Protein AF-A0A654IA39-F1 (afdb_monomer)

Foldseek 3Di:
DLCVLPVPDDPDPPSPSNPQDDSVLCVDQLPDDDDDDDVDPPPDDPDDWDFDQDPVPSDTDIGDDDPDPVVVVVNVVSVVVSSVVDDDDDFFDDDDDPLADPVLVVVLVVLVVVLLVVQLVVLCQQFNPLSVLLSVLLVVLLVVLVCVCVVVVHDDDPLSVVLSVLLSLLSVVLSVQLQVQLLCCCPVVVDDSVVSLVVSLVQSVVLSVVLLVLLLLLLVLQCVQPDDPSVVSSSSNNVSSVSSNCCSNPVSSVVSVVCVVVVVCVVCVVNGGDPPVDPQLFDPVLVVLLVVLVVLLVVLVPDPDADPVSVVVNVVSVVSNVVSVVVRVVSNVVSLVVVLVVLVVVLVVLVVVLVVLVVVLVVVLVVLVVVVVVVLVVLVPDDDDPVVNVVVNVVVVVVSVVVSVVVVPSVVVNVLSVLSNVLSVLSNDPPRDPVVNVLSVLVNVLVVLQVVLVVVVVVLVVLLVLLVVLCVPPNFQADLQQWWKKKKKWKFVLLLVCQVCVVVLLVQLVVFDCVDPLSVLSVVLSVVLVVLLVVLQVVLCVVVVDHLVPDPDQQSNLASSQRSSLRSVVVCLVVVVLCSAPPRPPCVPFPVWDKHKDWDQQGDDDLDPDPPDDRMTMIMIITTRGPDPVVNVSRNVVSDPPCSNPSPDDDDDDDDDSDDDIDIDIDGPPVPVNVVSVVSLVVSVVVSLVVSLVVCPVPDDPLLSVLLNVLLVSLLSSLSSVSSVVSQHDDPLQSSLNSSLSSLLNSLQSVLVSLLVVLVVPDDPVVLCVLCVQLLVLLLVLVVLVVVLVVVLVVLVVVLVVVLVVVLVVVCVVVVHDPVCSVVVVVPDPVVVVVCCVVNVVSVVVSVVVNVVSVVVSVVSVVVSVVVSVVVLVPRSSLSVSLVVSLVVLVVVLVVSLVSQLSSLVSCLPSSVVSVSSSVSNNSSSVSSSCSSNSRSSVSSSVSVSVVSSVVSSVVVSVVPPPDPPPDDDDPPPPD

Solvent-accessible surface area (backbone atoms only — not comparable to full-atom values): 53639 Å² total; per-residue (Å²): 105,69,74,72,67,62,48,89,85,63,96,52,96,78,58,65,60,70,78,79,52,58,69,68,59,48,59,61,68,73,52,90,67,86,89,77,92,64,96,61,92,71,78,81,79,92,60,82,65,45,81,47,64,38,89,88,74,70,47,77,39,84,44,72,83,62,97,42,73,67,55,45,53,48,53,50,48,54,50,54,53,58,69,68,73,65,83,88,77,86,51,63,77,78,87,73,75,68,87,71,45,71,66,38,51,53,54,33,51,51,54,50,50,55,50,50,50,53,52,49,53,50,31,38,67,51,28,31,58,60,22,49,53,38,51,53,52,27,52,52,49,40,54,54,48,67,43,44,35,68,78,68,73,43,84,88,54,77,62,52,61,53,47,37,50,53,44,33,52,49,36,45,50,54,43,50,55,44,48,55,44,30,47,42,30,37,70,74,68,64,39,55,73,68,60,16,46,58,53,31,49,64,67,42,50,60,57,54,50,54,46,52,52,61,51,41,51,47,28,52,48,32,41,74,74,39,60,73,70,52,21,53,49,17,51,52,42,42,54,37,51,53,48,44,51,48,41,58,60,48,46,54,50,50,57,52,48,52,41,55,77,67,43,44,59,79,76,37,62,82,49,49,56,62,82,75,82,63,82,70,71,52,55,72,72,49,55,49,51,39,53,51,31,50,53,54,47,51,63,58,66,71,48,94,73,81,48,77,71,52,52,55,50,44,50,56,38,47,55,50,34,51,52,42,48,54,52,35,52,52,47,33,52,53,51,50,53,54,49,52,56,54,42,54,56,48,40,54,56,42,50,60,49,44,54,57,49,47,55,55,50,50,57,49,51,54,54,53,48,54,56,46,51,58,49,50,59,60,48,74,74,49,99,64,61,68,71,63,50,52,55,48,49,52,53,49,51,52,46,48,55,52,52,64,60,62,51,46,64,63,59,49,51,49,56,52,43,50,54,50,42,52,38,43,51,46,72,68,43,87,83,56,54,70,66,61,46,49,55,38,48,51,57,47,53,51,51,53,50,54,53,51,34,54,52,52,54,52,51,50,53,52,46,37,51,50,13,51,52,46,40,73,74,71,44,66,39,62,29,82,82,62,32,47,28,42,33,40,32,36,24,20,59,58,33,46,52,52,42,72,44,42,62,57,32,43,57,52,31,74,76,46,56,66,88,40,75,67,25,37,53,47,34,55,50,28,60,49,51,52,52,51,48,55,54,44,51,53,52,49,30,69,73,66,77,47,56,80,91,75,54,85,51,66,58,62,48,20,44,50,23,14,50,45,48,28,53,53,53,40,50,37,60,76,71,51,54,68,48,77,42,86,72,58,57,52,55,80,77,69,47,84,26,57,73,44,65,43,58,42,31,59,34,48,66,81,89,56,91,72,85,86,76,62,52,20,12,23,37,24,46,36,32,30,55,50,91,54,77,72,56,52,69,56,53,55,52,71,75,43,86,49,55,57,72,42,81,81,68,91,72,87,80,79,95,77,72,100,70,69,72,49,51,76,46,80,43,76,45,59,57,80,57,42,66,56,45,52,53,49,51,52,49,51,52,51,51,34,52,49,54,52,49,53,50,40,51,75,76,35,60,69,45,55,26,55,20,51,52,52,40,52,57,50,40,54,49,45,38,56,14,46,36,41,68,68,53,40,46,41,46,81,55,38,57,60,24,52,52,51,30,49,45,52,33,49,48,55,38,53,50,41,52,47,52,43,49,52,63,60,67,73,54,54,74,65,63,50,48,67,71,38,41,74,41,24,51,51,45,24,53,54,50,51,54,52,47,56,52,50,49,51,52,49,52,51,51,50,49,51,53,49,53,51,51,49,52,54,48,52,59,34,60,78,63,77,56,60,81,85,54,51,74,62,53,68,77,71,45,73,72,58,53,53,56,50,47,51,57,51,50,48,56,51,50,51,54,52,47,53,51,48,50,55,52,45,52,51,54,51,49,55,52,50,47,49,53,49,39,54,52,53,57,69,62,44,60,64,71,49,50,51,47,51,54,34,48,51,54,39,50,61,48,44,54,57,53,46,51,56,54,36,55,51,22,49,44,40,26,71,35,36,70,90,45,20,33,25,17,51,46,34,39,54,22,47,55,47,25,50,49,42,37,62,55,46,23,51,58,46,24,51,56,41,44,52,55,50,49,42,52,54,53,10,46,54,51,38,55,72,69,57,74,66,72,95,83,70,80,83,59,90,84,79,82,118

Sequence (976 aa):
MTEILFKKDTTDSNHVVNKNLDQNLFRNNVLLHNNQISPDNIRIVTTNPSIVTDRKTHATKLYIPVWSNTMAKQVESDILQTSLGYTFKVLSIKEFNADITNIMLVITLGFLVILAIAVLVFMLFAYRLLGLFAIILAAISACLTMLVPIIFNMAIGPEIFMIMFVGIGLILDASIIYFENLKTHIYKEKLSPESSFKISNKDTLTILLDTSFIILIPNVLLFIFGSGALKNLATISVINILIVILFVILGLRLLTWIVLKAKLFTKYAWLLPLNTIKNSESTWTNDLMLSYYSSRIENLNTKTKLTAKDLIKLKKFKDKYDFYLNKQEQIISAKKAKQLKKDQKNLELVNKRLIKLENKYESYLNKQEKIINNKKAKLSKKNKSKELLDKLLLKLETKKQQKANKKSFVKSSIKNSLIKQEFLLARIDSNTSSEILETLENKNKQRRIFKINKIFTIIFIICSLLGAIIGVTIGPNYNSSFGKSYSVIAYGQKVNDIYENLDEAIRNYKQYDKSTKRGRDIVNMGEYLEKVKSSQDAYMKSKLNKDYSNLTKPSDKNQWASYVVGQVFKEIVNKNYVSLWKNPVSYSKYFRASVDVDYGYDFVDTNNQNLDHKQLAYVGFRIINAQDNRIINIFDKFFVLTNLQNPDLAIRYDHDDNTSASGIINLVNTPYTAYGEIKNIAIIFGITLLALLVYILIRFKWTYFVALALTLILTIVLVSSLVIIFRVPVGIEILSAILAVLSFTIITCVLFLGKGKSIIKSKDNKTFMEMFEKEILAYSNKKATKHQVHEKIYNLKVEYKNKKKNIIKQELEQNNIKSWLSKIVFKLKQNLKLRFNKKHNQLYKDFKLEIKDNKKILKHHKKHTKIEIDLIANNNTFLKETFINVFKFGMTRSFLVTIIYIAYALILAFGLYSIAGMGLTIIIGILIASLVSLIIAIPIWIWLEKKRMIHVLGYRYYVQNFKMNQEEQIINGIND

Nearest PDB structures (foldseek):
  3aqp-assembly1_A  TM=6.985E-01  e=2.087E-07  Thermus thermophilus HB8
  5yhf-assembly1_A  TM=7.023E-01  e=6.963E-07  Thermus thermophilus HB8
  7oul-assembly1_A  TM=4.178E-01  e=5.609E-05  Escherichia coli K-12
  9e9f-assembly1_C  TM=4.043E-01  e=1.792E-04  Pseudomonas aeruginosa
  8qzl-assembly1_A  TM=4.484E-01  e=4.518E-03  Klebsiella pneumoniae subsp. pneumoniae DSM 30104 = JCM 1662 = NBRC 14940

Organism: NCBI:txid1179777

pLDDT: mean 70.88, std 15.09, range [26.36, 92.62]

InterPro domains:
  IPR022813 Protein-export membrane protein SecD/SecF, archaeal and bacterial [PTHR30081] (33-259)
  IPR048634 Protein export membrane protein SecD/SecF, C-terminal [PF02355] (112-244)
  IPR048634 Protein export membrane protein SecD/SecF, C-terminal [PF02355] (680-774)

Mean predicted aligned error: 18.38 Å

Structure (mmCIF, N/CA/C/O backbone):
data_AF-A0A654IA39-F1
#
_entry.id   AF-A0A654IA39-F1
#
loop_
_atom_site.group_PDB
_atom_site.id
_atom_site.type_symbol
_atom_site.label_atom_id
_atom_site.label_alt_id
_atom_site.label_comp_id
_atom_site.label_asym_id
_atom_site.label_entity_id
_atom_site.label_seq_id
_atom_site.pdbx_PDB_ins_code
_atom_site.Cartn_x
_atom_site.Cartn_y
_atom_site.Cartn_z
_atom_site.occupancy
_atom_site.B_iso_or_equiv
_atom_site.auth_seq_id
_atom_site.auth_comp_id
_atom_site.auth_asym_id
_atom_site.auth_atom_id
_atom_site.pdbx_PDB_model_num
ATOM 1 N N . MET A 1 1 ? 10.703 -36.150 -43.148 1.00 40.25 1 MET A N 1
ATOM 2 C CA . MET A 1 1 ? 9.539 -35.411 -42.592 1.00 40.25 1 MET A CA 1
ATOM 3 C C . MET A 1 1 ? 8.699 -34.784 -43.708 1.00 40.25 1 MET A C 1
ATOM 5 O O . MET A 1 1 ? 7.521 -35.095 -43.791 1.00 40.25 1 MET A O 1
ATOM 9 N N . THR A 1 2 ? 9.290 -33.999 -44.615 1.00 41.34 2 THR A N 1
ATOM 10 C CA . THR A 1 2 ? 8.640 -33.443 -45.826 1.00 41.34 2 THR A CA 1
ATOM 11 C C . THR A 1 2 ? 8.002 -34.505 -46.731 1.00 41.34 2 THR A C 1
ATOM 13 O O . THR A 1 2 ? 6.840 -34.367 -47.085 1.00 41.34 2 THR A O 1
ATOM 16 N N . GLU A 1 3 ? 8.695 -35.608 -47.031 1.00 46.56 3 GLU A N 1
ATOM 17 C CA . GLU A 1 3 ? 8.124 -36.723 -47.823 1.00 46.56 3 GLU A CA 1
ATOM 18 C C . GLU A 1 3 ? 6.935 -37.432 -47.153 1.00 46.56 3 GLU A C 1
ATOM 20 O O . GLU A 1 3 ? 6.125 -38.067 -47.821 1.00 46.56 3 GLU A O 1
ATOM 25 N N . ILE A 1 4 ? 6.827 -37.328 -45.826 1.00 48.97 4 ILE A N 1
ATOM 26 C CA . ILE A 1 4 ? 5.789 -37.982 -45.019 1.00 48.97 4 ILE A CA 1
ATOM 27 C C . ILE A 1 4 ? 4.557 -37.070 -44.885 1.00 48.97 4 ILE A C 1
ATOM 29 O O . ILE A 1 4 ? 3.433 -37.555 -44.937 1.00 48.97 4 ILE A O 1
ATOM 33 N N . LEU A 1 5 ? 4.763 -35.753 -44.742 1.00 47.22 5 LEU A N 1
ATOM 34 C CA . LEU A 1 5 ? 3.703 -34.743 -44.596 1.00 47.22 5 LEU A CA 1
ATOM 35 C C . LEU A 1 5 ? 3.032 -34.349 -45.920 1.00 47.22 5 LEU A C 1
ATOM 37 O O . LEU A 1 5 ? 1.856 -33.999 -45.910 1.00 47.22 5 LEU A O 1
ATOM 41 N N . PHE A 1 6 ? 3.763 -34.415 -47.038 1.00 53.72 6 PHE A N 1
ATOM 42 C CA . PHE A 1 6 ? 3.297 -34.009 -48.373 1.00 53.72 6 PHE A CA 1
ATOM 43 C C . PHE A 1 6 ? 3.191 -35.191 -49.345 1.00 53.72 6 PHE A C 1
ATOM 45 O O . PHE A 1 6 ? 3.331 -35.030 -50.558 1.00 53.72 6 PHE A O 1
ATOM 52 N N . LYS A 1 7 ? 2.989 -36.408 -48.827 1.00 49.09 7 LYS A N 1
ATOM 53 C CA . LYS A 1 7 ? 2.882 -37.606 -49.664 1.00 49.09 7 LYS A CA 1
ATOM 54 C C . LYS A 1 7 ? 1.677 -37.457 -50.605 1.00 49.09 7 LYS A C 1
ATOM 56 O O . LYS A 1 7 ? 0.552 -37.264 -50.149 1.00 49.09 7 LYS A O 1
ATOM 61 N N . LYS A 1 8 ? 1.940 -37.516 -51.915 1.00 44.19 8 LYS A N 1
ATOM 62 C CA . LYS A 1 8 ? 1.001 -37.158 -52.998 1.00 44.19 8 LYS A CA 1
ATOM 63 C C . LYS A 1 8 ? -0.272 -38.021 -53.039 1.00 44.19 8 LYS A C 1
ATOM 65 O O . LYS A 1 8 ? -1.291 -37.553 -53.528 1.00 44.19 8 LYS A O 1
ATOM 70 N N . ASP A 1 9 ? -0.230 -39.209 -52.435 1.00 44.06 9 ASP A N 1
ATOM 71 C CA . ASP A 1 9 ? -1.323 -40.184 -52.442 1.00 44.06 9 ASP A CA 1
ATOM 72 C C . ASP A 1 9 ? -1.907 -40.396 -51.041 1.00 44.06 9 ASP A C 1
ATOM 74 O O . ASP A 1 9 ? -1.697 -41.426 -50.399 1.00 44.06 9 ASP A O 1
ATOM 78 N N . THR A 1 10 ? -2.652 -39.413 -50.540 1.00 42.34 10 THR A N 1
ATOM 79 C CA . THR A 1 10 ? -3.619 -39.666 -49.466 1.00 42.34 10 THR A CA 1
ATOM 80 C C . THR A 1 10 ? -5.002 -39.293 -49.979 1.00 42.34 10 THR A C 1
ATOM 82 O O . THR A 1 10 ? -5.351 -38.126 -50.106 1.00 42.34 10 THR A O 1
ATOM 85 N N . THR A 1 11 ? -5.811 -40.304 -50.297 1.00 41.47 11 THR A N 1
ATOM 86 C CA . THR A 1 11 ? -7.227 -40.189 -50.700 1.00 41.47 11 THR A CA 1
ATOM 87 C C . THR A 1 11 ? -8.141 -39.747 -49.547 1.00 41.47 11 THR A C 1
ATOM 89 O O . THR A 1 11 ? -9.353 -39.932 -49.602 1.00 41.47 11 THR A O 1
ATOM 92 N N . ASP A 1 12 ? -7.569 -39.197 -48.478 1.00 42.38 12 ASP A N 1
ATOM 93 C CA . ASP A 1 12 ? -8.258 -38.891 -47.236 1.00 42.38 12 ASP A CA 1
ATOM 94 C C . ASP A 1 12 ? -8.649 -37.408 -47.231 1.00 42.38 12 ASP A C 1
ATOM 96 O O . ASP A 1 12 ? -7.810 -36.514 -47.085 1.00 42.38 12 ASP A O 1
ATOM 100 N N . SER A 1 13 ? -9.940 -37.122 -47.413 1.00 42.12 13 SER A N 1
ATOM 101 C CA . SER A 1 13 ? -10.486 -35.758 -47.512 1.00 42.12 13 SER A CA 1
ATOM 102 C C . SER A 1 13 ? -10.278 -34.905 -46.250 1.00 42.12 13 SER A C 1
ATOM 104 O O . SER A 1 13 ? -10.537 -33.702 -46.272 1.00 42.12 13 SER A O 1
ATOM 106 N N . ASN A 1 14 ? -9.789 -35.513 -45.164 1.00 40.66 14 ASN A N 1
ATOM 107 C CA . ASN A 1 14 ? -9.473 -34.871 -43.889 1.00 40.66 14 ASN A CA 1
ATOM 108 C C . ASN A 1 14 ? -7.986 -34.497 -43.722 1.00 40.66 14 ASN A C 1
ATOM 110 O O . ASN A 1 14 ? -7.608 -33.970 -42.673 1.00 40.66 14 ASN A O 1
ATOM 114 N N . HIS A 1 15 ? -7.126 -34.720 -44.724 1.00 45.22 15 HIS A N 1
ATOM 115 C CA . HIS A 1 15 ? -5.710 -34.347 -44.646 1.00 45.22 15 HIS A CA 1
ATOM 116 C C . HIS A 1 15 ? -5.516 -32.830 -44.867 1.00 45.22 15 HIS A C 1
ATOM 118 O O . HIS A 1 15 ? -5.190 -32.352 -45.951 1.00 45.22 15 HIS A O 1
ATOM 124 N N . VAL A 1 16 ? -5.720 -32.042 -43.805 1.00 43.19 16 VAL A N 1
ATOM 125 C CA . VAL A 1 16 ? -5.684 -30.559 -43.820 1.00 43.19 16 VAL A CA 1
ATOM 126 C C . VAL A 1 16 ? -4.312 -29.986 -44.212 1.00 43.19 16 VAL A C 1
ATOM 128 O O . VAL A 1 16 ? -4.231 -28.872 -44.727 1.00 43.19 16 VAL A O 1
ATOM 131 N N . VAL A 1 17 ? -3.235 -30.756 -44.023 1.00 44.38 17 VAL A N 1
ATOM 132 C CA . VAL A 1 17 ? -1.854 -30.309 -44.281 1.00 44.38 17 VAL A CA 1
ATOM 133 C C . VAL A 1 17 ? -1.642 -29.924 -45.750 1.00 44.38 17 VAL A C 1
ATOM 135 O O . VAL A 1 17 ? -0.987 -28.927 -46.019 1.00 44.38 17 VAL A O 1
ATOM 138 N N . ASN A 1 18 ? -2.259 -30.623 -46.707 1.00 46.38 18 ASN A N 1
ATOM 139 C CA . ASN A 1 18 ? -1.970 -30.410 -48.131 1.00 46.38 18 ASN A CA 1
ATOM 140 C C . ASN A 1 18 ? -2.730 -29.227 -48.764 1.00 46.38 18 ASN A C 1
ATOM 142 O O . ASN A 1 18 ? -2.421 -28.831 -49.883 1.00 46.38 18 ASN A O 1
ATOM 146 N N . LYS A 1 19 ? -3.744 -28.666 -48.084 1.00 44.62 19 LYS A N 1
ATOM 147 C CA . LYS A 1 19 ? -4.603 -27.614 -48.664 1.00 44.62 19 LYS A CA 1
ATOM 148 C C . LYS A 1 19 ? -4.129 -26.191 -48.361 1.00 44.62 19 LYS A C 1
ATOM 150 O O . LYS A 1 19 ? -4.426 -25.292 -49.139 1.00 44.62 19 LYS A O 1
ATOM 155 N N . ASN A 1 20 ? -3.403 -26.001 -47.255 1.00 40.38 20 ASN A N 1
ATOM 156 C CA . ASN A 1 20 ? -3.019 -24.676 -46.747 1.00 40.38 20 ASN A CA 1
ATOM 157 C C . ASN A 1 20 ? -1.503 -24.489 -46.541 1.00 40.38 20 ASN A C 1
ATOM 159 O O . ASN A 1 20 ? -1.079 -23.374 -46.249 1.00 40.38 20 ASN A O 1
ATOM 163 N N . LEU A 1 21 ? -0.688 -25.542 -46.657 1.00 42.06 21 LEU A N 1
ATOM 164 C CA . LEU A 1 21 ? 0.767 -25.464 -46.512 1.00 42.06 21 LEU A CA 1
ATOM 165 C C . LEU A 1 21 ? 1.445 -25.782 -47.846 1.00 42.06 21 LEU A C 1
ATOM 167 O O . LEU A 1 21 ? 1.304 -26.879 -48.375 1.00 42.06 21 LEU A O 1
ATOM 171 N N . ASP A 1 22 ? 2.204 -24.824 -48.375 1.00 50.88 22 ASP A N 1
ATOM 172 C CA . ASP A 1 22 ? 3.074 -25.034 -49.532 1.00 50.88 22 ASP A CA 1
ATOM 173 C C . ASP A 1 22 ? 4.329 -25.818 -49.100 1.00 50.88 22 ASP A C 1
ATOM 175 O O . ASP A 1 22 ? 5.034 -25.448 -48.153 1.00 50.88 22 ASP A O 1
ATOM 179 N N . GLN A 1 23 ? 4.601 -26.923 -49.800 1.00 46.56 23 GLN A N 1
ATOM 180 C CA . GLN A 1 23 ? 5.723 -27.827 -49.554 1.00 46.56 23 GLN A CA 1
ATOM 181 C C . GLN A 1 23 ? 7.084 -27.115 -49.637 1.00 46.56 23 GLN A C 1
ATOM 183 O O . GLN A 1 23 ? 7.989 -27.438 -48.861 1.00 46.56 23 GLN A O 1
ATOM 188 N N . ASN A 1 24 ? 7.234 -26.135 -50.532 1.00 45.16 24 ASN A N 1
ATOM 189 C CA . ASN A 1 24 ? 8.471 -25.366 -50.679 1.00 45.16 24 ASN A CA 1
ATOM 190 C C . ASN A 1 24 ? 8.672 -24.397 -49.504 1.00 45.16 24 ASN A C 1
ATOM 192 O O . ASN A 1 24 ? 9.778 -24.295 -48.971 1.00 45.16 24 ASN A O 1
ATOM 196 N N . LEU A 1 25 ? 7.595 -23.757 -49.037 1.00 44.72 25 LEU A N 1
ATOM 197 C CA . LEU A 1 25 ? 7.595 -22.903 -47.842 1.00 44.72 25 LEU A CA 1
ATOM 198 C C . LEU A 1 25 ? 7.898 -23.703 -46.568 1.00 44.72 25 LEU A C 1
ATOM 200 O O . LEU A 1 25 ? 8.695 -23.265 -45.741 1.00 44.72 25 LEU A O 1
ATOM 204 N N . PHE A 1 26 ? 7.317 -24.897 -46.421 1.00 44.31 26 PHE A N 1
ATOM 205 C CA . PHE A 1 26 ? 7.582 -25.774 -45.279 1.00 44.31 26 PHE A CA 1
ATOM 206 C C . PHE A 1 26 ? 9.035 -26.263 -45.261 1.00 44.31 26 PHE A C 1
ATOM 208 O O . PHE A 1 26 ? 9.683 -26.262 -44.216 1.00 44.31 26 PHE A O 1
ATOM 215 N N . ARG A 1 27 ? 9.576 -26.645 -46.425 1.00 44.16 27 ARG A N 1
ATOM 216 C CA . ARG A 1 27 ? 10.956 -27.129 -46.554 1.00 44.16 27 ARG A CA 1
ATOM 217 C C . ARG A 1 27 ? 11.994 -26.049 -46.231 1.00 44.16 27 ARG A C 1
ATOM 219 O O . ARG A 1 27 ? 13.003 -26.382 -45.619 1.00 44.16 27 ARG A O 1
ATOM 226 N N . ASN A 1 28 ? 11.731 -24.794 -46.594 1.00 41.12 28 ASN A N 1
ATOM 227 C CA . ASN A 1 28 ? 12.667 -23.685 -46.387 1.00 41.12 28 ASN A CA 1
ATOM 228 C C . ASN A 1 28 ? 12.554 -23.021 -45.002 1.00 41.12 28 ASN A C 1
ATOM 230 O O . ASN A 1 28 ? 13.537 -22.456 -44.534 1.00 41.12 28 ASN A O 1
ATOM 234 N N . ASN A 1 29 ? 11.394 -23.096 -44.334 1.00 40.50 29 ASN A N 1
ATOM 235 C CA . ASN A 1 29 ? 11.151 -22.354 -43.086 1.00 40.50 29 ASN A CA 1
ATOM 236 C C . ASN A 1 29 ? 11.133 -23.216 -41.810 1.00 40.50 29 ASN A C 1
ATOM 238 O O . ASN A 1 29 ? 11.298 -22.670 -40.723 1.00 40.50 29 ASN A O 1
ATOM 242 N N . VAL A 1 30 ? 10.915 -24.535 -41.905 1.00 40.59 30 VAL A N 1
ATOM 243 C CA . VAL A 1 30 ? 10.782 -25.427 -40.725 1.00 40.59 30 VAL A CA 1
ATOM 244 C C . VAL A 1 30 ? 12.099 -26.112 -40.353 1.00 40.59 30 VAL A C 1
ATOM 246 O O . VAL A 1 30 ? 12.305 -26.494 -39.204 1.00 40.59 30 VAL A O 1
ATOM 249 N N . LEU A 1 31 ? 13.021 -26.248 -41.305 1.00 42.72 31 LEU A N 1
ATOM 250 C CA . LEU A 1 31 ? 14.360 -26.779 -41.072 1.00 42.72 31 LEU A CA 1
ATOM 251 C C . LEU A 1 31 ? 15.341 -25.636 -41.293 1.00 42.72 31 LEU A C 1
ATOM 253 O O . LEU A 1 31 ? 15.690 -25.341 -42.429 1.00 42.72 31 LEU A O 1
ATOM 257 N N . LEU A 1 32 ? 15.728 -24.960 -40.216 1.00 38.19 32 LEU A N 1
ATOM 258 C CA . LEU A 1 32 ? 16.664 -23.840 -40.247 1.00 38.19 32 LEU A CA 1
ATOM 259 C C . LEU A 1 32 ? 17.868 -24.117 -41.160 1.00 38.19 32 LEU A C 1
ATOM 261 O O . LEU A 1 32 ? 18.748 -24.916 -40.839 1.00 38.19 32 LEU A O 1
ATOM 265 N N . HIS A 1 33 ? 17.911 -23.408 -42.284 1.00 32.41 33 HIS A N 1
ATOM 266 C CA . HIS A 1 33 ? 19.106 -23.212 -43.085 1.00 32.41 33 HIS A CA 1
ATOM 267 C C . HIS A 1 33 ? 19.350 -21.705 -43.180 1.00 32.41 33 HIS A C 1
ATOM 269 O O . HIS A 1 33 ? 18.444 -20.950 -43.521 1.00 32.41 33 HIS A O 1
ATOM 275 N N . ASN A 1 34 ? 20.580 -21.302 -42.861 1.00 31.28 34 ASN A N 1
ATOM 276 C CA . ASN A 1 34 ? 21.120 -19.938 -42.885 1.00 31.28 34 ASN A CA 1
ATOM 277 C C . ASN A 1 34 ? 20.623 -18.961 -41.792 1.00 31.28 34 ASN A C 1
ATOM 279 O O . ASN A 1 34 ? 19.623 -18.266 -41.940 1.00 31.28 34 ASN A O 1
ATOM 283 N N . ASN A 1 35 ? 21.462 -18.812 -40.758 1.00 34.75 35 ASN A N 1
ATOM 284 C CA . ASN A 1 35 ? 21.580 -17.646 -39.864 1.00 34.75 35 ASN A CA 1
ATOM 285 C C . ASN A 1 35 ? 20.464 -17.380 -38.834 1.00 34.75 35 ASN A C 1
ATOM 287 O O . ASN A 1 35 ? 19.871 -16.303 -38.803 1.00 34.75 35 ASN A O 1
ATOM 291 N N . GLN A 1 36 ? 20.299 -18.292 -37.871 1.00 33.16 36 GLN A N 1
ATOM 292 C CA . GLN A 1 36 ? 19.800 -17.932 -36.537 1.00 33.16 36 GLN A CA 1
ATOM 293 C C . GLN A 1 36 ? 20.914 -18.029 -35.489 1.00 33.16 36 GLN A C 1
ATOM 295 O O . GLN A 1 36 ? 21.639 -19.020 -35.426 1.00 33.16 36 GLN A O 1
ATOM 300 N N . ILE A 1 37 ? 21.014 -17.006 -34.638 1.00 28.25 37 ILE A N 1
ATOM 301 C CA . ILE A 1 37 ? 21.822 -17.024 -33.417 1.00 28.25 37 ILE A CA 1
ATOM 302 C C . ILE A 1 37 ? 21.013 -17.793 -32.360 1.00 28.25 37 ILE A C 1
ATOM 304 O O . ILE A 1 37 ? 20.145 -17.222 -31.703 1.00 28.25 37 ILE A O 1
ATOM 308 N N . SER A 1 38 ? 21.260 -19.099 -32.227 1.00 30.02 38 SER A N 1
ATOM 309 C CA . SER A 1 38 ? 20.848 -19.867 -31.043 1.00 30.02 38 SER A CA 1
ATOM 310 C C . SER A 1 38 ? 21.944 -19.730 -29.981 1.00 30.02 38 SER A C 1
ATOM 312 O O . SER A 1 38 ? 23.099 -20.008 -30.305 1.00 30.02 38 SER A O 1
ATOM 314 N N . PRO A 1 39 ? 21.638 -19.324 -28.732 1.00 26.36 39 PRO A N 1
ATOM 315 C CA . PRO A 1 39 ? 22.652 -19.175 -27.685 1.00 26.36 39 PRO A CA 1
ATOM 316 C C . PRO A 1 39 ? 23.288 -20.501 -27.258 1.00 26.36 39 PRO A C 1
ATOM 318 O O . PRO A 1 39 ? 24.376 -20.488 -26.700 1.00 26.36 39 PRO A O 1
ATOM 321 N N . ASP A 1 40 ? 22.640 -21.631 -27.545 1.00 29.36 40 ASP A N 1
ATOM 322 C CA . ASP A 1 40 ? 23.148 -22.950 -27.198 1.00 29.36 40 ASP A CA 1
ATOM 323 C C . ASP A 1 40 ? 23.155 -23.869 -28.421 1.00 29.36 40 ASP A C 1
ATOM 325 O O . ASP A 1 40 ? 22.172 -23.971 -29.167 1.00 29.36 40 ASP A O 1
ATOM 329 N N . ASN A 1 41 ? 24.278 -24.572 -28.589 1.00 30.88 41 ASN A N 1
ATOM 330 C CA . ASN A 1 41 ? 24.446 -25.734 -29.457 1.00 30.88 41 ASN A CA 1
ATOM 331 C C . ASN A 1 41 ? 23.511 -26.865 -28.992 1.00 30.88 41 ASN A C 1
ATOM 333 O O . ASN A 1 41 ? 23.941 -27.840 -28.370 1.00 30.88 41 ASN A O 1
ATOM 337 N N . ILE A 1 42 ? 22.214 -26.754 -29.271 1.00 35.41 42 ILE A N 1
ATOM 338 C CA . ILE A 1 42 ? 21.279 -27.857 -29.073 1.00 35.41 42 ILE A CA 1
ATOM 339 C C . ILE A 1 42 ? 21.608 -28.896 -30.145 1.00 35.41 42 ILE A C 1
ATOM 341 O O . ILE A 1 42 ? 21.363 -28.684 -31.332 1.00 35.41 42 ILE A O 1
ATOM 345 N N . ARG A 1 43 ? 22.205 -30.017 -29.720 1.00 34.94 43 ARG A N 1
ATOM 346 C CA . ARG A 1 43 ? 22.404 -31.205 -30.559 1.00 34.94 43 ARG A CA 1
ATOM 347 C C . ARG A 1 43 ? 21.100 -31.516 -31.293 1.00 34.94 43 ARG A C 1
ATOM 349 O O . ARG A 1 43 ? 20.095 -31.846 -30.666 1.00 34.94 43 ARG A O 1
ATOM 356 N N . ILE A 1 44 ? 21.152 -31.417 -32.616 1.00 37.00 44 ILE A N 1
ATOM 357 C CA . ILE A 1 44 ? 20.072 -31.792 -33.522 1.00 37.00 44 ILE A CA 1
ATOM 358 C C . ILE A 1 44 ? 19.772 -33.272 -33.278 1.00 37.00 44 ILE A C 1
ATOM 360 O O . ILE A 1 44 ? 20.614 -34.137 -33.522 1.00 37.00 44 ILE A O 1
ATOM 364 N N . VAL A 1 45 ? 18.586 -33.561 -32.745 1.00 38.66 45 VAL A N 1
ATOM 365 C CA . VAL A 1 45 ? 18.127 -34.934 -32.550 1.00 38.66 45 VAL A CA 1
ATOM 366 C C . VAL A 1 45 ? 17.698 -35.480 -33.902 1.00 38.66 45 VAL A C 1
ATOM 368 O O . VAL A 1 45 ? 16.642 -35.143 -34.430 1.00 38.66 45 VAL A O 1
ATOM 371 N N . THR A 1 46 ? 18.534 -36.342 -34.463 1.00 42.91 46 THR A N 1
ATOM 372 C CA . THR A 1 46 ? 18.199 -37.245 -35.561 1.00 42.91 46 THR A CA 1
ATOM 373 C C . THR A 1 46 ? 17.222 -38.315 -35.059 1.00 42.91 46 THR A C 1
ATOM 375 O O . THR A 1 46 ? 17.628 -39.435 -34.756 1.00 42.91 46 THR A O 1
ATOM 378 N N . THR A 1 47 ? 15.934 -38.002 -34.919 1.00 45.75 47 THR A N 1
ATOM 379 C CA . THR A 1 47 ? 14.899 -39.033 -34.738 1.00 45.75 47 THR A CA 1
ATOM 380 C C . THR A 1 47 ? 13.786 -38.853 -35.761 1.00 45.75 47 THR A C 1
ATOM 382 O O . THR A 1 47 ? 13.210 -37.778 -35.924 1.00 45.75 47 THR A O 1
ATOM 385 N N . ASN A 1 48 ? 13.501 -39.928 -36.500 1.00 51.69 48 ASN A N 1
ATOM 386 C CA . ASN A 1 48 ? 12.527 -39.897 -37.582 1.00 51.69 48 ASN A CA 1
ATOM 387 C C . ASN A 1 48 ? 11.099 -39.768 -37.014 1.00 51.69 48 ASN A C 1
ATOM 389 O O . ASN A 1 48 ? 10.706 -40.583 -36.176 1.00 51.69 48 ASN A O 1
ATOM 393 N N . PRO A 1 49 ? 10.305 -38.777 -37.457 1.00 56.16 49 PRO A N 1
ATOM 394 C CA . PRO A 1 49 ? 8.900 -38.666 -37.082 1.00 56.16 49 PRO A CA 1
ATOM 395 C C . PRO A 1 49 ? 8.099 -39.846 -37.648 1.00 56.16 49 PRO A C 1
ATOM 397 O O . PRO A 1 49 ? 8.383 -40.328 -38.745 1.00 56.16 49 PRO A O 1
ATOM 400 N N . SER A 1 50 ? 7.075 -40.285 -36.919 1.00 53.59 50 SER A N 1
ATOM 401 C CA . SER A 1 50 ? 6.202 -41.401 -37.304 1.00 53.59 50 SER A CA 1
ATOM 402 C C . SER A 1 50 ? 4.745 -40.951 -37.381 1.00 53.59 50 SER A C 1
ATOM 404 O O . SER A 1 50 ? 4.298 -40.117 -36.596 1.00 53.59 50 SER A O 1
ATOM 406 N N . ILE A 1 51 ? 3.993 -41.481 -38.344 1.00 56.28 51 ILE A N 1
ATOM 407 C CA . ILE A 1 51 ? 2.538 -41.317 -38.399 1.00 56.28 51 ILE A CA 1
ATOM 408 C C . ILE A 1 51 ? 1.934 -42.526 -37.690 1.00 56.28 51 ILE A C 1
ATOM 410 O O . ILE A 1 51 ? 2.180 -43.661 -38.096 1.00 56.28 51 ILE A O 1
ATOM 414 N N . VAL A 1 52 ? 1.152 -42.287 -36.639 1.00 56.41 52 VAL A N 1
ATOM 415 C CA . VAL A 1 52 ? 0.450 -43.347 -35.910 1.00 56.41 52 VAL A CA 1
ATOM 416 C C . VAL A 1 52 ? -1.042 -43.072 -35.980 1.00 56.41 52 VAL A C 1
ATOM 418 O O . VAL A 1 52 ? -1.522 -42.011 -35.576 1.00 56.41 52 VAL A O 1
ATOM 421 N N . THR A 1 53 ? -1.782 -44.044 -36.497 1.00 56.53 53 THR A N 1
ATOM 422 C CA . THR A 1 53 ? -3.241 -44.008 -36.529 1.00 56.53 53 THR A CA 1
ATOM 423 C C . THR A 1 53 ? -3.762 -44.515 -35.193 1.00 56.53 53 THR A C 1
ATOM 425 O O . THR A 1 53 ? -3.548 -45.673 -34.822 1.00 56.53 53 THR A O 1
ATOM 428 N N . ASP A 1 54 ? -4.419 -43.640 -34.437 1.00 54.91 54 ASP A N 1
ATOM 429 C CA . ASP A 1 54 ? -4.999 -44.008 -33.152 1.00 54.91 54 ASP A CA 1
ATOM 430 C C . ASP A 1 54 ? -6.145 -45.004 -33.380 1.00 54.91 54 ASP A C 1
ATOM 432 O O . ASP A 1 54 ? -7.165 -44.683 -33.990 1.00 54.91 54 ASP A O 1
ATOM 436 N N . ARG A 1 55 ? -5.975 -46.236 -32.884 1.00 57.41 55 ARG A N 1
ATOM 437 C CA . ARG A 1 55 ? -6.926 -47.340 -33.093 1.00 57.41 55 ARG A CA 1
ATOM 438 C C . ARG A 1 55 ? -8.327 -47.050 -32.545 1.00 57.41 55 ARG A C 1
ATOM 440 O O . ARG A 1 55 ? -9.267 -47.695 -32.989 1.00 57.41 55 ARG A O 1
ATOM 447 N N . LYS A 1 56 ? -8.477 -46.120 -31.591 1.00 61.59 56 LYS A N 1
ATOM 448 C CA . LYS A 1 56 ? -9.780 -45.778 -30.989 1.00 61.59 56 LYS A CA 1
ATOM 449 C C . LYS A 1 56 ? -10.495 -44.625 -31.681 1.00 61.59 56 LYS A C 1
ATOM 451 O O . LYS A 1 56 ? -11.718 -44.589 -31.672 1.00 61.59 56 LYS A O 1
ATOM 456 N N . THR A 1 57 ? -9.747 -43.665 -32.215 1.00 65.12 57 THR A N 1
ATOM 457 C CA . THR A 1 57 ? -10.322 -42.449 -32.810 1.00 65.12 57 THR A CA 1
ATOM 458 C C . THR A 1 57 ? -10.236 -42.435 -34.333 1.00 65.12 57 THR A C 1
ATOM 460 O O . THR A 1 57 ? -10.779 -41.525 -34.950 1.00 65.12 57 THR A O 1
ATOM 463 N N . HIS A 1 58 ? -9.539 -43.410 -34.932 1.00 62.03 58 HIS A N 1
ATOM 464 C CA . HIS A 1 58 ? -9.153 -43.455 -36.348 1.00 62.03 58 HIS A CA 1
ATOM 465 C C . HIS A 1 58 ? -8.438 -42.188 -36.847 1.00 62.03 58 HIS A C 1
ATOM 467 O O . HIS A 1 58 ? -8.210 -42.036 -38.041 1.00 62.03 58 HIS A O 1
ATOM 473 N N . ALA A 1 59 ? -8.024 -41.299 -35.940 1.00 48.28 59 ALA A N 1
ATOM 474 C CA . ALA A 1 59 ? -7.303 -40.091 -36.284 1.00 48.28 59 ALA A CA 1
ATOM 475 C C . ALA A 1 59 ? -5.827 -40.425 -36.523 1.00 48.28 59 ALA A C 1
ATOM 477 O O . ALA A 1 59 ? -5.131 -40.942 -35.641 1.00 48.28 59 ALA A O 1
ATOM 478 N N . THR A 1 60 ? -5.344 -40.098 -37.714 1.00 50.81 60 THR A N 1
ATOM 479 C CA . THR A 1 60 ? -3.929 -40.124 -38.080 1.00 50.81 60 THR A CA 1
ATOM 480 C C . THR A 1 60 ? -3.225 -38.964 -37.382 1.00 50.81 60 THR A C 1
ATOM 482 O O . THR A 1 60 ? -3.507 -37.797 -37.656 1.00 50.81 60 THR A O 1
ATOM 485 N N . LYS A 1 61 ? -2.328 -39.265 -36.438 1.00 51.75 61 LYS A N 1
ATOM 486 C CA . LYS A 1 61 ? -1.573 -38.252 -35.686 1.00 51.75 61 LYS A CA 1
ATOM 487 C C . LYS A 1 61 ? -0.083 -38.360 -35.995 1.00 51.75 61 LYS A C 1
ATOM 489 O O . LYS A 1 61 ? 0.465 -39.457 -36.107 1.00 51.75 61 LYS A O 1
ATOM 494 N N . LEU A 1 62 ? 0.570 -37.207 -36.125 1.00 60.44 62 LEU A N 1
ATOM 495 C CA . LEU A 1 62 ? 2.019 -37.107 -36.273 1.00 60.44 62 LEU A CA 1
ATOM 496 C C . LEU A 1 62 ? 2.673 -37.209 -34.891 1.00 60.44 62 LEU A C 1
ATOM 498 O O . LEU A 1 62 ? 2.410 -36.387 -34.016 1.00 60.44 62 LEU A O 1
ATOM 502 N N . TYR A 1 63 ? 3.543 -38.196 -34.712 1.00 60.44 63 TYR A N 1
ATOM 503 C CA . TYR A 1 63 ? 4.339 -38.386 -33.507 1.00 60.44 63 TYR A CA 1
ATOM 504 C C . TYR A 1 63 ? 5.796 -38.028 -33.779 1.00 60.44 63 TYR A C 1
ATOM 506 O O . TYR A 1 63 ? 6.463 -38.637 -34.620 1.00 60.44 63 TYR A O 1
ATOM 514 N N . ILE A 1 64 ? 6.298 -37.050 -33.027 1.00 65.25 64 ILE A N 1
ATOM 515 C CA . ILE A 1 64 ? 7.702 -36.643 -33.042 1.00 65.25 64 ILE A CA 1
ATOM 516 C C . ILE A 1 64 ? 8.313 -37.083 -31.707 1.00 65.25 64 ILE A C 1
ATOM 518 O O . ILE A 1 64 ? 7.962 -36.523 -30.666 1.00 65.25 64 ILE A O 1
ATOM 522 N N . PRO A 1 65 ? 9.173 -38.115 -31.696 1.00 56.75 65 PRO A N 1
ATOM 523 C CA . PRO A 1 65 ? 9.800 -38.578 -30.467 1.00 56.75 65 PRO A CA 1
ATOM 524 C C . PRO A 1 65 ? 10.829 -37.550 -29.990 1.00 56.75 65 PRO A C 1
ATOM 526 O O . PRO A 1 65 ? 11.822 -37.280 -30.665 1.00 56.75 65 PRO A O 1
ATOM 529 N N . VAL A 1 66 ? 10.591 -37.005 -28.801 1.00 63.94 66 VAL A N 1
ATOM 530 C CA . VAL A 1 66 ? 11.439 -36.008 -28.139 1.00 63.94 66 VAL A CA 1
ATOM 531 C C . VAL A 1 66 ? 11.823 -36.484 -26.742 1.00 63.94 66 VAL A C 1
ATOM 533 O O . VAL A 1 66 ? 11.079 -37.215 -26.091 1.00 63.94 66 VAL A O 1
ATOM 536 N N . TRP A 1 67 ? 12.988 -36.055 -26.262 1.00 48.66 67 TRP A N 1
ATOM 537 C CA . TRP A 1 67 ? 13.546 -36.525 -24.990 1.00 48.66 67 TRP A CA 1
ATOM 538 C C . TRP A 1 67 ? 12.913 -35.891 -23.744 1.00 48.66 67 TRP A C 1
ATOM 540 O O . TRP A 1 67 ? 13.118 -36.383 -22.638 1.00 48.66 67 TRP A O 1
ATOM 550 N N . SER A 1 68 ? 12.146 -34.804 -23.891 1.00 58.53 68 SER A N 1
ATOM 551 C CA . SER A 1 68 ? 11.460 -34.148 -22.773 1.00 58.53 68 SER A CA 1
ATOM 552 C C . SER A 1 68 ? 10.127 -33.525 -23.189 1.00 58.53 68 SER A C 1
ATOM 554 O O . SER A 1 68 ? 9.937 -33.118 -24.334 1.00 58.53 68 SER A O 1
ATOM 556 N N . ASN A 1 69 ? 9.207 -33.394 -22.229 1.00 57.94 69 ASN A N 1
ATOM 557 C CA . ASN A 1 69 ? 7.918 -32.725 -22.435 1.00 57.94 69 ASN A CA 1
ATOM 558 C C . ASN A 1 69 ? 8.078 -31.231 -22.782 1.00 57.94 69 ASN A C 1
ATOM 560 O O . ASN A 1 69 ? 7.274 -30.665 -23.515 1.00 57.94 69 ASN A O 1
ATOM 564 N N . THR A 1 70 ? 9.128 -30.580 -22.275 1.00 50.34 70 THR A N 1
ATOM 565 C CA . THR A 1 70 ? 9.435 -29.181 -22.606 1.00 50.34 70 THR A CA 1
ATOM 566 C C . THR A 1 70 ? 9.814 -29.047 -24.076 1.00 50.34 70 THR A C 1
ATOM 568 O O . THR A 1 70 ? 9.273 -28.191 -24.768 1.00 50.34 70 THR A O 1
ATOM 571 N N . MET A 1 71 ? 10.664 -29.954 -24.571 1.00 49.53 71 MET A N 1
ATOM 572 C CA . MET A 1 71 ? 11.027 -30.012 -25.985 1.00 49.53 71 MET A CA 1
ATOM 573 C C . MET A 1 71 ? 9.814 -30.358 -26.859 1.00 49.53 71 MET A C 1
ATOM 575 O O . MET A 1 71 ? 9.655 -29.780 -27.925 1.00 49.53 71 MET A O 1
ATOM 579 N N . ALA A 1 72 ? 8.915 -31.233 -26.385 1.00 57.31 72 ALA A N 1
ATOM 580 C CA . ALA A 1 72 ? 7.658 -31.547 -27.075 1.00 57.31 72 ALA A CA 1
ATOM 581 C C . ALA A 1 72 ? 6.806 -30.299 -27.307 1.00 57.31 72 ALA A C 1
ATOM 583 O O . ALA A 1 72 ? 6.365 -30.055 -28.424 1.00 57.31 72 ALA A O 1
ATOM 584 N N . LYS A 1 73 ? 6.626 -29.486 -26.259 1.00 57.78 73 LYS A N 1
ATOM 585 C CA . LYS A 1 73 ? 5.865 -28.235 -26.335 1.00 57.78 73 LYS A CA 1
ATOM 586 C C . LYS A 1 73 ? 6.543 -27.171 -27.190 1.00 57.78 73 LYS A C 1
ATOM 588 O O . LYS A 1 73 ? 5.850 -26.381 -27.818 1.00 57.78 73 LYS A O 1
ATOM 593 N N . GLN A 1 74 ? 7.873 -27.136 -27.201 1.00 54.97 74 GLN A N 1
ATOM 594 C CA . GLN A 1 74 ? 8.625 -26.223 -28.058 1.00 54.97 74 GLN A CA 1
ATOM 595 C C . GLN A 1 74 ? 8.446 -26.598 -29.531 1.00 54.97 74 GLN A C 1
ATOM 597 O O . GLN A 1 74 ? 8.004 -25.768 -30.312 1.00 54.97 74 GLN A O 1
ATOM 602 N N . VAL A 1 75 ? 8.640 -27.874 -29.875 1.00 56.88 75 VAL A N 1
ATOM 603 C CA . VAL A 1 75 ? 8.400 -28.395 -31.229 1.00 56.88 75 VAL A CA 1
ATOM 604 C C . VAL A 1 75 ? 6.938 -28.206 -31.652 1.00 56.88 75 VAL A C 1
ATOM 606 O O . VAL A 1 75 ? 6.674 -27.808 -32.781 1.00 56.88 75 VAL A O 1
ATOM 609 N N . GLU A 1 76 ? 5.975 -28.439 -30.755 1.00 57.28 76 GLU A N 1
ATOM 610 C CA . GLU A 1 76 ? 4.554 -28.151 -30.995 1.00 57.28 76 GLU A CA 1
ATOM 611 C C . GLU A 1 76 ? 4.324 -26.663 -31.296 1.00 57.28 76 GLU A C 1
ATOM 613 O O . GLU A 1 76 ? 3.647 -26.333 -32.268 1.00 57.28 76 GLU A O 1
ATOM 618 N N . SER A 1 77 ? 4.911 -25.765 -30.499 1.00 52.62 77 SER A N 1
ATOM 619 C CA . SER A 1 77 ? 4.829 -24.316 -30.705 1.00 52.62 77 SER A CA 1
ATOM 620 C C . SER A 1 77 ? 5.446 -23.893 -32.037 1.00 52.62 77 SER A C 1
ATOM 622 O O . SER A 1 77 ? 4.844 -23.091 -32.745 1.00 52.62 77 SER A O 1
ATOM 624 N N . ASP A 1 78 ? 6.599 -24.449 -32.403 1.00 55.03 78 ASP A N 1
ATOM 625 C CA . ASP A 1 78 ? 7.303 -24.134 -33.649 1.00 55.03 78 ASP A CA 1
ATOM 626 C C . ASP A 1 78 ? 6.496 -24.605 -34.872 1.00 55.03 78 ASP A C 1
ATOM 628 O O . ASP A 1 78 ? 6.359 -23.877 -35.861 1.00 55.03 78 ASP A O 1
ATOM 632 N N . ILE A 1 79 ? 5.875 -25.788 -34.790 1.00 59.22 79 ILE A N 1
ATOM 633 C CA . ILE A 1 79 ? 4.963 -26.313 -35.820 1.00 59.22 79 ILE A CA 1
ATOM 634 C C . ILE A 1 79 ? 3.698 -25.455 -35.915 1.00 59.22 79 ILE A C 1
ATOM 636 O O . ILE A 1 79 ? 3.269 -25.101 -37.013 1.00 59.22 79 ILE A O 1
ATOM 640 N N . LEU A 1 80 ? 3.097 -25.082 -34.782 1.00 54.88 80 LEU A N 1
ATOM 641 C CA . LEU A 1 80 ? 1.928 -24.203 -34.765 1.00 54.88 80 LEU A CA 1
ATOM 642 C C . LEU A 1 80 ? 2.266 -22.837 -35.366 1.00 54.88 80 LEU A C 1
ATOM 644 O O . LEU A 1 80 ? 1.517 -22.341 -36.203 1.00 54.88 80 LEU A O 1
ATOM 648 N N . GLN A 1 81 ? 3.413 -22.259 -35.014 1.00 54.75 81 GLN A N 1
ATOM 649 C CA . GLN A 1 81 ? 3.860 -20.967 -35.525 1.00 54.75 81 GLN A CA 1
ATOM 650 C C . GLN A 1 81 ? 4.104 -20.998 -37.037 1.00 54.75 81 GLN A C 1
ATOM 652 O O . GLN A 1 81 ? 3.680 -20.085 -37.744 1.00 54.75 81 GLN A O 1
ATOM 657 N N . THR A 1 82 ? 4.729 -22.060 -37.544 1.00 51.84 82 THR A N 1
ATOM 658 C CA . THR A 1 82 ? 4.973 -22.240 -38.984 1.00 51.84 82 THR A CA 1
ATOM 659 C C . THR A 1 82 ? 3.691 -22.558 -39.761 1.00 51.84 82 THR A C 1
ATOM 661 O O . THR A 1 82 ? 3.545 -22.121 -40.901 1.00 51.84 82 THR A O 1
ATOM 664 N N . SER A 1 83 ? 2.708 -23.216 -39.135 1.00 52.25 83 SER A N 1
ATOM 665 C CA . SER A 1 83 ? 1.393 -23.489 -39.738 1.00 52.25 83 SER A CA 1
ATOM 666 C C . SER A 1 83 ? 0.505 -22.252 -39.922 1.00 52.25 83 SER A C 1
ATOM 668 O O . SER A 1 83 ? -0.424 -22.284 -40.725 1.00 52.25 83 SER A O 1
ATOM 670 N N . LEU A 1 84 ? 0.791 -21.149 -39.219 1.00 51.91 84 LEU A N 1
ATOM 671 C CA . LEU A 1 84 ? 0.035 -19.899 -39.353 1.00 51.91 84 LEU A CA 1
ATOM 672 C C . LEU A 1 84 ? 0.300 -19.169 -40.685 1.00 51.91 84 LEU A C 1
ATOM 674 O O . LEU A 1 84 ? -0.360 -18.171 -40.963 1.00 51.91 84 LEU A O 1
ATOM 678 N N . GLY A 1 85 ? 1.252 -19.640 -41.503 1.00 47.69 85 GLY A N 1
ATOM 679 C CA . GLY A 1 85 ? 1.549 -19.070 -42.823 1.00 47.69 85 GLY A CA 1
ATOM 680 C C . GLY A 1 85 ? 2.287 -17.727 -42.786 1.00 47.69 85 GLY A C 1
ATOM 681 O O . GLY A 1 85 ? 2.426 -17.074 -43.817 1.00 47.69 85 GLY A O 1
ATOM 682 N N . TYR A 1 86 ? 2.768 -17.298 -41.615 1.00 45.91 86 TYR A N 1
ATOM 683 C CA . TYR A 1 86 ? 3.541 -16.066 -41.472 1.00 45.91 86 TYR A CA 1
ATOM 684 C C . TYR A 1 86 ? 5.025 -16.311 -41.763 1.00 45.91 86 TYR A C 1
ATOM 686 O O . TYR A 1 86 ? 5.679 -17.105 -41.089 1.00 45.91 86 TYR A O 1
ATOM 694 N N . THR A 1 87 ? 5.579 -15.585 -42.733 1.00 43.94 87 THR A N 1
ATOM 695 C CA . THR A 1 87 ? 7.022 -15.544 -43.002 1.00 43.94 87 THR A CA 1
ATOM 696 C C . THR A 1 87 ? 7.636 -14.325 -42.320 1.00 43.94 87 THR A C 1
ATOM 698 O O . THR A 1 87 ? 7.292 -13.189 -42.650 1.00 43.94 87 THR A O 1
ATOM 701 N N . PHE A 1 88 ? 8.553 -14.543 -41.378 1.00 46.75 88 PHE A N 1
ATOM 702 C CA . PHE A 1 88 ? 9.277 -13.462 -40.710 1.00 46.75 88 PHE A CA 1
ATOM 703 C C . PHE A 1 88 ? 10.590 -13.190 -41.446 1.00 46.75 88 PHE A C 1
ATOM 705 O O . PHE A 1 88 ? 11.427 -14.081 -41.567 1.00 46.75 88 PHE A O 1
ATOM 712 N N . LYS A 1 89 ? 10.779 -11.956 -41.925 1.00 44.44 89 LYS A N 1
ATOM 713 C CA . LYS A 1 89 ? 12.033 -11.498 -42.535 1.00 44.44 89 LYS A CA 1
ATOM 714 C C . LYS A 1 89 ? 12.690 -10.466 -41.623 1.00 44.44 89 LYS A C 1
ATOM 716 O O . LYS A 1 89 ? 12.056 -9.482 -41.249 1.00 44.44 89 LYS A O 1
ATOM 721 N N . VAL A 1 90 ? 13.943 -10.703 -41.239 1.00 47.16 90 VAL A N 1
ATOM 722 C CA . VAL A 1 90 ? 14.711 -9.776 -40.396 1.00 47.16 90 VAL A CA 1
ATOM 723 C C . VAL A 1 90 ? 15.176 -8.604 -41.266 1.00 47.16 90 VAL A C 1
ATOM 725 O O . VAL A 1 90 ? 15.993 -8.793 -42.159 1.00 47.16 90 VAL A O 1
ATOM 728 N N . LEU A 1 91 ? 14.614 -7.411 -41.035 1.00 47.09 91 LEU A N 1
ATOM 729 C CA . LEU A 1 91 ? 14.908 -6.190 -41.811 1.00 47.09 91 LEU A CA 1
ATOM 730 C C . LEU A 1 91 ? 16.158 -5.446 -41.313 1.00 47.09 91 LEU A C 1
ATOM 732 O O . LEU A 1 91 ? 16.887 -4.833 -42.087 1.00 47.09 91 LEU A O 1
ATOM 736 N N . SER A 1 92 ? 16.388 -5.464 -40.003 1.00 43.88 92 SER A N 1
ATOM 737 C CA . SER A 1 92 ? 17.516 -4.804 -39.345 1.00 43.88 92 SER A CA 1
ATOM 738 C C . SER A 1 92 ? 17.726 -5.457 -37.983 1.00 43.88 92 SER A C 1
ATOM 740 O O . SER A 1 92 ? 16.758 -5.789 -37.289 1.00 43.88 92 SER A O 1
ATOM 742 N N . ILE A 1 93 ? 18.989 -5.665 -37.620 1.00 49.25 93 ILE A N 1
ATOM 743 C CA . ILE A 1 93 ? 19.395 -6.118 -36.292 1.00 49.25 93 ILE A CA 1
ATOM 744 C C . ILE A 1 93 ? 20.055 -4.924 -35.630 1.00 49.25 93 ILE A C 1
ATOM 746 O O . ILE A 1 93 ? 21.170 -4.574 -35.981 1.00 49.25 93 ILE A O 1
ATOM 750 N N . LYS A 1 94 ? 19.360 -4.306 -34.678 1.00 43.28 94 LYS A N 1
ATOM 751 C CA . LYS A 1 94 ? 19.918 -3.204 -33.903 1.00 43.28 94 LYS A CA 1
ATOM 752 C C . LYS A 1 94 ? 20.413 -3.721 -32.562 1.00 43.28 94 LYS A C 1
ATOM 754 O O . LYS A 1 94 ? 19.618 -4.175 -31.737 1.00 43.28 94 LYS A O 1
ATOM 759 N N . GLU A 1 95 ? 21.711 -3.596 -32.324 1.00 48.00 95 GLU A N 1
ATOM 760 C CA . GLU A 1 95 ? 22.268 -3.750 -30.985 1.00 48.00 95 GLU A CA 1
ATOM 761 C C . GLU A 1 95 ? 21.932 -2.499 -30.168 1.00 48.00 95 GLU A C 1
ATOM 763 O O . GLU A 1 95 ? 22.396 -1.390 -30.438 1.00 48.00 95 GLU A O 1
ATOM 768 N N . PHE A 1 96 ? 21.053 -2.660 -29.181 1.00 49.62 96 PHE A N 1
ATOM 769 C CA . PHE A 1 96 ? 20.769 -1.601 -28.224 1.00 49.62 96 PHE A CA 1
ATOM 770 C C . PHE A 1 96 ? 21.819 -1.642 -27.119 1.00 49.62 96 PHE A C 1
ATOM 772 O O . PHE A 1 96 ? 22.057 -2.686 -26.513 1.00 49.62 96 PHE A O 1
ATOM 779 N N . ASN A 1 97 ? 22.412 -0.486 -26.818 1.00 55.44 97 ASN A N 1
ATOM 780 C CA . ASN A 1 97 ? 23.154 -0.333 -25.572 1.00 55.44 97 ASN A CA 1
ATOM 781 C C . ASN A 1 97 ? 22.215 -0.619 -24.398 1.00 55.44 97 ASN A C 1
ATOM 783 O O . ASN A 1 97 ? 21.034 -0.275 -24.448 1.00 55.44 97 ASN A O 1
ATOM 787 N N . ALA A 1 98 ? 22.745 -1.223 -23.335 1.00 61.72 98 ALA A N 1
ATOM 788 C CA . ALA A 1 98 ? 21.964 -1.466 -22.133 1.00 61.72 98 ALA A CA 1
ATOM 789 C C . ALA A 1 98 ? 21.368 -0.146 -21.610 1.00 61.72 98 ALA A C 1
ATOM 791 O O . ALA A 1 98 ? 22.106 0.784 -21.281 1.00 61.72 98 ALA A O 1
ATOM 792 N N . ASP A 1 99 ? 20.035 -0.093 -21.487 1.00 63.72 99 ASP A N 1
ATOM 793 C CA . ASP A 1 99 ? 19.308 1.047 -20.899 1.00 63.72 99 ASP A CA 1
ATOM 794 C C . ASP A 1 99 ? 19.807 1.377 -19.482 1.00 63.72 99 ASP A C 1
ATOM 796 O O . ASP A 1 99 ? 19.710 2.508 -19.002 1.00 63.72 99 ASP A O 1
ATOM 800 N N . ILE A 1 100 ? 20.339 0.363 -18.797 1.00 69.94 100 ILE A N 1
ATOM 801 C CA . ILE A 1 100 ? 20.952 0.470 -17.484 1.00 69.94 100 ILE A CA 1
ATOM 802 C C . ILE A 1 100 ? 22.472 0.431 -17.665 1.00 69.94 100 ILE A C 1
ATOM 804 O O . ILE A 1 100 ? 23.054 -0.618 -17.929 1.00 69.94 100 ILE A O 1
ATOM 808 N N . THR A 1 101 ? 23.125 1.577 -17.477 1.00 79.25 101 THR A N 1
ATOM 809 C CA . THR A 1 101 ? 24.592 1.651 -17.505 1.00 79.25 101 THR A CA 1
ATOM 810 C C . THR A 1 101 ? 25.211 1.084 -16.223 1.00 79.25 101 THR A C 1
ATOM 812 O O . THR A 1 101 ? 24.618 1.145 -15.142 1.00 79.25 101 THR A O 1
ATOM 815 N N . ASN A 1 102 ? 26.457 0.604 -16.304 1.00 80.69 102 ASN A N 1
ATOM 816 C CA . ASN A 1 102 ? 27.204 0.129 -15.129 1.00 80.69 102 ASN A CA 1
ATOM 817 C C . ASN A 1 102 ? 27.306 1.200 -14.028 1.00 80.69 102 ASN A C 1
ATOM 819 O O . ASN A 1 102 ? 27.203 0.888 -12.843 1.00 80.69 102 ASN A O 1
ATOM 823 N N . ILE A 1 103 ? 27.445 2.475 -14.410 1.00 81.38 103 ILE A N 1
ATOM 824 C CA . ILE A 1 103 ? 27.504 3.605 -13.471 1.00 81.38 103 ILE A CA 1
ATOM 825 C C . ILE A 1 103 ? 26.178 3.747 -12.713 1.00 81.38 103 ILE A C 1
ATOM 827 O O . ILE A 1 103 ? 26.182 3.891 -11.490 1.00 81.38 103 ILE A O 1
ATOM 831 N N . MET A 1 104 ? 25.042 3.652 -13.413 1.00 78.94 104 MET A N 1
ATOM 832 C CA . MET A 1 104 ? 23.716 3.696 -12.789 1.00 78.94 104 MET A CA 1
ATOM 833 C C . MET A 1 104 ? 23.529 2.557 -11.783 1.00 78.94 104 MET A C 1
ATOM 835 O O . MET A 1 104 ? 23.033 2.798 -10.681 1.00 78.94 104 MET A O 1
ATOM 839 N N . LEU A 1 105 ? 23.987 1.340 -12.103 1.00 77.31 105 LEU A N 1
ATOM 840 C CA . LEU A 1 105 ? 23.946 0.211 -11.165 1.00 77.31 105 LEU A CA 1
ATOM 841 C C . LEU A 1 105 ? 24.781 0.466 -9.913 1.00 77.31 105 LEU A C 1
ATOM 843 O O . LEU A 1 105 ? 24.276 0.281 -8.807 1.00 77.31 105 LEU A O 1
ATOM 847 N N . VAL A 1 106 ? 26.026 0.922 -10.066 1.00 82.44 106 VAL A N 1
ATOM 848 C CA . VAL A 1 106 ? 26.925 1.179 -8.929 1.00 82.44 106 VAL A CA 1
ATOM 849 C C . VAL A 1 106 ? 26.362 2.268 -8.015 1.00 82.44 106 VAL A C 1
ATOM 851 O O . VAL A 1 106 ? 26.333 2.086 -6.798 1.00 82.44 106 VAL A O 1
ATOM 854 N N . ILE A 1 107 ? 25.850 3.366 -8.580 1.00 82.94 107 ILE A N 1
ATOM 855 C CA . ILE A 1 107 ? 25.220 4.446 -7.806 1.00 82.94 107 ILE A CA 1
ATOM 856 C C . ILE A 1 107 ? 23.992 3.919 -7.050 1.00 82.94 107 ILE A C 1
ATOM 858 O O . ILE A 1 107 ? 23.846 4.161 -5.850 1.00 82.94 107 ILE A O 1
ATOM 862 N N . THR A 1 108 ? 23.129 3.159 -7.729 1.00 81.50 108 THR A N 1
ATOM 863 C CA . THR A 1 108 ? 21.912 2.585 -7.133 1.00 81.50 108 THR A CA 1
ATOM 864 C C . THR A 1 108 ? 22.252 1.625 -5.992 1.00 81.50 108 THR A C 1
ATOM 866 O O . THR A 1 108 ? 21.675 1.726 -4.908 1.00 81.50 108 THR A O 1
ATOM 869 N N . LEU A 1 109 ? 23.229 0.736 -6.193 1.00 80.88 109 LEU A N 1
ATOM 870 C CA . LEU A 1 109 ? 23.724 -0.176 -5.160 1.00 80.88 109 LEU A CA 1
ATOM 871 C C . LEU A 1 109 ? 24.320 0.587 -3.973 1.00 80.88 109 LEU A C 1
ATOM 873 O O . LEU A 1 109 ? 24.013 0.255 -2.829 1.00 80.88 109 LEU A O 1
ATOM 877 N N . GLY A 1 110 ? 25.096 1.646 -4.223 1.00 82.81 110 GLY A N 1
ATOM 878 C CA . GLY A 1 110 ? 25.641 2.512 -3.177 1.00 82.81 110 GLY A CA 1
ATOM 879 C C . GLY A 1 110 ? 24.547 3.101 -2.282 1.00 82.81 110 GLY A C 1
ATOM 880 O O . GLY A 1 110 ? 24.613 2.984 -1.056 1.00 82.81 110 GLY A O 1
ATOM 881 N N . PHE A 1 111 ? 23.484 3.655 -2.873 1.00 83.50 111 PHE A N 1
ATOM 882 C CA . PHE A 1 111 ? 22.348 4.168 -2.104 1.00 83.50 111 PHE A CA 1
ATOM 883 C C . PHE A 1 111 ? 21.579 3.071 -1.352 1.00 83.50 111 PHE A C 1
ATOM 885 O O . PHE A 1 111 ? 21.159 3.300 -0.214 1.00 83.50 111 PHE A O 1
ATOM 892 N N . LEU A 1 112 ? 21.417 1.878 -1.936 1.00 82.06 112 LEU A N 1
ATOM 893 C CA . LEU A 1 112 ? 20.785 0.743 -1.253 1.00 82.06 112 LEU A CA 1
ATOM 894 C C . LEU A 1 112 ? 21.589 0.285 -0.032 1.00 82.06 112 LEU A C 1
ATOM 896 O O . LEU A 1 112 ? 20.997 -0.005 1.008 1.00 82.06 112 LEU A O 1
ATOM 900 N N . VAL A 1 113 ? 22.921 0.268 -0.119 1.00 84.94 113 VAL A N 1
ATOM 901 C CA . VAL A 1 113 ? 23.798 -0.068 1.012 1.00 84.94 113 VAL A CA 1
ATOM 902 C C . VAL A 1 113 ? 23.683 0.980 2.118 1.00 84.94 113 VAL A C 1
ATOM 904 O O . VAL A 1 113 ? 23.522 0.616 3.281 1.00 84.94 113 VAL A O 1
ATOM 907 N N . ILE A 1 114 ? 23.676 2.273 1.779 1.00 87.38 114 ILE A N 1
ATOM 908 C CA . ILE A 1 114 ? 23.474 3.354 2.760 1.00 87.38 114 ILE A CA 1
ATOM 909 C C . ILE A 1 114 ? 22.124 3.191 3.472 1.00 87.38 114 ILE A C 1
ATOM 911 O O . ILE A 1 114 ? 22.051 3.286 4.701 1.00 87.38 114 ILE A O 1
ATOM 915 N N . LEU A 1 115 ? 21.059 2.898 2.721 1.00 85.69 115 LEU A N 1
ATOM 916 C CA . LEU A 1 115 ? 19.735 2.642 3.283 1.00 85.69 115 LEU A CA 1
ATOM 917 C C . LEU A 1 115 ? 19.741 1.409 4.203 1.00 85.69 115 LEU A C 1
ATOM 919 O O . LEU A 1 115 ? 19.195 1.466 5.305 1.00 85.69 115 LEU A O 1
ATOM 923 N N . ALA A 1 116 ? 20.385 0.315 3.790 1.00 84.19 116 ALA A N 1
ATOM 924 C CA . ALA A 1 116 ? 20.515 -0.896 4.596 1.00 84.19 116 ALA A CA 1
ATOM 925 C C . ALA A 1 116 ? 21.276 -0.635 5.906 1.00 84.19 116 ALA A C 1
ATOM 927 O O . ALA A 1 116 ? 20.837 -1.086 6.964 1.00 84.19 116 ALA A O 1
ATOM 928 N N . ILE A 1 117 ? 22.357 0.152 5.865 1.00 88.19 117 ILE A N 1
ATOM 929 C CA . ILE A 1 117 ? 23.114 0.569 7.055 1.00 88.19 117 ILE A CA 1
ATOM 930 C C . ILE A 1 117 ? 22.236 1.420 7.979 1.00 88.19 117 ILE A C 1
ATOM 932 O O . ILE A 1 117 ? 22.213 1.184 9.185 1.00 88.19 117 ILE A O 1
ATOM 936 N N . ALA A 1 118 ? 21.466 2.369 7.441 1.00 87.12 118 ALA A N 1
ATOM 937 C CA . ALA A 1 118 ? 20.558 3.188 8.244 1.00 87.12 118 ALA A CA 1
ATOM 938 C C . ALA A 1 118 ? 19.495 2.336 8.965 1.00 87.12 118 ALA A C 1
ATOM 940 O O . ALA A 1 118 ? 19.240 2.531 10.158 1.00 87.12 118 ALA A O 1
ATOM 941 N N . VAL A 1 119 ? 18.913 1.351 8.271 1.00 86.06 119 VAL A N 1
ATOM 942 C CA . VAL A 1 119 ? 17.958 0.396 8.856 1.00 86.06 119 VAL A CA 1
ATOM 943 C C . VAL A 1 119 ? 18.632 -0.491 9.905 1.00 86.06 119 VAL A C 1
ATOM 945 O O . VAL A 1 119 ? 18.066 -0.701 10.979 1.00 86.06 119 VAL A O 1
ATOM 948 N N . LEU A 1 120 ? 19.850 -0.969 9.639 1.00 88.94 120 LEU A N 1
ATOM 949 C CA . LEU A 1 120 ? 20.646 -1.761 10.576 1.00 88.94 120 LEU A CA 1
ATOM 950 C C . LEU A 1 120 ? 20.908 -0.986 11.870 1.00 88.94 120 LEU A C 1
ATOM 952 O O . LEU A 1 120 ? 20.637 -1.495 12.959 1.00 88.94 120 LEU A O 1
ATOM 956 N N . VAL A 1 121 ? 21.365 0.265 11.762 1.00 89.62 121 VAL A N 1
ATOM 957 C CA . VAL A 1 121 ? 21.628 1.137 12.915 1.00 89.62 121 VAL A CA 1
ATOM 958 C C . VAL A 1 121 ? 20.347 1.364 13.711 1.00 89.62 121 VAL A C 1
ATOM 960 O O . VAL A 1 121 ? 20.356 1.214 14.933 1.00 89.62 121 VAL A O 1
ATOM 963 N N . PHE A 1 122 ? 19.227 1.652 13.040 1.00 86.31 122 PHE A N 1
ATOM 964 C CA . PHE A 1 122 ? 17.934 1.821 13.701 1.00 86.31 122 PHE A CA 1
ATOM 965 C C . PHE A 1 122 ? 17.501 0.562 14.466 1.00 86.31 122 PHE A C 1
ATOM 967 O O . PHE A 1 122 ? 17.121 0.654 15.636 1.00 86.31 122 PHE A O 1
ATOM 974 N N . MET A 1 123 ? 17.582 -0.615 13.841 1.00 86.44 123 MET A N 1
ATOM 975 C CA . MET A 1 123 ? 17.141 -1.875 14.445 1.00 86.44 123 MET A CA 1
ATOM 976 C C . MET A 1 123 ? 18.030 -2.298 15.619 1.00 86.44 123 MET A C 1
ATOM 978 O O . MET A 1 123 ? 17.506 -2.695 16.664 1.00 86.44 123 MET A O 1
ATOM 982 N N . LEU A 1 124 ? 19.354 -2.162 15.497 1.00 87.88 124 LEU A N 1
ATOM 983 C CA . LEU A 1 124 ? 20.290 -2.430 16.595 1.00 87.88 124 LEU A CA 1
ATOM 984 C C . LEU A 1 124 ? 20.098 -1.453 17.752 1.00 87.88 124 LEU A C 1
ATOM 986 O O . LEU A 1 124 ? 20.147 -1.842 18.916 1.00 87.88 124 LEU A O 1
ATOM 990 N N . PHE A 1 125 ? 19.833 -0.187 17.455 1.00 84.00 125 PHE A N 1
ATOM 991 C CA . PHE A 1 125 ? 19.615 0.806 18.490 1.00 84.00 125 PHE A CA 1
ATOM 992 C C . PHE A 1 125 ? 18.277 0.597 19.222 1.00 84.00 125 PHE A C 1
ATOM 994 O O . PHE A 1 125 ? 18.250 0.556 20.452 1.00 84.00 125 PHE A O 1
ATOM 1001 N N . ALA A 1 126 ? 17.170 0.418 18.493 1.00 79.38 126 ALA A N 1
ATOM 1002 C CA . ALA A 1 126 ? 15.831 0.299 19.075 1.00 79.38 126 ALA A CA 1
ATOM 1003 C C . ALA A 1 126 ? 15.586 -1.060 19.757 1.00 79.38 126 ALA A C 1
ATOM 1005 O O . ALA A 1 126 ? 15.029 -1.116 20.861 1.00 79.38 126 ALA A O 1
ATOM 1006 N N . TYR A 1 127 ? 16.014 -2.151 19.112 1.00 84.00 127 TYR A N 1
ATOM 1007 C CA . TYR A 1 127 ? 15.692 -3.527 19.505 1.00 84.00 127 TYR A CA 1
ATOM 1008 C C . TYR A 1 127 ? 16.916 -4.368 19.906 1.00 84.00 127 TYR A C 1
ATOM 1010 O O . TYR A 1 127 ? 16.741 -5.496 20.367 1.00 84.00 127 TYR A O 1
ATOM 1018 N N . ARG A 1 128 ? 18.143 -3.838 19.801 1.00 88.31 128 ARG A N 1
ATOM 1019 C CA . ARG A 1 128 ? 19.388 -4.480 20.273 1.00 88.31 128 ARG A CA 1
ATOM 1020 C C . ARG A 1 128 ? 19.571 -5.891 19.711 1.00 88.31 128 ARG A C 1
ATOM 1022 O O . ARG A 1 128 ? 19.580 -6.053 18.493 1.00 88.31 128 ARG A O 1
ATOM 1029 N N . LEU A 1 129 ? 19.698 -6.908 20.570 1.00 88.69 129 LEU A N 1
ATOM 1030 C CA . LEU A 1 129 ? 19.907 -8.302 20.161 1.00 88.69 129 LEU A CA 1
ATOM 1031 C C . LEU A 1 129 ? 18.762 -8.823 19.281 1.00 88.69 129 LEU A C 1
ATOM 1033 O O . LEU A 1 129 ? 18.997 -9.503 18.287 1.00 88.69 129 LEU A O 1
ATOM 1037 N N . LEU A 1 130 ? 17.522 -8.457 19.615 1.00 89.19 130 LEU A N 1
ATOM 1038 C CA . LEU A 1 130 ? 16.352 -8.806 18.811 1.00 89.19 130 LEU A CA 1
ATOM 1039 C C . LEU A 1 130 ? 16.419 -8.146 17.425 1.00 89.19 130 LEU A C 1
ATOM 1041 O O . LEU A 1 130 ? 16.109 -8.776 16.417 1.00 89.19 130 LEU A O 1
ATOM 1045 N N . GLY A 1 131 ? 16.896 -6.900 17.369 1.00 88.94 131 GLY A N 1
ATOM 1046 C CA . GLY A 1 131 ? 17.138 -6.189 16.115 1.00 88.94 131 GLY A CA 1
ATOM 1047 C C . GLY A 1 131 ? 18.177 -6.883 15.234 1.00 88.94 131 GLY A C 1
ATOM 1048 O O . GLY A 1 131 ? 17.955 -7.026 14.035 1.00 88.94 131 GLY A O 1
ATOM 1049 N N . LEU A 1 132 ? 19.262 -7.381 15.835 1.00 91.00 132 LEU A N 1
ATOM 1050 C CA . LEU A 1 132 ? 20.303 -8.142 15.139 1.00 91.00 132 LEU A CA 1
ATOM 1051 C C . LEU A 1 132 ? 19.739 -9.413 14.488 1.00 91.00 132 LEU A C 1
ATOM 1053 O O . LEU A 1 132 ? 20.019 -9.671 13.320 1.00 91.00 132 LEU A O 1
ATOM 1057 N N . PHE A 1 133 ? 18.885 -10.165 15.191 1.00 91.94 133 PHE A N 1
ATOM 1058 C CA . PHE A 1 133 ? 18.212 -11.335 14.613 1.00 91.94 133 PHE A CA 1
ATOM 1059 C C . PHE A 1 133 ? 17.348 -10.974 13.407 1.00 91.94 133 PHE A C 1
ATOM 1061 O O . PHE A 1 133 ? 17.413 -11.655 12.388 1.00 91.94 133 PHE A O 1
ATOM 1068 N N . ALA A 1 134 ? 16.578 -9.887 13.491 1.00 91.00 134 ALA A N 1
ATOM 1069 C CA . ALA A 1 134 ? 15.746 -9.440 12.377 1.00 91.00 134 ALA A CA 1
ATOM 1070 C C . ALA A 1 134 ? 16.579 -9.084 11.133 1.00 91.00 134 ALA A C 1
ATOM 1072 O O . ALA A 1 134 ? 16.190 -9.431 10.020 1.00 91.00 134 ALA A O 1
ATOM 1073 N N . ILE A 1 135 ? 17.738 -8.441 11.316 1.00 91.44 135 ILE A N 1
ATOM 1074 C CA . ILE A 1 135 ? 18.644 -8.085 10.213 1.00 91.44 135 ILE A CA 1
ATOM 1075 C C . ILE A 1 135 ? 19.262 -9.335 9.579 1.00 91.44 135 ILE A C 1
ATOM 1077 O O . ILE A 1 135 ? 19.278 -9.438 8.355 1.00 91.44 135 ILE A O 1
ATOM 1081 N N . ILE A 1 136 ? 19.729 -10.298 10.383 1.00 92.38 136 ILE A N 1
ATOM 1082 C CA . ILE A 1 136 ? 20.291 -11.559 9.870 1.00 92.38 136 ILE A CA 1
ATOM 1083 C C . ILE A 1 136 ? 19.248 -12.308 9.036 1.00 92.38 136 ILE A C 1
ATOM 1085 O O . ILE A 1 136 ? 19.536 -12.726 7.918 1.00 92.38 136 ILE A O 1
ATOM 1089 N N . LEU A 1 137 ? 18.019 -12.432 9.544 1.00 92.56 137 LEU A N 1
ATOM 1090 C CA . LEU A 1 137 ? 16.927 -13.094 8.825 1.00 92.56 137 LEU A CA 1
ATOM 1091 C C . LEU A 1 137 ? 16.586 -12.370 7.515 1.00 92.56 137 LEU A C 1
ATOM 1093 O O . LEU A 1 137 ? 16.371 -13.021 6.494 1.00 92.56 137 LEU A O 1
ATOM 1097 N N . ALA A 1 138 ? 16.575 -11.035 7.522 1.00 90.62 138 ALA A N 1
ATOM 1098 C CA . ALA A 1 138 ? 16.347 -10.241 6.320 1.00 90.62 138 ALA A CA 1
ATOM 1099 C C . ALA A 1 138 ? 17.464 -10.426 5.277 1.00 90.62 138 ALA A C 1
ATOM 1101 O O . ALA A 1 138 ? 17.168 -10.578 4.093 1.00 90.62 138 ALA A O 1
ATOM 1102 N N . ALA A 1 139 ? 18.729 -10.472 5.706 1.00 90.88 139 ALA A N 1
ATOM 1103 C CA . ALA A 1 139 ? 19.873 -10.700 4.823 1.00 90.88 139 ALA A CA 1
ATOM 1104 C C . ALA A 1 139 ? 19.851 -12.106 4.199 1.00 90.88 139 ALA A C 1
ATOM 1106 O O . ALA A 1 139 ? 20.047 -12.248 2.992 1.00 90.88 139 ALA A O 1
ATOM 1107 N N . ILE A 1 140 ? 19.543 -13.137 4.995 1.00 92.12 140 ILE A N 1
ATOM 1108 C CA . ILE A 1 140 ? 19.398 -14.516 4.504 1.00 92.12 140 ILE A CA 1
ATOM 1109 C C . ILE A 1 140 ? 18.259 -14.602 3.484 1.00 92.12 140 ILE A C 1
ATOM 1111 O O . ILE A 1 140 ? 18.434 -15.183 2.415 1.00 92.12 140 ILE A O 1
ATOM 1115 N N . SER A 1 141 ? 17.111 -13.984 3.775 1.00 90.88 141 SER A N 1
ATOM 1116 C CA . SER A 1 141 ? 15.984 -13.952 2.840 1.00 90.88 141 SER A CA 1
ATOM 1117 C C . SER A 1 141 ? 16.344 -13.259 1.529 1.00 90.88 141 SER A C 1
ATOM 1119 O O . SER A 1 141 ? 15.965 -13.752 0.475 1.00 90.88 141 SER A O 1
ATOM 1121 N N . ALA A 1 142 ? 17.073 -12.142 1.577 1.00 89.38 142 ALA A N 1
ATOM 1122 C CA . ALA A 1 142 ? 17.498 -11.425 0.380 1.00 89.38 142 ALA A CA 1
ATOM 1123 C C . ALA A 1 142 ? 18.430 -12.274 -0.501 1.00 89.38 142 ALA A C 1
ATOM 1125 O O . ALA A 1 142 ? 18.235 -12.348 -1.714 1.00 89.38 142 ALA A O 1
ATOM 1126 N N . CYS A 1 143 ? 19.390 -12.966 0.121 1.00 91.12 143 CYS A N 1
ATOM 1127 C CA . CYS A 1 143 ? 20.299 -13.884 -0.563 1.00 91.12 143 CYS A CA 1
ATOM 1128 C C . CYS A 1 143 ? 19.539 -15.038 -1.235 1.00 91.12 143 CYS A C 1
ATOM 1130 O O . CYS A 1 143 ? 19.734 -15.307 -2.418 1.00 91.12 143 CYS A O 1
ATOM 1132 N N . LEU A 1 144 ? 18.607 -15.670 -0.514 1.00 91.88 144 LEU A N 1
ATOM 1133 C CA . LEU A 1 144 ? 17.794 -16.757 -1.062 1.00 91.88 144 LEU A CA 1
ATOM 1134 C C . LEU A 1 144 ? 16.912 -16.296 -2.224 1.00 91.88 144 LEU A C 1
ATOM 1136 O O . LEU A 1 144 ? 16.794 -17.014 -3.212 1.00 91.88 144 LEU A O 1
ATOM 1140 N N . THR A 1 145 ? 16.335 -15.095 -2.149 1.00 90.19 145 THR A N 1
ATOM 1141 C CA . THR A 1 145 ? 15.526 -14.534 -3.240 1.00 90.19 145 THR A CA 1
ATOM 1142 C C . THR A 1 145 ? 16.358 -14.270 -4.497 1.00 90.19 145 THR A C 1
ATOM 1144 O O . THR A 1 145 ? 15.875 -14.528 -5.596 1.00 90.19 145 THR A O 1
ATOM 1147 N N . MET A 1 146 ? 17.618 -13.842 -4.358 1.00 88.56 146 MET A N 1
ATOM 1148 C CA . MET A 1 146 ? 18.560 -13.710 -5.484 1.00 88.56 146 MET A CA 1
ATOM 1149 C C . MET A 1 146 ? 18.993 -15.053 -6.088 1.00 88.56 146 MET A C 1
ATOM 1151 O O . MET A 1 146 ? 19.404 -15.100 -7.243 1.00 88.56 146 MET A O 1
ATOM 1155 N N . LEU A 1 147 ? 18.879 -16.149 -5.339 1.00 90.75 147 LEU A N 1
ATOM 1156 C CA . LEU A 1 147 ? 19.209 -17.496 -5.809 1.00 90.75 147 LEU A CA 1
ATOM 1157 C C . LEU A 1 147 ? 18.083 -18.093 -6.677 1.00 90.75 147 LEU A C 1
ATOM 1159 O O . LEU A 1 147 ? 18.333 -18.947 -7.524 1.00 90.75 147 LEU A O 1
ATOM 1163 N N . VAL A 1 148 ? 16.840 -17.622 -6.519 1.00 89.62 148 VAL A N 1
ATOM 1164 C CA . VAL A 1 148 ? 15.674 -18.153 -7.247 1.00 89.62 148 VAL A CA 1
ATOM 1165 C C . VAL A 1 148 ? 15.848 -18.107 -8.774 1.00 89.62 148 VAL A C 1
ATOM 1167 O O . VAL A 1 148 ? 15.695 -19.154 -9.398 1.00 89.62 148 VAL A O 1
ATOM 1170 N N . PRO A 1 149 ? 16.213 -16.979 -9.413 1.00 87.06 149 PRO A N 1
ATOM 1171 C CA . PRO A 1 149 ? 16.388 -16.944 -10.866 1.00 87.06 149 PRO A CA 1
ATOM 1172 C C . PRO A 1 149 ? 17.455 -17.925 -11.358 1.00 87.06 149 PRO A C 1
ATOM 1174 O O . PRO A 1 149 ? 17.292 -18.514 -12.420 1.00 87.06 149 PRO A O 1
ATOM 1177 N N . ILE A 1 150 ? 18.502 -18.152 -10.557 1.00 87.44 150 ILE A N 1
ATOM 1178 C CA . ILE A 1 150 ? 19.582 -19.093 -10.873 1.00 87.44 150 ILE A CA 1
ATOM 1179 C C . ILE A 1 150 ? 19.060 -20.536 -10.832 1.00 87.44 150 ILE A C 1
ATOM 1181 O O . ILE A 1 150 ? 19.300 -21.293 -11.766 1.00 87.44 150 ILE A O 1
ATOM 1185 N N . ILE A 1 151 ? 18.294 -20.913 -9.797 1.00 87.12 151 ILE A N 1
ATOM 1186 C CA . ILE A 1 151 ? 17.711 -22.267 -9.673 1.00 87.12 151 ILE A CA 1
ATOM 1187 C C . ILE A 1 151 ? 16.776 -22.584 -10.844 1.00 87.12 151 ILE A C 1
ATOM 1189 O O . ILE A 1 151 ? 16.775 -23.701 -11.354 1.00 87.12 151 ILE A O 1
ATOM 1193 N N . PHE A 1 152 ? 15.951 -21.618 -11.244 1.00 83.38 152 PHE A N 1
ATOM 1194 C CA . PHE A 1 152 ? 14.909 -21.820 -12.252 1.00 83.38 152 PHE A CA 1
ATOM 1195 C C . PHE A 1 152 ? 15.342 -21.416 -13.670 1.00 83.38 152 PHE A C 1
ATOM 1197 O O . PHE A 1 152 ? 14.509 -21.435 -14.575 1.00 83.38 152 PHE A O 1
ATOM 1204 N N . ASN A 1 153 ? 16.615 -21.048 -13.863 1.00 82.00 153 ASN A N 1
ATOM 1205 C CA . ASN A 1 153 ? 17.172 -20.524 -15.114 1.00 82.00 153 ASN A CA 1
ATOM 1206 C C . ASN A 1 153 ? 16.307 -19.403 -15.734 1.00 82.00 153 ASN A C 1
ATOM 1208 O O . ASN A 1 153 ? 15.971 -19.415 -16.918 1.00 82.00 153 ASN A O 1
ATOM 1212 N N . MET A 1 154 ? 15.876 -18.461 -14.893 1.00 80.50 154 MET A N 1
ATOM 1213 C CA . MET A 1 154 ? 15.014 -17.339 -15.265 1.00 80.50 154 MET A CA 1
ATOM 1214 C C . MET A 1 154 ? 15.856 -16.086 -15.487 1.00 80.50 154 MET A C 1
ATOM 1216 O O . MET A 1 154 ? 16.807 -15.827 -14.750 1.00 80.50 154 MET A O 1
ATOM 1220 N N . ALA A 1 155 ? 15.459 -15.258 -16.454 1.00 76.50 155 ALA A N 1
ATOM 1221 C CA . ALA A 1 155 ? 16.086 -13.957 -16.659 1.00 76.50 155 ALA A CA 1
ATOM 1222 C C . ALA A 1 155 ? 15.961 -13.077 -15.400 1.00 76.50 155 ALA A C 1
ATOM 1224 O O . ALA A 1 155 ? 14.882 -12.964 -14.809 1.00 76.50 155 ALA A O 1
ATOM 1225 N N . ILE A 1 156 ? 17.065 -12.437 -15.004 1.00 77.75 156 ILE A N 1
ATOM 1226 C CA . ILE A 1 156 ? 17.097 -11.502 -13.875 1.00 77.75 156 ILE A CA 1
ATOM 1227 C C . ILE A 1 156 ? 16.543 -10.157 -14.348 1.00 77.75 156 ILE A C 1
ATOM 1229 O O . ILE A 1 156 ? 17.255 -9.347 -14.939 1.00 77.75 156 ILE A O 1
ATOM 1233 N N . GLY A 1 157 ? 15.255 -9.933 -14.096 1.00 73.81 157 GLY A N 1
ATOM 1234 C CA . GLY A 1 157 ? 14.602 -8.650 -14.331 1.00 73.81 157 GLY A CA 1
ATOM 1235 C C . GLY A 1 157 ? 14.706 -7.687 -13.137 1.00 73.81 157 GLY A C 1
ATOM 1236 O O . GLY A 1 157 ? 14.964 -8.103 -11.999 1.00 73.81 157 GLY A O 1
ATOM 1237 N N . PRO A 1 158 ? 14.472 -6.382 -13.353 1.00 72.06 158 PRO A N 1
ATOM 1238 C CA . PRO A 1 158 ? 14.475 -5.378 -12.287 1.00 72.06 158 PRO A CA 1
ATOM 1239 C C . PRO A 1 158 ? 13.428 -5.608 -11.186 1.00 72.06 158 PRO A C 1
ATOM 1241 O O . PRO A 1 158 ? 13.582 -5.124 -10.061 1.00 72.06 158 PRO A O 1
ATOM 1244 N N . GLU A 1 159 ? 12.379 -6.377 -11.471 1.00 75.19 159 GLU A N 1
ATOM 1245 C CA . GLU A 1 159 ? 11.365 -6.812 -10.514 1.00 75.19 159 GLU A CA 1
ATOM 1246 C C . GLU A 1 159 ? 11.931 -7.598 -9.320 1.00 75.19 159 GLU A C 1
ATOM 1248 O O . GLU A 1 159 ? 11.333 -7.586 -8.243 1.00 75.19 159 GLU A O 1
ATOM 1253 N N . ILE A 1 160 ? 13.101 -8.232 -9.450 1.00 81.00 160 ILE A N 1
ATOM 1254 C CA . ILE A 1 160 ? 13.743 -8.953 -8.341 1.00 81.00 160 ILE A CA 1
ATOM 1255 C C . ILE A 1 160 ? 14.118 -8.001 -7.213 1.00 81.00 160 ILE A C 1
ATOM 1257 O O . ILE A 1 160 ? 13.868 -8.309 -6.045 1.00 81.00 160 ILE A O 1
ATOM 1261 N N . PHE A 1 161 ? 14.663 -6.826 -7.542 1.00 76.88 161 PHE A N 1
ATOM 1262 C CA . PHE A 1 161 ? 15.031 -5.841 -6.529 1.00 76.88 161 PHE A CA 1
ATOM 1263 C C . PHE A 1 161 ? 13.803 -5.431 -5.714 1.00 76.88 161 PHE A C 1
ATOM 1265 O O . PHE A 1 161 ? 13.890 -5.338 -4.487 1.00 76.88 161 PHE A O 1
ATOM 1272 N N . MET A 1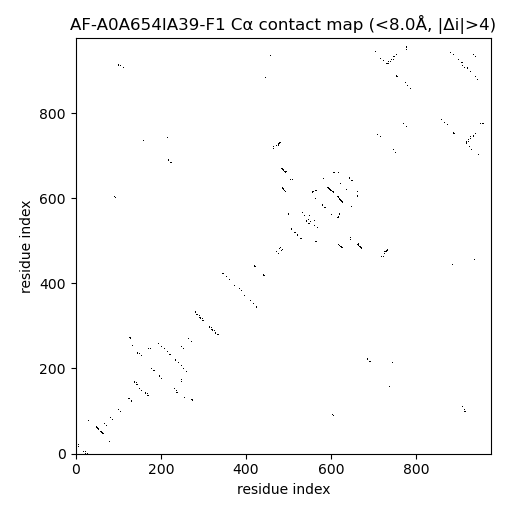 162 ? 12.657 -5.257 -6.382 1.00 77.25 162 MET A N 1
ATOM 1273 C CA . MET A 1 162 ? 11.372 -4.955 -5.750 1.00 77.25 162 MET A CA 1
ATOM 1274 C C . MET A 1 162 ? 10.911 -6.050 -4.802 1.00 77.25 162 MET A C 1
ATOM 1276 O O . MET A 1 162 ? 10.573 -5.770 -3.651 1.00 77.25 162 MET A O 1
ATOM 1280 N N . ILE A 1 163 ? 10.886 -7.296 -5.279 1.00 83.00 163 ILE A N 1
ATOM 1281 C CA . ILE A 1 163 ? 10.439 -8.447 -4.490 1.00 83.00 163 ILE A CA 1
ATOM 1282 C C . ILE A 1 163 ? 11.333 -8.622 -3.260 1.00 83.00 163 ILE A C 1
ATOM 1284 O O . ILE A 1 163 ? 10.825 -8.823 -2.155 1.00 83.00 163 ILE A O 1
ATOM 1288 N N . MET A 1 164 ? 12.648 -8.488 -3.436 1.00 83.56 164 MET A N 1
ATOM 1289 C CA . MET A 1 164 ? 13.626 -8.560 -2.357 1.00 83.56 164 MET A CA 1
ATOM 1290 C C . MET A 1 164 ? 13.358 -7.489 -1.296 1.00 83.56 164 MET A C 1
ATOM 1292 O O . MET A 1 164 ? 13.302 -7.798 -0.107 1.00 83.56 164 MET A O 1
ATOM 1296 N N . PHE A 1 165 ? 13.123 -6.242 -1.706 1.00 78.81 165 PHE A N 1
ATOM 1297 C CA . PHE A 1 165 ? 12.845 -5.161 -0.767 1.00 78.81 165 PHE A CA 1
ATOM 1298 C C . PHE A 1 165 ? 11.516 -5.337 -0.028 1.00 78.81 165 PHE A C 1
ATOM 1300 O O . PHE A 1 165 ? 11.460 -5.158 1.190 1.00 78.81 165 PHE A O 1
ATOM 1307 N N . VAL A 1 166 ? 10.454 -5.744 -0.731 1.00 78.88 166 VAL A N 1
ATOM 1308 C CA . VAL A 1 166 ? 9.167 -6.085 -0.104 1.00 78.88 166 VAL A CA 1
ATOM 1309 C C . VAL A 1 166 ? 9.348 -7.238 0.892 1.00 78.88 166 VAL A C 1
ATOM 1311 O O . VAL A 1 166 ? 8.810 -7.176 1.995 1.00 78.88 166 VAL A O 1
ATOM 1314 N N . GLY A 1 167 ? 10.151 -8.253 0.553 1.00 83.88 167 GLY A N 1
ATOM 1315 C CA . GLY A 1 167 ? 10.499 -9.365 1.444 1.00 83.88 167 GLY A CA 1
ATOM 1316 C C . GLY A 1 167 ? 11.229 -8.913 2.713 1.00 83.88 167 GLY A C 1
ATOM 1317 O O . GLY A 1 167 ? 10.803 -9.241 3.822 1.00 83.88 167 GLY A O 1
ATOM 1318 N N . ILE A 1 168 ? 12.271 -8.087 2.572 1.00 85.56 168 ILE A N 1
ATOM 1319 C CA . ILE A 1 168 ? 13.006 -7.488 3.700 1.00 85.56 168 ILE A CA 1
ATOM 1320 C C . ILE A 1 168 ? 12.054 -6.675 4.582 1.00 85.56 168 ILE A C 1
ATOM 1322 O O . ILE A 1 168 ? 12.028 -6.849 5.802 1.00 85.56 168 ILE A O 1
ATOM 1326 N N . GLY A 1 169 ? 11.236 -5.815 3.972 1.00 81.50 169 GLY A N 1
ATOM 1327 C CA . GLY A 1 169 ? 10.266 -4.991 4.681 1.00 81.50 169 GLY A CA 1
ATOM 1328 C C . GLY A 1 169 ? 9.248 -5.826 5.460 1.00 81.50 169 GLY A C 1
ATOM 1329 O O . GLY A 1 169 ? 8.937 -5.490 6.600 1.00 81.50 169 GLY A O 1
ATOM 1330 N N . LEU A 1 170 ? 8.778 -6.942 4.895 1.00 82.00 170 LEU A N 1
ATOM 1331 C CA . LEU A 1 170 ? 7.880 -7.885 5.568 1.00 82.00 170 LEU A CA 1
ATOM 1332 C C . LEU A 1 170 ? 8.520 -8.546 6.791 1.00 82.00 170 LEU A C 1
ATOM 1334 O O . LEU A 1 170 ? 7.878 -8.633 7.839 1.00 82.00 170 LEU A O 1
ATOM 1338 N N . ILE A 1 171 ? 9.775 -8.989 6.678 1.00 87.81 171 ILE A N 1
ATOM 1339 C CA . ILE A 1 171 ? 10.511 -9.612 7.789 1.00 87.81 171 ILE A CA 1
ATOM 1340 C C . ILE A 1 171 ? 10.720 -8.609 8.921 1.00 87.81 171 ILE A C 1
ATOM 1342 O O . ILE A 1 171 ? 10.464 -8.927 10.087 1.00 87.81 171 ILE A O 1
ATOM 1346 N N . LEU A 1 172 ? 11.154 -7.392 8.589 1.00 86.25 172 LEU A N 1
ATOM 1347 C CA . LEU A 1 172 ? 11.373 -6.332 9.569 1.00 86.25 172 LEU A CA 1
ATOM 1348 C C . LEU A 1 172 ? 10.064 -5.935 10.256 1.00 86.25 172 LEU A C 1
ATOM 1350 O O . LEU A 1 172 ? 10.020 -5.885 11.484 1.00 86.25 172 LEU A O 1
ATOM 1354 N N . ASP A 1 173 ? 8.982 -5.743 9.500 1.00 80.88 173 ASP A N 1
ATOM 1355 C CA . ASP A 1 173 ? 7.668 -5.412 10.055 1.00 80.88 173 ASP A CA 1
ATOM 1356 C C . ASP A 1 173 ? 7.155 -6.505 10.992 1.00 80.88 173 ASP A C 1
ATOM 1358 O O . ASP A 1 173 ? 6.710 -6.215 12.107 1.00 80.88 173 ASP A O 1
ATOM 1362 N N . ALA A 1 174 ? 7.241 -7.767 10.563 1.00 82.75 174 ALA A N 1
ATOM 1363 C CA . ALA A 1 174 ? 6.842 -8.911 11.368 1.00 82.75 174 ALA A CA 1
ATOM 1364 C C . ALA A 1 174 ? 7.624 -8.987 12.684 1.00 82.75 174 ALA A C 1
ATOM 1366 O O . ALA A 1 174 ? 7.042 -9.209 13.752 1.00 82.75 174 ALA A O 1
ATOM 1367 N N . SER A 1 175 ? 8.929 -8.736 12.603 1.00 86.50 175 SER A N 1
ATOM 1368 C CA . SER A 1 175 ? 9.829 -8.708 13.750 1.00 86.50 175 SER A CA 1
ATOM 1369 C C . SER A 1 175 ? 9.492 -7.559 14.700 1.00 86.50 175 SER A C 1
ATOM 1371 O O . SER A 1 175 ? 9.365 -7.781 15.899 1.00 86.50 175 SER A O 1
ATOM 1373 N N . ILE A 1 176 ? 9.242 -6.349 14.189 1.00 84.56 176 ILE A N 1
ATOM 1374 C CA . ILE A 1 176 ? 8.857 -5.180 14.997 1.00 84.56 176 ILE A CA 1
ATOM 1375 C C . ILE A 1 176 ? 7.546 -5.432 15.749 1.00 84.56 176 ILE A C 1
ATOM 1377 O O . ILE A 1 176 ? 7.451 -5.127 16.937 1.00 84.56 176 ILE A O 1
ATOM 1381 N N . ILE A 1 177 ? 6.536 -6.021 15.099 1.00 81.12 177 ILE A N 1
ATOM 1382 C CA . ILE A 1 177 ? 5.265 -6.370 15.758 1.00 81.12 177 ILE A CA 1
ATOM 1383 C C . ILE A 1 177 ? 5.508 -7.348 16.902 1.00 81.12 177 ILE A C 1
ATOM 1385 O O . ILE A 1 177 ? 4.951 -7.186 17.990 1.00 81.12 177 ILE A O 1
ATOM 1389 N N . TYR A 1 178 ? 6.339 -8.355 16.651 1.00 85.50 178 TYR A N 1
ATOM 1390 C CA . TYR A 1 178 ? 6.716 -9.332 17.653 1.00 85.50 178 TYR A CA 1
ATOM 1391 C C . TYR A 1 178 ? 7.447 -8.686 18.836 1.00 85.50 178 TYR A C 1
ATOM 1393 O O . TYR A 1 178 ? 7.066 -8.904 19.988 1.00 85.50 178 TYR A O 1
ATOM 1401 N N . PHE A 1 179 ? 8.425 -7.821 18.563 1.00 86.31 179 PHE A N 1
ATOM 1402 C CA . PHE A 1 179 ? 9.213 -7.134 19.583 1.00 86.31 179 PHE A CA 1
ATOM 1403 C C . PHE A 1 179 ? 8.385 -6.153 20.405 1.00 86.31 179 PHE A C 1
ATOM 1405 O O . PHE A 1 179 ? 8.529 -6.128 21.622 1.00 86.31 179 PHE A O 1
ATOM 1412 N N . GLU A 1 180 ? 7.494 -5.376 19.788 1.00 82.12 180 GLU A N 1
ATOM 1413 C CA . GLU A 1 180 ? 6.621 -4.447 20.512 1.00 82.12 180 GLU A CA 1
ATOM 1414 C C . GLU A 1 180 ? 5.606 -5.183 21.395 1.00 82.12 180 GLU A C 1
ATOM 1416 O O . GLU A 1 180 ? 5.301 -4.719 22.498 1.00 82.12 180 GLU A O 1
ATOM 1421 N N . ASN A 1 181 ? 5.111 -6.349 20.965 1.00 82.31 181 ASN A N 1
ATOM 1422 C CA . ASN A 1 181 ? 4.237 -7.159 21.811 1.00 82.31 181 ASN A CA 1
ATOM 1423 C C . ASN A 1 181 ? 5.012 -7.729 23.009 1.00 82.31 181 ASN A C 1
ATOM 1425 O O . ASN A 1 181 ? 4.605 -7.532 24.153 1.00 82.31 181 ASN A O 1
ATOM 1429 N N . LEU A 1 182 ? 6.188 -8.312 22.761 1.00 85.62 182 LEU A N 1
ATOM 1430 C CA . LEU A 1 182 ? 7.082 -8.836 23.798 1.00 85.62 182 LEU A CA 1
ATOM 1431 C C . LEU A 1 182 ? 7.477 -7.754 24.809 1.00 85.62 182 LEU A C 1
ATOM 1433 O O . LEU A 1 182 ? 7.367 -7.945 26.017 1.00 85.62 182 LEU A O 1
ATOM 1437 N N . LYS A 1 183 ? 7.848 -6.575 24.319 1.00 84.12 183 LYS A N 1
ATOM 1438 C CA . LYS A 1 183 ? 8.163 -5.389 25.118 1.00 84.12 183 LYS A CA 1
ATOM 1439 C C . LYS A 1 183 ? 6.980 -4.911 25.960 1.00 84.12 183 LYS A C 1
ATOM 1441 O O . LYS A 1 183 ? 7.181 -4.479 27.093 1.00 84.12 183 LYS A O 1
ATOM 1446 N N . THR A 1 184 ? 5.756 -4.989 25.436 1.00 77.56 184 THR A N 1
ATOM 1447 C CA . THR A 1 184 ? 4.546 -4.628 26.189 1.00 77.56 184 THR A CA 1
ATOM 1448 C C . THR A 1 184 ? 4.354 -5.566 27.382 1.00 77.56 184 THR A C 1
ATOM 1450 O O . THR A 1 184 ? 4.170 -5.084 28.498 1.00 77.56 184 THR A O 1
ATOM 1453 N N . HIS A 1 185 ? 4.484 -6.879 27.185 1.00 83.12 185 HIS A N 1
ATOM 1454 C CA . HIS A 1 185 ? 4.358 -7.857 28.270 1.00 83.12 185 HIS A CA 1
ATOM 1455 C C . HIS A 1 185 ? 5.473 -7.719 29.325 1.00 83.12 185 HIS A C 1
ATOM 1457 O O . HIS A 1 185 ? 5.195 -7.758 30.523 1.00 83.12 185 HIS A O 1
ATOM 1463 N N . ILE A 1 186 ? 6.711 -7.441 28.900 1.00 82.81 186 ILE A N 1
ATOM 1464 C CA . ILE A 1 186 ? 7.841 -7.249 29.822 1.00 82.81 186 ILE A CA 1
ATOM 1465 C C . ILE A 1 186 ? 7.707 -5.952 30.630 1.00 82.81 186 ILE A C 1
ATOM 1467 O O . ILE A 1 186 ? 7.802 -5.975 31.852 1.00 82.81 186 ILE A O 1
ATOM 1471 N N . TYR A 1 187 ? 7.504 -4.801 29.979 1.00 80.50 187 TYR A N 1
ATOM 1472 C CA . TYR A 1 187 ? 7.591 -3.507 30.672 1.00 80.50 187 TYR A CA 1
ATOM 1473 C C . TYR A 1 187 ? 6.262 -3.000 31.226 1.00 80.50 187 TYR A C 1
ATOM 1475 O O . TYR A 1 187 ? 6.261 -2.315 32.249 1.00 80.50 187 TYR A O 1
ATOM 1483 N N . LYS A 1 188 ? 5.140 -3.275 30.549 1.00 74.50 188 LYS A N 1
ATOM 1484 C CA . LYS A 1 188 ? 3.821 -2.776 30.964 1.00 74.50 188 LYS A CA 1
ATOM 1485 C C . LYS A 1 188 ? 3.132 -3.754 31.907 1.00 74.50 188 LYS A C 1
ATOM 1487 O O . LYS A 1 188 ? 2.627 -3.333 32.941 1.00 74.50 188 LYS A O 1
ATOM 1492 N N . GLU A 1 189 ? 3.131 -5.035 31.555 1.00 76.25 189 GLU A N 1
ATOM 1493 C CA . GLU A 1 189 ? 2.485 -6.084 32.356 1.00 76.25 189 GLU A CA 1
ATOM 1494 C C . GLU A 1 189 ? 3.427 -6.696 33.402 1.00 76.25 189 GLU A C 1
ATOM 1496 O O . GLU A 1 189 ? 2.970 -7.432 34.270 1.00 76.25 189 GLU A O 1
ATOM 1501 N N . LYS A 1 190 ? 4.724 -6.343 33.365 1.00 80.12 190 LYS A N 1
ATOM 1502 C CA . LYS A 1 190 ? 5.760 -6.792 34.313 1.00 80.12 190 LYS A CA 1
ATOM 1503 C C . LYS A 1 190 ? 5.868 -8.319 34.414 1.00 80.12 190 LYS A C 1
ATOM 1505 O O . LYS A 1 190 ? 6.173 -8.862 35.473 1.00 80.12 190 LYS A O 1
ATOM 1510 N N . LEU A 1 191 ? 5.621 -9.010 33.303 1.00 81.06 191 LEU A N 1
ATOM 1511 C CA . LEU A 1 191 ? 5.730 -10.460 33.207 1.00 81.06 191 LEU A CA 1
ATOM 1512 C C . LEU A 1 191 ? 7.194 -10.889 33.026 1.00 81.06 191 LEU A C 1
ATOM 1514 O O . LEU A 1 191 ? 8.022 -10.146 32.494 1.00 81.06 191 LEU A O 1
ATOM 1518 N N . SER A 1 192 ? 7.523 -12.120 33.428 1.00 83.88 192 SER A N 1
ATOM 1519 C CA . SER A 1 192 ? 8.861 -12.683 33.198 1.00 83.88 192 SER A CA 1
ATOM 1520 C C . SER A 1 192 ? 9.170 -12.788 31.691 1.00 83.88 192 SER A C 1
ATOM 1522 O O . SER A 1 192 ? 8.244 -12.955 30.889 1.00 83.88 192 SER A O 1
ATOM 1524 N N . PRO A 1 193 ? 10.447 -12.740 31.257 1.00 83.25 193 PRO A N 1
ATOM 1525 C CA . PRO A 1 193 ? 10.796 -12.856 29.836 1.00 83.25 193 PRO A CA 1
ATOM 1526 C C . PRO A 1 193 ? 10.258 -14.133 29.167 1.00 83.25 193 PRO A C 1
ATOM 1528 O O . PRO A 1 193 ? 9.849 -14.101 28.009 1.00 83.25 193 PRO A O 1
ATOM 1531 N N . GLU A 1 194 ? 10.193 -15.245 29.905 1.00 85.88 194 GLU A N 1
ATOM 1532 C CA . GLU A 1 194 ? 9.704 -16.534 29.398 1.00 85.88 194 GLU A CA 1
ATOM 1533 C C . GLU A 1 194 ? 8.177 -16.563 29.213 1.00 85.88 194 GLU A C 1
ATOM 1535 O O . GLU A 1 194 ? 7.677 -16.970 28.160 1.00 85.88 194 GLU A O 1
ATOM 1540 N N . SER A 1 195 ? 7.419 -16.067 30.196 1.00 86.44 195 SER A N 1
ATOM 1541 C CA . SER A 1 195 ? 5.959 -15.946 30.071 1.00 86.44 195 SER A CA 1
ATOM 1542 C C . SER A 1 195 ? 5.574 -14.942 28.978 1.00 86.44 195 SER A C 1
ATOM 1544 O O . SER A 1 195 ? 4.720 -15.238 28.137 1.00 86.44 195 SER A O 1
ATOM 1546 N N . SER A 1 196 ? 6.289 -13.815 28.911 1.00 87.38 196 SER A N 1
ATOM 1547 C CA . SER A 1 196 ? 6.143 -12.796 27.867 1.00 87.38 196 SER A CA 1
ATOM 1548 C C . SER A 1 196 ? 6.368 -13.371 26.468 1.00 87.38 196 SER A C 1
ATOM 1550 O O . SER A 1 196 ? 5.597 -13.077 25.555 1.00 87.38 196 SER A O 1
ATOM 1552 N N . PHE A 1 197 ? 7.377 -14.230 26.289 1.00 88.50 197 PHE A N 1
ATOM 1553 C CA . PHE A 1 197 ? 7.647 -14.924 25.027 1.00 88.50 197 PHE A CA 1
ATOM 1554 C C . PHE A 1 197 ? 6.494 -15.843 24.606 1.00 88.50 197 PHE A C 1
ATOM 1556 O O . PHE A 1 197 ? 6.036 -15.779 23.461 1.00 88.50 197 PHE A O 1
ATOM 1563 N N . LYS A 1 198 ? 5.979 -16.666 25.530 1.00 87.44 198 LYS A N 1
ATOM 1564 C CA . LYS A 1 198 ? 4.889 -17.614 25.247 1.00 87.44 198 LYS A CA 1
ATOM 1565 C C . LYS A 1 198 ? 3.609 -16.897 24.813 1.00 87.44 198 LYS A C 1
ATOM 1567 O O . LYS A 1 198 ? 2.984 -17.298 23.829 1.00 87.44 198 LYS A O 1
ATOM 1572 N N . ILE A 1 199 ? 3.246 -15.820 25.509 1.00 84.62 199 ILE A N 1
ATOM 1573 C CA . ILE A 1 199 ? 2.060 -15.012 25.193 1.00 84.62 199 ILE A CA 1
ATOM 1574 C C . ILE A 1 199 ? 2.267 -14.266 23.868 1.00 84.62 199 ILE A C 1
ATOM 1576 O O . ILE A 1 199 ? 1.430 -14.358 22.969 1.00 84.62 199 ILE A O 1
ATOM 1580 N N . SER A 1 200 ? 3.431 -13.635 23.684 1.00 85.81 200 SER A N 1
ATOM 1581 C CA . SER A 1 200 ? 3.747 -12.891 22.458 1.00 85.81 200 SER A CA 1
ATOM 1582 C C . SER A 1 200 ? 3.721 -13.766 21.215 1.00 85.81 200 SER A C 1
ATOM 1584 O O . SER A 1 200 ? 3.217 -13.343 20.174 1.00 85.81 200 SER A O 1
ATOM 1586 N N . ASN A 1 201 ? 4.228 -14.997 21.312 1.00 85.31 201 ASN A N 1
ATOM 1587 C CA . ASN A 1 201 ? 4.173 -15.958 20.218 1.00 85.31 201 ASN A CA 1
ATOM 1588 C C . ASN A 1 201 ? 2.734 -16.278 19.829 1.00 85.31 201 ASN A C 1
ATOM 1590 O O . ASN A 1 201 ? 2.401 -16.202 18.649 1.00 85.31 201 ASN A O 1
ATOM 1594 N N . LYS A 1 202 ? 1.879 -16.588 20.807 1.00 84.62 202 LYS A N 1
ATOM 1595 C CA . LYS A 1 202 ? 0.475 -16.934 20.565 1.00 84.62 202 LYS A CA 1
ATOM 1596 C C . LYS A 1 202 ? -0.286 -15.793 19.885 1.00 84.62 202 LYS A C 1
ATOM 1598 O O . LYS A 1 202 ? -1.016 -16.034 18.923 1.00 84.62 202 LYS A O 1
ATOM 1603 N N . ASP A 1 203 ? -0.083 -14.565 20.351 1.00 78.88 203 ASP A N 1
ATOM 1604 C CA . ASP A 1 203 ? -0.829 -13.400 19.869 1.00 78.88 203 ASP A CA 1
ATOM 1605 C C . ASP A 1 203 ? -0.394 -12.940 18.474 1.00 78.88 203 ASP A C 1
ATOM 1607 O O . ASP A 1 203 ? -1.222 -12.514 17.666 1.00 78.88 203 ASP A O 1
ATOM 1611 N N . THR A 1 204 ? 0.897 -13.052 18.159 1.00 82.94 204 THR A N 1
ATOM 1612 C CA . THR A 1 204 ? 1.453 -12.546 16.894 1.00 82.94 204 THR A CA 1
ATOM 1613 C C . THR A 1 204 ? 1.438 -13.581 15.775 1.00 82.94 204 THR A C 1
ATOM 1615 O O . THR A 1 204 ? 1.278 -13.209 14.615 1.00 82.94 204 THR A O 1
ATOM 1618 N N . LEU A 1 205 ? 1.537 -14.878 16.087 1.00 83.69 205 LEU A N 1
ATOM 1619 C CA . LEU A 1 205 ? 1.629 -15.947 15.085 1.00 83.69 205 LEU A CA 1
ATOM 1620 C C . LEU A 1 205 ? 0.439 -15.961 14.126 1.00 83.69 205 LEU A C 1
ATOM 1622 O O . LEU A 1 205 ? 0.634 -16.032 12.916 1.00 83.69 205 LEU A O 1
ATOM 1626 N N . THR A 1 206 ? -0.780 -15.816 14.652 1.00 80.62 206 THR A N 1
ATOM 1627 C CA . THR A 1 206 ? -1.991 -15.811 13.814 1.00 80.62 206 THR A CA 1
ATOM 1628 C C . THR A 1 206 ? -2.000 -14.611 12.864 1.00 80.62 206 THR A C 1
ATOM 1630 O O . THR A 1 206 ? -2.316 -14.756 11.690 1.00 80.62 206 THR A O 1
ATOM 1633 N N . ILE A 1 207 ? -1.599 -13.433 13.354 1.00 79.50 207 ILE A N 1
ATOM 1634 C CA . ILE A 1 207 ? -1.589 -12.188 12.574 1.00 79.50 207 ILE A CA 1
ATOM 1635 C C . ILE A 1 207 ? -0.562 -12.266 11.433 1.00 79.50 207 ILE A C 1
ATOM 1637 O O . ILE A 1 207 ? -0.844 -11.836 10.314 1.00 79.50 207 ILE A O 1
ATOM 1641 N N . LEU A 1 208 ? 0.619 -12.827 11.704 1.00 80.56 208 LEU A N 1
ATOM 1642 C CA . LEU A 1 208 ? 1.708 -12.945 10.729 1.00 80.56 208 LEU A CA 1
ATOM 1643 C C . LEU A 1 208 ? 1.411 -13.988 9.644 1.00 80.56 208 LEU A C 1
ATOM 1645 O O . LEU A 1 208 ? 1.643 -13.722 8.463 1.00 80.56 208 LEU A O 1
ATOM 1649 N N . LEU A 1 209 ? 0.838 -15.135 10.026 1.00 82.25 209 LEU A N 1
ATOM 1650 C CA . LEU A 1 209 ? 0.366 -16.144 9.074 1.00 82.25 209 LEU A CA 1
ATOM 1651 C C . LEU A 1 209 ? -0.729 -15.586 8.168 1.00 82.25 209 LEU A C 1
ATOM 1653 O O . LEU A 1 209 ? -0.614 -15.681 6.949 1.00 82.25 209 LEU A O 1
ATOM 1657 N N . ASP A 1 210 ? -1.752 -14.954 8.755 1.00 79.69 210 ASP A N 1
ATOM 1658 C CA . ASP A 1 210 ? -2.851 -14.356 7.993 1.00 79.69 210 ASP A CA 1
ATOM 1659 C C . ASP A 1 210 ? -2.319 -13.352 6.966 1.00 79.69 210 ASP A C 1
ATOM 1661 O O . ASP A 1 210 ? -2.721 -13.384 5.807 1.00 79.69 210 ASP A O 1
ATOM 1665 N N . THR A 1 211 ? -1.376 -12.498 7.372 1.00 79.75 211 THR A N 1
ATOM 1666 C CA . THR A 1 211 ? -0.773 -11.490 6.489 1.00 79.75 211 THR A CA 1
ATOM 1667 C C . THR A 1 211 ? -0.033 -12.137 5.319 1.00 79.75 211 THR A C 1
ATOM 1669 O O . THR A 1 211 ? -0.217 -11.724 4.178 1.00 79.75 211 THR A O 1
ATOM 1672 N N . SER A 1 212 ? 0.757 -13.178 5.581 1.00 83.62 212 SER A N 1
ATOM 1673 C CA . SER A 1 212 ? 1.573 -13.825 4.550 1.00 83.62 212 SER A CA 1
ATOM 1674 C C . SER A 1 212 ? 0.726 -14.598 3.534 1.00 83.62 212 SER A C 1
ATOM 1676 O O . SER A 1 212 ? 0.961 -14.491 2.332 1.00 83.62 212 SER A O 1
ATOM 1678 N N . PHE A 1 213 ? -0.320 -15.302 3.987 1.00 84.75 213 PHE A N 1
ATOM 1679 C CA . PHE A 1 213 ? -1.257 -15.982 3.086 1.00 84.75 213 PHE A CA 1
ATOM 1680 C C . PHE A 1 213 ? -2.014 -15.009 2.183 1.00 84.75 213 PHE A C 1
ATOM 1682 O O . PHE A 1 213 ? -2.224 -15.306 1.009 1.00 84.75 213 PHE A O 1
ATOM 1689 N N . ILE A 1 214 ? -2.388 -13.829 2.688 1.00 83.81 214 ILE A N 1
ATOM 1690 C CA . ILE A 1 214 ? -3.088 -12.835 1.865 1.00 83.81 214 ILE A CA 1
ATOM 1691 C C . ILE A 1 214 ? -2.202 -12.322 0.724 1.00 83.81 214 ILE A C 1
ATOM 1693 O O . ILE A 1 214 ? -2.708 -12.075 -0.367 1.00 83.81 214 ILE A O 1
ATOM 1697 N N . ILE A 1 215 ? -0.894 -12.185 0.952 1.00 82.94 215 ILE A N 1
ATOM 1698 C CA . ILE A 1 215 ? 0.059 -11.774 -0.090 1.00 82.94 215 ILE A CA 1
ATOM 1699 C C . ILE A 1 215 ? 0.318 -12.930 -1.065 1.00 82.94 215 ILE A C 1
ATOM 1701 O O . ILE A 1 215 ? 0.513 -12.701 -2.254 1.00 82.94 215 ILE A O 1
ATOM 1705 N N . LEU A 1 216 ? 0.280 -14.179 -0.598 1.00 87.56 216 LEU A N 1
ATOM 1706 C CA . LEU A 1 216 ? 0.508 -15.355 -1.438 1.00 87.56 216 LEU A CA 1
ATOM 1707 C C . LEU A 1 216 ? -0.581 -15.535 -2.512 1.00 87.56 216 LEU A C 1
ATOM 1709 O O . LEU A 1 216 ? -0.256 -15.828 -3.658 1.00 87.56 216 LEU A O 1
ATOM 1713 N N . ILE A 1 217 ? -1.854 -15.294 -2.179 1.00 87.19 217 ILE A N 1
ATOM 1714 C CA . ILE A 1 217 ? -3.003 -15.482 -3.090 1.00 87.19 217 ILE A CA 1
ATOM 1715 C C . ILE A 1 217 ? -2.849 -14.764 -4.445 1.00 87.19 217 ILE A C 1
ATOM 1717 O O . ILE A 1 217 ? -2.926 -15.439 -5.474 1.00 87.19 217 ILE A O 1
ATOM 1721 N N . PRO A 1 218 ? -2.638 -13.434 -4.510 1.00 83.31 218 PRO A N 1
ATOM 1722 C CA . PRO A 1 218 ? -2.547 -12.745 -5.791 1.00 83.31 218 PRO A CA 1
ATOM 1723 C C . PRO A 1 218 ? -1.306 -13.170 -6.586 1.00 83.31 218 PRO A C 1
ATOM 1725 O O . PRO A 1 218 ? -1.379 -13.238 -7.807 1.00 83.31 218 PRO A O 1
ATOM 1728 N N . ASN A 1 219 ? -0.203 -13.530 -5.920 1.00 86.88 219 ASN A N 1
ATOM 1729 C CA . ASN A 1 219 ? 1.005 -14.013 -6.593 1.00 86.88 219 ASN A CA 1
ATOM 1730 C C . ASN A 1 219 ? 0.811 -15.410 -7.200 1.00 86.88 219 ASN A C 1
ATOM 1732 O O . ASN A 1 219 ? 1.229 -15.642 -8.328 1.00 86.88 219 ASN A O 1
ATOM 1736 N N . VAL A 1 220 ? 0.111 -16.321 -6.518 1.00 89.69 220 VAL A N 1
ATOM 1737 C CA . VAL A 1 220 ? -0.233 -17.639 -7.081 1.00 89.69 220 VAL A CA 1
ATOM 1738 C C . VAL A 1 220 ? -1.161 -17.497 -8.287 1.00 89.69 220 VAL A C 1
ATOM 1740 O O . VAL A 1 220 ? -0.968 -18.160 -9.301 1.00 89.69 220 VAL A O 1
ATOM 1743 N N . LEU A 1 221 ? -2.147 -16.602 -8.218 1.00 86.69 221 LEU A N 1
ATOM 1744 C CA . LEU A 1 221 ? -3.045 -16.359 -9.347 1.00 86.69 221 LEU A CA 1
ATOM 1745 C C . LEU A 1 221 ? -2.311 -15.721 -10.534 1.00 86.69 221 LEU A C 1
ATOM 1747 O O . LEU A 1 221 ? -2.536 -16.126 -11.670 1.00 86.69 221 LEU A O 1
ATOM 1751 N N . LEU A 1 222 ? -1.393 -14.783 -10.285 1.00 83.12 222 LEU A N 1
ATOM 1752 C CA . LEU A 1 222 ? -0.526 -14.232 -11.329 1.00 83.12 222 LEU A CA 1
ATOM 1753 C C . LEU A 1 222 ? 0.424 -15.283 -11.912 1.00 83.12 222 LEU A C 1
ATOM 1755 O O . LEU A 1 222 ? 0.717 -15.229 -13.097 1.00 83.12 222 LEU A O 1
ATOM 1759 N N . PHE A 1 223 ? 0.869 -16.259 -11.125 1.00 85.00 223 PHE A N 1
ATOM 1760 C CA . PHE A 1 223 ? 1.677 -17.368 -11.630 1.00 85.00 223 PHE A CA 1
ATOM 1761 C C . PHE A 1 223 ? 0.879 -18.296 -12.560 1.00 85.00 223 PHE A C 1
ATOM 1763 O O . PHE A 1 223 ? 1.399 -18.738 -13.585 1.00 85.00 223 PHE A O 1
ATOM 1770 N N . ILE A 1 224 ? -0.383 -18.582 -12.215 1.00 84.81 224 ILE A N 1
ATOM 1771 C CA . ILE A 1 224 ? -1.261 -19.462 -13.001 1.00 84.81 224 ILE A CA 1
ATOM 1772 C C . ILE A 1 224 ? -1.714 -18.779 -14.296 1.00 84.81 224 ILE A C 1
ATOM 1774 O O . ILE A 1 224 ? -1.684 -19.403 -15.353 1.00 84.81 224 ILE A O 1
ATOM 1778 N N . PHE A 1 225 ? -2.145 -17.517 -14.215 1.00 80.00 225 PHE A N 1
ATOM 1779 C CA . PHE A 1 225 ? -2.765 -16.818 -15.344 1.00 80.00 225 PHE A CA 1
ATOM 1780 C C . PHE A 1 225 ? -1.834 -15.843 -16.079 1.00 80.00 225 PHE A C 1
ATOM 1782 O O . PHE A 1 225 ? -2.166 -15.421 -17.182 1.00 80.00 225 PHE A O 1
ATOM 1789 N N . GLY A 1 226 ? -0.705 -15.448 -15.488 1.00 71.88 226 GLY A N 1
ATOM 1790 C CA . GLY A 1 226 ? 0.225 -14.486 -16.079 1.00 71.88 226 GLY A CA 1
ATOM 1791 C C . GLY A 1 226 ? 1.077 -15.071 -17.207 1.00 71.88 226 GLY A C 1
ATOM 1792 O O . GLY A 1 226 ? 1.413 -16.256 -17.215 1.00 71.88 226 GLY A O 1
ATOM 1793 N N . SER A 1 227 ? 1.466 -14.206 -18.144 1.00 72.12 227 SER A N 1
ATOM 1794 C CA . SER A 1 227 ? 2.342 -14.488 -19.287 1.00 72.12 227 SER A CA 1
ATOM 1795 C C . SER A 1 227 ? 3.672 -13.722 -19.165 1.00 72.12 227 SER A C 1
ATOM 1797 O O . SER A 1 227 ? 3.763 -12.696 -18.482 1.00 72.12 227 SER A O 1
ATOM 1799 N N . GLY A 1 228 ? 4.731 -14.241 -19.799 1.00 73.88 228 GLY A N 1
ATOM 1800 C CA . GLY A 1 228 ? 6.034 -13.571 -19.919 1.00 73.88 228 GLY A CA 1
ATOM 1801 C C . GLY A 1 228 ? 6.636 -13.091 -18.589 1.00 73.88 228 GLY A C 1
ATOM 1802 O O . GLY A 1 228 ? 6.747 -13.853 -17.626 1.00 73.88 228 GLY A O 1
ATOM 1803 N N . ALA A 1 229 ? 7.001 -11.806 -18.530 1.00 71.00 229 ALA A N 1
ATOM 1804 C CA . ALA A 1 229 ? 7.631 -11.177 -17.364 1.00 71.00 229 ALA A CA 1
ATOM 1805 C C . ALA A 1 229 ? 6.759 -11.220 -16.092 1.00 71.00 229 ALA A C 1
ATOM 1807 O O . ALA A 1 229 ? 7.278 -11.362 -14.985 1.00 71.00 229 ALA A O 1
ATOM 1808 N N . LEU A 1 230 ? 5.427 -11.174 -16.224 1.00 75.00 230 LEU A N 1
ATOM 1809 C CA . LEU A 1 230 ? 4.517 -11.226 -15.073 1.00 75.00 230 LEU A CA 1
ATOM 1810 C C . LEU A 1 230 ? 4.544 -12.585 -14.380 1.00 75.00 230 LEU A C 1
ATOM 1812 O O . LEU A 1 230 ? 4.476 -12.659 -13.151 1.00 75.00 230 LEU A O 1
ATOM 1816 N N . LYS A 1 231 ? 4.681 -13.660 -15.161 1.00 79.62 231 LYS A N 1
ATOM 1817 C CA . LYS A 1 231 ? 4.834 -15.011 -14.624 1.00 79.62 231 LYS A CA 1
ATOM 1818 C C . LYS A 1 231 ? 6.177 -15.172 -13.915 1.00 79.62 231 LYS A C 1
ATOM 1820 O O . LYS A 1 231 ? 6.222 -15.766 -12.835 1.00 79.62 231 LYS A O 1
ATOM 1825 N N . ASN A 1 232 ? 7.247 -14.601 -14.473 1.00 81.38 232 ASN A N 1
ATOM 1826 C CA . ASN A 1 232 ? 8.569 -14.625 -13.846 1.00 81.38 232 ASN A CA 1
ATOM 1827 C C . ASN A 1 232 ? 8.555 -13.912 -12.493 1.00 81.38 232 ASN A C 1
ATOM 1829 O O . ASN A 1 232 ? 8.929 -14.497 -11.475 1.00 81.38 232 ASN A O 1
ATOM 1833 N N . LEU A 1 233 ? 7.997 -12.702 -12.464 1.00 80.31 233 LEU A N 1
ATOM 1834 C CA . LEU A 1 233 ? 7.779 -11.934 -11.245 1.00 80.31 233 LEU A CA 1
ATOM 1835 C C . LEU A 1 233 ? 6.979 -12.725 -10.206 1.00 80.31 233 LEU A C 1
ATOM 1837 O O . LEU A 1 233 ? 7.384 -12.827 -9.047 1.00 80.31 233 LEU A O 1
ATOM 1841 N N . ALA A 1 234 ? 5.850 -13.307 -10.615 1.00 85.56 234 ALA A N 1
ATOM 1842 C CA . ALA A 1 234 ? 4.984 -14.067 -9.725 1.00 85.56 234 ALA A CA 1
ATOM 1843 C C . ALA A 1 234 ? 5.700 -15.284 -9.120 1.00 85.56 234 ALA A C 1
ATOM 1845 O O . ALA A 1 234 ? 5.572 -15.531 -7.922 1.00 85.56 234 ALA A O 1
ATOM 1846 N N . THR A 1 235 ? 6.501 -15.998 -9.914 1.00 88.12 235 THR A N 1
ATOM 1847 C CA . THR A 1 235 ? 7.272 -17.170 -9.463 1.00 88.12 235 THR A CA 1
ATOM 1848 C C . THR A 1 235 ? 8.260 -16.788 -8.360 1.00 88.12 235 THR A C 1
ATOM 1850 O O . THR A 1 235 ? 8.250 -17.377 -7.276 1.00 88.12 235 THR A O 1
ATOM 1853 N N . ILE A 1 236 ? 9.059 -15.743 -8.602 1.00 90.00 236 ILE A N 1
ATOM 1854 C CA . ILE A 1 236 ? 10.058 -15.246 -7.647 1.00 90.00 236 ILE A CA 1
ATOM 1855 C C . ILE A 1 236 ? 9.366 -14.745 -6.373 1.00 90.00 236 ILE A C 1
ATOM 1857 O O . ILE A 1 236 ? 9.808 -15.026 -5.259 1.00 90.00 236 ILE A O 1
ATOM 1861 N N . SER A 1 237 ? 8.229 -14.064 -6.524 1.00 88.56 237 SER A N 1
ATOM 1862 C CA . SER A 1 237 ? 7.434 -13.547 -5.412 1.00 88.56 237 SER A CA 1
ATOM 1863 C C . SER A 1 237 ? 6.834 -14.657 -4.541 1.00 88.56 237 SER A C 1
ATOM 1865 O O . SER A 1 237 ? 6.934 -14.581 -3.316 1.00 88.56 237 SER A O 1
ATOM 1867 N N . VAL A 1 238 ? 6.272 -15.724 -5.129 1.00 91.44 238 VAL A N 1
ATOM 1868 C CA . VAL A 1 238 ? 5.727 -16.870 -4.372 1.00 91.44 238 VAL A CA 1
ATOM 1869 C C . VAL A 1 238 ? 6.811 -17.514 -3.511 1.00 91.44 238 VAL A C 1
ATOM 1871 O O . VAL A 1 238 ? 6.596 -17.721 -2.315 1.00 91.44 238 VAL A O 1
ATOM 1874 N N . ILE A 1 239 ? 7.988 -17.777 -4.082 1.00 91.94 239 ILE A N 1
ATOM 1875 C CA . ILE A 1 239 ? 9.098 -18.396 -3.349 1.00 91.94 239 ILE A CA 1
ATOM 1876 C C . ILE A 1 239 ? 9.608 -17.460 -2.248 1.00 91.94 239 ILE A C 1
ATOM 1878 O O . ILE A 1 239 ? 9.774 -17.892 -1.108 1.00 91.94 239 ILE A O 1
ATOM 1882 N N . ASN A 1 240 ? 9.764 -16.166 -2.540 1.00 90.94 240 ASN A N 1
ATOM 1883 C CA . ASN A 1 240 ? 10.137 -15.162 -1.543 1.00 90.94 240 ASN A CA 1
ATOM 1884 C C . ASN A 1 240 ? 9.138 -15.113 -0.374 1.00 90.94 240 ASN A C 1
ATOM 1886 O O . ASN A 1 240 ? 9.545 -15.064 0.781 1.00 90.94 240 ASN A O 1
ATOM 1890 N N . ILE A 1 241 ? 7.830 -15.188 -0.631 1.00 90.12 241 ILE A N 1
ATOM 1891 C CA . ILE A 1 241 ? 6.820 -15.204 0.439 1.00 90.12 241 ILE A CA 1
ATOM 1892 C C . ILE A 1 241 ? 6.935 -16.474 1.288 1.00 90.12 241 ILE A C 1
ATOM 1894 O O . ILE A 1 241 ? 6.823 -16.390 2.510 1.00 90.12 241 ILE A O 1
ATOM 1898 N N . LEU A 1 242 ? 7.197 -17.637 0.685 1.00 91.31 242 LEU A N 1
ATOM 1899 C CA . LEU A 1 242 ? 7.431 -18.881 1.429 1.00 91.31 242 LEU A CA 1
ATOM 1900 C C . LEU A 1 242 ? 8.681 -18.787 2.318 1.00 91.31 242 LEU A C 1
ATOM 1902 O O . LEU A 1 242 ? 8.632 -19.173 3.487 1.00 91.31 242 LEU A O 1
ATOM 1906 N N . ILE A 1 243 ? 9.764 -18.205 1.796 1.00 91.12 243 ILE A N 1
ATOM 1907 C CA . ILE A 1 243 ? 10.988 -17.897 2.547 1.00 91.12 243 ILE A CA 1
ATOM 1908 C C . ILE A 1 243 ? 10.661 -16.978 3.735 1.00 91.12 243 ILE A C 1
ATOM 1910 O O . ILE A 1 243 ? 11.008 -17.287 4.876 1.00 91.12 243 ILE A O 1
ATOM 1914 N N . VAL A 1 244 ? 9.931 -15.884 3.500 1.00 87.94 244 VAL A N 1
ATOM 1915 C CA . VAL A 1 244 ? 9.515 -14.939 4.548 1.00 87.94 244 VAL A CA 1
ATOM 1916 C C . VAL A 1 244 ? 8.681 -15.640 5.623 1.00 87.94 244 VAL A C 1
ATOM 1918 O O . VAL A 1 244 ? 8.952 -15.457 6.810 1.00 87.94 244 VAL A O 1
ATOM 1921 N N . ILE A 1 245 ? 7.705 -16.473 5.241 1.00 88.75 245 ILE A N 1
ATOM 1922 C CA . ILE A 1 245 ? 6.887 -17.266 6.174 1.00 88.75 245 ILE A CA 1
ATOM 1923 C C . ILE A 1 245 ? 7.790 -18.127 7.060 1.00 88.75 245 ILE A C 1
ATOM 1925 O O . ILE A 1 245 ? 7.650 -18.100 8.285 1.00 88.75 245 ILE A O 1
ATOM 1929 N N . LEU A 1 246 ? 8.737 -18.850 6.463 1.00 89.56 246 LEU A N 1
ATOM 1930 C CA . LEU A 1 246 ? 9.654 -19.732 7.176 1.00 89.56 246 LEU A CA 1
ATOM 1931 C C . LEU A 1 246 ? 10.511 -18.963 8.195 1.00 89.56 246 LEU A C 1
ATOM 1933 O O . LEU A 1 246 ? 10.541 -19.325 9.374 1.00 89.56 246 LEU A O 1
ATOM 1937 N N . PHE A 1 247 ? 11.152 -17.865 7.792 1.00 86.88 247 PHE A N 1
ATOM 1938 C CA . PHE A 1 247 ? 12.058 -17.117 8.672 1.00 86.88 247 PHE A CA 1
ATOM 1939 C C . PHE A 1 247 ? 11.342 -16.291 9.741 1.00 86.88 247 PHE A C 1
ATOM 1941 O O . PHE A 1 247 ? 11.798 -16.237 10.886 1.00 86.88 247 PHE A O 1
ATOM 1948 N N . VAL A 1 248 ? 10.196 -15.692 9.415 1.00 79.00 248 VAL A N 1
ATOM 1949 C CA . VAL A 1 248 ? 9.382 -14.964 10.394 1.00 79.00 248 VAL A CA 1
ATOM 1950 C C . VAL A 1 248 ? 8.793 -15.923 11.422 1.00 79.00 248 VAL A C 1
ATOM 1952 O O . VAL A 1 248 ? 8.723 -15.593 12.609 1.00 79.00 248 VAL A O 1
ATOM 1955 N N . ILE A 1 249 ? 8.341 -17.105 10.990 1.00 81.94 249 ILE A N 1
ATOM 1956 C CA . ILE A 1 249 ? 7.625 -18.005 11.888 1.00 81.94 249 ILE A CA 1
ATOM 1957 C C . ILE A 1 249 ? 8.567 -18.846 12.729 1.00 81.94 249 ILE A C 1
ATOM 1959 O O . ILE A 1 249 ? 8.398 -18.893 13.951 1.00 81.94 249 ILE A O 1
ATOM 1963 N N . LEU A 1 250 ? 9.511 -19.512 12.072 1.00 85.25 250 LEU A N 1
ATOM 1964 C CA . LEU A 1 250 ? 10.431 -20.447 12.700 1.00 85.25 250 LEU A CA 1
ATOM 1965 C C . LEU A 1 250 ? 11.703 -19.723 13.126 1.00 85.25 250 LEU A C 1
ATOM 1967 O O . LEU A 1 250 ? 12.039 -19.752 14.306 1.00 85.25 250 LEU A O 1
ATOM 1971 N N . GLY A 1 251 ? 12.354 -19.009 12.203 1.00 86.50 251 GLY A N 1
ATOM 1972 C CA . GLY A 1 251 ? 13.656 -18.375 12.437 1.00 86.50 251 GLY A CA 1
ATOM 1973 C C . GLY A 1 251 ? 13.666 -17.439 13.647 1.00 86.50 251 GLY A C 1
ATOM 1974 O O . GLY A 1 251 ? 14.431 -17.643 14.591 1.00 86.50 251 GLY A O 1
ATOM 1975 N N . LEU A 1 252 ? 12.765 -16.453 13.677 1.00 87.69 252 LEU A N 1
ATOM 1976 C CA . LEU A 1 252 ? 12.725 -15.470 14.764 1.00 87.69 252 LEU A CA 1
ATOM 1977 C C . LEU A 1 252 ? 12.394 -16.099 16.128 1.00 87.69 252 LEU A C 1
ATOM 1979 O O . LEU A 1 252 ? 12.975 -15.723 17.150 1.00 87.69 252 LEU A O 1
ATOM 1983 N N . ARG A 1 253 ? 11.474 -17.071 16.157 1.00 87.69 253 ARG A N 1
ATOM 1984 C CA . ARG A 1 253 ? 11.044 -17.746 17.395 1.00 87.69 253 ARG A CA 1
ATOM 1985 C C . ARG A 1 253 ? 12.097 -18.705 17.924 1.00 87.69 253 ARG A C 1
ATOM 1987 O O . ARG A 1 253 ? 12.275 -18.792 19.134 1.00 87.69 253 ARG A O 1
ATOM 1994 N N . LEU A 1 254 ? 12.802 -19.387 17.030 1.00 90.06 254 LEU A N 1
ATOM 1995 C CA . LEU A 1 254 ? 13.893 -20.286 17.373 1.00 90.06 254 LEU A CA 1
ATOM 1996 C C . LEU A 1 254 ? 15.062 -19.505 17.981 1.00 90.06 254 LEU A C 1
ATOM 1998 O O . LEU A 1 254 ? 15.507 -19.839 19.076 1.00 90.06 254 LEU A O 1
ATOM 2002 N N . LEU A 1 255 ? 15.493 -18.411 17.343 1.00 90.06 255 LEU A N 1
ATOM 2003 C CA . LEU A 1 255 ? 16.580 -17.568 17.856 1.00 90.06 255 LEU A CA 1
ATOM 2004 C C . LEU A 1 255 ? 16.255 -16.996 19.243 1.00 90.06 255 LEU A C 1
ATOM 2006 O O . LEU A 1 255 ? 17.079 -17.030 20.154 1.00 90.06 255 LEU A O 1
ATOM 2010 N N . THR A 1 256 ? 15.027 -16.515 19.440 1.00 87.19 256 THR A N 1
ATOM 2011 C CA . THR A 1 256 ? 14.597 -15.973 20.738 1.00 87.19 256 THR A CA 1
ATOM 2012 C C . THR A 1 256 ? 14.410 -17.045 21.809 1.00 87.19 256 THR A C 1
ATOM 2014 O O . THR A 1 256 ? 14.746 -16.804 22.969 1.00 87.19 256 THR A O 1
ATOM 2017 N N . TRP A 1 257 ? 13.963 -18.245 21.439 1.00 88.62 257 TRP A N 1
ATOM 2018 C CA . TRP A 1 257 ? 13.901 -19.395 22.341 1.00 88.62 257 TRP A CA 1
ATOM 2019 C C . TRP A 1 257 ? 15.290 -19.828 22.834 1.00 88.62 257 TRP A C 1
ATOM 2021 O O . TRP A 1 257 ? 15.461 -20.038 24.037 1.00 88.62 257 TRP A O 1
ATOM 2031 N N . ILE A 1 258 ? 16.297 -19.874 21.950 1.00 89.00 258 ILE A N 1
ATOM 2032 C CA . ILE A 1 258 ? 17.692 -20.183 22.320 1.00 89.00 258 ILE A CA 1
ATOM 2033 C C . ILE A 1 258 ? 18.211 -19.174 23.353 1.00 89.00 258 ILE A C 1
ATOM 2035 O O . ILE A 1 258 ? 18.761 -19.562 24.385 1.00 89.00 258 ILE A O 1
ATOM 2039 N N . VAL A 1 259 ? 17.981 -17.876 23.128 1.00 88.00 259 VAL A N 1
ATOM 2040 C CA . VAL A 1 259 ? 18.414 -16.807 24.049 1.00 88.00 259 VAL A CA 1
ATOM 2041 C C . VAL A 1 259 ? 17.763 -16.930 25.430 1.00 88.00 259 VAL A C 1
ATOM 2043 O O . VAL A 1 259 ? 18.416 -16.683 26.449 1.00 88.00 259 VAL A O 1
ATOM 2046 N N . LEU A 1 260 ? 16.490 -17.332 25.483 1.00 86.12 260 LEU A N 1
ATOM 2047 C CA . LEU A 1 260 ? 15.769 -17.557 26.738 1.00 86.12 260 LEU A CA 1
ATOM 2048 C C . LEU A 1 260 ? 16.314 -18.765 27.501 1.00 86.12 260 LEU A C 1
ATOM 2050 O O . LEU A 1 260 ? 16.554 -18.661 28.703 1.00 86.12 260 LEU A O 1
ATOM 2054 N N . LYS A 1 261 ? 16.573 -19.884 26.811 1.00 85.69 261 LYS A N 1
ATOM 2055 C CA . LYS A 1 261 ? 17.186 -21.077 27.417 1.00 85.69 261 LYS A CA 1
ATOM 2056 C C . LYS A 1 261 ? 18.590 -20.795 27.952 1.00 85.69 261 LYS A C 1
ATOM 2058 O O . LYS A 1 261 ? 18.928 -21.271 29.031 1.00 85.69 261 LYS A O 1
ATOM 2063 N N . ALA A 1 262 ? 19.350 -19.941 27.271 1.00 84.00 262 ALA A N 1
ATOM 2064 C CA . ALA A 1 262 ? 20.655 -19.467 27.723 1.00 84.00 262 ALA A CA 1
ATOM 2065 C C . ALA A 1 262 ? 20.595 -18.460 28.898 1.00 84.00 262 ALA A C 1
ATOM 2067 O O . ALA A 1 262 ? 21.638 -17.984 29.344 1.00 84.00 262 ALA A O 1
ATOM 2068 N N . LYS A 1 263 ? 19.398 -18.096 29.398 1.00 80.94 263 LYS A N 1
ATOM 2069 C CA . LYS A 1 263 ? 19.177 -17.111 30.482 1.00 80.94 263 LYS A CA 1
ATOM 2070 C C . LYS A 1 263 ? 19.875 -15.759 30.238 1.00 80.94 263 LYS A C 1
ATOM 2072 O O . LYS A 1 263 ? 20.187 -15.015 31.172 1.00 80.94 263 LYS A O 1
ATOM 2077 N N . LEU A 1 264 ? 20.094 -15.401 28.971 1.00 76.94 264 LEU A N 1
ATOM 2078 C CA . LEU A 1 264 ? 20.826 -14.189 28.591 1.00 76.94 264 LEU A CA 1
ATOM 2079 C C . LEU A 1 264 ? 20.056 -12.915 28.955 1.00 76.94 264 LEU A C 1
ATOM 2081 O O . LEU A 1 264 ? 20.664 -11.959 29.424 1.00 76.94 264 LEU A O 1
ATOM 2085 N N . PHE A 1 265 ? 18.726 -12.909 28.813 1.00 78.62 265 PHE A N 1
ATOM 2086 C CA . PHE A 1 265 ? 17.905 -11.746 29.177 1.00 78.62 265 PHE A CA 1
ATOM 2087 C C . PHE A 1 265 ? 17.838 -11.490 30.684 1.00 78.62 265 PHE A C 1
ATOM 2089 O O . PHE A 1 265 ? 17.723 -10.338 31.092 1.00 78.62 265 PHE A O 1
ATOM 2096 N N . THR A 1 266 ? 17.934 -12.535 31.509 1.00 71.75 266 THR A N 1
ATOM 2097 C CA . THR A 1 266 ? 17.989 -12.385 32.970 1.00 71.75 266 THR A CA 1
ATOM 2098 C C . THR A 1 266 ? 19.382 -11.975 33.444 1.00 71.75 266 THR A C 1
ATOM 2100 O O . THR A 1 266 ? 19.494 -11.198 34.382 1.00 71.75 266 THR A O 1
ATOM 2103 N N . LYS A 1 267 ? 20.447 -12.455 32.783 1.00 73.12 267 LYS A N 1
ATOM 2104 C CA . LYS A 1 267 ? 21.841 -12.120 33.123 1.00 73.12 267 LYS A CA 1
ATOM 2105 C C . LYS A 1 267 ? 22.251 -10.723 32.643 1.00 73.12 267 LYS A C 1
ATOM 2107 O O . LYS A 1 267 ? 22.977 -10.019 33.334 1.00 73.12 267 LYS A O 1
ATOM 2112 N N . TYR A 1 268 ? 21.789 -10.321 31.460 1.00 75.69 268 TYR A N 1
ATOM 2113 C CA . TYR A 1 268 ? 22.117 -9.049 30.826 1.00 75.69 268 TYR A CA 1
ATOM 2114 C C . TYR A 1 268 ? 20.835 -8.315 30.425 1.00 75.69 268 TYR A C 1
ATOM 2116 O O . TYR A 1 268 ? 20.420 -8.332 29.265 1.00 75.69 268 TYR A O 1
ATOM 2124 N N . ALA A 1 269 ? 20.233 -7.604 31.380 1.00 69.56 269 ALA A N 1
ATOM 2125 C CA . ALA A 1 269 ? 19.020 -6.814 31.148 1.00 69.56 269 ALA A CA 1
ATOM 2126 C C . ALA A 1 269 ? 19.187 -5.761 30.031 1.00 69.56 269 ALA A C 1
ATOM 2128 O O . ALA A 1 269 ? 18.217 -5.382 29.377 1.00 69.56 269 ALA A O 1
ATOM 2129 N N . TRP A 1 270 ? 20.422 -5.326 29.747 1.00 71.25 270 TRP A N 1
ATOM 2130 C CA . TRP A 1 270 ? 20.708 -4.409 28.645 1.00 71.25 270 TRP A CA 1
ATOM 2131 C C . TRP A 1 270 ? 20.475 -5.023 27.254 1.00 71.25 270 TRP A C 1
ATOM 2133 O O . TRP A 1 270 ? 20.378 -4.263 26.300 1.00 71.25 270 TRP A O 1
ATOM 2143 N N . LEU A 1 271 ? 20.347 -6.343 27.094 1.00 79.75 271 LEU A N 1
ATOM 2144 C CA . LEU A 1 271 ? 20.024 -6.959 25.797 1.00 79.75 271 LEU A CA 1
ATOM 2145 C C . LEU A 1 271 ? 18.540 -6.817 25.427 1.00 79.75 271 LEU A C 1
ATOM 2147 O O . LEU A 1 271 ? 18.176 -7.023 24.268 1.00 79.75 271 LEU A O 1
ATOM 2151 N N . LEU A 1 272 ? 17.689 -6.451 26.392 1.00 79.25 272 LEU A N 1
ATOM 2152 C CA . LEU A 1 272 ? 16.265 -6.226 26.170 1.00 79.25 272 LEU A CA 1
ATOM 2153 C C . LEU A 1 272 ? 16.012 -4.946 25.349 1.00 79.25 272 LEU A C 1
ATOM 2155 O O . LEU A 1 272 ? 16.789 -3.981 25.433 1.00 79.25 272 LEU A O 1
ATOM 2159 N N . PRO A 1 273 ? 14.922 -4.927 24.557 1.00 79.12 273 PRO A N 1
ATOM 2160 C CA . PRO A 1 273 ? 14.571 -3.788 23.714 1.00 79.12 273 PRO A CA 1
ATOM 2161 C C . PRO A 1 273 ? 14.341 -2.529 24.555 1.00 79.12 273 PRO A C 1
ATOM 2163 O O . PRO A 1 273 ? 13.847 -2.604 25.675 1.00 79.12 273 PRO A O 1
ATOM 2166 N N . LEU A 1 274 ? 14.669 -1.350 24.020 1.00 75.12 274 LEU A N 1
ATOM 2167 C CA . LEU A 1 274 ? 14.540 -0.097 24.769 1.00 75.12 274 LEU A CA 1
ATOM 2168 C C . LEU A 1 274 ? 13.091 0.148 25.218 1.00 75.12 274 LEU A C 1
ATOM 2170 O O . LEU A 1 274 ? 12.156 0.070 24.414 1.00 75.12 274 LEU A O 1
ATOM 2174 N N . ASN A 1 275 ? 12.900 0.520 26.488 1.00 67.56 275 ASN A N 1
ATOM 2175 C CA . ASN A 1 275 ? 11.587 0.898 27.006 1.00 67.56 275 ASN A CA 1
ATOM 2176 C C . ASN A 1 275 ? 11.177 2.293 26.499 1.00 67.56 275 ASN A C 1
ATOM 2178 O O . ASN A 1 275 ? 11.400 3.303 27.159 1.00 67.56 275 ASN A O 1
ATOM 2182 N N . THR A 1 276 ? 10.542 2.345 25.328 1.00 61.91 276 THR A N 1
ATOM 2183 C CA . THR A 1 276 ? 9.947 3.578 24.780 1.00 61.91 276 THR A CA 1
ATOM 2184 C C . THR A 1 276 ? 8.486 3.790 25.204 1.00 61.91 276 THR A C 1
ATOM 2186 O O . THR A 1 276 ? 7.830 4.697 24.696 1.00 61.91 276 THR A O 1
ATOM 2189 N N . ILE A 1 277 ? 7.942 2.955 26.103 1.00 53.75 277 ILE A N 1
ATOM 2190 C CA . ILE A 1 277 ? 6.526 3.011 26.517 1.00 53.75 277 ILE A CA 1
ATOM 2191 C C . ILE A 1 277 ? 6.289 4.145 27.529 1.00 53.75 277 ILE A C 1
ATOM 2193 O O . ILE A 1 277 ? 5.180 4.676 27.610 1.00 53.75 277 ILE A O 1
ATOM 2197 N N . LYS A 1 278 ? 7.321 4.575 28.268 1.00 50.03 278 LYS A N 1
ATOM 2198 C CA . LYS A 1 278 ? 7.239 5.758 29.134 1.00 50.03 278 LYS A CA 1
ATOM 2199 C C . LYS A 1 278 ? 7.164 7.019 28.265 1.00 50.03 278 LYS A C 1
ATOM 2201 O O . LYS A 1 278 ? 8.071 7.282 27.477 1.00 50.03 278 LYS A O 1
ATOM 2206 N N . ASN A 1 279 ? 6.108 7.820 28.432 1.00 48.44 279 ASN A N 1
ATOM 2207 C CA . ASN A 1 279 ? 6.102 9.205 27.958 1.00 48.44 279 ASN A CA 1
ATOM 2208 C C . ASN A 1 279 ? 7.212 9.942 28.722 1.00 48.44 279 ASN A C 1
ATOM 2210 O O . ASN A 1 279 ? 7.015 10.354 29.861 1.00 48.44 279 ASN A O 1
ATOM 2214 N N . SER A 1 280 ? 8.397 10.033 28.127 1.00 45.22 280 SER A N 1
ATOM 2215 C CA . SER A 1 280 ? 9.524 10.766 28.692 1.00 45.22 280 SER A CA 1
ATOM 2216 C C . SER A 1 280 ? 9.153 12.251 28.770 1.00 45.22 280 SER A C 1
ATOM 2218 O O . SER A 1 280 ? 9.086 12.952 27.758 1.00 45.22 280 SER A O 1
ATOM 2220 N N . GLU A 1 281 ? 8.841 12.738 29.974 1.00 53.97 281 GLU A N 1
ATOM 2221 C CA . GLU A 1 281 ? 8.679 14.175 30.232 1.00 53.97 281 GLU A CA 1
ATOM 2222 C C . GLU A 1 281 ? 10.044 14.905 30.152 1.00 53.97 281 GLU A C 1
ATOM 2224 O O . GLU A 1 281 ? 10.102 16.123 29.975 1.00 53.97 281 GLU A O 1
ATOM 2229 N N . SER A 1 282 ? 11.155 14.165 30.164 1.00 57.59 282 SER A N 1
ATOM 2230 C CA . SER A 1 282 ? 12.566 14.588 30.126 1.00 57.59 282 SER A CA 1
ATOM 2231 C C . SER A 1 282 ? 13.172 14.624 28.713 1.00 57.59 282 SER A C 1
ATOM 2233 O O . SER A 1 282 ? 12.480 14.522 27.700 1.00 57.59 282 SER A O 1
ATOM 2235 N N . THR A 1 283 ? 14.468 14.927 28.603 1.00 68.06 283 THR A N 1
ATOM 2236 C CA . THR A 1 283 ? 15.252 14.738 27.374 1.00 68.06 283 THR A CA 1
ATOM 2237 C C . THR A 1 283 ? 15.827 13.324 27.336 1.00 68.06 283 THR A C 1
ATOM 2239 O O . THR A 1 283 ? 16.285 12.804 28.351 1.00 68.06 283 THR A O 1
ATOM 2242 N N . TRP A 1 284 ? 15.842 12.713 26.149 1.00 56.16 284 TRP A N 1
ATOM 2243 C CA . TRP A 1 284 ? 16.291 11.328 25.953 1.00 56.16 284 TRP A CA 1
ATOM 2244 C C . TRP A 1 284 ? 17.716 11.064 26.473 1.00 56.16 284 TRP A C 1
ATOM 2246 O O . TRP A 1 284 ? 17.972 10.031 27.084 1.00 56.16 284 TRP A O 1
ATOM 2256 N N . THR A 1 285 ? 18.627 12.025 26.310 1.00 65.06 285 THR A N 1
ATOM 2257 C CA . THR A 1 285 ? 19.999 11.942 26.834 1.00 65.06 285 THR A CA 1
ATOM 2258 C C . THR A 1 285 ? 20.047 11.881 28.361 1.00 65.06 285 THR A C 1
ATOM 2260 O O . THR A 1 285 ? 20.892 11.193 28.923 1.00 65.06 285 THR A O 1
ATOM 2263 N N . ASN A 1 286 ? 19.121 12.556 29.042 1.00 73.00 286 ASN A N 1
ATOM 2264 C CA . ASN A 1 286 ? 19.035 12.572 30.499 1.00 73.00 286 ASN A CA 1
ATOM 2265 C C . ASN A 1 286 ? 18.486 11.242 31.035 1.00 73.00 286 ASN A C 1
ATOM 2267 O O . ASN A 1 286 ? 19.038 10.689 31.981 1.00 73.00 286 ASN A O 1
ATOM 2271 N N . ASP A 1 287 ? 17.458 10.692 30.379 1.00 67.25 287 ASP A N 1
ATOM 2272 C CA . ASP A 1 287 ? 16.893 9.375 30.711 1.00 67.25 287 ASP A CA 1
ATOM 2273 C C . ASP A 1 287 ? 17.900 8.244 30.493 1.00 67.25 287 ASP A C 1
ATOM 2275 O O . ASP A 1 287 ? 18.000 7.329 31.311 1.00 67.25 287 ASP A O 1
ATOM 2279 N N . LEU A 1 288 ? 18.681 8.323 29.411 1.00 66.81 288 LEU A N 1
ATOM 2280 C CA . LEU A 1 288 ? 19.785 7.400 29.170 1.00 66.81 288 LEU A CA 1
ATOM 2281 C C . LEU A 1 288 ? 20.820 7.447 30.292 1.00 66.81 288 LEU A C 1
ATOM 2283 O O . LEU A 1 288 ? 21.222 6.395 30.782 1.00 66.81 288 LEU A O 1
ATOM 2287 N N . MET A 1 289 ? 21.248 8.644 30.703 1.00 74.25 289 MET A N 1
ATOM 2288 C CA . MET A 1 289 ? 22.247 8.791 31.763 1.00 74.25 289 MET A CA 1
ATOM 2289 C C . MET A 1 289 ? 21.711 8.294 33.109 1.00 74.25 289 MET A C 1
ATOM 2291 O O . MET A 1 289 ? 22.416 7.568 33.806 1.00 74.25 289 MET A O 1
ATOM 2295 N N . LEU A 1 290 ? 20.447 8.572 33.441 1.00 77.06 290 LEU A N 1
ATOM 2296 C CA . LEU A 1 290 ? 19.785 8.020 34.629 1.00 77.06 290 LEU A CA 1
ATOM 2297 C C . LEU A 1 290 ? 19.724 6.488 34.599 1.00 77.06 290 LEU A C 1
ATOM 2299 O O . LEU A 1 290 ? 20.065 5.838 35.588 1.00 77.06 290 LEU A O 1
ATOM 2303 N N . SER A 1 291 ? 19.358 5.892 33.460 1.00 68.88 291 SER A N 1
ATOM 2304 C CA . SER A 1 291 ? 19.361 4.434 33.284 1.00 68.88 291 SER A CA 1
ATOM 2305 C C . SER A 1 291 ? 20.771 3.837 33.371 1.00 68.88 291 SER A C 1
ATOM 2307 O O . SER A 1 291 ? 20.944 2.737 33.894 1.00 68.88 291 SER A O 1
ATOM 2309 N N . TYR A 1 292 ? 21.779 4.549 32.868 1.00 75.62 292 TYR A N 1
ATOM 2310 C CA . TYR A 1 292 ? 23.173 4.123 32.911 1.00 75.62 292 TYR A CA 1
ATOM 2311 C C . TYR A 1 292 ? 23.716 4.102 34.347 1.00 75.62 292 TYR A C 1
ATOM 2313 O O . TYR A 1 292 ? 24.271 3.090 34.782 1.00 75.62 292 TYR A O 1
ATOM 2321 N N . TYR A 1 293 ? 23.529 5.189 35.105 1.00 78.12 293 TYR A N 1
ATOM 2322 C CA . TYR A 1 293 ? 24.003 5.266 36.489 1.00 78.12 293 TYR A CA 1
ATOM 2323 C C . TYR A 1 293 ? 23.201 4.359 37.428 1.00 78.12 293 TYR A C 1
ATOM 2325 O O . TYR A 1 293 ? 23.815 3.683 38.248 1.00 78.12 293 TYR A O 1
ATOM 2333 N N . SER A 1 294 ? 21.878 4.246 37.264 1.00 77.06 294 SER A N 1
ATOM 2334 C CA . SER A 1 294 ? 21.059 3.311 38.060 1.00 77.06 294 SER A CA 1
ATOM 2335 C C . SER A 1 294 ? 21.489 1.855 37.878 1.00 77.06 294 SER A C 1
ATOM 2337 O O . SER A 1 294 ? 21.719 1.169 38.868 1.00 77.06 294 SER A O 1
ATOM 2339 N N . SER A 1 295 ? 21.721 1.401 36.641 1.00 70.19 295 SER A N 1
ATOM 2340 C CA . SER A 1 295 ? 22.203 0.035 36.387 1.00 70.19 295 SER A CA 1
ATOM 2341 C C . SER A 1 295 ? 23.596 -0.223 36.981 1.00 70.19 295 SER A C 1
ATOM 2343 O O . SER A 1 295 ? 23.889 -1.321 37.454 1.00 70.19 295 SER A O 1
ATOM 2345 N N . ARG A 1 296 ? 24.483 0.783 37.000 1.00 75.81 296 ARG A N 1
ATOM 2346 C CA . ARG A 1 296 ? 25.803 0.672 37.648 1.00 75.81 296 ARG A CA 1
ATOM 2347 C C . ARG A 1 296 ? 25.710 0.631 39.172 1.00 75.81 296 ARG A C 1
ATOM 2349 O O . ARG A 1 296 ? 26.483 -0.105 39.778 1.00 75.81 296 ARG A O 1
ATOM 2356 N N . ILE A 1 297 ? 24.786 1.383 39.767 1.00 78.19 297 ILE A N 1
ATOM 2357 C CA . ILE A 1 297 ? 24.494 1.336 41.206 1.00 78.19 297 ILE A CA 1
ATOM 2358 C C . ILE A 1 297 ? 23.933 -0.044 41.578 1.00 78.19 297 ILE A C 1
ATOM 2360 O O . ILE A 1 297 ? 24.424 -0.667 42.514 1.00 78.19 297 ILE A O 1
ATOM 2364 N N . GLU A 1 298 ? 22.979 -0.563 40.804 1.00 74.81 298 GLU A N 1
ATOM 2365 C CA . GLU A 1 298 ? 22.355 -1.872 41.029 1.00 74.81 298 GLU A CA 1
ATOM 2366 C C . GLU A 1 298 ? 23.378 -3.018 40.952 1.00 74.81 298 GLU A C 1
ATOM 2368 O O . GLU A 1 298 ? 23.488 -3.805 41.887 1.00 74.81 298 GLU A O 1
ATOM 2373 N N . ASN A 1 299 ? 24.229 -3.034 39.920 1.00 74.12 299 ASN A N 1
ATOM 2374 C CA . ASN A 1 299 ? 25.307 -4.024 39.777 1.00 74.12 299 ASN A CA 1
ATOM 2375 C C . ASN A 1 299 ? 26.346 -3.988 40.916 1.00 74.12 299 ASN A C 1
ATOM 2377 O O . ASN A 1 299 ? 26.995 -4.997 41.201 1.00 74.12 299 ASN A O 1
ATOM 2381 N N . LEU A 1 300 ? 26.570 -2.823 41.534 1.00 72.06 300 LEU A N 1
ATOM 2382 C CA . LEU A 1 300 ? 27.468 -2.704 42.686 1.00 72.06 300 LEU A CA 1
ATOM 2383 C C . LEU A 1 300 ? 26.791 -3.164 43.980 1.00 72.06 300 LEU A C 1
ATOM 2385 O O . LEU A 1 300 ? 27.454 -3.791 44.801 1.00 72.06 300 LEU A O 1
ATOM 2389 N N . ASN A 1 301 ? 25.486 -2.924 44.125 1.00 69.94 301 ASN A N 1
ATOM 2390 C CA . ASN A 1 301 ? 24.691 -3.376 45.268 1.00 69.94 301 ASN A CA 1
ATOM 2391 C C . ASN A 1 301 ? 24.471 -4.897 45.286 1.00 69.94 301 ASN A C 1
ATOM 2393 O O . ASN A 1 301 ? 24.281 -5.466 46.354 1.00 69.94 301 ASN A O 1
ATOM 2397 N N . THR A 1 302 ? 24.534 -5.576 44.136 1.00 69.38 302 THR A N 1
ATOM 2398 C CA . THR A 1 302 ? 24.416 -7.045 44.055 1.00 69.38 302 THR A CA 1
ATOM 2399 C C . THR A 1 302 ? 25.675 -7.811 44.486 1.00 69.38 302 THR A C 1
ATOM 2401 O O . THR A 1 302 ? 25.658 -9.040 44.514 1.00 69.38 302 THR A O 1
ATOM 2404 N N . LYS A 1 303 ? 26.790 -7.133 44.797 1.00 73.12 303 LYS A N 1
ATOM 2405 C CA . LYS A 1 303 ? 28.011 -7.791 45.292 1.00 73.12 303 LYS A CA 1
ATOM 2406 C C . LYS A 1 303 ? 27.868 -8.151 46.777 1.00 73.12 303 LYS A C 1
ATOM 2408 O O . LYS A 1 303 ? 27.505 -7.306 47.584 1.00 73.12 303 LYS A O 1
ATOM 2413 N N . THR A 1 304 ? 28.243 -9.374 47.152 1.00 53.91 304 THR A N 1
ATOM 2414 C CA . THR A 1 304 ? 28.123 -9.898 48.530 1.00 53.91 304 THR A CA 1
ATOM 2415 C C . THR A 1 304 ? 29.084 -9.259 49.545 1.00 53.91 304 THR A C 1
ATOM 2417 O O . THR A 1 304 ? 28.794 -9.270 50.737 1.00 53.91 304 THR A O 1
ATOM 2420 N N . LYS A 1 305 ? 30.208 -8.673 49.102 1.00 61.09 305 LYS A N 1
ATOM 2421 C CA . LYS A 1 305 ? 31.119 -7.848 49.921 1.00 61.09 305 LYS A CA 1
ATOM 2422 C C . LYS A 1 305 ? 31.581 -6.623 49.125 1.00 61.09 305 LYS A C 1
ATOM 2424 O O . LYS A 1 305 ? 32.089 -6.762 48.012 1.00 61.09 305 LYS A O 1
ATOM 2429 N N . LEU A 1 306 ? 31.415 -5.428 49.693 1.00 69.88 306 LEU A N 1
ATOM 2430 C CA . LEU A 1 306 ? 31.822 -4.151 49.093 1.00 69.88 306 LEU A CA 1
ATOM 2431 C C . LEU A 1 306 ? 33.211 -3.740 49.605 1.00 69.88 306 LEU A C 1
ATOM 2433 O O . LEU A 1 306 ? 33.437 -3.669 50.808 1.00 69.88 306 LEU A O 1
ATOM 2437 N N . THR A 1 307 ? 34.145 -3.443 48.697 1.00 75.12 307 THR A N 1
ATOM 2438 C CA . THR A 1 307 ? 35.464 -2.880 49.050 1.00 75.12 307 THR A CA 1
ATOM 2439 C C . THR A 1 307 ? 35.398 -1.355 49.230 1.00 75.12 307 THR A C 1
ATOM 2441 O O . THR A 1 307 ? 34.524 -0.699 48.664 1.00 75.12 307 THR A O 1
ATOM 2444 N N . ALA A 1 308 ? 36.356 -0.743 49.942 1.00 71.19 308 ALA A N 1
ATOM 2445 C CA . ALA A 1 308 ? 36.424 0.721 50.108 1.00 71.19 308 ALA A CA 1
ATOM 2446 C C . ALA A 1 308 ? 36.452 1.482 48.761 1.00 71.19 308 ALA A C 1
ATOM 2448 O O . ALA A 1 308 ? 35.819 2.526 48.602 1.00 71.19 308 ALA A O 1
ATOM 2449 N N . LYS A 1 309 ? 37.112 0.914 47.741 1.00 74.31 309 LYS A N 1
ATOM 2450 C CA . LYS A 1 309 ? 37.108 1.446 46.366 1.00 74.31 309 LYS A CA 1
ATOM 2451 C C . LYS A 1 309 ? 35.734 1.332 45.693 1.00 74.31 309 LYS A C 1
ATOM 2453 O O . LYS A 1 309 ? 35.366 2.221 44.922 1.00 74.31 309 LYS A O 1
ATOM 2458 N N . ASP A 1 310 ? 34.977 0.269 45.967 1.00 73.25 310 ASP A N 1
ATOM 2459 C CA . ASP A 1 310 ? 33.615 0.098 45.452 1.00 73.25 310 ASP A CA 1
ATOM 2460 C C . ASP A 1 310 ? 32.634 1.083 46.112 1.00 73.25 310 ASP A C 1
ATOM 2462 O O . ASP A 1 310 ? 31.808 1.658 45.407 1.00 73.25 310 ASP A O 1
ATOM 2466 N N . LEU A 1 311 ? 32.783 1.380 47.409 1.00 75.19 311 LEU A N 1
ATOM 2467 C CA . LEU A 1 311 ? 31.993 2.403 48.115 1.00 75.19 311 LEU A CA 1
ATOM 2468 C C . LEU A 1 311 ? 32.224 3.817 47.553 1.00 75.19 311 LEU A C 1
ATOM 2470 O O . LEU A 1 311 ? 31.269 4.561 47.327 1.00 75.19 311 LEU A O 1
ATOM 2474 N N . ILE A 1 312 ? 33.476 4.173 47.241 1.00 78.88 312 ILE A N 1
ATOM 2475 C CA . ILE A 1 312 ? 33.812 5.458 46.600 1.00 78.88 312 ILE A CA 1
ATOM 2476 C C . ILE A 1 312 ? 33.187 5.555 45.200 1.00 78.88 312 ILE A C 1
ATOM 2478 O O . ILE A 1 312 ? 32.658 6.603 44.821 1.00 78.88 312 ILE A O 1
ATOM 2482 N N . LYS A 1 313 ? 33.224 4.469 44.415 1.00 80.44 313 LYS A N 1
ATOM 2483 C CA . LYS A 1 313 ? 32.571 4.415 43.095 1.00 80.44 313 LYS A CA 1
ATOM 2484 C C . LYS A 1 313 ? 31.053 4.527 43.211 1.00 80.44 313 LYS A C 1
ATOM 2486 O O . LYS A 1 313 ? 30.449 5.247 42.422 1.00 80.44 313 LYS A O 1
ATOM 2491 N N . LEU A 1 314 ? 30.456 3.862 44.197 1.00 81.81 314 LEU A N 1
ATOM 2492 C CA . LEU A 1 314 ? 29.021 3.898 44.462 1.00 81.81 314 LEU A CA 1
ATOM 2493 C C . LEU A 1 314 ? 28.569 5.322 44.802 1.00 81.81 314 LEU A C 1
ATOM 2495 O O . LEU A 1 314 ? 27.640 5.816 44.169 1.00 81.81 314 LEU A O 1
ATOM 2499 N N . LYS A 1 315 ? 29.289 6.023 45.690 1.00 85.44 315 LYS A N 1
ATOM 2500 C CA . LYS A 1 315 ? 29.028 7.438 45.998 1.00 85.44 315 LYS A CA 1
ATOM 2501 C C . LYS A 1 315 ? 29.122 8.319 44.748 1.00 85.44 315 LYS A C 1
ATOM 2503 O O . LYS A 1 315 ? 28.162 9.001 44.422 1.00 85.44 315 LYS A O 1
ATOM 2508 N N . LYS A 1 316 ? 30.201 8.202 43.961 1.00 84.88 316 LYS A N 1
ATOM 2509 C CA . LYS A 1 316 ? 30.356 8.951 42.695 1.00 84.88 316 LYS A CA 1
ATOM 2510 C C . LYS A 1 316 ? 29.231 8.686 41.688 1.00 84.88 316 LYS A C 1
ATOM 2512 O O . LYS A 1 316 ? 28.833 9.596 40.964 1.00 84.88 316 LYS A O 1
ATOM 2517 N N . PHE A 1 317 ? 28.749 7.446 41.582 1.00 85.56 317 PHE A N 1
ATOM 2518 C CA . PHE A 1 317 ? 27.628 7.121 40.697 1.00 85.56 317 PHE A CA 1
ATOM 2519 C C . PHE A 1 317 ? 26.298 7.647 41.232 1.00 85.56 317 PHE A C 1
ATOM 2521 O O . PHE A 1 317 ? 25.487 8.100 40.427 1.00 85.56 317 PHE A O 1
ATOM 2528 N N . LYS A 1 318 ? 26.101 7.646 42.554 1.00 85.06 318 LYS A N 1
ATOM 2529 C CA . LYS A 1 318 ? 24.923 8.217 43.212 1.00 85.06 318 LYS A CA 1
ATOM 2530 C C . LYS A 1 318 ? 24.866 9.739 43.052 1.00 85.06 318 LYS A C 1
ATOM 2532 O O . LYS A 1 318 ? 23.865 10.238 42.562 1.00 85.06 318 LYS A O 1
ATOM 2537 N N . ASP A 1 319 ? 25.974 10.443 43.278 1.00 85.62 319 ASP A N 1
ATOM 2538 C CA . ASP A 1 319 ? 26.059 11.900 43.090 1.00 85.62 319 ASP A CA 1
ATOM 2539 C C . ASP A 1 319 ? 25.742 12.304 41.637 1.00 85.62 319 ASP A C 1
ATOM 2541 O O . ASP A 1 319 ? 25.014 13.262 41.373 1.00 85.62 319 ASP A O 1
ATOM 2545 N N . LYS A 1 320 ? 26.249 11.538 40.658 1.00 85.75 320 LYS A N 1
ATOM 2546 C CA . LYS A 1 320 ? 25.909 11.755 39.245 1.00 85.75 320 LYS A CA 1
ATOM 2547 C C . LYS A 1 320 ? 24.449 11.426 38.947 1.00 85.75 320 LYS A C 1
ATOM 2549 O O . LYS A 1 320 ? 23.830 12.149 38.173 1.00 85.75 320 LYS A O 1
ATOM 2554 N N . TYR A 1 321 ? 23.903 10.359 39.526 1.00 86.19 321 TYR A N 1
ATOM 2555 C CA . TYR A 1 321 ? 22.489 10.015 39.385 1.00 86.19 321 TYR A CA 1
ATOM 2556 C C . TYR A 1 321 ? 21.591 11.149 39.904 1.00 86.19 321 TYR A C 1
ATOM 2558 O O . TYR A 1 321 ? 20.725 11.608 39.161 1.00 86.19 321 TYR A O 1
ATOM 2566 N N . ASP A 1 322 ? 21.868 11.673 41.099 1.00 84.50 322 ASP A N 1
ATOM 2567 C CA . ASP A 1 322 ? 21.114 12.768 41.719 1.00 84.50 322 ASP A CA 1
ATOM 2568 C C . ASP A 1 322 ? 21.242 14.077 40.918 1.00 84.50 322 ASP A C 1
ATOM 2570 O O . ASP A 1 322 ? 20.255 14.781 40.702 1.00 84.50 322 ASP A O 1
ATOM 2574 N N . PHE A 1 323 ? 22.422 14.368 40.356 1.00 87.88 323 PHE A N 1
ATOM 2575 C CA . PHE A 1 323 ? 22.601 15.483 39.418 1.00 87.88 323 PHE A CA 1
ATOM 2576 C C . PHE A 1 323 ? 21.681 15.365 38.192 1.00 87.88 323 PHE A C 1
ATOM 2578 O O . PHE A 1 323 ? 21.005 16.326 37.811 1.00 87.88 323 PHE A O 1
ATOM 2585 N N . TYR A 1 324 ? 21.639 14.187 37.559 1.00 81.56 324 TYR A N 1
ATOM 2586 C CA . TYR A 1 324 ? 20.773 13.958 36.403 1.00 81.56 324 TYR A CA 1
ATOM 2587 C C . TYR A 1 324 ? 19.284 13.949 36.787 1.00 81.56 324 TYR A C 1
ATOM 2589 O O . TYR A 1 324 ? 18.465 14.371 35.966 1.00 81.56 324 TYR A O 1
ATOM 2597 N N . LEU A 1 325 ? 18.934 13.552 38.015 1.00 83.56 325 LEU A N 1
ATOM 2598 C CA . LEU A 1 325 ? 17.569 13.581 38.549 1.00 83.56 325 LEU A CA 1
ATOM 2599 C C . LEU A 1 325 ? 17.085 15.025 38.751 1.00 83.56 325 LEU A C 1
ATOM 2601 O O . LEU A 1 325 ? 16.058 15.411 38.195 1.00 83.56 325 LEU A O 1
ATOM 2605 N N . ASN A 1 326 ? 17.885 15.869 39.404 1.00 84.69 326 ASN A N 1
ATOM 2606 C CA . ASN A 1 326 ? 17.581 17.295 39.575 1.00 84.69 326 ASN A CA 1
ATOM 2607 C C . ASN A 1 326 ? 17.463 18.015 38.223 1.00 84.69 326 ASN A C 1
ATOM 2609 O O . ASN A 1 326 ? 16.544 18.803 37.985 1.00 84.69 326 ASN A O 1
ATOM 2613 N N . LYS A 1 327 ? 18.358 17.700 37.278 1.00 83.88 327 LYS A N 1
ATOM 2614 C CA . LYS A 1 327 ? 18.283 18.220 35.907 1.00 83.88 327 LYS A CA 1
ATOM 2615 C C . LYS A 1 327 ? 17.005 17.772 35.188 1.00 83.88 327 LYS A C 1
ATOM 2617 O O . LYS A 1 327 ? 16.433 18.543 34.416 1.00 83.88 327 LYS A O 1
ATOM 2622 N N . GLN A 1 328 ? 16.536 16.546 35.430 1.00 81.06 328 GLN A N 1
ATOM 2623 C CA . GLN A 1 328 ? 15.265 16.053 34.898 1.00 81.06 328 GLN A CA 1
ATOM 2624 C C . GLN A 1 328 ? 14.090 16.858 35.457 1.00 81.06 328 GLN A C 1
ATOM 2626 O O . GLN A 1 328 ? 13.257 17.310 34.672 1.00 81.06 328 GLN A O 1
ATOM 2631 N N . GLU A 1 329 ? 14.044 17.097 36.766 1.00 79.88 329 GLU A N 1
ATOM 2632 C CA . GLU A 1 329 ? 12.982 17.885 37.400 1.00 79.88 329 GLU A CA 1
ATOM 2633 C C . GLU A 1 329 ? 12.914 19.318 36.859 1.00 79.88 329 GLU A C 1
ATOM 2635 O O . GLU A 1 329 ? 11.830 19.793 36.513 1.00 79.88 329 GLU A O 1
ATOM 2640 N N . GLN A 1 330 ? 14.063 19.975 36.670 1.00 82.69 330 GLN A N 1
ATOM 2641 C CA . GLN A 1 330 ? 14.142 21.306 36.055 1.00 82.69 330 GLN A CA 1
ATOM 2642 C C . GLN A 1 330 ? 13.634 21.320 34.604 1.00 82.69 330 GLN A C 1
ATOM 2644 O O . GLN A 1 330 ? 12.901 22.221 34.194 1.00 82.69 330 GLN A O 1
ATOM 2649 N N . ILE A 1 331 ? 13.989 20.311 33.802 1.00 79.12 331 ILE A N 1
ATOM 2650 C CA . ILE A 1 331 ? 13.510 20.196 32.416 1.00 79.12 331 ILE A CA 1
ATOM 2651 C C . ILE A 1 331 ? 11.994 19.973 32.388 1.00 79.12 331 ILE A C 1
ATOM 2653 O O . ILE A 1 331 ? 11.297 20.554 31.550 1.00 79.12 331 ILE A O 1
ATOM 2657 N N . ILE A 1 332 ? 11.476 19.140 33.292 1.00 77.38 332 ILE A N 1
ATOM 2658 C CA . ILE A 1 332 ? 10.048 18.835 33.397 1.00 77.38 332 ILE A CA 1
ATOM 2659 C C . ILE A 1 332 ? 9.266 20.083 33.819 1.00 77.38 332 ILE A C 1
ATOM 2661 O O . ILE A 1 332 ? 8.268 20.413 33.175 1.00 77.38 332 ILE A O 1
ATOM 2665 N N . SER A 1 333 ? 9.724 20.814 34.838 1.00 77.06 333 SER A N 1
ATOM 2666 C CA . SER A 1 333 ? 9.064 22.036 35.313 1.00 77.06 333 SER A CA 1
ATOM 2667 C C . SER A 1 333 ? 9.069 23.138 34.247 1.00 77.06 333 SER A C 1
ATOM 2669 O O . SER A 1 333 ? 8.018 23.716 33.956 1.00 77.06 333 SER A O 1
ATOM 2671 N N . ALA A 1 334 ? 10.192 23.348 33.551 1.00 80.62 334 ALA A N 1
ATOM 2672 C CA . ALA A 1 334 ? 10.291 24.298 32.443 1.00 80.62 334 ALA A CA 1
ATOM 2673 C C . ALA A 1 334 ? 9.364 23.930 31.268 1.00 80.62 334 ALA A C 1
ATOM 2675 O O . ALA A 1 334 ? 8.689 24.797 30.699 1.00 80.62 334 ALA A O 1
ATOM 2676 N N . LYS A 1 335 ? 9.278 22.640 30.908 1.00 77.06 335 LYS A N 1
ATOM 2677 C CA . LYS A 1 335 ? 8.343 22.155 29.880 1.00 77.06 335 LYS A CA 1
ATOM 2678 C C . LYS A 1 335 ? 6.886 22.343 30.304 1.00 77.06 335 LYS A C 1
ATOM 2680 O O . LYS A 1 335 ? 6.096 22.813 29.484 1.00 77.06 335 LYS A O 1
ATOM 2685 N N . LYS A 1 336 ? 6.532 22.032 31.558 1.00 76.62 336 LYS A N 1
ATOM 2686 C CA . LYS A 1 336 ? 5.182 22.237 32.114 1.00 76.62 336 LYS A CA 1
ATOM 2687 C C . LYS A 1 336 ? 4.793 23.717 32.090 1.00 76.62 336 LYS A C 1
ATOM 2689 O O . LYS A 1 336 ? 3.740 24.047 31.550 1.00 76.62 336 LYS A O 1
ATOM 2694 N N . ALA A 1 337 ? 5.677 24.619 32.521 1.00 76.62 337 ALA A N 1
ATOM 2695 C CA . ALA A 1 337 ? 5.451 26.066 32.473 1.00 76.62 337 ALA A CA 1
ATOM 2696 C C . ALA A 1 337 ? 5.274 26.597 31.035 1.00 76.62 337 ALA A C 1
ATOM 2698 O O . ALA A 1 337 ? 4.359 27.375 30.752 1.00 76.62 337 ALA A O 1
ATOM 2699 N N . LYS A 1 338 ? 6.109 26.143 30.088 1.00 80.19 338 LYS A N 1
ATOM 2700 C CA . LYS A 1 338 ? 5.986 26.509 28.664 1.00 80.19 338 LYS A CA 1
ATOM 2701 C C . LYS A 1 338 ? 4.676 26.001 28.057 1.00 80.19 338 LYS A C 1
ATOM 2703 O O . LYS A 1 338 ? 4.058 26.700 27.249 1.00 80.19 338 LYS A O 1
ATOM 2708 N N . GLN A 1 339 ? 4.245 24.804 28.445 1.00 74.25 339 GLN A N 1
ATOM 2709 C CA . GLN A 1 339 ? 2.985 24.224 27.996 1.00 74.25 339 GLN A CA 1
ATOM 2710 C C . GLN A 1 339 ? 1.779 24.981 28.566 1.00 74.25 339 GLN A C 1
ATOM 2712 O O . GLN A 1 339 ? 0.865 25.297 27.806 1.00 74.25 339 GLN A O 1
ATOM 2717 N N . LEU A 1 340 ? 1.823 25.358 29.846 1.00 77.88 340 LEU A N 1
ATOM 2718 C CA . LEU A 1 340 ? 0.782 26.134 30.522 1.00 77.88 340 LEU A CA 1
ATOM 2719 C C . LEU A 1 340 ? 0.586 27.511 29.862 1.00 77.88 340 LEU A C 1
ATOM 2721 O O . LEU A 1 340 ? -0.535 27.851 29.482 1.00 77.88 340 LEU A O 1
ATOM 2725 N N . LYS A 1 341 ? 1.675 28.239 29.563 1.00 78.56 341 LYS A N 1
ATOM 2726 C CA . LYS A 1 341 ? 1.620 29.496 28.781 1.00 78.56 341 LYS A CA 1
ATOM 2727 C C . LYS A 1 341 ? 0.981 29.300 27.399 1.00 78.56 341 LYS A C 1
ATOM 2729 O O . LYS A 1 341 ? 0.187 30.121 26.934 1.00 78.56 341 LYS A O 1
ATOM 2734 N N . LYS A 1 342 ? 1.312 28.200 26.713 1.00 78.25 342 LYS A N 1
ATOM 2735 C CA . LYS A 1 342 ? 0.740 27.864 25.398 1.00 78.25 342 LYS A CA 1
ATOM 2736 C C . LYS A 1 342 ? -0.755 27.543 25.487 1.00 78.25 342 LYS A C 1
ATOM 2738 O O . LYS A 1 342 ? -1.495 27.843 24.548 1.00 78.25 342 LYS A O 1
ATOM 2743 N N . ASP A 1 343 ? -1.202 26.935 26.577 1.00 74.88 343 ASP A N 1
ATOM 2744 C CA . ASP A 1 343 ? -2.608 26.602 26.800 1.00 74.88 343 ASP A CA 1
ATOM 2745 C C . ASP A 1 343 ? -3.458 27.807 27.141 1.00 74.88 343 ASP A C 1
ATOM 2747 O O . ASP A 1 343 ? -4.514 27.957 26.532 1.00 74.88 343 ASP A O 1
ATOM 2751 N N . GLN A 1 344 ? -2.961 28.705 27.993 1.00 77.25 344 GLN A N 1
ATOM 2752 C CA . GLN A 1 344 ? -3.604 29.988 28.280 1.00 77.25 344 GLN A CA 1
ATOM 2753 C C . GLN A 1 344 ? -3.818 30.795 26.990 1.00 77.25 344 GLN A C 1
ATOM 2755 O O . GLN A 1 344 ? -4.945 31.168 26.663 1.00 77.25 344 GLN A O 1
ATOM 2760 N N . LYS A 1 345 ? -2.781 30.931 26.149 1.00 79.94 345 LYS A N 1
ATOM 2761 C CA . LYS A 1 345 ? -2.905 31.598 24.838 1.00 79.94 345 LYS A CA 1
ATOM 2762 C C . LYS A 1 345 ? -3.907 30.899 23.908 1.00 79.94 345 LYS A C 1
ATOM 2764 O O . LYS A 1 345 ? -4.652 31.540 23.165 1.00 79.94 345 LYS A O 1
ATOM 2769 N N . ASN A 1 346 ? -3.938 29.565 23.916 1.00 75.00 346 ASN A N 1
ATOM 2770 C CA . ASN A 1 346 ? -4.911 28.802 23.133 1.00 75.00 346 ASN A CA 1
ATOM 2771 C C . ASN A 1 346 ? -6.344 28.954 23.660 1.00 75.00 346 ASN A C 1
ATOM 2773 O O . ASN A 1 346 ? -7.269 28.915 22.844 1.00 75.00 346 ASN A O 1
ATOM 2777 N N . LEU A 1 347 ? -6.527 29.101 24.973 1.00 77.25 347 LEU A N 1
ATOM 2778 C CA . LEU A 1 347 ? -7.814 29.327 25.624 1.00 77.25 347 LEU A CA 1
ATOM 2779 C C . LEU A 1 347 ? -8.388 30.674 25.181 1.00 77.25 347 LEU A C 1
ATOM 2781 O O . LEU A 1 347 ? -9.502 30.714 24.663 1.00 77.25 347 LEU A O 1
ATOM 2785 N N . GLU A 1 348 ? -7.594 31.745 25.240 1.00 79.38 348 GLU A N 1
ATOM 2786 C CA . GLU A 1 348 ? -7.995 33.074 24.758 1.00 79.38 348 GLU A CA 1
ATOM 2787 C C . GLU A 1 348 ? -8.438 33.054 23.289 1.00 79.38 348 GLU A C 1
ATOM 2789 O O . GLU A 1 348 ? -9.486 33.595 22.927 1.00 79.38 348 GLU A O 1
ATOM 2794 N N . LEU A 1 349 ? -7.669 32.385 22.420 1.00 79.25 349 LEU A N 1
ATOM 2795 C CA . LEU A 1 349 ? -8.013 32.243 21.002 1.00 79.25 349 LEU A CA 1
ATOM 2796 C C . LEU A 1 349 ? -9.316 31.462 20.789 1.00 79.25 349 LEU A C 1
ATOM 2798 O O . LEU A 1 349 ? -10.052 31.735 19.837 1.00 79.25 349 LEU A O 1
ATOM 2802 N N . VAL A 1 350 ? -9.593 30.461 21.628 1.00 75.19 350 VAL A N 1
ATOM 2803 C CA . VAL A 1 350 ? -10.836 29.682 21.568 1.00 75.19 350 VAL A CA 1
ATOM 2804 C C . VAL A 1 350 ? -12.018 30.515 22.058 1.00 75.19 350 VAL A C 1
ATOM 2806 O O . VAL A 1 350 ? -13.033 30.528 21.364 1.00 75.19 350 VAL A O 1
ATOM 2809 N N . ASN A 1 351 ? -11.865 31.275 23.142 1.00 75.69 351 ASN A N 1
ATOM 2810 C CA . ASN A 1 351 ? -12.900 32.162 23.678 1.00 75.69 351 ASN A CA 1
ATOM 2811 C C . ASN A 1 351 ? -13.259 33.267 22.672 1.00 75.69 351 ASN A C 1
ATOM 2813 O O . ASN A 1 351 ? -14.427 33.434 22.326 1.00 75.69 351 ASN A O 1
ATOM 2817 N N . LYS A 1 352 ? -12.259 33.921 22.059 1.00 78.88 352 LYS A N 1
ATOM 2818 C CA . LYS A 1 352 ? -12.483 34.890 20.965 1.00 78.88 352 LYS A CA 1
ATOM 2819 C C . LYS A 1 352 ? -13.249 34.277 19.786 1.00 78.88 352 LYS A C 1
ATOM 2821 O O . LYS A 1 352 ? -14.054 34.951 19.143 1.00 78.88 352 LYS A O 1
ATOM 2826 N N . ARG A 1 353 ? -12.999 33.003 19.459 1.00 75.50 353 ARG A N 1
ATOM 2827 C CA . ARG A 1 353 ? -13.733 32.286 18.400 1.00 75.50 353 ARG A CA 1
ATOM 2828 C C . ARG A 1 353 ? -15.154 31.911 18.821 1.00 75.50 353 ARG A C 1
ATOM 2830 O O . ARG A 1 353 ? -16.027 31.946 17.958 1.00 75.50 353 ARG A O 1
ATOM 2837 N N . LEU A 1 354 ? -15.379 31.549 20.085 1.00 73.50 354 LEU A N 1
ATOM 2838 C CA . LEU A 1 354 ? -16.705 31.238 20.628 1.00 73.50 354 LEU A CA 1
ATOM 2839 C C . LEU A 1 354 ? -17.626 32.445 20.538 1.00 73.50 354 LEU A C 1
ATOM 2841 O O . LEU A 1 354 ? -18.651 32.338 19.875 1.00 73.50 354 LEU A O 1
ATOM 2845 N N . ILE A 1 355 ? -17.173 33.600 21.026 1.00 75.62 355 ILE A N 1
ATOM 2846 C CA . ILE A 1 355 ? -17.921 34.863 20.964 1.00 75.62 355 ILE A CA 1
ATOM 2847 C C . ILE A 1 355 ? -18.322 35.186 19.515 1.00 75.62 355 ILE A C 1
ATOM 2849 O O . ILE A 1 355 ? -19.482 35.449 19.211 1.00 75.62 355 ILE A O 1
ATOM 2853 N N . LYS A 1 356 ? -17.386 35.070 18.559 1.00 78.25 356 LYS A N 1
ATOM 2854 C CA . LYS A 1 356 ? -17.692 35.281 17.129 1.00 78.25 356 LYS A CA 1
ATOM 2855 C C . LYS A 1 356 ? -18.744 34.304 16.587 1.00 78.25 356 LYS A C 1
ATOM 2857 O O . LYS A 1 356 ? -19.539 34.673 15.722 1.00 78.25 356 LYS A O 1
ATOM 2862 N N . LEU A 1 357 ? -18.715 33.043 17.021 1.00 73.00 357 LEU A N 1
ATOM 2863 C CA . LEU A 1 357 ? -19.660 32.017 16.576 1.00 73.00 357 LEU A CA 1
ATOM 2864 C C . LEU A 1 357 ? -21.040 32.182 17.220 1.00 73.00 357 LEU A C 1
ATOM 2866 O O . LEU A 1 357 ? -22.035 31.972 16.525 1.00 73.00 357 LEU A O 1
ATOM 2870 N N . GLU A 1 358 ? -21.093 32.567 18.492 1.00 72.81 358 GLU A N 1
ATOM 2871 C CA . GLU A 1 358 ? -22.314 32.878 19.240 1.00 72.81 358 GLU A CA 1
ATOM 2872 C C . GLU A 1 358 ? -23.019 34.088 18.629 1.00 72.81 358 GLU A C 1
ATOM 2874 O O . GLU A 1 358 ? -24.153 33.941 18.179 1.00 72.81 358 GLU A O 1
ATOM 2879 N N . ASN A 1 359 ? -22.307 35.195 18.394 1.00 74.69 359 ASN A N 1
ATOM 2880 C CA . ASN A 1 359 ? -22.857 36.377 17.714 1.00 74.69 359 ASN A CA 1
ATOM 2881 C C . ASN A 1 359 ? -23.418 36.032 16.320 1.00 74.69 359 ASN A C 1
ATOM 2883 O O . ASN A 1 359 ? -24.484 36.497 15.909 1.00 74.69 359 ASN A O 1
ATOM 2887 N N . LYS A 1 360 ? -22.727 35.159 15.569 1.00 70.94 360 LYS A N 1
ATOM 2888 C CA . LYS A 1 360 ? -23.192 34.683 14.253 1.00 70.94 360 LYS A CA 1
ATOM 2889 C C . LYS A 1 360 ? -24.432 33.785 14.356 1.00 70.94 360 LYS A C 1
ATOM 2891 O O . LYS A 1 360 ? -25.232 33.733 13.415 1.00 70.94 360 LYS A O 1
ATOM 2896 N N . TYR A 1 361 ? -24.576 33.042 15.450 1.00 68.50 361 TYR A N 1
ATOM 2897 C CA . TYR A 1 361 ? -25.734 32.196 15.718 1.00 68.50 361 TYR A CA 1
ATOM 2898 C C . TYR A 1 361 ? -26.944 33.024 16.168 1.00 68.50 361 TYR A C 1
ATOM 2900 O O . TYR A 1 361 ? -28.027 32.839 15.610 1.00 68.50 361 TYR A O 1
ATOM 2908 N N . GLU A 1 362 ? -26.753 33.991 17.063 1.00 69.06 362 GLU A N 1
ATOM 2909 C CA . GLU A 1 362 ? -27.786 34.938 17.498 1.00 69.06 362 GLU A CA 1
ATOM 2910 C C . GLU A 1 362 ? -28.307 35.793 16.343 1.00 69.06 362 GLU A C 1
ATOM 2912 O O . GLU A 1 362 ? -29.512 35.839 16.103 1.00 69.06 362 GLU A O 1
ATOM 2917 N N . SER A 1 363 ? -27.416 36.359 15.521 1.00 70.19 363 SER A N 1
ATOM 2918 C CA . SER A 1 363 ? -27.800 37.092 14.304 1.00 70.19 363 SER A CA 1
ATOM 2919 C C . SER A 1 363 ? -28.696 36.252 13.377 1.00 70.19 363 SER A C 1
ATOM 2921 O O . SER A 1 363 ? -29.661 36.744 12.782 1.00 70.19 363 SER A O 1
ATOM 2923 N N . TYR A 1 364 ? -28.430 34.945 13.279 1.00 67.62 364 TYR A N 1
ATOM 2924 C CA . TYR A 1 364 ? -29.265 34.032 12.504 1.00 67.62 364 TYR A CA 1
ATOM 2925 C C . TYR A 1 364 ? -30.628 33.759 13.157 1.00 67.62 364 TYR A C 1
ATOM 2927 O O . TYR A 1 364 ? -31.629 33.718 12.434 1.00 67.62 364 TYR A O 1
ATOM 2935 N N . LEU A 1 365 ? -30.678 33.563 14.479 1.00 65.94 365 LEU A N 1
ATOM 2936 C CA . LEU A 1 365 ? -31.932 33.389 15.219 1.00 65.94 365 LEU A CA 1
ATOM 2937 C C . LEU A 1 365 ? -32.821 34.624 15.064 1.00 65.94 365 LEU A C 1
ATOM 2939 O O . LEU A 1 365 ? -33.963 34.476 14.631 1.00 65.94 365 LEU A O 1
ATOM 2943 N N . ASN A 1 366 ? -32.258 35.820 15.235 1.00 71.50 366 ASN A N 1
ATOM 2944 C CA . ASN A 1 366 ? -32.957 37.094 15.058 1.00 71.50 366 ASN A CA 1
ATOM 2945 C C . ASN A 1 366 ? -33.504 37.251 13.628 1.00 71.50 366 ASN A C 1
ATOM 2947 O O . ASN A 1 366 ? -34.638 37.686 13.421 1.00 71.50 366 ASN A O 1
ATOM 2951 N N . LYS A 1 367 ? -32.748 36.819 12.606 1.00 72.69 367 LYS A N 1
ATOM 2952 C CA . LYS A 1 367 ? -33.228 36.814 11.212 1.00 72.69 367 LYS A CA 1
ATOM 2953 C C . LYS A 1 367 ? -34.382 35.825 10.990 1.00 72.69 367 LYS A C 1
ATOM 2955 O O . LYS A 1 367 ? -35.308 36.134 10.243 1.00 72.69 367 LYS A O 1
ATOM 2960 N N . GLN A 1 368 ? -34.352 34.641 11.610 1.00 64.25 368 GLN A N 1
ATOM 2961 C CA . GLN A 1 368 ? -35.468 33.683 11.540 1.00 64.25 368 GLN A CA 1
ATOM 2962 C C . GLN A 1 368 ? -36.701 34.185 12.296 1.00 64.25 368 GLN A C 1
ATOM 2964 O O . GLN A 1 368 ? -37.817 34.004 11.814 1.00 64.25 368 GLN A O 1
ATOM 2969 N N . GLU A 1 369 ? -36.501 34.828 13.441 1.00 69.38 369 GLU A N 1
ATOM 2970 C CA . GLU A 1 369 ? -37.550 35.441 14.249 1.00 69.38 369 GLU A CA 1
ATOM 2971 C C . GLU A 1 369 ? -38.290 36.524 13.467 1.00 69.38 369 GLU A C 1
ATOM 2973 O O . GLU A 1 369 ? -39.507 36.434 13.323 1.00 69.38 369 GLU A O 1
ATOM 2978 N N . LYS A 1 370 ? -37.563 37.441 12.810 1.00 72.81 370 LYS A N 1
ATOM 2979 C CA . LYS A 1 370 ? -38.154 38.445 11.906 1.00 72.81 370 LYS A CA 1
ATOM 2980 C C . LYS A 1 370 ? -38.979 37.810 10.779 1.00 72.81 370 LYS A C 1
ATOM 2982 O O . LYS A 1 370 ? -40.101 38.232 10.515 1.00 72.81 370 LYS A O 1
ATOM 2987 N N . ILE A 1 371 ? -38.469 36.757 10.130 1.00 69.44 371 ILE A N 1
ATOM 2988 C CA . ILE A 1 371 ? -39.196 36.055 9.051 1.00 69.44 371 ILE A CA 1
ATOM 2989 C C . ILE A 1 371 ? -40.482 35.394 9.571 1.00 69.44 371 ILE A C 1
ATOM 2991 O O . ILE A 1 371 ? -41.491 35.362 8.863 1.00 69.44 371 ILE A O 1
ATOM 2995 N N . ILE A 1 372 ? -40.452 34.832 10.779 1.00 65.06 372 ILE A N 1
ATOM 2996 C CA . ILE A 1 372 ? -41.604 34.157 11.383 1.00 65.06 372 ILE A CA 1
ATOM 2997 C C . ILE A 1 372 ? -42.627 35.169 11.874 1.00 65.06 372 ILE A C 1
ATOM 2999 O O . ILE A 1 372 ? -43.803 34.974 11.592 1.00 65.06 372 ILE A O 1
ATOM 3003 N N . ASN A 1 373 ? -42.202 36.259 12.507 1.00 70.62 373 ASN A N 1
ATOM 3004 C CA . ASN A 1 373 ? -43.092 37.327 12.957 1.00 70.62 373 ASN A CA 1
ATOM 3005 C C . ASN A 1 373 ? -43.800 37.983 11.766 1.00 70.62 373 ASN A C 1
ATOM 3007 O O . ASN A 1 373 ? -45.021 38.106 11.785 1.00 70.62 373 ASN A O 1
ATOM 3011 N N . ASN A 1 374 ? -43.093 38.229 10.657 1.00 69.56 374 ASN A N 1
ATOM 3012 C CA . ASN A 1 374 ? -43.714 38.694 9.411 1.00 69.56 374 ASN A CA 1
ATOM 3013 C C . ASN A 1 374 ? -44.737 37.692 8.845 1.00 69.56 374 ASN A C 1
ATOM 3015 O O . ASN A 1 374 ? -45.749 38.087 8.268 1.00 69.56 374 ASN A O 1
ATOM 3019 N N . LYS A 1 375 ? -44.503 36.382 8.998 1.00 64.31 375 LYS A N 1
ATOM 3020 C CA . LYS A 1 375 ? -45.470 35.351 8.588 1.00 64.31 375 LYS A CA 1
ATOM 3021 C C . LYS A 1 375 ? -46.649 35.224 9.553 1.00 64.31 375 LYS A C 1
ATOM 3023 O O . LYS A 1 375 ? -47.758 35.030 9.069 1.00 64.31 375 LYS A O 1
ATOM 3028 N N . LYS A 1 376 ? -46.430 35.354 10.867 1.00 61.47 376 LYS A N 1
ATOM 3029 C CA . LYS A 1 376 ? -47.483 35.396 11.894 1.00 61.47 376 LYS A CA 1
ATOM 3030 C C . LYS A 1 376 ? -48.393 36.609 11.660 1.00 61.47 376 LYS A C 1
ATOM 3032 O O . LYS A 1 376 ? -49.597 36.422 11.570 1.00 61.47 376 LYS A O 1
ATOM 3037 N N . ALA A 1 377 ? -47.828 37.790 11.396 1.00 61.75 377 ALA A N 1
ATOM 3038 C CA . ALA A 1 377 ? -48.576 39.005 11.056 1.00 61.75 377 ALA A CA 1
ATOM 3039 C C . ALA A 1 377 ? -49.376 38.889 9.741 1.00 61.75 377 ALA A C 1
ATOM 3041 O O . ALA A 1 377 ? -50.475 39.421 9.622 1.00 61.75 377 ALA A O 1
ATOM 3042 N N . LYS A 1 378 ? -48.863 38.159 8.739 1.00 60.88 378 LYS A N 1
ATOM 3043 C CA . LYS A 1 378 ? -49.625 37.849 7.511 1.00 60.88 378 LYS A CA 1
ATOM 3044 C C . LYS A 1 378 ? -50.744 36.823 7.732 1.00 60.88 378 LYS A C 1
ATOM 3046 O O . LYS A 1 378 ? -51.706 36.812 6.972 1.00 60.88 378 LYS A O 1
ATOM 3051 N N . LEU A 1 379 ? -50.604 35.938 8.719 1.00 56.66 379 LEU A N 1
ATOM 3052 C CA . LEU A 1 379 ? -51.596 34.913 9.054 1.00 56.66 379 LEU A CA 1
ATOM 3053 C C . LEU A 1 379 ? -52.697 35.443 9.975 1.00 56.66 379 LEU A C 1
ATOM 3055 O O . LEU A 1 379 ? -53.841 35.053 9.781 1.00 56.66 379 LEU A O 1
ATOM 3059 N N . SER A 1 380 ? -52.385 36.353 10.904 1.00 56.03 380 SER A N 1
ATOM 3060 C CA . SER A 1 380 ? -53.385 37.009 11.760 1.00 56.03 380 SER A CA 1
ATOM 3061 C C . SER A 1 380 ? -54.338 37.915 10.976 1.00 56.03 380 SER A C 1
ATOM 3063 O O . SER A 1 380 ? -55.472 38.101 11.390 1.00 56.03 380 SER A O 1
ATOM 3065 N N . LYS A 1 381 ? -53.921 38.413 9.803 1.00 56.56 381 LYS A N 1
ATOM 3066 C CA . LYS A 1 381 ? -54.782 39.155 8.866 1.00 56.56 381 LYS A CA 1
ATOM 3067 C C . LYS A 1 381 ? -55.757 38.274 8.058 1.00 56.56 381 LYS A C 1
ATOM 3069 O O . LYS A 1 381 ? -56.540 38.808 7.283 1.00 56.56 381 LYS A O 1
ATOM 3074 N N . LYS A 1 382 ? -55.709 36.938 8.175 1.00 54.22 382 LYS A N 1
ATOM 3075 C CA . LYS A 1 382 ? -56.616 36.010 7.470 1.00 54.22 382 LYS A CA 1
ATOM 3076 C C . LYS A 1 382 ? -57.678 35.461 8.431 1.00 54.22 382 LYS A C 1
ATOM 3078 O O . LYS A 1 382 ? -57.340 34.674 9.308 1.00 54.22 382 LYS A O 1
ATOM 3083 N N . ASN A 1 383 ? -58.953 35.786 8.201 1.00 46.97 383 ASN A N 1
ATOM 3084 C CA . ASN A 1 383 ? -60.096 35.241 8.950 1.00 46.97 383 ASN A CA 1
ATOM 3085 C C . ASN A 1 383 ? -60.219 33.712 8.760 1.00 46.97 383 ASN A C 1
ATOM 3087 O O . ASN A 1 383 ? -60.740 33.239 7.751 1.00 46.97 383 ASN A O 1
ATOM 3091 N N . LYS A 1 384 ? -59.714 32.921 9.716 1.00 51.69 384 LYS A N 1
ATOM 3092 C CA . LYS A 1 384 ? -59.926 31.465 9.839 1.00 51.69 384 LYS A CA 1
ATOM 3093 C C . LYS A 1 384 ? -60.152 31.091 11.309 1.00 51.69 384 LYS A C 1
ATOM 3095 O O . LYS A 1 384 ? -59.683 31.798 12.194 1.00 51.69 384 LYS A O 1
ATOM 3100 N N . SER A 1 385 ? -60.854 29.979 11.555 1.00 53.19 385 SER A N 1
ATOM 3101 C CA . SER A 1 385 ? -61.221 29.508 12.900 1.00 53.19 385 SER A CA 1
ATOM 3102 C C . SER A 1 385 ? -60.004 29.311 13.820 1.00 53.19 385 SER A C 1
ATOM 3104 O O . SER A 1 385 ? -58.957 28.823 13.379 1.00 53.19 385 SER A O 1
ATOM 3106 N N . LYS A 1 386 ? -60.150 29.685 15.105 1.00 54.66 386 LYS A N 1
ATOM 3107 C CA . LYS A 1 386 ? -59.074 29.726 16.124 1.00 54.66 386 LYS A CA 1
ATOM 3108 C C . LYS A 1 386 ? -58.251 28.431 16.190 1.00 54.66 386 LYS A C 1
ATOM 3110 O O . LYS A 1 386 ? -57.027 28.476 16.160 1.00 54.66 386 LYS A O 1
ATOM 3115 N N . GLU A 1 387 ? -58.909 27.275 16.146 1.00 51.75 387 GLU A N 1
ATOM 3116 C CA . GLU A 1 387 ? -58.259 25.964 16.276 1.00 51.75 387 GLU A CA 1
ATOM 3117 C C . GLU A 1 387 ? -57.346 25.608 15.079 1.00 51.75 387 GLU A C 1
ATOM 3119 O O . GLU A 1 387 ? -56.265 25.031 15.228 1.00 51.75 387 GLU A O 1
ATOM 3124 N N . LEU A 1 388 ? -57.736 26.005 13.861 1.00 53.97 388 LEU A N 1
ATOM 3125 C CA . LEU A 1 388 ? -56.911 25.864 12.655 1.00 53.97 388 LEU A CA 1
ATOM 3126 C C . LEU A 1 388 ? -55.727 26.836 12.665 1.00 53.97 388 LEU A C 1
ATOM 3128 O O . LEU A 1 388 ? -54.649 26.489 12.167 1.00 53.97 388 LEU A O 1
ATOM 3132 N N . LEU A 1 389 ? -55.922 28.032 13.227 1.00 55.81 389 LEU A N 1
ATOM 3133 C CA . LEU A 1 389 ? -54.875 29.033 13.403 1.00 55.81 389 LEU A CA 1
ATOM 3134 C C . LEU A 1 389 ? -53.793 28.518 14.365 1.00 55.81 389 LEU A C 1
ATOM 3136 O O . LEU A 1 389 ? -52.615 28.514 14.003 1.00 55.81 389 LEU A O 1
ATOM 3140 N N . ASP A 1 390 ? -54.193 27.965 15.511 1.00 56.88 390 ASP A N 1
ATOM 3141 C CA . ASP A 1 390 ? -53.287 27.403 16.519 1.00 56.88 390 ASP A CA 1
ATOM 3142 C C . ASP A 1 390 ? -52.524 26.187 15.991 1.00 56.88 390 ASP A C 1
ATOM 3144 O O . ASP A 1 390 ? -51.303 26.086 16.132 1.00 56.88 390 ASP A O 1
ATOM 3148 N N . LYS A 1 391 ? -53.196 25.299 15.250 1.00 56.94 391 LYS A N 1
ATOM 3149 C CA . LYS A 1 391 ? -52.545 24.143 14.617 1.00 56.94 391 LYS A CA 1
ATOM 3150 C C . LYS A 1 391 ? -51.521 24.563 13.558 1.00 56.94 391 LYS A C 1
ATOM 3152 O O . LYS A 1 391 ? -50.500 23.892 13.390 1.00 56.94 391 LYS A O 1
ATOM 3157 N N . LEU A 1 392 ? -51.761 25.661 12.833 1.00 54.47 392 LEU A N 1
ATOM 3158 C CA . LEU A 1 392 ? -50.821 26.233 11.860 1.00 54.47 392 LEU A CA 1
ATOM 3159 C C . LEU A 1 392 ? -49.657 26.970 12.534 1.00 54.47 392 LEU A C 1
ATOM 3161 O O . LEU A 1 392 ? -48.524 26.846 12.060 1.00 54.47 392 LEU A O 1
ATOM 3165 N N . LEU A 1 393 ? -49.910 27.672 13.640 1.00 59.00 393 LEU A N 1
ATOM 3166 C CA . LEU A 1 393 ? -48.892 28.311 14.476 1.00 59.00 393 LEU A CA 1
ATOM 3167 C C . LEU A 1 393 ? -47.954 27.266 15.092 1.00 59.00 393 LEU A C 1
ATOM 3169 O O . LEU A 1 393 ? -46.739 27.369 14.911 1.00 59.00 393 LEU A O 1
ATOM 3173 N N . LEU A 1 394 ? -48.498 26.178 15.644 1.00 56.66 394 LEU A N 1
ATOM 3174 C CA . LEU A 1 394 ? -47.730 25.031 16.137 1.00 56.66 394 LEU A CA 1
ATOM 3175 C C . LEU A 1 394 ? -46.903 24.378 15.010 1.00 56.66 394 LEU A C 1
ATOM 3177 O O . LEU A 1 394 ? -45.742 24.001 15.187 1.00 56.66 394 LEU A O 1
ATOM 3181 N N . LYS A 1 395 ? -47.450 24.287 13.788 1.00 54.12 395 LYS A N 1
ATOM 3182 C CA . LYS A 1 395 ? -46.728 23.775 12.603 1.00 54.12 395 LYS A CA 1
ATOM 3183 C C . LYS A 1 395 ? -45.596 24.704 12.143 1.00 54.12 395 LYS A C 1
ATOM 3185 O O . LYS A 1 395 ? -44.612 24.245 11.556 1.00 54.12 395 LYS A O 1
ATOM 3190 N N . LEU A 1 396 ? -45.731 26.011 12.358 1.00 51.66 396 LEU A N 1
ATOM 3191 C CA . LEU A 1 396 ? -44.699 27.006 12.063 1.00 51.66 396 LEU A CA 1
ATOM 3192 C C . LEU A 1 396 ? -43.603 27.013 13.129 1.00 51.66 396 LEU A C 1
ATOM 3194 O O . LEU A 1 396 ? -42.430 27.095 12.768 1.00 51.66 396 LEU A O 1
ATOM 3198 N N . GLU A 1 397 ? -43.955 26.845 14.400 1.00 54.22 397 GLU A N 1
ATOM 3199 C CA . GLU A 1 397 ? -43.006 26.720 15.513 1.00 54.22 397 GLU A CA 1
ATOM 3200 C C . GLU A 1 397 ? -42.223 25.409 15.453 1.00 54.22 397 GLU A C 1
ATOM 3202 O O . GLU A 1 397 ? -40.996 25.411 15.553 1.00 54.22 397 GLU A O 1
ATOM 3207 N N . THR A 1 398 ? -42.879 24.300 15.115 1.00 49.72 398 THR A N 1
ATOM 3208 C CA . THR A 1 398 ? -42.182 23.038 14.821 1.00 49.72 398 THR A CA 1
ATOM 3209 C C . THR A 1 398 ? -41.280 23.159 13.586 1.00 49.72 398 THR A C 1
ATOM 3211 O O . THR A 1 398 ? -40.168 22.628 13.584 1.00 49.72 398 THR A O 1
ATOM 3214 N N . LYS A 1 399 ? -41.663 23.926 12.551 1.00 53.59 399 LYS A N 1
ATOM 3215 C CA . LYS A 1 399 ? -40.765 24.270 11.427 1.00 53.59 399 LYS A CA 1
ATOM 3216 C C . LYS A 1 399 ? -39.613 25.204 11.839 1.00 53.59 399 LYS A C 1
ATOM 3218 O O . LYS A 1 399 ? -38.525 25.045 11.279 1.00 53.59 399 LYS A O 1
ATOM 3223 N N . LYS A 1 400 ? -39.803 26.131 12.793 1.00 53.41 400 LYS A N 1
ATOM 3224 C CA . LYS A 1 400 ? -38.747 26.972 13.411 1.00 53.41 400 LYS A CA 1
ATOM 3225 C C . LYS A 1 400 ? -37.727 26.077 14.105 1.00 53.41 400 LYS A C 1
ATOM 3227 O O . LYS A 1 400 ? -36.551 26.121 13.753 1.00 53.41 400 LYS A O 1
ATOM 3232 N N . GLN A 1 401 ? -38.186 25.185 14.982 1.00 50.03 401 GLN A N 1
ATOM 3233 C CA . GLN A 1 401 ? -37.340 24.208 15.674 1.00 50.03 401 GLN A CA 1
ATOM 3234 C C . GLN A 1 401 ? -36.626 23.260 14.695 1.00 50.03 401 GLN A C 1
ATOM 3236 O O . GLN A 1 401 ? -35.428 23.014 14.831 1.00 50.03 401 GLN A O 1
ATOM 3241 N N . GLN A 1 402 ? -37.303 22.780 13.647 1.00 50.56 402 GLN A N 1
ATOM 3242 C CA . GLN A 1 402 ? -36.679 21.938 12.617 1.00 50.56 402 GLN A CA 1
ATOM 3243 C C . GLN A 1 402 ? -35.631 22.687 11.778 1.00 50.56 402 GLN A C 1
ATOM 3245 O O . GLN A 1 402 ? -34.605 22.101 11.429 1.00 50.56 402 GLN A O 1
ATOM 3250 N N . LYS A 1 403 ? -35.848 23.968 11.448 1.00 51.72 403 LYS A N 1
ATOM 3251 C CA . LYS A 1 403 ? -34.871 24.794 10.715 1.00 51.72 403 LYS A CA 1
ATOM 3252 C C . LYS A 1 403 ? -33.686 25.211 11.587 1.00 51.72 403 LYS A C 1
ATOM 3254 O O . LYS A 1 403 ? -32.555 25.150 11.109 1.00 51.72 403 LYS A O 1
ATOM 3259 N N . ALA A 1 404 ? -33.926 25.537 12.857 1.00 49.12 404 ALA A N 1
ATOM 3260 C CA . ALA A 1 404 ? -32.881 25.780 13.849 1.00 49.12 404 ALA A CA 1
ATOM 3261 C C . ALA A 1 404 ? -31.993 24.535 14.039 1.00 49.12 404 ALA A C 1
ATOM 3263 O O . ALA A 1 404 ? -30.769 24.637 14.028 1.00 49.12 404 ALA A O 1
ATOM 3264 N N . ASN A 1 405 ? -32.591 23.338 14.071 1.00 47.03 405 ASN A N 1
ATOM 3265 C CA . ASN A 1 405 ? -31.850 22.074 14.104 1.00 47.03 405 ASN A CA 1
ATOM 3266 C C . ASN A 1 405 ? -31.145 21.726 12.774 1.00 47.03 405 ASN A C 1
ATOM 3268 O O . ASN A 1 405 ? -30.139 21.018 12.790 1.00 47.03 405 ASN A O 1
ATOM 3272 N N . LYS A 1 406 ? -31.616 22.236 11.624 1.00 41.84 406 LYS A N 1
ATOM 3273 C CA . LYS A 1 406 ? -30.998 22.000 10.302 1.00 41.84 406 LYS A CA 1
ATOM 3274 C C . LYS A 1 406 ? -29.681 22.744 10.087 1.00 41.84 406 LYS A C 1
ATOM 3276 O O . LYS A 1 406 ? -28.858 22.257 9.315 1.00 41.84 406 LYS A O 1
ATOM 3281 N N . LYS A 1 407 ? -29.419 23.869 10.767 1.00 49.47 407 LYS A N 1
ATOM 3282 C CA . LYS A 1 407 ? -28.112 24.557 10.699 1.00 49.47 407 LYS A CA 1
ATOM 3283 C C . LYS A 1 407 ? -27.086 23.889 11.629 1.00 49.47 407 LYS A C 1
ATOM 3285 O O . LYS A 1 407 ? -26.423 24.535 12.440 1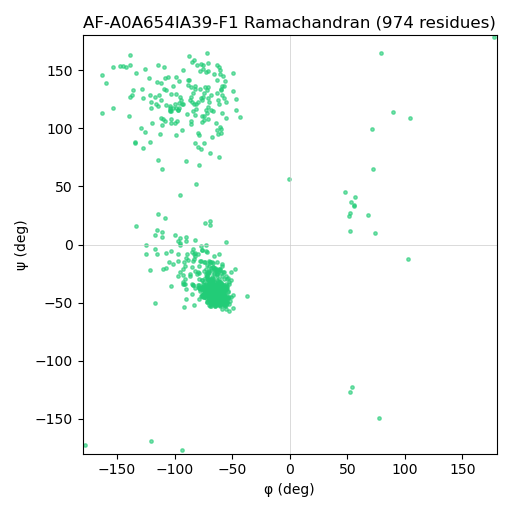.00 49.47 407 LYS A O 1
ATOM 3290 N N . SER A 1 408 ? -26.957 22.568 11.476 1.00 53.56 408 SER A N 1
ATOM 3291 C CA . SER A 1 408 ? -26.111 21.680 12.281 1.00 53.56 408 SER A CA 1
ATOM 3292 C C . SER A 1 408 ? -24.658 22.146 12.345 1.00 53.56 408 SER A C 1
ATOM 3294 O O . SER A 1 408 ? -23.999 21.937 13.357 1.00 53.56 408 SER A O 1
ATOM 3296 N N . PHE A 1 409 ? -24.172 22.835 11.309 1.00 45.50 409 PHE A N 1
ATOM 3297 C CA . PHE A 1 409 ? -22.788 23.281 11.212 1.00 45.50 409 PHE A CA 1
ATOM 3298 C C . PHE A 1 409 ? -22.400 24.301 12.294 1.00 45.50 409 PHE A C 1
ATOM 3300 O O . PHE A 1 409 ? -21.415 24.068 12.986 1.00 45.50 409 PHE A O 1
ATOM 3307 N N . VAL A 1 410 ? -23.194 25.361 12.518 1.00 53.50 410 VAL A N 1
ATOM 3308 C CA . VAL A 1 410 ? -22.872 26.411 13.515 1.00 53.50 410 VAL A CA 1
ATOM 3309 C C . VAL A 1 410 ? -22.996 25.873 14.947 1.00 53.50 410 VAL A C 1
ATOM 3311 O O . VAL A 1 410 ? -22.099 26.056 15.768 1.00 53.50 410 VAL A O 1
ATOM 3314 N N . LYS A 1 411 ? -24.049 25.092 15.220 1.00 56.94 411 LYS A N 1
ATOM 3315 C CA . LYS A 1 411 ? -24.242 24.396 16.504 1.00 56.94 411 LYS A CA 1
ATOM 3316 C C . LYS A 1 411 ? -23.127 23.375 16.771 1.00 56.94 411 LYS A C 1
ATOM 3318 O O . LYS A 1 411 ? -22.639 23.261 17.892 1.00 56.94 411 LYS A O 1
ATOM 3323 N N . SER A 1 412 ? -22.667 22.672 15.732 1.00 53.91 412 SER A N 1
ATOM 3324 C CA . SER A 1 412 ? -21.524 21.760 15.834 1.00 53.91 412 SER A CA 1
ATOM 3325 C C . SER A 1 412 ? -20.203 22.499 16.044 1.00 53.91 412 SER A C 1
ATOM 3327 O O . SER A 1 412 ? -19.366 22.010 16.794 1.00 53.91 412 SER A O 1
ATOM 3329 N N . SER A 1 413 ? -19.998 23.673 15.433 1.00 53.22 413 SER A N 1
ATOM 3330 C CA . SER A 1 413 ? -18.778 24.461 15.626 1.00 53.22 413 SER A CA 1
ATOM 3331 C C . SER A 1 413 ? -18.689 25.051 17.030 1.00 53.22 413 SER A C 1
ATOM 3333 O O . SER A 1 413 ? -17.612 24.963 17.607 1.00 53.22 413 SER A O 1
ATOM 3335 N N . ILE A 1 414 ? -19.803 25.535 17.597 1.00 60.06 414 ILE A N 1
ATOM 3336 C CA . ILE A 1 414 ? -19.882 26.034 18.984 1.00 60.06 414 ILE A CA 1
ATOM 3337 C C . ILE A 1 414 ? -19.625 24.891 19.975 1.00 60.06 414 ILE A C 1
ATOM 3339 O O . ILE A 1 414 ? -18.723 24.970 20.804 1.00 60.06 414 ILE A O 1
ATOM 3343 N N . LYS A 1 415 ? -20.308 23.748 19.807 1.00 60.22 415 LYS A N 1
ATOM 3344 C CA . LYS A 1 415 ? -20.033 22.528 20.589 1.00 60.22 415 LYS A CA 1
ATOM 3345 C C . LYS A 1 415 ? -18.571 22.076 20.456 1.00 60.22 415 LYS A C 1
ATOM 3347 O O . LYS A 1 415 ? -17.984 21.532 21.389 1.00 60.22 415 LYS A O 1
ATOM 3352 N N . ASN A 1 416 ? -17.962 22.268 19.287 1.00 59.56 416 ASN A N 1
ATOM 3353 C CA . ASN A 1 416 ? -16.568 21.907 19.052 1.00 59.56 416 ASN A CA 1
ATOM 3354 C C . ASN A 1 416 ? -15.580 22.805 19.794 1.00 59.56 416 ASN A C 1
ATOM 3356 O O . ASN A 1 416 ? -14.558 22.291 20.250 1.00 59.56 416 ASN A O 1
ATOM 3360 N N . SER A 1 417 ? -15.854 24.103 19.893 1.00 58.75 417 SER A N 1
ATOM 3361 C CA . SER A 1 417 ? -15.025 25.037 20.649 1.00 58.75 417 SER A CA 1
ATOM 3362 C C . SER A 1 417 ? -15.237 24.927 22.159 1.00 58.75 417 SER A C 1
ATOM 3364 O O . SER A 1 417 ? -14.234 24.934 22.860 1.00 58.75 417 SER A O 1
ATOM 3366 N N . LEU A 1 418 ? -16.464 24.684 22.639 1.00 65.25 418 LEU A N 1
ATOM 3367 C CA . LEU A 1 418 ? -16.761 24.477 24.068 1.00 65.25 418 LEU A CA 1
ATOM 3368 C C . LEU A 1 418 ? -15.969 23.314 24.674 1.00 65.25 418 LEU A C 1
ATOM 3370 O O . LEU A 1 418 ? -15.270 23.479 25.656 1.00 65.25 418 LEU A O 1
ATOM 3374 N N . ILE A 1 419 ? -15.953 22.146 24.035 1.00 60.06 419 ILE A N 1
ATOM 3375 C CA . ILE A 1 419 ? -15.175 21.011 24.572 1.00 60.06 419 ILE A CA 1
ATOM 3376 C C . ILE A 1 419 ? -13.657 21.208 24.419 1.00 60.06 419 ILE A C 1
ATOM 3378 O O . ILE A 1 419 ? -12.874 20.627 25.167 1.00 60.06 419 ILE A O 1
ATOM 3382 N N . LYS A 1 420 ? -13.203 22.026 23.457 1.00 62.25 420 LYS A N 1
ATOM 3383 C CA . LYS A 1 420 ? -11.786 22.420 23.404 1.00 62.25 420 LYS A CA 1
ATOM 3384 C C . LYS A 1 420 ? -11.447 23.353 24.573 1.00 62.25 420 LYS A C 1
ATOM 3386 O O . LYS A 1 420 ? -10.336 23.264 25.079 1.00 62.25 420 LYS A O 1
ATOM 3391 N N . GLN A 1 421 ? -12.378 24.217 24.969 1.00 73.38 421 GLN A N 1
ATOM 3392 C CA . GLN A 1 421 ? -12.265 25.087 26.135 1.00 73.38 421 GLN A CA 1
ATOM 3393 C C . GLN A 1 421 ? -12.293 24.272 27.434 1.00 73.38 421 GLN A C 1
ATOM 3395 O O . GLN A 1 421 ? -11.357 24.406 28.204 1.00 73.38 421 GLN A O 1
ATOM 3400 N N . GLU A 1 422 ? -13.254 23.359 27.625 1.00 69.62 422 GLU A N 1
ATOM 3401 C CA . GLU A 1 422 ? -13.313 22.444 28.785 1.00 69.62 422 GLU A CA 1
ATOM 3402 C C . GLU A 1 422 ? -12.005 21.668 28.969 1.00 69.62 422 GLU A C 1
ATOM 3404 O O . GLU A 1 422 ? -11.475 21.592 30.069 1.00 69.62 422 GLU A O 1
ATOM 3409 N N . PHE A 1 423 ? -11.441 21.130 27.882 1.00 68.81 423 PHE A N 1
ATOM 3410 C CA . PHE A 1 423 ? -10.149 20.448 27.941 1.00 68.81 423 PHE A CA 1
ATOM 3411 C C . PHE A 1 423 ? -8.996 21.379 28.346 1.00 68.81 423 PHE A C 1
ATOM 3413 O O . PHE A 1 423 ? -8.114 20.969 29.091 1.00 68.81 423 PHE A O 1
ATOM 3420 N N . LEU A 1 424 ? -8.963 22.608 27.819 1.00 63.84 424 LEU A N 1
ATOM 3421 C CA . LEU A 1 424 ? -7.911 23.569 28.154 1.00 63.84 424 LEU A CA 1
ATOM 3422 C C . LEU A 1 424 ? -8.037 24.053 29.602 1.00 63.84 424 LEU A C 1
ATOM 3424 O O . LEU A 1 424 ? -7.013 24.156 30.260 1.00 63.84 424 LEU A O 1
ATOM 3428 N N . LEU A 1 425 ? -9.258 24.284 30.096 1.00 71.88 425 LEU A N 1
ATOM 3429 C CA . LEU A 1 425 ? -9.532 24.632 31.493 1.00 71.88 425 LEU A CA 1
ATOM 3430 C C . LEU A 1 425 ? -9.109 23.502 32.431 1.00 71.88 425 LEU A C 1
ATOM 3432 O O . LEU A 1 425 ? -8.292 23.729 33.313 1.00 71.88 425 LEU A O 1
ATOM 3436 N N . ALA A 1 426 ? -9.548 22.271 32.154 1.00 63.62 426 ALA A N 1
ATOM 3437 C CA . ALA A 1 426 ? -9.157 21.110 32.946 1.00 63.62 426 ALA A CA 1
ATOM 3438 C C . ALA A 1 426 ? -7.635 20.906 32.971 1.00 63.62 426 ALA A C 1
ATOM 3440 O O . ALA A 1 426 ? -7.094 20.484 33.977 1.00 63.62 426 ALA A O 1
ATOM 3441 N N . ARG A 1 427 ? -6.916 21.231 31.888 1.00 66.56 427 ARG A N 1
ATOM 3442 C CA . ARG A 1 427 ? -5.448 21.124 31.855 1.00 66.56 427 ARG A CA 1
ATOM 3443 C C . ARG A 1 427 ? -4.706 22.264 32.548 1.00 66.56 427 ARG A C 1
ATOM 3445 O O . ARG A 1 427 ? -3.523 22.112 32.835 1.00 66.56 427 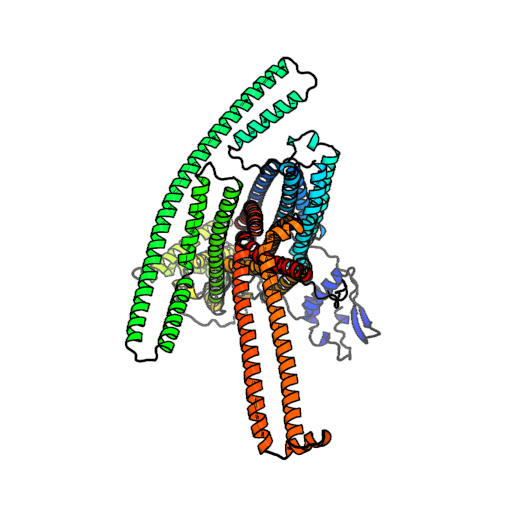ARG A O 1
ATOM 3452 N N . ILE A 1 428 ? -5.370 23.394 32.763 1.00 70.38 428 ILE A N 1
ATOM 3453 C CA . ILE A 1 428 ? -4.830 24.526 33.519 1.00 70.38 428 ILE A CA 1
ATOM 3454 C C . ILE A 1 428 ? -5.066 24.312 35.022 1.00 70.38 428 ILE A C 1
ATOM 3456 O O . ILE A 1 428 ? -4.195 24.668 35.812 1.00 70.38 428 ILE A O 1
ATOM 3460 N N . ASP A 1 429 ? -6.180 23.681 35.405 1.00 71.75 429 ASP A N 1
ATOM 3461 C CA . ASP A 1 429 ? -6.491 23.351 36.799 1.00 71.75 429 ASP A CA 1
ATOM 3462 C C . ASP A 1 429 ? -5.623 22.206 37.337 1.00 71.75 429 ASP A C 1
ATOM 3464 O O . ASP A 1 429 ? -5.755 21.052 36.923 1.00 71.75 429 ASP A O 1
ATOM 3468 N N . SER A 1 430 ? -4.793 22.507 38.339 1.00 58.78 430 SER A N 1
ATOM 3469 C CA . SER A 1 430 ? -3.926 21.535 39.023 1.00 58.78 430 SER A CA 1
ATOM 3470 C C . SER A 1 430 ? -4.682 20.483 39.842 1.00 58.78 430 SER A C 1
ATOM 3472 O O . SER A 1 430 ? -4.112 19.441 40.151 1.00 58.78 430 SER A O 1
ATOM 3474 N N . ASN A 1 431 ? -5.949 20.745 40.185 1.00 57.06 431 ASN A N 1
ATOM 3475 C CA . ASN A 1 431 ? -6.770 19.900 41.062 1.00 57.06 431 ASN A CA 1
ATOM 3476 C C . ASN A 1 431 ? -7.674 18.912 40.301 1.00 57.06 431 ASN A C 1
ATOM 3478 O O . ASN A 1 431 ? -8.445 18.180 40.921 1.00 57.06 431 ASN A O 1
ATOM 3482 N N . THR A 1 432 ? -7.627 18.885 38.966 1.00 56.09 432 THR A N 1
ATOM 3483 C CA . THR A 1 432 ? -8.418 17.920 38.193 1.00 56.09 432 THR A CA 1
ATOM 3484 C C . THR A 1 432 ? -7.827 16.516 38.288 1.00 56.09 432 THR A C 1
ATOM 3486 O O . THR A 1 432 ? -6.620 16.314 38.150 1.00 56.09 432 THR A O 1
ATOM 3489 N N . SER A 1 433 ? -8.685 15.513 38.504 1.00 52.66 433 SER A N 1
ATOM 3490 C CA . SER A 1 433 ? -8.235 14.122 38.549 1.00 52.66 433 SER A CA 1
ATOM 3491 C C . SER A 1 433 ? -7.658 13.686 37.196 1.00 52.66 433 SER A C 1
ATOM 3493 O O . SER A 1 433 ? -8.167 14.046 36.127 1.00 52.66 433 SER A O 1
ATOM 3495 N N . SER A 1 434 ? -6.589 12.886 37.237 1.00 59.22 434 SER A N 1
ATOM 3496 C CA . SER A 1 434 ? -5.875 12.394 36.049 1.00 59.22 434 SER A CA 1
ATOM 3497 C C . SER A 1 434 ? -6.800 11.674 35.059 1.00 59.22 434 SER A C 1
ATOM 3499 O O . SER A 1 434 ? -6.664 11.851 33.848 1.00 59.22 434 SER A O 1
ATOM 3501 N N . GLU A 1 435 ? -7.801 10.947 35.559 1.00 54.97 435 GLU A N 1
ATOM 3502 C CA . GLU A 1 435 ? -8.819 10.276 34.743 1.00 54.97 435 GLU A CA 1
ATOM 3503 C C . GLU A 1 435 ? -9.726 11.260 33.985 1.00 54.97 435 GLU A C 1
ATOM 3505 O O . GLU A 1 435 ? -9.998 11.083 32.792 1.00 54.97 435 GLU A O 1
ATOM 3510 N N . ILE A 1 436 ? -10.182 12.341 34.631 1.00 58.44 436 ILE A N 1
ATOM 3511 C CA . ILE A 1 436 ? -11.012 13.365 33.974 1.00 58.44 436 ILE A CA 1
ATOM 3512 C C . ILE A 1 436 ? -10.202 14.060 32.876 1.00 58.44 436 ILE A C 1
ATOM 3514 O O . ILE A 1 436 ? -10.699 14.265 31.763 1.00 58.44 436 ILE A O 1
ATOM 3518 N N . LEU A 1 437 ? -8.933 14.354 33.149 1.00 61.09 437 LEU A N 1
ATOM 3519 C CA . LEU A 1 437 ? -8.027 14.954 32.181 1.00 61.09 437 LEU A CA 1
ATOM 3520 C C . LEU A 1 437 ? -7.815 14.050 30.956 1.00 61.09 437 LEU A C 1
ATOM 3522 O O . LEU A 1 437 ? -7.938 14.511 29.817 1.00 61.09 437 LEU A O 1
ATOM 3526 N N . GLU A 1 438 ? -7.566 12.758 31.172 1.00 60.19 438 GLU A N 1
ATOM 3527 C CA . GLU A 1 438 ? -7.354 11.777 30.105 1.00 60.19 438 GLU A CA 1
ATOM 3528 C C . GLU A 1 438 ? -8.614 11.594 29.243 1.00 60.19 438 GLU A C 1
ATOM 3530 O O . GLU A 1 438 ? -8.546 11.575 28.007 1.00 60.19 438 GLU A O 1
ATOM 3535 N N . THR A 1 439 ? -9.802 11.557 29.857 1.00 59.75 439 THR A N 1
ATOM 3536 C CA . THR A 1 439 ? -11.067 11.458 29.109 1.00 59.75 439 THR A CA 1
ATOM 3537 C C . THR A 1 439 ? -11.343 12.698 28.251 1.00 59.75 439 THR A C 1
ATOM 3539 O O . THR A 1 439 ? -11.806 12.572 27.106 1.00 59.75 439 THR A O 1
ATOM 3542 N N . LEU A 1 440 ? -11.042 13.901 28.751 1.00 61.06 440 LEU A N 1
ATOM 3543 C CA . LEU A 1 440 ? -11.165 15.152 27.997 1.00 61.06 440 LEU A CA 1
ATOM 3544 C C . LEU A 1 440 ? -10.109 15.258 26.890 1.00 61.06 440 LEU A C 1
ATOM 3546 O O . LEU A 1 440 ? -10.428 15.677 25.769 1.00 61.06 440 LEU A O 1
ATOM 3550 N N . GLU A 1 441 ? -8.880 14.813 27.151 1.00 66.81 441 GLU A N 1
ATOM 3551 C CA . GLU A 1 441 ? -7.813 14.756 26.155 1.00 66.81 441 GLU A CA 1
ATOM 3552 C C . GLU A 1 441 ? -8.187 13.829 25.000 1.00 66.81 441 GLU A C 1
ATOM 3554 O O . GLU A 1 441 ? -8.087 14.209 23.828 1.00 66.81 441 GLU A O 1
ATOM 3559 N N . ASN A 1 442 ? -8.703 12.645 25.324 1.00 64.62 442 ASN A N 1
ATOM 3560 C CA . ASN A 1 442 ? -9.167 11.668 24.353 1.00 64.62 442 ASN A CA 1
ATOM 3561 C C . ASN A 1 442 ? -10.334 12.218 23.520 1.00 64.62 442 ASN A C 1
ATOM 3563 O O . ASN A 1 442 ? -10.309 12.138 22.286 1.00 64.62 442 ASN A O 1
ATOM 3567 N N . LYS A 1 443 ? -11.306 12.898 24.150 1.00 65.69 443 LYS A N 1
ATOM 3568 C CA . LYS A 1 443 ? -12.390 13.602 23.437 1.00 65.69 443 LYS A CA 1
ATOM 3569 C C . LYS A 1 443 ? -11.857 14.673 22.477 1.00 65.69 443 LYS A C 1
ATOM 3571 O O . LYS A 1 443 ? -12.405 14.828 21.382 1.00 65.69 443 LYS A O 1
ATOM 3576 N N . ASN A 1 444 ? -10.818 15.420 22.847 1.00 68.06 444 ASN A N 1
ATOM 3577 C CA . ASN A 1 444 ? -10.235 16.463 21.999 1.00 68.06 444 ASN A CA 1
ATOM 3578 C C . ASN A 1 444 ? -9.390 15.879 20.848 1.00 68.06 444 ASN A C 1
ATOM 3580 O O . ASN A 1 444 ? -9.552 16.286 19.692 1.00 68.06 444 ASN A O 1
ATOM 3584 N N . LYS A 1 445 ? -8.538 14.882 21.132 1.00 65.88 445 LYS A N 1
ATOM 3585 C CA . LYS A 1 445 ? -7.735 14.140 20.140 1.00 65.88 445 LYS A CA 1
ATOM 3586 C C . LYS A 1 445 ? -8.622 13.518 19.068 1.00 65.88 445 LYS A C 1
ATOM 3588 O O . LYS A 1 445 ? -8.416 13.770 17.881 1.00 65.88 445 LYS A O 1
ATOM 3593 N N . GLN A 1 446 ? -9.676 12.816 19.481 1.00 69.44 446 GLN A N 1
ATOM 3594 C CA . GLN A 1 446 ? -10.653 12.214 18.576 1.00 69.44 446 GLN A CA 1
ATOM 3595 C C . GLN A 1 446 ? -11.227 13.245 17.591 1.00 69.44 446 GLN A C 1
ATOM 3597 O O . GLN A 1 446 ? -11.280 13.002 16.387 1.00 69.44 446 GLN A O 1
ATOM 3602 N N . ARG A 1 447 ? -11.613 14.435 18.064 1.00 70.44 447 ARG A N 1
ATOM 3603 C CA . ARG A 1 447 ? -12.180 15.480 17.193 1.00 70.44 447 ARG A CA 1
ATOM 3604 C C . ARG A 1 447 ? -11.208 15.992 16.153 1.00 70.44 447 ARG A C 1
ATOM 3606 O O . ARG A 1 447 ? -11.629 16.274 15.031 1.00 70.44 447 ARG A O 1
ATOM 3613 N N . ARG A 1 448 ? -9.936 16.162 16.522 1.00 68.00 448 ARG A N 1
ATOM 3614 C CA . ARG A 1 448 ? -8.900 16.560 15.563 1.00 68.00 448 ARG A CA 1
ATOM 3615 C C . ARG A 1 448 ? -8.781 15.512 14.465 1.00 68.00 448 ARG A C 1
ATOM 3617 O O . ARG A 1 448 ? -8.844 15.885 13.299 1.00 68.00 448 ARG A O 1
ATOM 3624 N N . ILE A 1 449 ? -8.740 14.234 14.842 1.00 72.62 449 ILE A N 1
ATOM 3625 C CA . ILE A 1 449 ? -8.682 13.115 13.896 1.00 72.62 449 ILE A CA 1
ATOM 3626 C C . ILE A 1 449 ? -9.898 13.132 12.956 1.00 72.62 449 ILE A C 1
ATOM 3628 O O . ILE A 1 449 ? -9.723 13.156 11.746 1.00 72.62 449 ILE A O 1
ATOM 3632 N N . PHE A 1 450 ? -11.132 13.255 13.458 1.00 71.88 450 PHE A N 1
ATOM 3633 C CA . PHE A 1 450 ? -12.318 13.296 12.581 1.00 71.88 450 PHE A CA 1
ATOM 3634 C C . PHE A 1 450 ? -12.353 14.495 11.622 1.00 71.88 450 PHE A C 1
ATOM 3636 O O . PHE A 1 450 ? -12.821 14.359 10.491 1.00 71.88 450 PHE A O 1
ATOM 3643 N N . LYS A 1 451 ? -11.878 15.674 12.046 1.00 71.62 451 LYS A N 1
ATOM 3644 C CA . LYS A 1 451 ? -11.781 16.840 11.151 1.00 71.62 451 LYS A CA 1
ATOM 3645 C C . LYS A 1 451 ? -10.767 16.604 10.038 1.00 71.62 451 LYS A C 1
ATOM 3647 O O . LYS A 1 451 ? -11.083 16.876 8.885 1.00 71.62 451 LYS A O 1
ATOM 3652 N N . ILE A 1 452 ? -9.593 16.083 10.393 1.00 75.81 452 ILE A N 1
ATOM 3653 C CA . ILE A 1 452 ? -8.542 15.717 9.441 1.00 75.81 452 ILE A CA 1
ATOM 3654 C C . ILE A 1 452 ? -9.085 14.677 8.453 1.00 75.81 452 ILE A C 1
ATOM 3656 O O . ILE A 1 452 ? -9.022 14.894 7.247 1.00 75.81 452 ILE A O 1
ATOM 3660 N N . ASN A 1 453 ? -9.746 13.629 8.948 1.00 79.69 453 ASN A N 1
ATOM 3661 C CA . ASN A 1 453 ? -10.332 12.586 8.110 1.00 79.69 453 ASN A CA 1
ATOM 3662 C C . ASN A 1 453 ? -11.361 13.141 7.114 1.00 79.69 453 ASN A C 1
ATOM 3664 O O . ASN A 1 453 ? -11.385 12.743 5.951 1.00 79.69 453 ASN A O 1
ATOM 3668 N N . LYS A 1 454 ? -12.196 14.100 7.533 1.00 77.88 454 LYS A N 1
ATOM 3669 C CA . LYS A 1 454 ? -13.165 14.742 6.633 1.00 77.88 454 LYS A CA 1
ATOM 3670 C C . LYS A 1 454 ? -12.488 15.556 5.522 1.00 77.88 454 LYS A C 1
ATOM 3672 O O . LYS A 1 454 ? -12.997 15.593 4.411 1.00 77.88 454 LYS A O 1
ATOM 3677 N N . ILE A 1 455 ? -11.365 16.210 5.811 1.00 82.25 455 ILE A N 1
ATOM 3678 C CA . ILE A 1 455 ? -10.610 16.969 4.804 1.00 82.25 455 ILE A CA 1
ATOM 3679 C C . ILE A 1 455 ? -9.991 16.008 3.785 1.00 82.25 455 ILE A C 1
ATOM 3681 O O . ILE A 1 455 ? -10.207 16.172 2.589 1.00 82.25 455 ILE A O 1
ATOM 3685 N N . PHE A 1 456 ? -9.302 14.964 4.248 1.00 83.75 456 PHE A N 1
ATOM 3686 C CA . PHE A 1 456 ? -8.669 13.984 3.362 1.00 83.75 456 PHE A CA 1
ATOM 3687 C C . PHE A 1 456 ? -9.672 13.206 2.510 1.00 83.75 456 PHE A C 1
ATOM 3689 O O . PHE A 1 456 ? -9.422 12.994 1.333 1.00 83.75 456 PHE A O 1
ATOM 3696 N N . THR A 1 457 ? -10.836 12.843 3.054 1.00 82.12 457 THR A N 1
ATOM 3697 C CA . THR A 1 457 ? -11.892 12.192 2.255 1.00 82.12 457 THR A CA 1
ATOM 3698 C C . THR A 1 457 ? -12.405 13.085 1.124 1.00 82.12 457 THR A C 1
ATOM 3700 O O . THR A 1 457 ? -12.641 12.587 0.029 1.00 82.12 457 THR A O 1
ATOM 3703 N N . ILE A 1 458 ? -12.523 14.401 1.343 1.00 85.38 458 ILE A N 1
ATOM 3704 C CA . ILE A 1 458 ? -12.869 15.355 0.277 1.00 85.38 458 ILE A CA 1
ATOM 3705 C C . ILE A 1 458 ? -11.745 15.429 -0.764 1.00 85.38 458 ILE A C 1
ATOM 3707 O O . ILE A 1 458 ? -12.030 15.369 -1.956 1.00 85.38 458 ILE A O 1
ATOM 3711 N N . ILE A 1 459 ? -10.485 15.511 -0.324 1.00 88.38 459 ILE A N 1
ATOM 3712 C CA . ILE A 1 459 ? -9.317 15.526 -1.220 1.00 88.38 459 ILE A CA 1
ATOM 3713 C C . ILE A 1 459 ? -9.289 14.264 -2.088 1.00 88.38 459 ILE A C 1
ATOM 3715 O O . ILE A 1 459 ? -9.145 14.370 -3.297 1.00 88.38 459 ILE A O 1
ATOM 3719 N N . PHE A 1 460 ? -9.502 13.085 -1.504 1.00 89.44 460 PHE A N 1
ATOM 3720 C CA . PHE A 1 460 ? -9.530 11.819 -2.236 1.00 89.44 460 PHE A CA 1
ATOM 3721 C C . PHE A 1 460 ? -10.630 11.785 -3.299 1.00 89.44 460 PHE A C 1
ATOM 3723 O O . PHE A 1 460 ? -10.359 11.406 -4.432 1.00 89.44 460 PHE A O 1
ATOM 3730 N N . ILE A 1 461 ? -11.839 12.256 -2.979 1.00 88.12 461 ILE A N 1
ATOM 3731 C CA . ILE A 1 461 ? -12.929 12.349 -3.964 1.00 88.12 461 ILE A CA 1
ATOM 3732 C C . ILE A 1 461 ? -12.546 13.286 -5.118 1.00 88.12 461 ILE A C 1
ATOM 3734 O O . ILE A 1 461 ? -12.768 12.949 -6.279 1.00 88.12 461 ILE A O 1
ATOM 3738 N N . ILE A 1 462 ? -11.947 14.441 -4.813 1.00 90.94 462 ILE A N 1
ATOM 3739 C CA . ILE A 1 462 ? -11.497 15.406 -5.825 1.00 90.94 462 ILE A CA 1
ATOM 3740 C C . ILE A 1 462 ? -10.396 14.799 -6.704 1.00 90.94 462 ILE A C 1
ATOM 3742 O O . ILE A 1 462 ? -10.483 14.895 -7.924 1.00 90.94 462 ILE A O 1
ATOM 3746 N N . CYS A 1 463 ? -9.400 14.134 -6.113 1.00 90.25 463 CYS A N 1
ATOM 3747 C CA . CYS A 1 463 ? -8.331 13.462 -6.852 1.00 90.25 463 CYS A CA 1
ATOM 3748 C C . CYS A 1 463 ? -8.877 12.362 -7.769 1.00 90.25 463 CYS A C 1
ATOM 3750 O O . CYS A 1 463 ? -8.467 12.289 -8.922 1.00 90.25 463 CYS A O 1
ATOM 3752 N N . SER A 1 464 ? -9.824 11.542 -7.303 1.00 90.12 464 SER A N 1
ATOM 3753 C CA . SER A 1 464 ? -10.443 10.511 -8.144 1.00 90.12 464 SER A CA 1
ATOM 3754 C C . SER A 1 464 ? -11.234 11.101 -9.313 1.00 90.12 464 SER A C 1
ATOM 3756 O O . SER A 1 464 ? -11.144 10.595 -10.428 1.00 90.12 464 SER A O 1
ATOM 3758 N N . LEU A 1 465 ? -11.974 12.193 -9.091 1.00 92.06 465 LEU A N 1
ATOM 3759 C CA . LEU A 1 465 ? -12.703 12.882 -10.160 1.00 92.06 465 LEU A CA 1
ATOM 3760 C C . LEU A 1 465 ? -11.752 13.524 -11.178 1.00 92.06 465 LEU A C 1
ATOM 3762 O O . LEU A 1 465 ? -11.955 13.367 -12.378 1.00 92.06 465 LEU A O 1
ATOM 3766 N N . LEU A 1 466 ? -10.696 14.202 -10.718 1.00 91.19 466 LEU A N 1
ATOM 3767 C CA . LEU A 1 466 ? -9.677 14.792 -11.592 1.00 91.19 466 LEU A CA 1
ATOM 3768 C C . LEU A 1 466 ? -8.950 13.726 -12.416 1.00 91.19 466 LEU A C 1
ATOM 3770 O O . LEU A 1 466 ? -8.793 13.899 -13.621 1.00 91.19 466 LEU A O 1
ATOM 3774 N N . GLY A 1 467 ? -8.560 12.613 -11.790 1.00 89.38 467 GLY A N 1
ATOM 3775 C CA . GLY A 1 467 ? -7.925 11.489 -12.476 1.00 89.38 467 GLY A CA 1
ATOM 3776 C C . GLY A 1 467 ? -8.827 10.880 -13.546 1.00 89.38 467 GLY A C 1
ATOM 3777 O O . GLY A 1 467 ? -8.364 10.630 -14.655 1.00 89.38 467 GLY A O 1
ATOM 3778 N N . ALA A 1 468 ? -10.125 10.725 -13.264 1.00 88.06 468 ALA A N 1
ATOM 3779 C CA . ALA A 1 468 ? -11.097 10.250 -14.247 1.00 88.06 468 ALA A CA 1
ATOM 3780 C C . ALA A 1 468 ? -11.268 11.230 -15.423 1.00 88.06 468 ALA A C 1
ATOM 3782 O O . ALA A 1 468 ? -11.259 10.807 -16.576 1.00 88.06 468 ALA A O 1
ATOM 3783 N N . ILE A 1 469 ? -11.368 12.537 -15.152 1.00 90.25 469 ILE A N 1
ATOM 3784 C CA . ILE A 1 469 ? -11.493 13.569 -16.195 1.00 90.25 469 ILE A CA 1
ATOM 3785 C C . ILE A 1 469 ? -10.250 13.581 -17.090 1.00 90.25 469 ILE A C 1
ATOM 3787 O O . ILE A 1 469 ? -10.378 13.545 -18.312 1.00 90.25 469 ILE A O 1
ATOM 3791 N N . ILE A 1 470 ? -9.047 13.592 -16.509 1.00 85.62 470 ILE A N 1
ATOM 3792 C CA . ILE A 1 470 ? -7.784 13.589 -17.265 1.00 85.62 470 ILE A CA 1
ATOM 3793 C C . ILE A 1 470 ? -7.612 12.269 -18.027 1.00 85.62 470 ILE A C 1
ATOM 3795 O O . ILE A 1 470 ? -7.197 12.281 -19.185 1.00 85.62 470 ILE A O 1
ATOM 3799 N N . GLY A 1 471 ? -7.984 11.144 -17.413 1.00 80.62 471 GLY A N 1
ATOM 3800 C CA . GLY A 1 471 ? -7.935 9.824 -18.035 1.00 80.62 471 GLY A CA 1
ATOM 3801 C C . GLY A 1 471 ? -8.824 9.721 -19.273 1.00 80.62 471 GLY A C 1
ATOM 3802 O O . GLY A 1 471 ? -8.380 9.198 -20.286 1.00 80.62 471 GLY A O 1
ATOM 3803 N N . VAL A 1 472 ? -10.038 10.278 -19.233 1.00 81.06 472 VAL A N 1
ATOM 3804 C CA . VAL A 1 472 ? -10.957 10.283 -20.386 1.00 81.06 472 VAL A CA 1
ATOM 3805 C C . VAL A 1 472 ? -10.541 11.306 -21.447 1.00 81.06 472 VAL A C 1
ATOM 3807 O O . VAL A 1 472 ? -10.651 11.033 -22.637 1.00 81.06 472 VAL A O 1
ATOM 3810 N N . THR A 1 473 ? -10.069 12.488 -21.042 1.00 79.19 473 THR A N 1
ATOM 3811 C CA . THR A 1 473 ? -9.778 13.588 -21.983 1.00 79.19 473 THR A CA 1
ATOM 3812 C C . THR A 1 473 ? -8.416 13.480 -22.661 1.00 79.19 473 THR A C 1
ATOM 3814 O O . THR A 1 473 ? -8.280 13.861 -23.823 1.00 79.19 473 THR A O 1
ATOM 3817 N N . ILE A 1 474 ? -7.390 13.014 -21.946 1.00 78.38 474 ILE A N 1
ATOM 3818 C CA . ILE A 1 474 ? -6.012 12.988 -22.451 1.00 78.38 474 ILE A CA 1
ATOM 3819 C C . ILE A 1 474 ? -5.426 11.571 -22.470 1.00 78.38 474 ILE A C 1
ATOM 3821 O O . ILE A 1 474 ? -4.500 11.326 -23.237 1.00 78.38 474 ILE A O 1
ATOM 3825 N N . GLY A 1 475 ? -5.960 10.642 -21.677 1.00 71.75 475 GLY A N 1
ATOM 3826 C CA . GLY A 1 475 ? -5.440 9.279 -21.582 1.00 71.75 475 GLY A CA 1
ATOM 3827 C C . GLY A 1 475 ? -4.196 9.148 -20.687 1.00 71.75 475 GLY A C 1
ATOM 3828 O O . GLY A 1 475 ? -3.568 10.160 -20.336 1.00 71.75 475 GLY A O 1
ATOM 3829 N N . PRO A 1 476 ? -3.837 7.911 -20.288 1.00 75.06 476 PRO A N 1
ATOM 3830 C CA . PRO A 1 476 ? -2.598 7.619 -19.568 1.00 75.06 476 PRO A CA 1
ATOM 3831 C C . PRO A 1 476 ? -1.360 7.935 -20.414 1.00 75.06 476 PRO A C 1
ATOM 3833 O O . PRO A 1 476 ? -1.405 7.898 -21.642 1.00 75.06 476 PRO A O 1
ATOM 3836 N N . ASN A 1 477 ? -0.238 8.224 -19.755 1.00 77.62 477 ASN A N 1
ATOM 3837 C CA . ASN A 1 477 ? 1.051 8.377 -20.427 1.00 77.62 477 ASN A CA 1
ATOM 3838 C C . ASN A 1 477 ? 1.672 6.990 -20.662 1.00 77.62 477 ASN A C 1
ATOM 3840 O O . ASN A 1 477 ? 2.378 6.495 -19.791 1.00 77.62 477 ASN A O 1
ATOM 3844 N N . TYR A 1 478 ? 1.361 6.327 -21.774 1.00 73.62 478 TYR A N 1
ATOM 3845 C CA . TYR A 1 478 ? 1.909 5.000 -22.079 1.00 73.62 478 TYR A CA 1
ATOM 3846 C C . TYR A 1 478 ? 3.398 5.075 -22.427 1.00 73.62 478 TYR A C 1
ATOM 3848 O O . TYR A 1 478 ? 3.807 5.935 -23.207 1.00 73.62 478 TYR A O 1
ATOM 3856 N N . ASN A 1 479 ? 4.199 4.160 -21.877 1.00 67.75 479 ASN A N 1
ATOM 3857 C CA . ASN A 1 479 ? 5.575 3.956 -22.328 1.00 67.75 479 ASN A CA 1
ATOM 3858 C C . ASN A 1 479 ? 5.585 3.270 -23.714 1.00 67.75 479 ASN A C 1
ATOM 3860 O O . ASN A 1 479 ? 4.577 2.693 -24.137 1.00 67.75 479 ASN A O 1
ATOM 3864 N N . SER A 1 480 ? 6.725 3.298 -24.406 1.00 59.00 480 SER A N 1
ATOM 3865 C CA . SER A 1 480 ? 6.964 2.695 -25.725 1.00 59.00 480 SER A CA 1
ATOM 3866 C C . SER A 1 480 ? 6.543 1.224 -25.829 1.00 59.00 480 SER A C 1
ATOM 3868 O O . SER A 1 480 ? 6.189 0.776 -26.914 1.00 59.00 480 SER A O 1
ATOM 3870 N N . SER A 1 481 ? 6.479 0.498 -24.709 1.00 59.81 481 SER A N 1
ATOM 3871 C CA . SER A 1 481 ? 6.010 -0.891 -24.632 1.00 59.81 481 SER A CA 1
ATOM 3872 C C . SER A 1 481 ? 4.490 -1.086 -24.816 1.00 59.81 481 SER A C 1
ATOM 3874 O O . SER A 1 481 ? 4.066 -2.207 -25.075 1.00 59.81 481 SER A O 1
ATOM 3876 N N . PHE A 1 482 ? 3.654 -0.044 -24.670 1.00 55.22 482 PHE A N 1
ATOM 3877 C CA . PHE A 1 482 ? 2.173 -0.142 -24.726 1.00 55.22 482 PHE A CA 1
ATOM 3878 C C . PHE A 1 482 ? 1.523 0.605 -25.893 1.00 55.22 482 PHE A C 1
ATOM 3880 O O . PHE A 1 482 ? 0.313 0.484 -26.099 1.00 55.22 482 PHE A O 1
ATOM 3887 N N . GLY A 1 483 ? 2.293 1.401 -26.633 1.00 56.59 483 GLY A N 1
ATOM 3888 C CA . GLY A 1 483 ? 1.777 2.263 -27.692 1.00 56.59 483 GLY A CA 1
ATOM 3889 C C . GLY A 1 483 ? 1.813 1.607 -29.069 1.00 56.59 483 GLY A C 1
ATOM 3890 O O . GLY A 1 483 ? 2.713 0.831 -29.377 1.00 56.59 483 GLY A O 1
ATOM 3891 N N . LYS A 1 484 ? 0.872 1.989 -29.945 1.00 60.19 484 LYS A N 1
ATOM 3892 C CA . LYS A 1 484 ? 1.138 1.914 -31.388 1.00 60.19 484 LYS A CA 1
ATOM 3893 C C . LYS A 1 484 ? 2.300 2.862 -31.668 1.00 60.19 484 LYS A C 1
ATOM 3895 O O . LYS A 1 484 ? 2.212 4.043 -31.311 1.00 60.19 484 LYS A O 1
ATOM 3900 N N . SER A 1 485 ? 3.365 2.357 -32.276 1.00 68.38 485 SER A N 1
ATOM 3901 C CA . SER A 1 485 ? 4.415 3.212 -32.810 1.00 68.38 485 SER A CA 1
ATOM 3902 C C . SER A 1 485 ? 4.428 3.139 -34.325 1.00 68.38 485 SER A C 1
ATOM 3904 O O . SER A 1 485 ? 4.283 2.067 -34.906 1.00 68.38 485 SER A O 1
ATOM 3906 N N . TYR A 1 486 ? 4.614 4.283 -34.963 1.00 75.62 486 TYR A N 1
ATOM 3907 C CA . TYR A 1 486 ? 4.874 4.344 -36.393 1.00 75.62 486 TYR A CA 1
ATOM 3908 C C . TYR A 1 486 ? 6.356 4.608 -36.570 1.00 75.62 486 TYR A C 1
ATOM 3910 O O . TYR A 1 486 ? 6.880 5.524 -35.941 1.00 75.62 486 TYR A O 1
ATOM 3918 N N . SER A 1 487 ? 7.025 3.815 -37.390 1.00 77.69 487 SER A N 1
ATOM 3919 C CA . SER A 1 487 ? 8.409 4.073 -37.761 1.00 77.69 487 SER A CA 1
ATOM 3920 C C . SER A 1 487 ? 8.459 4.345 -39.253 1.00 77.69 487 SER A C 1
ATOM 3922 O O . SER A 1 487 ? 8.052 3.497 -40.040 1.00 77.69 487 SER A O 1
ATOM 3924 N N . VAL A 1 488 ? 8.948 5.519 -39.630 1.00 80.38 488 VAL A N 1
ATOM 3925 C CA . VAL A 1 488 ? 9.251 5.857 -41.024 1.00 80.38 488 VAL A CA 1
ATOM 3926 C C . VAL A 1 488 ? 10.755 5.786 -41.171 1.00 80.38 488 VAL A C 1
ATOM 3928 O O . VAL A 1 488 ? 11.444 6.553 -40.507 1.00 80.38 488 VAL A O 1
ATOM 3931 N N . ILE A 1 489 ? 11.268 4.866 -41.982 1.00 81.06 489 ILE A N 1
ATOM 3932 C CA . ILE A 1 489 ? 12.705 4.607 -42.123 1.00 81.06 489 ILE A CA 1
ATOM 3933 C C . ILE A 1 489 ? 13.106 4.836 -43.575 1.00 81.06 489 ILE A C 1
ATOM 3935 O O . ILE A 1 489 ? 12.645 4.114 -44.453 1.00 81.06 489 ILE A O 1
ATOM 3939 N N . ALA A 1 490 ? 13.987 5.799 -43.831 1.00 82.00 490 ALA A N 1
ATOM 3940 C CA . ALA A 1 490 ? 14.712 5.877 -45.092 1.00 82.00 490 ALA A CA 1
ATOM 3941 C C . ALA A 1 490 ? 15.999 5.065 -44.989 1.00 82.00 490 ALA A C 1
ATOM 3943 O O . ALA A 1 490 ? 16.699 5.144 -43.979 1.00 82.00 490 ALA A O 1
ATOM 3944 N N . TYR A 1 491 ? 16.318 4.302 -46.028 1.00 82.00 491 TYR A N 1
ATOM 3945 C CA . TYR A 1 491 ? 17.502 3.454 -46.051 1.00 82.00 491 TYR A CA 1
ATOM 3946 C C . TYR A 1 491 ? 18.213 3.484 -47.404 1.00 82.00 491 TYR A C 1
ATOM 3948 O O . TYR A 1 491 ? 17.651 3.890 -48.426 1.00 82.00 491 TYR A O 1
ATOM 3956 N N . GLY A 1 492 ? 19.462 3.029 -47.392 1.00 79.69 492 GLY A N 1
ATOM 3957 C CA . GLY A 1 492 ? 20.308 2.901 -48.565 1.00 79.69 492 GLY A CA 1
ATOM 3958 C C . GLY A 1 492 ? 20.891 4.222 -49.040 1.00 79.69 492 GLY A C 1
ATOM 3959 O O . GLY A 1 492 ? 21.151 5.132 -48.251 1.00 79.69 492 GLY A O 1
ATOM 3960 N N . GLN A 1 493 ? 21.104 4.316 -50.351 1.00 76.75 493 GLN A N 1
ATOM 3961 C CA . GLN A 1 493 ? 21.752 5.468 -50.985 1.00 76.75 493 GLN A CA 1
ATOM 3962 C C . GLN A 1 493 ? 21.040 6.796 -50.697 1.00 76.75 493 GLN A C 1
ATOM 3964 O O . GLN A 1 493 ? 21.698 7.807 -50.479 1.00 76.75 493 GLN A O 1
ATOM 3969 N N . LYS A 1 494 ? 19.720 6.752 -50.498 1.00 76.56 494 LYS A N 1
ATOM 3970 C CA . LYS A 1 494 ? 18.888 7.895 -50.111 1.00 76.56 494 LYS A CA 1
ATOM 3971 C C . LYS A 1 494 ? 19.383 8.637 -48.864 1.00 76.56 494 LYS A C 1
ATOM 3973 O O . LYS A 1 494 ? 19.240 9.850 -48.782 1.00 76.56 494 LYS A O 1
ATOM 3978 N N . VAL A 1 495 ? 19.977 7.942 -47.889 1.00 79.38 495 VAL A N 1
ATOM 3979 C CA . VAL A 1 495 ? 20.545 8.584 -46.687 1.00 79.38 495 VAL A CA 1
ATOM 3980 C C . VAL A 1 495 ? 21.832 9.342 -47.016 1.00 79.38 495 VAL A C 1
ATOM 3982 O O . VAL A 1 495 ? 22.052 10.436 -46.494 1.00 79.38 495 VAL A O 1
ATOM 3985 N N . ASN A 1 496 ? 22.658 8.790 -47.903 1.00 78.31 496 ASN A N 1
ATOM 3986 C CA . ASN A 1 496 ? 23.876 9.445 -48.374 1.00 78.31 496 ASN A CA 1
ATOM 3987 C C . ASN A 1 496 ? 23.537 10.674 -49.224 1.00 78.31 496 ASN A C 1
ATOM 3989 O O . ASN A 1 496 ? 24.147 11.722 -49.035 1.00 78.31 496 ASN A O 1
ATOM 3993 N N . ASP A 1 497 ? 22.508 10.581 -50.068 1.00 76.62 497 ASP A N 1
ATOM 3994 C CA . ASP A 1 497 ? 22.023 11.706 -50.871 1.00 76.62 497 ASP A CA 1
ATOM 3995 C C . ASP A 1 497 ? 21.482 12.833 -49.975 1.00 76.62 497 ASP A C 1
ATOM 3997 O O . ASP A 1 497 ? 21.717 14.011 -50.238 1.00 76.62 497 ASP A O 1
ATOM 4001 N N . ILE A 1 498 ? 20.794 12.499 -48.875 1.00 76.75 498 ILE A N 1
ATOM 4002 C CA . ILE A 1 498 ? 20.355 13.496 -47.883 1.00 76.75 498 ILE A CA 1
ATOM 4003 C C . ILE A 1 498 ? 21.561 14.194 -47.238 1.00 76.75 498 ILE A C 1
ATOM 4005 O O . ILE A 1 498 ? 21.512 15.406 -47.030 1.00 76.75 498 ILE A O 1
ATOM 4009 N N . TYR A 1 499 ? 22.637 13.464 -46.928 1.00 81.75 499 TYR A N 1
ATOM 4010 C CA . TYR A 1 499 ? 23.857 14.048 -46.363 1.00 81.75 499 TYR A CA 1
ATOM 4011 C C . TYR A 1 499 ? 24.569 14.983 -47.352 1.00 81.75 499 TYR A C 1
ATOM 4013 O O . TYR A 1 499 ? 24.909 16.109 -46.990 1.00 81.75 499 TYR A O 1
ATOM 4021 N N . GLU A 1 500 ? 24.777 14.538 -48.594 1.00 77.88 500 GLU A N 1
ATOM 4022 C CA . GLU A 1 500 ? 25.489 15.311 -49.623 1.00 77.88 500 GLU A CA 1
ATOM 4023 C C . GLU A 1 500 ? 24.733 16.600 -49.981 1.00 77.88 500 GLU A C 1
ATOM 4025 O O . GLU A 1 500 ? 25.338 17.659 -50.141 1.00 77.88 500 GLU A O 1
ATOM 4030 N N . ASN A 1 501 ? 23.399 16.550 -49.978 1.00 72.12 501 ASN A N 1
ATOM 4031 C CA . ASN A 1 501 ? 22.552 17.709 -50.258 1.00 72.12 501 ASN A CA 1
ATOM 4032 C C . ASN A 1 501 ? 22.287 18.599 -49.034 1.00 72.12 501 ASN A C 1
ATOM 4034 O O . ASN A 1 501 ? 21.697 19.675 -49.172 1.00 72.12 501 ASN A O 1
ATOM 4038 N N . LEU A 1 502 ? 22.720 18.196 -47.834 1.00 72.12 502 LEU A N 1
ATOM 4039 C CA . LEU A 1 502 ? 22.437 18.925 -46.597 1.00 72.12 502 LEU A CA 1
ATOM 4040 C C . LEU A 1 502 ? 23.048 20.338 -46.612 1.00 72.12 502 LEU A C 1
ATOM 4042 O O . LEU A 1 502 ? 22.463 21.264 -46.062 1.00 72.12 502 LEU A O 1
ATOM 4046 N N . ASP A 1 503 ? 24.185 20.531 -47.286 1.00 67.12 503 ASP A N 1
ATOM 4047 C CA . ASP A 1 503 ? 24.835 21.844 -47.409 1.00 67.12 503 ASP A CA 1
ATOM 4048 C C . ASP A 1 503 ? 24.090 22.800 -48.344 1.00 67.12 503 ASP A C 1
ATOM 4050 O O . ASP A 1 503 ? 24.072 24.010 -48.125 1.00 67.12 503 ASP A O 1
ATOM 4054 N N . GLU A 1 504 ? 23.471 22.292 -49.406 1.00 65.94 504 GLU A N 1
ATOM 4055 C CA . GLU A 1 504 ? 22.645 23.098 -50.311 1.00 65.94 504 GLU A CA 1
ATOM 4056 C C . GLU A 1 504 ? 21.301 23.451 -49.661 1.00 65.94 504 GLU A C 1
ATOM 4058 O O . GLU A 1 504 ? 20.900 24.614 -49.617 1.00 65.94 504 GLU A O 1
ATOM 4063 N N . ALA A 1 505 ? 20.677 22.454 -49.037 1.00 60.12 505 ALA A N 1
ATOM 4064 C CA . ALA A 1 505 ? 19.513 22.578 -48.172 1.00 60.12 505 ALA A CA 1
ATOM 4065 C C . ALA A 1 505 ? 19.684 23.638 -47.069 1.00 60.12 505 ALA A C 1
ATOM 4067 O O . ALA A 1 505 ? 18.794 24.455 -46.830 1.00 60.12 505 ALA A O 1
ATOM 4068 N N . ILE A 1 506 ? 20.841 23.642 -46.403 1.00 62.00 506 ILE A N 1
ATOM 4069 C CA . ILE A 1 506 ? 21.186 24.632 -45.386 1.00 62.00 506 ILE A CA 1
ATOM 4070 C C . ILE A 1 506 ? 21.501 25.977 -46.058 1.00 62.00 506 ILE A C 1
ATOM 4072 O O . ILE A 1 506 ? 21.005 26.993 -45.618 1.00 62.00 506 ILE A O 1
ATOM 4076 N N . ARG A 1 507 ? 22.208 26.084 -47.183 1.00 61.91 507 ARG A N 1
ATOM 4077 C CA . ARG A 1 507 ? 22.482 27.416 -47.776 1.00 61.91 507 ARG A CA 1
ATOM 4078 C C . ARG A 1 507 ? 21.231 28.187 -48.229 1.00 61.91 507 ARG A C 1
ATOM 4080 O O . ARG A 1 507 ? 21.228 29.418 -48.154 1.00 61.91 507 ARG A O 1
ATOM 4087 N N . ASN A 1 508 ? 20.151 27.496 -48.588 1.00 64.94 508 ASN A N 1
ATOM 4088 C CA . ASN A 1 508 ? 18.912 28.120 -49.063 1.00 64.94 508 ASN A CA 1
ATOM 4089 C C . ASN A 1 508 ? 18.138 28.916 -47.993 1.00 64.94 508 ASN A C 1
ATOM 4091 O O . ASN A 1 508 ? 17.394 29.831 -48.350 1.00 64.94 508 ASN A O 1
ATOM 4095 N N . TYR A 1 509 ? 18.347 28.693 -46.683 1.00 67.69 509 TYR A N 1
ATOM 4096 C CA . TYR A 1 509 ? 17.682 29.528 -45.664 1.00 67.69 509 TYR A CA 1
ATOM 4097 C C . TYR A 1 509 ? 18.118 31.001 -45.735 1.00 67.69 509 TYR A C 1
ATOM 4099 O O . TYR A 1 509 ? 17.370 31.883 -45.313 1.00 67.69 509 TYR A O 1
ATOM 4107 N N . LYS A 1 510 ? 19.321 31.285 -46.261 1.00 68.38 510 LYS A N 1
ATOM 4108 C CA . LYS A 1 510 ? 19.887 32.644 -46.342 1.00 68.38 510 LYS A CA 1
ATOM 4109 C C . LYS A 1 510 ? 19.098 33.550 -47.298 1.00 68.38 510 LYS A C 1
ATOM 4111 O O . LYS A 1 510 ? 19.238 34.765 -47.220 1.00 68.38 510 LYS A O 1
ATOM 4116 N N . GLN A 1 511 ? 18.250 32.968 -48.150 1.00 72.50 511 GLN A N 1
ATOM 4117 C CA . GLN A 1 511 ? 17.401 33.671 -49.115 1.00 72.50 511 GLN A CA 1
ATOM 4118 C C . GLN A 1 511 ? 16.093 34.211 -48.501 1.00 72.50 511 GLN A C 1
ATOM 4120 O O . GLN A 1 511 ? 15.384 34.979 -49.146 1.00 72.50 511 GLN A O 1
ATOM 4125 N N . TYR A 1 512 ? 15.753 33.832 -47.261 1.00 71.62 512 TYR A N 1
ATOM 4126 C CA . TYR A 1 512 ? 14.516 34.267 -46.606 1.00 71.62 512 TYR A CA 1
ATOM 4127 C C . TYR A 1 512 ? 14.645 35.660 -45.982 1.00 71.62 512 TYR A C 1
ATOM 4129 O O . TYR A 1 512 ? 15.609 35.969 -45.279 1.00 71.62 512 TYR A O 1
ATOM 4137 N N . ASP A 1 513 ? 13.617 36.486 -46.176 1.00 74.19 513 ASP A N 1
ATOM 4138 C CA . ASP A 1 513 ? 13.597 37.858 -45.673 1.00 74.19 513 ASP A CA 1
ATOM 4139 C C . ASP A 1 513 ? 13.504 37.922 -44.134 1.00 74.19 513 ASP A C 1
ATOM 4141 O O . ASP A 1 513 ? 12.492 37.549 -43.521 1.00 74.19 513 ASP A O 1
ATOM 4145 N N . LYS A 1 514 ? 14.558 38.469 -43.510 1.00 77.44 514 LYS A N 1
ATOM 4146 C CA . LYS A 1 514 ? 14.676 38.718 -42.062 1.00 77.44 514 LYS A CA 1
ATOM 4147 C C . LYS A 1 514 ? 13.686 39.770 -41.540 1.00 77.44 514 LYS A C 1
ATOM 4149 O O . LYS A 1 514 ? 13.568 39.926 -40.325 1.00 77.44 514 LYS A O 1
ATOM 4154 N N . SER A 1 515 ? 12.969 40.491 -42.399 1.00 73.06 515 SER A N 1
ATOM 4155 C CA . SER A 1 515 ? 11.935 41.441 -41.975 1.00 73.06 515 SER A CA 1
ATOM 4156 C C . SER A 1 515 ? 10.698 40.734 -41.393 1.00 73.06 515 SER A C 1
ATOM 4158 O O . SER A 1 515 ? 10.055 41.231 -40.464 1.00 73.06 515 SER A O 1
ATOM 4160 N N . THR A 1 516 ? 10.395 39.519 -41.867 1.00 80.06 516 THR A N 1
ATOM 4161 C CA . THR A 1 516 ? 9.235 38.743 -41.413 1.00 80.06 516 THR A CA 1
ATOM 4162 C C . THR A 1 516 ? 9.580 37.885 -40.194 1.00 80.06 516 THR A C 1
ATOM 4164 O O . THR A 1 516 ? 10.651 37.287 -40.110 1.00 80.06 516 THR A O 1
ATOM 4167 N N . LYS A 1 517 ? 8.657 37.760 -39.224 1.00 77.81 517 LYS A N 1
ATOM 4168 C CA . LYS A 1 517 ? 8.852 36.890 -38.042 1.00 77.81 517 LYS A CA 1
ATOM 4169 C C . LYS A 1 517 ? 9.217 35.456 -38.449 1.00 77.81 517 LYS A C 1
ATOM 4171 O O . LYS A 1 517 ? 10.167 34.896 -37.922 1.00 77.81 517 LYS A O 1
ATOM 4176 N N . ARG A 1 518 ? 8.502 34.918 -39.439 1.00 74.38 518 ARG A N 1
ATOM 4177 C CA . ARG A 1 518 ? 8.742 33.581 -39.986 1.00 74.38 518 ARG A CA 1
ATOM 4178 C C . ARG A 1 518 ? 10.100 33.468 -40.686 1.00 74.38 518 ARG A C 1
ATOM 4180 O O . ARG A 1 518 ? 10.788 32.480 -40.471 1.00 74.38 518 ARG A O 1
ATOM 4187 N N . GLY A 1 519 ? 10.495 34.465 -41.479 1.00 77.44 519 GLY A N 1
ATOM 4188 C CA . GLY A 1 519 ? 11.803 34.484 -42.133 1.00 77.44 519 GLY A CA 1
ATOM 4189 C C . GLY A 1 519 ? 12.958 34.528 -41.133 1.00 77.44 519 GLY A C 1
ATOM 4190 O O . GLY A 1 519 ? 13.902 33.760 -41.273 1.00 77.44 519 GLY A O 1
ATOM 4191 N N . ARG A 1 520 ? 12.847 35.311 -40.048 1.00 80.81 520 ARG A N 1
ATOM 4192 C CA . ARG A 1 520 ? 13.834 35.284 -38.947 1.00 80.81 520 ARG A CA 1
ATOM 4193 C C . ARG A 1 520 ? 13.954 33.913 -38.295 1.00 80.81 520 ARG A C 1
ATOM 4195 O O . ARG A 1 520 ? 15.067 33.451 -38.073 1.00 80.81 520 ARG A O 1
ATOM 4202 N N . ASP A 1 521 ? 12.830 33.266 -38.002 1.00 77.88 521 ASP A N 1
ATOM 4203 C CA . ASP A 1 521 ? 12.831 31.948 -37.363 1.00 77.88 521 ASP A CA 1
ATOM 4204 C C . ASP A 1 521 ? 13.450 30.872 -38.278 1.00 77.88 521 ASP A C 1
ATOM 4206 O O . ASP A 1 521 ? 14.202 30.022 -37.800 1.00 77.88 521 ASP A O 1
ATOM 4210 N N . ILE A 1 522 ? 13.206 30.948 -39.594 1.00 76.88 522 ILE A N 1
ATOM 4211 C CA . ILE A 1 522 ? 13.819 30.069 -40.608 1.00 76.88 522 ILE A CA 1
ATOM 4212 C C . ILE A 1 522 ? 15.330 30.311 -40.709 1.00 76.88 522 ILE A C 1
ATOM 4214 O O . ILE A 1 522 ? 16.103 29.354 -40.729 1.00 76.88 522 ILE A O 1
ATOM 4218 N N . VAL A 1 523 ? 15.770 31.573 -40.716 1.00 80.19 523 VAL A N 1
ATOM 4219 C CA . VAL A 1 523 ? 17.202 31.901 -40.765 1.00 80.19 523 VAL A CA 1
ATOM 4220 C C . VAL A 1 523 ? 17.925 31.438 -39.496 1.00 80.19 523 VAL A C 1
ATOM 4222 O O . VAL A 1 523 ? 18.980 30.816 -39.584 1.00 80.19 523 VAL A O 1
ATOM 4225 N N . ASN A 1 524 ? 17.327 31.645 -38.320 1.00 82.50 524 ASN A N 1
ATOM 4226 C CA . ASN A 1 524 ? 17.883 31.187 -37.042 1.00 82.50 524 ASN A CA 1
ATOM 4227 C C . ASN A 1 524 ? 17.965 29.654 -36.950 1.00 82.50 524 ASN A C 1
ATOM 4229 O O . ASN A 1 524 ? 18.936 29.117 -36.417 1.00 82.50 524 ASN A O 1
ATOM 4233 N N . MET A 1 525 ? 16.942 28.946 -37.444 1.00 82.19 525 MET A N 1
ATOM 4234 C CA . MET A 1 525 ? 16.960 27.486 -37.577 1.00 82.19 525 MET A CA 1
ATOM 4235 C C . MET A 1 525 ? 18.137 27.053 -38.452 1.00 82.19 525 MET A C 1
ATOM 4237 O O . MET A 1 525 ? 18.918 26.194 -38.056 1.00 82.19 525 MET A O 1
ATOM 4241 N N . GLY A 1 526 ? 18.270 27.671 -39.620 1.00 79.31 526 GLY A N 1
ATOM 4242 C CA . GLY A 1 526 ? 19.317 27.390 -40.582 1.00 79.31 526 GLY A CA 1
ATOM 4243 C C . GLY A 1 526 ? 20.735 27.554 -40.037 1.00 79.31 526 GLY A C 1
ATOM 4244 O O . GLY A 1 526 ? 21.523 26.612 -40.082 1.00 79.31 526 GLY A O 1
ATOM 4245 N N . GLU A 1 527 ? 21.031 28.711 -39.436 1.00 82.12 527 GLU A N 1
ATOM 4246 C CA . GLU A 1 527 ? 22.327 28.991 -38.796 1.00 82.12 527 GLU A CA 1
ATOM 4247 C C . GLU A 1 527 ? 22.636 28.003 -37.659 1.00 82.12 527 GLU A C 1
ATOM 4249 O O . GLU A 1 527 ? 23.792 27.645 -37.420 1.00 82.12 527 GLU A O 1
ATOM 4254 N N . TYR A 1 528 ? 21.610 27.553 -36.933 1.00 83.94 528 TYR A N 1
ATOM 4255 C CA . TYR A 1 528 ? 21.773 26.547 -35.890 1.00 83.94 528 TYR A CA 1
ATOM 4256 C C . TYR A 1 528 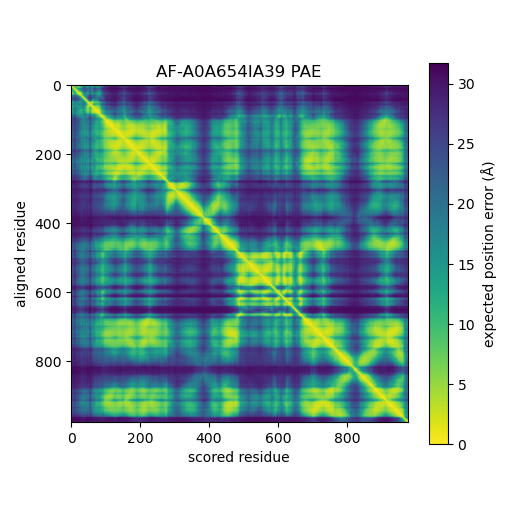? 22.103 25.167 -36.470 1.00 83.94 528 TYR A C 1
ATOM 4258 O O . TYR A 1 528 ? 23.028 24.514 -35.988 1.00 83.94 528 TYR A O 1
ATOM 4266 N N . LEU A 1 529 ? 21.390 24.728 -37.508 1.00 82.12 529 LEU A N 1
ATOM 4267 C CA . LEU A 1 529 ? 21.631 23.431 -38.144 1.00 82.12 529 LEU A CA 1
ATOM 4268 C C . LEU A 1 529 ? 22.985 23.384 -38.869 1.00 82.12 529 LEU A C 1
ATOM 4270 O O . LEU A 1 529 ? 23.651 22.354 -38.801 1.00 82.12 529 LEU A O 1
ATOM 4274 N N . GLU A 1 530 ? 23.443 24.494 -39.460 1.00 83.25 530 GLU A N 1
ATOM 4275 C CA . GLU A 1 530 ? 24.793 24.630 -40.041 1.00 83.25 530 GLU A CA 1
ATOM 4276 C C . GLU A 1 530 ? 25.882 24.384 -38.978 1.00 83.25 530 GLU A C 1
ATOM 4278 O O . GLU A 1 530 ? 26.829 23.622 -39.199 1.00 83.25 530 GLU A O 1
ATOM 4283 N N . LYS A 1 531 ? 25.707 24.955 -37.774 1.00 86.44 531 LYS A N 1
ATOM 4284 C CA . LYS A 1 531 ? 26.607 24.732 -36.628 1.00 86.44 531 LYS A CA 1
ATOM 4285 C C . LYS A 1 531 ? 26.567 23.290 -36.128 1.00 86.44 531 LYS A C 1
ATOM 4287 O O . LYS A 1 531 ? 27.619 22.718 -35.847 1.00 86.44 531 LYS A O 1
ATOM 4292 N N . VAL A 1 532 ? 25.373 22.702 -36.012 1.00 85.88 532 VAL A N 1
ATOM 4293 C CA . VAL A 1 532 ? 25.204 21.304 -35.584 1.00 85.88 532 VAL A CA 1
ATOM 4294 C C . VAL A 1 532 ? 25.906 20.373 -36.567 1.00 85.88 532 VAL A C 1
ATOM 4296 O O . VAL A 1 532 ? 26.739 19.580 -36.137 1.00 85.88 532 VAL A O 1
ATOM 4299 N N . LYS A 1 533 ? 25.638 20.510 -37.870 1.00 86.38 533 LYS A N 1
ATOM 4300 C CA . LYS A 1 533 ? 26.264 19.695 -38.916 1.00 86.38 533 LYS A CA 1
ATOM 4301 C C . LYS A 1 533 ? 27.789 19.799 -38.866 1.00 86.38 533 LYS A C 1
ATOM 4303 O O . LYS A 1 533 ? 28.449 18.778 -38.718 1.00 86.38 533 LYS A O 1
ATOM 4308 N N . SER A 1 534 ? 28.333 21.021 -38.862 1.00 87.44 534 SER A N 1
ATOM 4309 C CA . SER A 1 534 ? 29.785 21.258 -38.793 1.00 87.44 534 SER A CA 1
ATOM 4310 C C . SER A 1 534 ? 30.427 20.609 -37.562 1.00 87.44 534 SER A C 1
ATOM 4312 O O . SER A 1 534 ? 31.503 20.020 -37.650 1.00 87.44 534 SER A O 1
ATOM 4314 N N . SER A 1 535 ? 29.753 20.667 -36.407 1.00 89.75 535 SER A N 1
ATOM 4315 C CA . SER A 1 535 ? 30.221 20.013 -35.181 1.00 89.75 535 SER A CA 1
ATOM 4316 C C . SER A 1 535 ? 30.208 18.486 -35.281 1.00 89.75 535 SER A C 1
ATOM 4318 O O . SER A 1 535 ? 31.110 17.845 -34.741 1.00 89.75 535 SER A O 1
ATOM 4320 N N . GLN A 1 536 ? 29.195 17.893 -35.920 1.00 90.50 536 GLN A N 1
ATOM 4321 C CA . GLN A 1 536 ? 29.105 16.437 -36.072 1.00 90.50 536 GLN A CA 1
ATOM 4322 C C . GLN A 1 536 ? 30.065 15.910 -37.146 1.00 90.50 536 GLN A C 1
ATOM 4324 O O . GLN A 1 536 ? 30.676 14.864 -36.940 1.00 90.50 536 GLN A O 1
ATOM 4329 N N . ASP A 1 537 ? 30.269 16.655 -38.234 1.00 86.50 537 ASP A N 1
ATOM 4330 C CA . ASP A 1 537 ? 31.291 16.359 -39.242 1.00 86.50 537 ASP A CA 1
ATOM 4331 C C . ASP A 1 537 ? 32.697 16.390 -38.619 1.00 86.50 537 ASP A C 1
ATOM 4333 O O . ASP A 1 537 ? 33.491 15.480 -38.845 1.00 86.50 537 ASP A O 1
ATOM 4337 N N . ALA A 1 538 ? 32.998 17.368 -37.752 1.00 88.44 538 ALA A N 1
ATOM 4338 C CA . ALA A 1 538 ? 34.273 17.425 -37.030 1.00 88.44 538 ALA A CA 1
ATOM 4339 C C . ALA A 1 538 ? 34.483 16.226 -36.083 1.00 88.44 538 ALA A C 1
ATOM 4341 O O . ALA A 1 538 ? 35.596 15.706 -35.976 1.00 88.44 538 ALA A O 1
ATOM 4342 N N . TYR A 1 539 ? 33.419 15.760 -35.419 1.00 88.56 539 TYR A N 1
ATOM 4343 C CA . TYR A 1 539 ? 33.456 14.553 -34.588 1.00 88.56 539 TYR A CA 1
ATOM 4344 C C . TYR A 1 539 ? 33.696 13.285 -35.420 1.00 88.56 539 TYR A C 1
ATOM 4346 O O . TYR A 1 539 ? 34.507 12.440 -35.047 1.00 88.56 539 TYR A O 1
ATOM 4354 N N . MET A 1 540 ? 33.036 13.142 -36.570 1.00 86.25 540 MET A N 1
ATOM 4355 C CA . MET A 1 540 ? 33.254 11.981 -37.438 1.00 86.25 540 MET A CA 1
ATOM 4356 C C . MET A 1 540 ? 34.636 12.007 -38.097 1.00 86.25 540 MET A C 1
ATOM 4358 O O . MET A 1 540 ? 35.286 10.963 -38.176 1.00 86.25 540 MET A O 1
ATOM 4362 N N . LYS A 1 541 ? 35.144 13.194 -38.452 1.00 88.50 541 LYS A N 1
ATOM 4363 C CA . LYS A 1 541 ? 36.517 13.389 -38.937 1.00 88.50 541 LYS A CA 1
ATOM 4364 C C . LYS A 1 541 ? 37.553 12.948 -37.906 1.00 88.50 541 LYS A C 1
ATOM 4366 O O . LYS A 1 541 ? 38.504 12.263 -38.272 1.00 88.50 541 LYS A O 1
ATOM 4371 N N . SER A 1 542 ? 37.367 13.294 -36.630 1.00 86.31 542 SER A N 1
ATOM 4372 C CA . SER A 1 542 ? 38.278 12.863 -35.559 1.00 86.31 542 SER A CA 1
ATOM 4373 C C . SER A 1 542 ? 38.163 11.370 -35.244 1.00 86.31 542 SER A C 1
ATOM 4375 O O . SER A 1 542 ? 39.153 10.742 -34.883 1.00 86.31 542 SER A O 1
ATOM 4377 N N . LYS A 1 543 ? 36.978 10.775 -35.421 1.00 86.44 543 LYS A N 1
ATOM 4378 C CA . LYS A 1 543 ? 36.752 9.337 -35.224 1.00 86.44 543 LYS A CA 1
ATOM 4379 C C . LYS A 1 543 ? 37.352 8.475 -36.343 1.00 86.44 543 LYS A C 1
ATOM 4381 O O . LYS A 1 543 ? 37.860 7.394 -36.060 1.00 86.44 543 LYS A O 1
ATOM 4386 N N . LEU A 1 544 ? 37.263 8.922 -37.598 1.00 83.75 544 LEU A N 1
ATOM 4387 C CA . LEU A 1 544 ? 37.665 8.157 -38.791 1.00 83.75 544 LEU A CA 1
ATOM 4388 C C . LEU A 1 544 ? 39.011 8.601 -39.393 1.00 83.75 544 LEU A C 1
ATOM 4390 O O . LEU A 1 544 ? 39.498 7.960 -40.324 1.00 83.75 544 LEU A O 1
ATOM 4394 N N . ASN A 1 545 ? 39.625 9.674 -38.875 1.00 80.06 545 ASN A N 1
ATOM 4395 C CA . ASN A 1 545 ? 40.900 10.251 -39.331 1.00 80.06 545 ASN A CA 1
ATOM 4396 C C . ASN A 1 545 ? 40.972 10.542 -40.845 1.00 80.06 545 ASN A C 1
ATOM 4398 O O . ASN A 1 545 ? 42.055 10.574 -41.431 1.00 80.06 545 ASN A O 1
ATOM 4402 N N . LYS A 1 546 ? 39.822 10.747 -41.496 1.00 83.88 546 LYS A N 1
ATOM 4403 C CA . LYS A 1 546 ? 39.687 11.048 -42.927 1.00 83.88 546 LYS A CA 1
ATOM 4404 C C . LYS A 1 546 ? 38.532 12.016 -43.148 1.00 83.88 546 LYS A C 1
ATOM 4406 O O . LYS A 1 546 ? 37.591 12.044 -42.361 1.00 83.88 546 LYS A O 1
ATOM 4411 N N . ASP A 1 547 ? 38.609 12.788 -44.226 1.00 82.19 547 ASP A N 1
ATOM 4412 C CA . ASP A 1 547 ? 37.489 13.602 -44.703 1.00 82.19 547 ASP A CA 1
ATOM 4413 C C . ASP A 1 547 ? 36.469 12.746 -45.456 1.00 82.19 547 ASP A C 1
ATOM 4415 O O . ASP A 1 547 ? 36.841 11.767 -46.106 1.00 82.19 547 ASP A O 1
ATOM 4419 N N . TYR A 1 548 ? 35.193 13.138 -45.399 1.00 79.50 548 TYR A N 1
ATOM 4420 C CA . TYR A 1 548 ? 34.083 12.394 -46.004 1.00 79.50 548 TYR A CA 1
ATOM 4421 C C . TYR A 1 548 ? 34.297 12.096 -47.499 1.00 79.50 548 TYR A C 1
ATOM 4423 O O . TYR A 1 548 ? 34.046 10.980 -47.948 1.00 79.50 548 TYR A O 1
ATOM 4431 N N . SER A 1 549 ? 34.835 13.055 -48.262 1.00 77.19 549 SER A N 1
ATOM 4432 C CA . SER A 1 549 ? 35.138 12.897 -49.695 1.00 77.19 549 SER A CA 1
ATOM 4433 C C . SER A 1 549 ? 36.227 11.860 -49.989 1.00 77.19 549 SER A C 1
ATOM 4435 O O . SER A 1 549 ? 36.288 11.329 -51.093 1.00 77.19 549 SER A O 1
ATOM 4437 N N . ASN A 1 550 ? 37.080 11.560 -49.006 1.00 78.06 550 ASN A N 1
ATOM 4438 C CA . ASN A 1 550 ? 38.231 10.665 -49.143 1.00 78.06 550 ASN A CA 1
ATOM 4439 C C . ASN A 1 550 ? 37.933 9.249 -48.606 1.00 78.06 550 ASN A C 1
ATOM 4441 O O . ASN A 1 550 ? 38.841 8.420 -48.476 1.00 78.06 550 ASN A O 1
ATOM 4445 N N . LEU A 1 551 ? 36.672 8.962 -48.261 1.00 78.62 551 LEU A N 1
ATOM 4446 C CA . LEU A 1 551 ? 36.220 7.647 -47.812 1.00 78.62 551 LEU A CA 1
ATOM 4447 C C . LEU A 1 551 ? 35.944 6.737 -49.014 1.00 78.62 551 LEU A C 1
ATOM 4449 O O . LEU A 1 551 ? 34.978 6.921 -49.747 1.00 78.62 551 LEU A O 1
ATOM 4453 N N . THR A 1 552 ? 36.775 5.710 -49.187 1.00 70.56 552 THR A N 1
ATOM 4454 C CA . THR A 1 552 ? 36.623 4.708 -50.257 1.00 70.56 552 THR A CA 1
ATOM 4455 C C . THR A 1 552 ? 35.779 3.501 -49.844 1.00 70.56 552 THR A C 1
ATOM 4457 O O . THR A 1 552 ? 35.278 2.778 -50.702 1.00 70.56 552 THR A O 1
ATOM 4460 N N . LYS A 1 553 ? 35.598 3.270 -48.535 1.00 78.12 553 LYS A N 1
ATOM 4461 C CA . LYS A 1 553 ? 34.790 2.164 -48.003 1.00 78.12 553 LYS A CA 1
ATOM 4462 C C . LYS A 1 553 ? 33.311 2.569 -47.891 1.00 78.12 553 LYS A C 1
ATOM 4464 O O . LYS A 1 553 ? 33.011 3.525 -47.173 1.00 78.12 553 LYS A O 1
ATOM 4469 N N . PRO A 1 554 ? 32.374 1.818 -48.507 1.00 73.56 554 PRO A N 1
ATOM 4470 C CA . PRO A 1 554 ? 30.940 2.103 -48.408 1.00 73.56 554 PRO A CA 1
ATOM 4471 C C . PRO A 1 554 ? 30.393 2.078 -46.972 1.00 73.56 554 PRO A C 1
ATOM 4473 O O . PRO A 1 554 ? 29.518 2.874 -46.650 1.00 73.56 554 PRO A O 1
ATOM 4476 N N . SER A 1 555 ? 30.925 1.215 -46.096 1.00 74.88 555 SER A N 1
ATOM 4477 C CA . SER A 1 555 ? 30.531 1.128 -44.679 1.00 74.88 555 SER A CA 1
ATOM 4478 C C . SER A 1 555 ? 30.785 2.430 -43.922 1.00 74.88 555 SER A C 1
ATOM 4480 O O . SER A 1 555 ? 29.905 2.923 -43.221 1.00 74.88 555 SER A O 1
ATOM 4482 N N . ASP A 1 556 ? 31.972 3.011 -44.103 1.00 81.00 556 ASP A N 1
ATOM 4483 C CA . ASP A 1 556 ? 32.417 4.198 -43.369 1.00 81.00 556 ASP A CA 1
ATOM 4484 C C . ASP A 1 556 ? 31.647 5.433 -43.858 1.00 81.00 556 ASP A C 1
ATOM 4486 O O . ASP A 1 556 ? 31.239 6.277 -43.057 1.00 81.00 556 ASP A O 1
ATOM 4490 N N . LYS A 1 557 ? 31.367 5.492 -45.170 1.00 82.19 557 LYS A N 1
ATOM 4491 C CA . LYS A 1 557 ? 30.512 6.519 -45.782 1.00 82.19 557 LYS A CA 1
ATOM 4492 C C . LYS A 1 557 ? 29.073 6.435 -45.250 1.00 82.19 557 LYS A C 1
ATOM 4494 O O . LYS A 1 557 ? 28.525 7.442 -44.808 1.00 82.19 557 LYS A O 1
ATOM 4499 N N . ASN A 1 558 ? 28.507 5.228 -45.189 1.00 85.12 558 ASN A N 1
ATOM 4500 C CA . ASN A 1 558 ? 27.165 4.976 -44.655 1.00 85.12 558 ASN A CA 1
ATOM 4501 C C . ASN A 1 558 ? 27.058 5.293 -43.152 1.00 85.12 558 ASN A C 1
ATOM 4503 O O . ASN A 1 558 ? 26.057 5.855 -42.697 1.00 85.12 558 ASN A O 1
ATOM 4507 N N . GLN A 1 559 ? 28.091 4.972 -42.369 1.00 85.69 559 GLN A N 1
ATOM 4508 C CA . GLN A 1 559 ? 28.158 5.298 -40.944 1.00 85.69 559 GLN A CA 1
ATOM 4509 C C . GLN A 1 559 ? 28.230 6.814 -40.710 1.00 85.69 559 GLN A C 1
ATOM 4511 O O . GLN A 1 559 ? 27.558 7.325 -39.814 1.00 85.69 559 GLN A O 1
ATOM 4516 N N . TRP A 1 560 ? 29.018 7.540 -41.508 1.00 88.19 560 TRP A N 1
ATOM 4517 C CA . TRP A 1 560 ? 29.105 9.000 -41.426 1.00 88.19 560 TRP A CA 1
ATOM 4518 C C . TRP A 1 560 ? 27.777 9.663 -41.782 1.00 88.19 560 TRP A C 1
ATOM 4520 O O . TRP A 1 560 ? 27.255 10.453 -40.992 1.00 88.19 560 TRP A O 1
ATOM 4530 N N . ALA A 1 561 ? 27.208 9.312 -42.937 1.00 84.88 561 ALA A N 1
ATOM 4531 C CA . ALA A 1 561 ? 25.973 9.911 -43.421 1.00 84.88 561 ALA A CA 1
ATOM 4532 C C . ALA A 1 561 ? 24.805 9.661 -42.454 1.00 84.88 561 ALA A C 1
ATOM 4534 O O . ALA A 1 561 ? 24.146 10.613 -42.037 1.00 84.88 561 ALA A O 1
ATOM 4535 N N . SER A 1 562 ? 24.592 8.414 -42.012 1.00 86.94 562 SER A N 1
ATOM 4536 C CA . SER A 1 562 ? 23.528 8.086 -41.048 1.00 86.94 562 SER A CA 1
ATOM 4537 C C . SER A 1 562 ? 23.692 8.808 -39.707 1.00 86.94 562 SER A C 1
ATOM 4539 O O . SER A 1 562 ? 22.703 9.300 -39.163 1.00 86.94 562 SER A O 1
ATOM 4541 N N . TYR A 1 563 ? 24.921 8.938 -39.192 1.00 88.31 563 TYR A N 1
ATOM 4542 C CA . TYR A 1 563 ? 25.186 9.650 -37.941 1.00 88.31 563 TYR A CA 1
ATOM 4543 C C . TYR A 1 563 ? 24.866 11.145 -38.051 1.00 88.31 563 TYR A C 1
ATOM 4545 O O . TYR A 1 563 ? 24.114 11.676 -37.233 1.00 88.31 563 TYR A O 1
ATOM 4553 N N . VAL A 1 564 ? 25.401 11.835 -39.064 1.00 86.06 564 VAL A N 1
ATOM 4554 C CA . VAL A 1 564 ? 25.222 13.290 -39.199 1.00 86.06 564 VAL A CA 1
ATOM 4555 C C . VAL A 1 564 ? 23.772 13.637 -39.531 1.00 86.06 564 VAL A C 1
ATOM 4557 O O . VAL A 1 564 ? 23.192 14.502 -38.873 1.00 86.06 564 VAL A O 1
ATOM 4560 N N . VAL A 1 565 ? 23.154 12.928 -40.482 1.00 85.00 565 VAL A N 1
ATOM 4561 C CA . VAL A 1 565 ? 21.737 13.126 -40.833 1.00 85.00 565 VAL A CA 1
ATOM 4562 C C . VAL A 1 565 ? 20.838 12.824 -39.631 1.00 85.00 565 VAL A C 1
ATOM 4564 O O . VAL A 1 565 ? 19.947 13.615 -39.318 1.00 85.00 565 VAL A O 1
ATOM 4567 N N . GLY A 1 566 ? 21.112 11.741 -38.895 1.00 84.19 566 GLY A N 1
ATOM 4568 C CA . GLY A 1 566 ? 20.389 11.386 -37.675 1.00 84.19 566 GLY A CA 1
ATOM 4569 C C . GLY A 1 566 ? 20.449 12.477 -36.600 1.00 84.19 566 GLY A C 1
ATOM 4570 O O . GLY A 1 566 ? 19.416 12.848 -36.040 1.00 84.19 566 GLY A O 1
ATOM 4571 N N . GLN A 1 567 ? 21.626 13.055 -36.337 1.00 84.75 567 GLN A N 1
ATOM 4572 C CA . GLN A 1 567 ? 21.779 14.136 -35.351 1.00 84.75 567 GLN A CA 1
ATOM 4573 C C . GLN A 1 567 ? 21.093 15.438 -35.784 1.00 84.75 567 GLN A C 1
ATOM 4575 O O . GLN A 1 567 ? 20.450 16.101 -34.970 1.00 84.75 567 GLN A O 1
ATOM 4580 N N . VAL A 1 568 ? 21.173 15.792 -37.068 1.00 83.50 568 VAL A N 1
ATOM 4581 C CA . VAL A 1 568 ? 20.479 16.968 -37.613 1.00 83.50 568 VAL A CA 1
ATOM 4582 C C . VAL A 1 568 ? 18.965 16.810 -37.463 1.00 83.50 568 VAL A C 1
ATOM 4584 O O . VAL A 1 568 ? 18.294 17.709 -36.955 1.00 83.50 568 VAL A O 1
ATOM 4587 N N . PHE A 1 569 ? 18.416 15.651 -37.828 1.00 82.00 569 PHE A N 1
ATOM 4588 C CA . PHE A 1 569 ? 16.992 15.362 -37.657 1.00 82.00 569 PHE A CA 1
ATOM 4589 C C . PHE A 1 569 ? 16.568 15.342 -36.187 1.00 82.00 569 PHE A C 1
ATOM 4591 O O . PHE A 1 569 ? 15.497 15.855 -35.855 1.00 82.00 569 PHE A O 1
ATOM 4598 N N . LYS A 1 570 ? 17.421 14.843 -35.286 1.00 82.94 570 LYS A N 1
ATOM 4599 C CA . LYS A 1 570 ? 17.180 14.885 -33.839 1.00 82.94 570 LYS A CA 1
ATOM 4600 C C . LYS A 1 570 ? 17.048 16.317 -33.319 1.00 82.94 570 LYS A C 1
ATOM 4602 O O . LYS A 1 570 ? 16.135 16.600 -32.545 1.00 82.94 570 LYS A O 1
ATOM 4607 N N . GLU A 1 571 ? 17.893 17.236 -33.777 1.00 82.19 571 GLU A N 1
ATOM 4608 C CA . GLU A 1 571 ? 17.813 18.653 -33.401 1.00 82.19 571 GLU A CA 1
ATOM 4609 C C . GLU A 1 571 ? 16.581 19.364 -33.983 1.00 82.19 571 GLU A C 1
ATOM 4611 O O . GLU A 1 571 ? 15.938 20.161 -33.292 1.00 82.19 571 GLU A O 1
ATOM 4616 N N . ILE A 1 572 ? 16.184 19.029 -35.217 1.00 77.19 572 ILE A N 1
ATOM 4617 C CA . ILE A 1 572 ? 14.946 19.539 -35.835 1.00 77.19 572 ILE A CA 1
ATOM 4618 C C . ILE A 1 572 ? 13.715 19.160 -34.999 1.00 77.19 572 ILE A C 1
ATOM 4620 O O . ILE A 1 572 ? 12.827 19.996 -34.785 1.00 77.19 572 ILE A O 1
ATOM 4624 N N . VAL A 1 573 ? 13.677 17.924 -34.496 1.00 75.31 573 VAL A N 1
ATOM 4625 C CA . VAL A 1 573 ? 12.609 17.417 -33.625 1.00 75.31 573 VAL A CA 1
ATOM 4626 C C . VAL A 1 573 ? 12.691 18.046 -32.227 1.00 75.31 573 VAL A C 1
ATOM 4628 O O . VAL A 1 573 ? 11.705 18.595 -31.734 1.00 75.31 573 VAL A O 1
ATOM 4631 N N . ASN A 1 574 ? 13.858 18.059 -31.581 1.00 78.19 574 ASN A N 1
ATOM 4632 C CA . ASN A 1 574 ? 14.003 18.583 -30.217 1.00 78.19 574 ASN A CA 1
ATOM 4633 C C . ASN A 1 574 ? 13.610 20.061 -30.097 1.00 78.19 574 ASN A C 1
ATOM 4635 O O . ASN A 1 574 ? 12.947 20.453 -29.135 1.00 78.19 574 ASN A O 1
ATOM 4639 N N . LYS A 1 575 ? 13.989 20.884 -31.081 1.00 75.94 575 LYS A N 1
ATOM 4640 C CA . LYS A 1 575 ? 13.691 22.323 -31.092 1.00 75.94 575 LYS A CA 1
ATOM 4641 C C . LYS A 1 575 ? 12.374 22.693 -31.765 1.00 75.94 575 LYS A C 1
ATOM 4643 O O . LYS A 1 575 ? 12.047 23.876 -31.825 1.00 75.94 575 LYS A O 1
ATOM 4648 N N . ASN A 1 576 ? 11.595 21.709 -32.223 1.00 71.25 576 ASN A N 1
ATOM 4649 C CA . ASN A 1 576 ? 10.307 21.934 -32.880 1.00 71.25 576 ASN A CA 1
ATOM 4650 C C . ASN A 1 576 ? 10.421 22.865 -34.112 1.00 71.25 576 ASN A C 1
ATOM 4652 O O . ASN A 1 576 ? 9.580 23.729 -34.383 1.00 71.25 576 ASN A O 1
ATOM 4656 N N . TYR A 1 577 ? 11.475 22.689 -34.904 1.00 73.69 577 TYR A N 1
ATOM 4657 C CA . TYR A 1 577 ? 11.636 23.460 -36.137 1.00 73.69 577 TYR A CA 1
ATOM 4658 C C . TYR A 1 577 ? 10.680 23.015 -37.253 1.00 73.69 577 TYR A C 1
ATOM 4660 O O . TYR A 1 577 ? 10.400 23.776 -38.177 1.00 73.69 577 TYR A O 1
ATOM 4668 N N . VAL A 1 578 ? 10.075 21.833 -37.102 1.00 67.25 578 VAL A N 1
ATOM 4669 C CA . VAL A 1 578 ? 8.999 21.303 -37.959 1.00 67.25 578 VAL A CA 1
ATOM 4670 C C . VAL A 1 578 ? 7.808 22.266 -38.069 1.00 67.25 578 VAL A C 1
ATOM 4672 O O . VAL A 1 578 ? 7.123 22.311 -39.089 1.00 67.25 578 VAL A O 1
ATOM 4675 N N . SER A 1 579 ? 7.560 23.072 -37.031 1.00 65.06 579 SER A N 1
ATOM 4676 C CA . SER A 1 579 ? 6.451 24.032 -37.000 1.00 65.06 579 SER A CA 1
ATOM 4677 C C . SER A 1 579 ? 6.593 25.219 -37.967 1.00 65.06 579 SER A C 1
ATOM 4679 O O . SER A 1 579 ? 5.601 25.896 -38.234 1.00 65.06 579 SER A O 1
ATOM 4681 N N . LEU A 1 580 ? 7.790 25.470 -38.513 1.00 66.12 580 LEU A N 1
ATOM 4682 C CA . LEU A 1 580 ? 8.086 26.622 -39.379 1.00 66.12 580 LEU A CA 1
ATOM 4683 C C . LEU A 1 580 ? 7.718 26.401 -40.866 1.00 66.12 580 LEU A C 1
ATOM 4685 O O . LEU A 1 580 ? 7.826 27.317 -41.694 1.00 66.12 580 LEU A O 1
ATOM 4689 N N . TRP A 1 581 ? 7.258 25.200 -41.225 1.00 65.62 581 TRP A N 1
ATOM 4690 C CA . TRP A 1 581 ? 6.980 24.784 -42.605 1.00 65.62 581 TRP A CA 1
ATOM 4691 C C . TRP A 1 581 ? 5.574 25.203 -43.097 1.00 65.62 581 TRP A C 1
ATOM 4693 O O . TRP A 1 581 ? 4.677 25.486 -42.305 1.00 65.62 581 TRP A O 1
ATOM 4703 N N . LYS A 1 582 ? 5.376 25.312 -44.427 1.00 48.66 582 LYS A N 1
ATOM 4704 C CA . LYS A 1 582 ? 4.227 26.020 -45.057 1.00 48.66 582 LYS A CA 1
ATOM 4705 C C . LYS A 1 582 ? 2.856 25.380 -44.797 1.00 48.66 582 LYS A C 1
ATOM 4707 O O . LYS A 1 582 ? 1.866 26.101 -44.751 1.00 48.66 582 LYS A O 1
ATOM 4712 N N . ASN A 1 583 ? 2.817 24.077 -44.525 1.00 52.62 583 ASN A N 1
ATOM 4713 C CA . ASN A 1 583 ? 1.684 23.425 -43.876 1.00 52.62 583 ASN A CA 1
ATOM 4714 C C . ASN A 1 583 ? 2.018 23.264 -42.391 1.00 52.62 583 ASN A C 1
ATOM 4716 O O . ASN A 1 583 ? 2.669 22.275 -42.045 1.00 52.62 583 ASN A O 1
ATOM 4720 N N . PRO A 1 584 ? 1.610 24.201 -41.512 1.00 46.09 584 PRO A N 1
ATOM 4721 C CA . PRO A 1 584 ? 1.861 24.077 -40.090 1.00 46.09 584 PRO A CA 1
ATOM 4722 C C . PRO A 1 584 ? 1.035 22.904 -39.578 1.00 46.09 584 PRO A C 1
ATOM 4724 O O . PRO A 1 584 ? -0.126 23.029 -39.181 1.00 46.09 584 PRO A O 1
ATOM 4727 N N . VAL A 1 585 ? 1.647 21.727 -39.561 1.00 50.25 585 VAL A N 1
ATOM 4728 C CA . VAL A 1 585 ? 1.258 20.697 -38.618 1.00 50.25 585 VAL A CA 1
ATOM 4729 C C . VAL A 1 585 ? 1.524 21.354 -37.279 1.00 50.25 585 VAL A C 1
ATOM 4731 O O . VAL A 1 585 ? 2.672 21.521 -36.877 1.00 50.25 585 VAL A O 1
ATOM 4734 N N . SER A 1 586 ? 0.468 21.851 -36.636 1.00 42.62 586 SER A N 1
ATOM 4735 C CA . SER A 1 586 ? 0.610 22.417 -35.306 1.00 42.62 586 SER A CA 1
ATOM 4736 C C . SER A 1 586 ? 1.246 21.326 -34.456 1.00 42.62 586 SER A C 1
ATOM 4738 O O . SER A 1 586 ? 0.620 20.292 -34.204 1.00 42.62 586 SER A O 1
ATOM 4740 N N . TYR A 1 587 ? 2.513 21.531 -34.094 1.00 45.38 587 TYR A N 1
ATOM 4741 C CA . TYR A 1 587 ? 3.317 20.551 -33.372 1.00 45.38 587 TYR A CA 1
ATOM 4742 C C . TYR A 1 587 ? 2.579 20.076 -32.116 1.00 45.38 587 TYR A C 1
ATOM 4744 O O . TYR A 1 587 ? 2.597 18.907 -31.760 1.00 45.38 587 TYR A O 1
ATOM 4752 N N . SER A 1 588 ? 1.784 20.966 -31.518 1.00 45.50 588 SER A N 1
ATOM 4753 C CA . SER A 1 588 ? 0.949 20.691 -30.352 1.00 45.50 588 SER A CA 1
ATOM 4754 C C . SER A 1 588 ? -0.314 19.856 -30.618 1.00 45.50 588 SER A C 1
ATOM 4756 O O . SER A 1 588 ? -0.834 19.249 -29.681 1.00 45.50 588 SER A O 1
ATOM 4758 N N . LYS A 1 589 ? -0.844 19.821 -31.852 1.00 44.75 589 LYS A N 1
ATOM 4759 C CA . LYS A 1 589 ? -2.129 19.170 -32.183 1.00 44.75 589 LYS A CA 1
ATOM 4760 C C . LYS A 1 589 ? -1.971 17.704 -32.595 1.00 44.75 589 LYS A C 1
ATOM 4762 O O . LYS A 1 589 ? -2.843 16.908 -32.261 1.00 44.75 589 LYS A O 1
ATOM 4767 N N . TYR A 1 590 ? -0.873 17.350 -33.270 1.00 46.84 590 TYR A N 1
ATOM 4768 C CA . TYR A 1 590 ? -0.610 15.981 -33.748 1.00 46.84 590 TYR A CA 1
ATOM 4769 C C . TYR A 1 590 ? 0.530 15.265 -32.998 1.00 46.84 590 TYR A C 1
ATOM 4771 O O . TYR A 1 590 ? 0.519 14.039 -32.935 1.00 46.84 590 TYR A O 1
ATOM 4779 N N . PHE A 1 591 ? 1.435 15.994 -32.327 1.00 51.09 591 PHE A N 1
ATOM 4780 C CA . PHE A 1 591 ? 2.524 15.421 -31.521 1.00 51.09 591 PHE A CA 1
ATOM 4781 C C . PHE A 1 591 ? 2.338 15.654 -30.018 1.00 51.09 591 PHE A C 1
ATOM 4783 O O . PHE A 1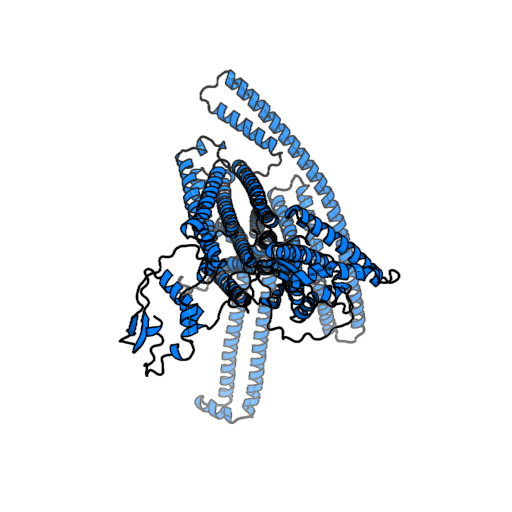 591 ? 3.146 16.279 -29.341 1.00 51.09 591 PHE A O 1
ATOM 4790 N N . ARG A 1 592 ? 1.283 15.050 -29.458 1.00 49.28 592 ARG A N 1
ATOM 4791 C CA . ARG A 1 592 ? 1.383 14.490 -28.091 1.00 49.28 592 ARG A CA 1
ATOM 4792 C C . ARG A 1 592 ? 2.242 13.211 -28.062 1.00 49.28 592 ARG A C 1
ATOM 4794 O O . ARG A 1 592 ? 2.467 12.653 -26.995 1.00 49.28 592 ARG A O 1
ATOM 4801 N N . ALA A 1 593 ? 2.660 12.749 -29.240 1.00 53.12 593 ALA A N 1
ATOM 4802 C CA . ALA A 1 593 ? 3.521 11.608 -29.482 1.00 53.12 593 ALA A CA 1
ATOM 4803 C C . ALA A 1 593 ? 4.996 11.999 -29.314 1.00 53.12 593 ALA A C 1
ATOM 4805 O O . ALA A 1 593 ? 5.420 13.030 -29.835 1.00 53.12 593 ALA A O 1
ATOM 4806 N N . SER A 1 594 ? 5.776 11.184 -28.605 1.00 60.97 594 SER A N 1
ATOM 4807 C CA . SER A 1 594 ? 7.230 11.348 -28.546 1.00 60.97 594 SER A CA 1
ATOM 4808 C C . SER A 1 594 ? 7.842 10.814 -29.838 1.00 60.97 594 SER A C 1
ATOM 4810 O O . SER A 1 594 ? 7.576 9.670 -30.215 1.00 60.97 594 SER A O 1
ATOM 4812 N N . VAL A 1 595 ? 8.635 11.645 -30.508 1.00 67.69 595 VAL A N 1
ATOM 4813 C CA . VAL A 1 595 ? 9.347 11.293 -31.738 1.00 67.69 595 VAL A CA 1
ATOM 4814 C C . VAL A 1 595 ? 10.799 11.073 -31.372 1.00 67.69 595 VAL A C 1
ATOM 4816 O O . VAL A 1 595 ? 11.452 11.983 -30.869 1.00 67.69 595 VAL A O 1
ATOM 4819 N N . ASP A 1 596 ? 11.272 9.863 -31.606 1.00 72.75 596 ASP A N 1
ATOM 4820 C CA . ASP A 1 596 ? 12.670 9.495 -31.480 1.00 72.75 596 ASP A CA 1
ATOM 4821 C C . ASP A 1 596 ? 13.271 9.341 -32.878 1.00 72.75 596 ASP A C 1
ATOM 4823 O O . ASP A 1 596 ? 12.587 8.906 -33.808 1.00 72.75 596 ASP A O 1
ATOM 4827 N N . VAL A 1 597 ? 14.530 9.734 -33.040 1.00 77.94 597 VAL A N 1
ATOM 4828 C CA . VAL A 1 597 ? 15.241 9.603 -34.316 1.00 77.94 597 VAL A CA 1
ATOM 4829 C C . VAL A 1 597 ? 16.186 8.425 -34.194 1.00 77.94 597 VAL A C 1
ATOM 4831 O O . VAL A 1 597 ? 17.120 8.439 -33.394 1.00 77.94 597 VAL A O 1
ATOM 4834 N N . ASP A 1 598 ? 15.912 7.401 -34.988 1.00 79.38 598 ASP A N 1
ATOM 4835 C CA . ASP A 1 598 ? 16.710 6.196 -35.091 1.00 79.38 598 ASP A CA 1
ATOM 4836 C C . ASP A 1 598 ? 17.661 6.314 -36.286 1.00 79.38 598 ASP A C 1
ATOM 4838 O O . ASP A 1 598 ? 17.284 6.850 -37.325 1.00 79.38 598 ASP A O 1
ATOM 4842 N N . TYR A 1 599 ? 18.893 5.841 -36.159 1.00 85.19 599 TYR A N 1
ATOM 4843 C CA . TYR A 1 599 ? 19.845 5.819 -37.262 1.00 85.19 599 TYR A CA 1
ATOM 4844 C C . TYR A 1 599 ? 20.870 4.707 -37.065 1.00 85.19 599 TYR A C 1
ATOM 4846 O O . TYR A 1 599 ? 21.205 4.332 -35.939 1.00 85.19 599 TYR A O 1
ATOM 4854 N N . GLY A 1 600 ? 21.406 4.214 -38.173 1.00 83.38 600 GLY A N 1
ATOM 4855 C CA . GLY A 1 600 ? 22.453 3.204 -38.183 1.00 83.38 600 GLY A CA 1
ATOM 4856 C C . GLY A 1 600 ? 22.890 2.874 -39.603 1.00 83.38 600 GLY A C 1
ATOM 4857 O O . GLY A 1 600 ? 22.502 3.542 -40.557 1.00 83.38 600 GLY A O 1
ATOM 4858 N N . TYR A 1 601 ? 23.729 1.855 -39.743 1.00 81.06 601 TYR A N 1
ATOM 4859 C CA . TYR A 1 601 ? 24.320 1.474 -41.028 1.00 81.06 601 TYR A CA 1
ATOM 4860 C C . TYR A 1 601 ? 24.259 -0.034 -41.290 1.00 81.06 601 TYR A C 1
ATOM 4862 O O . TYR A 1 601 ? 24.933 -0.530 -42.177 1.00 81.06 601 TYR A O 1
ATOM 4870 N N . ASP A 1 602 ? 23.435 -0.770 -40.547 1.00 74.00 602 ASP A N 1
ATOM 4871 C CA . ASP A 1 602 ? 23.262 -2.225 -40.618 1.00 74.00 602 ASP A CA 1
ATOM 4872 C C . ASP A 1 602 ? 21.916 -2.639 -41.246 1.00 74.00 602 ASP A C 1
ATOM 4874 O O . ASP A 1 602 ? 21.426 -3.748 -41.021 1.00 74.00 602 ASP A O 1
ATOM 4878 N N . PHE A 1 603 ? 21.299 -1.759 -42.041 1.00 72.81 603 PHE A N 1
ATOM 4879 C CA . PHE A 1 603 ? 20.018 -2.057 -42.676 1.00 72.81 603 PHE A CA 1
ATOM 4880 C C . PHE A 1 603 ? 20.192 -3.083 -43.803 1.00 72.81 603 PHE A C 1
ATOM 4882 O O . PHE A 1 603 ? 21.088 -2.938 -44.640 1.00 72.81 603 PHE A O 1
ATOM 4889 N N . VAL A 1 604 ? 19.334 -4.107 -43.836 1.00 66.06 604 VAL A N 1
ATOM 4890 C CA . VAL A 1 604 ? 19.396 -5.200 -44.817 1.00 66.06 604 VAL A CA 1
ATOM 4891 C C . VAL A 1 604 ? 18.310 -4.997 -45.873 1.00 66.06 604 VAL A C 1
ATOM 4893 O O . VAL A 1 604 ? 17.118 -5.006 -45.563 1.00 66.06 604 VAL A O 1
ATOM 4896 N N . ASP A 1 605 ? 18.716 -4.820 -47.134 1.00 61.12 605 ASP A N 1
ATOM 4897 C CA . ASP A 1 605 ? 17.781 -4.762 -48.261 1.00 61.12 605 ASP A CA 1
ATOM 4898 C C . ASP A 1 605 ? 17.143 -6.135 -48.493 1.00 61.12 605 ASP A C 1
ATOM 4900 O O . ASP A 1 605 ? 17.811 -7.162 -48.590 1.00 61.12 605 ASP A O 1
ATOM 4904 N N . THR A 1 606 ? 15.817 -6.145 -48.570 1.00 52.16 606 THR A N 1
ATOM 4905 C CA . THR A 1 606 ? 15.025 -7.366 -48.676 1.00 52.16 606 THR A CA 1
ATOM 4906 C C . THR A 1 606 ? 14.620 -7.722 -50.095 1.00 52.16 606 THR A C 1
ATOM 4908 O O . THR A 1 606 ? 14.122 -8.830 -50.299 1.00 52.16 606 THR A O 1
ATOM 4911 N N . ASN A 1 607 ? 14.860 -6.856 -51.072 1.00 52.94 607 ASN A N 1
ATOM 4912 C CA . ASN A 1 607 ? 14.508 -7.135 -52.462 1.00 52.94 607 ASN A CA 1
ATOM 4913 C C . ASN A 1 607 ? 15.627 -7.875 -53.215 1.00 52.94 607 ASN A C 1
ATOM 4915 O O . ASN A 1 607 ? 15.368 -8.467 -54.258 1.00 52.94 607 ASN A O 1
ATOM 4919 N N . ASN A 1 608 ? 16.841 -7.926 -52.656 1.00 51.47 608 ASN A N 1
ATOM 4920 C CA . ASN A 1 608 ? 17.976 -8.660 -53.216 1.00 51.47 608 ASN A CA 1
ATOM 4921 C C . ASN A 1 608 ? 18.162 -10.033 -52.546 1.00 51.47 608 ASN A C 1
ATOM 4923 O O . ASN A 1 608 ? 18.212 -10.140 -51.323 1.00 51.47 608 ASN A O 1
ATOM 4927 N N . GLN A 1 609 ? 18.283 -11.095 -53.350 1.00 45.00 609 GLN A N 1
ATOM 4928 C CA . GLN A 1 609 ? 18.487 -12.476 -52.874 1.00 45.00 609 GLN A CA 1
ATOM 4929 C C . GLN A 1 609 ? 19.946 -12.786 -52.478 1.00 45.00 609 GLN A C 1
ATOM 4931 O O . GLN A 1 609 ? 20.206 -13.830 -51.884 1.00 45.00 609 GLN A O 1
ATOM 4936 N N . ASN A 1 610 ? 20.888 -11.876 -52.750 1.00 44.78 610 ASN A N 1
ATOM 4937 C CA . ASN A 1 610 ? 22.290 -12.018 -52.356 1.00 44.78 610 ASN A CA 1
ATOM 4938 C C . ASN A 1 610 ? 22.523 -11.426 -50.955 1.00 44.78 610 ASN A C 1
ATOM 4940 O O . ASN A 1 610 ? 22.431 -10.216 -50.761 1.00 44.78 610 ASN A O 1
ATOM 4944 N N . LEU A 1 611 ? 22.833 -12.296 -49.990 1.00 47.44 611 LEU A N 1
ATOM 4945 C CA . LEU A 1 611 ? 23.074 -11.977 -48.572 1.00 47.44 611 LEU A CA 1
ATOM 4946 C C . LEU A 1 611 ? 24.506 -11.475 -48.275 1.00 47.44 611 LEU A C 1
ATOM 4948 O O . LEU A 1 611 ? 24.773 -11.013 -47.166 1.00 47.44 611 LEU A O 1
ATOM 4952 N N . ASP A 1 612 ? 25.411 -11.511 -49.257 1.00 45.31 612 ASP A N 1
ATOM 4953 C CA . ASP A 1 612 ? 26.832 -11.175 -49.086 1.00 45.31 612 ASP A CA 1
ATOM 4954 C C . ASP A 1 612 ? 27.129 -9.687 -49.325 1.00 45.31 612 ASP A C 1
ATOM 4956 O O . ASP A 1 612 ? 27.796 -9.303 -50.274 1.00 45.31 612 ASP A O 1
ATOM 4960 N N . HIS A 1 613 ? 26.695 -8.842 -48.391 1.00 47.75 613 HIS A N 1
ATOM 4961 C CA . HIS A 1 613 ? 27.019 -7.410 -48.284 1.00 47.75 613 HIS A CA 1
ATOM 4962 C C . HIS A 1 613 ? 26.081 -6.437 -49.014 1.00 47.75 613 HIS A C 1
ATOM 4964 O O . HIS A 1 613 ? 26.123 -6.249 -50.228 1.00 47.75 613 HIS A O 1
ATOM 4970 N N . LYS A 1 614 ? 25.391 -5.627 -48.207 1.00 56.81 614 LYS A N 1
ATOM 4971 C CA . LYS A 1 614 ? 25.709 -4.197 -48.059 1.00 56.81 614 LYS A CA 1
ATOM 4972 C C . LYS A 1 614 ? 25.028 -3.692 -46.790 1.00 56.81 614 LYS A C 1
ATOM 4974 O O . LYS A 1 614 ? 23.812 -3.658 -46.703 1.00 56.81 614 LYS A O 1
ATOM 4979 N N . GLN A 1 615 ? 25.837 -3.338 -45.800 1.00 66.75 615 GLN A N 1
ATOM 4980 C CA . GLN A 1 615 ? 25.443 -2.559 -44.629 1.00 66.75 615 GLN A CA 1
ATOM 4981 C C . GLN A 1 615 ? 24.900 -1.208 -45.110 1.00 66.75 615 GLN A C 1
ATOM 4983 O O . GLN A 1 615 ? 25.687 -0.327 -45.464 1.00 66.75 615 GLN A O 1
ATOM 4988 N N . LEU A 1 616 ? 23.579 -1.070 -45.247 1.00 75.44 616 LEU A N 1
ATOM 4989 C CA . LEU A 1 616 ? 22.962 0.159 -45.740 1.00 75.44 616 LEU A CA 1
ATOM 4990 C C . LEU A 1 616 ? 22.753 1.141 -44.588 1.00 75.44 616 LEU A C 1
ATOM 4992 O O . LEU A 1 616 ? 22.264 0.779 -43.517 1.00 75.44 616 LEU A O 1
ATOM 4996 N N . ALA A 1 617 ? 23.089 2.407 -44.839 1.00 82.62 617 ALA A N 1
ATOM 4997 C CA . ALA A 1 617 ? 22.698 3.511 -43.973 1.00 82.62 617 ALA A CA 1
ATOM 4998 C C . ALA A 1 617 ? 21.172 3.545 -43.840 1.00 82.62 617 ALA A C 1
ATOM 5000 O O . ALA A 1 617 ? 20.469 3.421 -44.838 1.00 82.62 617 ALA A O 1
ATOM 5001 N N . TYR A 1 618 ? 20.658 3.753 -42.634 1.00 84.81 618 TYR A N 1
ATOM 5002 C CA . TYR A 1 618 ? 19.264 4.094 -42.405 1.00 84.81 618 TYR A CA 1
ATOM 5003 C C . TYR A 1 618 ? 19.151 5.251 -41.423 1.00 84.81 618 TYR A C 1
ATOM 5005 O O . TYR A 1 618 ? 19.953 5.403 -40.500 1.00 84.81 618 TYR A O 1
ATOM 5013 N N . VAL A 1 619 ? 18.121 6.059 -41.628 1.00 83.94 619 VAL A N 1
ATOM 5014 C CA . VAL A 1 619 ? 17.661 7.073 -40.687 1.00 83.94 619 VAL A CA 1
ATOM 5015 C C . VAL A 1 619 ? 16.147 6.979 -40.654 1.00 83.94 619 VAL A C 1
ATOM 5017 O O . VAL A 1 619 ? 15.496 6.908 -41.694 1.00 83.94 619 VAL A O 1
ATOM 5020 N N . GLY A 1 620 ? 15.569 6.960 -39.463 1.00 83.69 620 GLY A N 1
ATOM 5021 C CA . GLY A 1 620 ? 14.143 6.808 -39.281 1.00 83.69 620 GLY A CA 1
ATOM 5022 C C . GLY A 1 620 ? 13.585 7.650 -38.149 1.00 83.69 620 GLY A C 1
ATOM 5023 O O . GLY A 1 620 ? 14.259 7.950 -37.170 1.00 83.69 620 GLY A O 1
ATOM 5024 N N . PHE A 1 621 ? 12.314 8.005 -38.269 1.00 81.62 621 PHE A N 1
ATOM 5025 C CA . PHE A 1 621 ? 11.543 8.625 -37.201 1.00 81.62 621 PHE A CA 1
ATOM 5026 C C . PHE A 1 621 ? 10.663 7.564 -36.558 1.00 81.62 621 PHE A C 1
ATOM 5028 O O . PHE A 1 621 ? 9.775 7.014 -37.209 1.00 81.62 621 PHE A O 1
ATOM 5035 N N . ARG A 1 622 ? 10.889 7.291 -35.274 1.00 76.88 622 ARG A N 1
ATOM 5036 C CA . ARG A 1 622 ? 10.045 6.434 -34.446 1.00 76.88 622 ARG A CA 1
ATOM 5037 C C . ARG A 1 622 ? 9.082 7.300 -33.650 1.00 76.88 622 ARG A C 1
ATOM 5039 O O . ARG A 1 622 ? 9.470 8.070 -32.782 1.00 76.88 622 ARG A O 1
ATOM 5046 N N . ILE A 1 623 ? 7.800 7.146 -33.922 1.00 75.81 623 ILE A N 1
ATOM 5047 C CA . ILE A 1 623 ? 6.732 7.995 -33.407 1.00 75.81 623 ILE A CA 1
ATOM 5048 C C . ILE A 1 623 ? 5.901 7.159 -32.448 1.00 75.81 623 ILE A C 1
ATOM 5050 O O . ILE A 1 623 ? 5.174 6.261 -32.868 1.00 75.81 623 ILE A O 1
ATOM 5054 N N . ILE A 1 624 ? 5.995 7.446 -31.156 1.00 67.75 624 ILE A N 1
ATOM 5055 C CA . ILE A 1 624 ? 5.351 6.667 -30.095 1.00 67.75 624 ILE A CA 1
ATOM 5056 C C . ILE A 1 624 ? 4.091 7.404 -29.628 1.00 67.75 624 ILE A C 1
ATOM 5058 O O . ILE A 1 624 ? 4.133 8.612 -29.413 1.00 67.75 624 ILE A O 1
ATOM 5062 N N . ASN A 1 625 ? 2.979 6.687 -29.424 1.00 62.84 625 ASN A N 1
ATOM 5063 C CA . ASN A 1 625 ? 1.680 7.232 -28.980 1.00 62.84 625 ASN A CA 1
ATOM 5064 C C . ASN A 1 625 ? 0.960 8.140 -29.994 1.00 62.84 625 ASN A C 1
ATOM 5066 O O . ASN A 1 625 ? 0.129 8.971 -29.613 1.00 62.84 625 ASN A O 1
ATOM 5070 N N . ALA A 1 626 ? 1.221 7.985 -31.292 1.00 64.25 626 ALA A N 1
ATOM 5071 C CA . ALA A 1 626 ? 0.429 8.676 -32.304 1.00 64.25 626 ALA A CA 1
ATOM 5072 C C . ALA A 1 626 ? -0.959 8.033 -32.454 1.00 64.25 626 ALA A C 1
ATOM 5074 O O . ALA A 1 626 ? -1.106 6.818 -32.591 1.00 64.25 626 ALA A O 1
ATOM 5075 N N . GLN A 1 627 ? -1.998 8.870 -32.423 1.00 59.59 627 GLN A N 1
ATOM 5076 C CA . GLN A 1 627 ? -3.391 8.425 -32.540 1.00 59.59 627 GLN A CA 1
ATOM 5077 C C . GLN A 1 627 ? -3.849 8.252 -33.995 1.00 59.59 627 GLN A C 1
ATOM 5079 O O . GLN A 1 627 ? -4.883 7.635 -34.230 1.00 59.59 627 GLN A O 1
ATOM 5084 N N . ASP A 1 628 ? -3.093 8.785 -34.959 1.00 65.38 628 ASP A N 1
ATOM 5085 C CA . ASP A 1 628 ? -3.521 8.920 -36.348 1.00 65.38 628 ASP A CA 1
ATOM 5086 C C . ASP A 1 628 ? -2.411 8.524 -37.330 1.00 65.38 628 ASP A C 1
ATOM 5088 O O . ASP A 1 628 ? -1.297 9.045 -37.255 1.00 65.38 628 ASP A O 1
ATOM 5092 N N . ASN A 1 629 ? -2.734 7.644 -38.280 1.00 66.38 629 ASN A N 1
ATOM 5093 C CA . ASN A 1 629 ? -1.817 7.176 -39.323 1.00 66.38 629 ASN A CA 1
ATOM 5094 C C . ASN A 1 629 ? -1.390 8.300 -40.278 1.00 66.38 629 ASN A C 1
ATOM 5096 O O . ASN A 1 629 ? -0.351 8.186 -40.921 1.00 66.38 629 ASN A O 1
ATOM 5100 N N . ARG A 1 630 ? -2.140 9.411 -40.356 1.00 69.62 630 ARG A N 1
ATOM 5101 C CA . ARG A 1 630 ? -1.777 10.585 -41.174 1.00 69.62 630 ARG A CA 1
ATOM 5102 C C . ARG A 1 630 ? -0.425 11.192 -40.792 1.00 69.62 630 ARG A C 1
ATOM 5104 O O . ARG A 1 630 ? 0.133 11.954 -41.576 1.00 69.62 630 ARG A O 1
ATOM 5111 N N . ILE A 1 631 ? 0.098 10.852 -39.612 1.00 68.50 631 ILE A N 1
ATOM 5112 C CA . ILE A 1 631 ? 1.421 11.271 -39.149 1.00 68.50 631 ILE A CA 1
ATOM 5113 C C . ILE A 1 631 ? 2.562 10.649 -39.963 1.00 68.50 631 ILE A C 1
ATOM 5115 O O . ILE A 1 631 ? 3.600 11.282 -40.116 1.00 68.50 631 ILE A O 1
ATOM 5119 N N . ILE A 1 632 ? 2.349 9.459 -40.533 1.00 69.31 632 ILE A N 1
ATOM 5120 C CA . ILE A 1 632 ? 3.313 8.767 -41.400 1.00 69.31 632 ILE A CA 1
ATOM 5121 C C . ILE A 1 632 ? 3.606 9.643 -42.619 1.00 69.31 632 ILE A C 1
ATOM 5123 O O . ILE A 1 632 ? 4.737 10.063 -42.816 1.00 69.31 632 ILE A O 1
ATOM 5127 N N . ASN A 1 633 ? 2.556 10.092 -43.314 1.00 69.69 633 ASN A N 1
ATOM 5128 C CA . ASN A 1 633 ? 2.665 10.976 -44.481 1.00 69.69 633 ASN A CA 1
ATOM 5129 C C . ASN A 1 633 ? 3.375 12.311 -44.188 1.00 69.69 633 ASN A C 1
ATOM 5131 O O . ASN A 1 633 ? 3.766 13.012 -45.121 1.00 69.69 633 ASN A O 1
ATOM 5135 N N . ILE A 1 634 ? 3.473 12.720 -42.918 1.00 69.62 634 ILE A N 1
ATOM 5136 C CA . ILE A 1 634 ? 4.219 13.914 -42.511 1.00 69.62 634 ILE A CA 1
ATOM 5137 C C . ILE A 1 634 ? 5.714 13.598 -42.481 1.00 69.62 634 ILE A C 1
ATOM 5139 O O . ILE A 1 634 ? 6.480 14.371 -43.043 1.00 69.62 634 ILE A O 1
ATOM 5143 N N . PHE A 1 635 ? 6.122 12.477 -41.878 1.00 69.31 635 PHE A N 1
ATOM 5144 C CA . PHE A 1 635 ? 7.530 12.072 -41.813 1.00 69.31 635 PHE A CA 1
ATOM 5145 C C . PHE A 1 635 ? 8.071 11.494 -43.110 1.00 69.31 635 PHE A C 1
ATOM 5147 O O . PHE A 1 635 ? 9.228 11.739 -43.427 1.00 69.31 635 PHE A O 1
ATOM 5154 N N . ASP A 1 636 ? 7.245 10.837 -43.918 1.00 69.00 636 ASP A N 1
ATOM 5155 C CA . ASP A 1 636 ? 7.637 10.399 -45.263 1.00 69.00 636 ASP A CA 1
ATOM 5156 C C . ASP A 1 636 ? 8.143 11.584 -46.089 1.00 69.00 636 ASP A C 1
ATOM 5158 O O . ASP A 1 636 ? 9.146 11.492 -46.794 1.00 69.00 636 ASP A O 1
ATOM 5162 N N . LYS A 1 637 ? 7.498 12.748 -45.928 1.00 66.38 637 LYS A N 1
ATOM 5163 C CA . LYS A 1 637 ? 7.882 13.997 -46.595 1.00 66.38 637 LYS A CA 1
ATOM 5164 C C . LYS A 1 637 ? 9.199 14.599 -46.097 1.00 66.38 637 LYS A C 1
ATOM 5166 O O . LYS A 1 637 ? 9.722 15.463 -46.797 1.00 66.38 637 LYS A O 1
ATOM 5171 N N . PHE A 1 638 ? 9.740 14.178 -44.945 1.00 66.06 638 PHE A N 1
ATOM 5172 C CA . PHE A 1 638 ? 11.085 14.587 -44.501 1.00 66.06 638 PHE A CA 1
ATOM 5173 C C . PHE A 1 638 ? 12.185 13.930 -45.332 1.00 66.06 638 PHE A C 1
ATOM 5175 O O . PHE A 1 638 ? 13.261 14.500 -45.472 1.00 66.06 638 PHE A O 1
ATOM 5182 N N . PHE A 1 639 ? 11.920 12.744 -45.880 1.00 65.50 639 PHE A N 1
ATOM 5183 C CA . PHE A 1 639 ? 12.898 11.962 -46.633 1.00 65.50 639 PHE A CA 1
ATOM 5184 C C . PHE A 1 639 ? 12.815 12.179 -48.150 1.00 65.50 639 PHE A C 1
ATOM 5186 O O . PHE A 1 639 ? 13.574 11.569 -48.900 1.00 65.50 639 PHE A O 1
ATOM 5193 N N . VAL A 1 640 ? 11.891 13.019 -48.627 1.00 60.62 640 VAL A N 1
ATOM 5194 C CA . VAL A 1 640 ? 11.769 13.375 -50.047 1.00 60.62 640 VAL A CA 1
ATOM 5195 C C . VAL A 1 640 ? 12.547 14.668 -50.309 1.00 60.62 640 VAL A C 1
ATOM 5197 O O . VAL A 1 640 ? 12.294 15.687 -49.668 1.00 60.62 640 VAL A O 1
ATOM 5200 N N . LEU A 1 641 ? 13.481 14.589 -51.266 1.00 49.31 641 LEU A N 1
ATOM 5201 C CA . LEU A 1 641 ? 14.534 15.555 -51.627 1.00 49.31 641 LEU A CA 1
ATOM 5202 C C . LEU A 1 641 ? 14.083 17.029 -51.769 1.00 49.31 641 LEU A C 1
ATOM 5204 O O . LEU A 1 641 ? 14.899 17.939 -51.680 1.00 49.31 641 LEU A O 1
ATOM 5208 N N . THR A 1 642 ? 12.794 17.299 -51.988 1.00 44.41 642 THR A N 1
ATOM 5209 C CA . THR A 1 642 ? 12.309 18.603 -52.463 1.00 44.41 642 THR A CA 1
ATOM 5210 C C . THR A 1 642 ? 12.076 19.662 -51.378 1.00 44.41 642 THR A C 1
ATOM 5212 O O . THR A 1 642 ? 12.066 20.851 -51.689 1.00 44.41 642 THR A O 1
ATOM 5215 N N . ASN A 1 643 ? 11.931 19.296 -50.099 1.00 46.97 643 ASN A N 1
ATOM 5216 C CA . ASN A 1 643 ? 11.418 20.243 -49.090 1.00 46.97 643 ASN A CA 1
ATOM 5217 C C . ASN A 1 643 ? 12.467 21.069 -48.337 1.00 46.97 643 ASN A C 1
ATOM 5219 O O . ASN A 1 643 ? 12.100 22.063 -47.711 1.00 46.97 643 ASN A O 1
ATOM 5223 N N . LEU A 1 644 ? 13.750 20.703 -48.385 1.00 46.69 644 LEU A N 1
ATOM 5224 C CA . LEU A 1 644 ? 14.801 21.596 -47.885 1.00 46.69 644 LEU A CA 1
ATOM 5225 C C . LEU A 1 644 ? 15.162 22.680 -48.912 1.00 46.69 644 LEU A C 1
ATOM 5227 O O . LEU A 1 644 ? 15.607 23.758 -48.527 1.00 46.69 644 LEU A O 1
ATOM 5231 N N . GLN A 1 645 ? 14.941 22.416 -50.204 1.00 44.41 645 GLN A N 1
ATOM 5232 C CA . GLN A 1 645 ? 15.262 23.352 -51.279 1.00 44.41 645 GLN A CA 1
ATOM 5233 C C . GLN A 1 645 ? 14.087 24.264 -51.663 1.00 44.41 645 GLN A C 1
ATOM 5235 O O . GLN A 1 645 ? 14.334 25.426 -51.958 1.00 44.41 645 GLN A O 1
ATOM 5240 N N . ASN A 1 646 ? 12.826 23.808 -51.602 1.00 44.78 646 ASN A N 1
ATOM 5241 C CA . ASN A 1 646 ? 11.650 24.652 -51.856 1.00 44.78 646 ASN A CA 1
ATOM 5242 C C . ASN A 1 646 ? 10.395 24.128 -51.124 1.00 44.78 646 ASN A C 1
ATOM 5244 O O . ASN A 1 646 ? 9.903 23.054 -51.465 1.00 44.78 646 ASN A O 1
ATOM 5248 N N . PRO A 1 647 ? 9.784 24.878 -50.185 1.00 45.25 647 PRO A N 1
ATOM 5249 C CA . PRO A 1 647 ? 8.597 24.435 -49.440 1.00 45.25 647 PRO A CA 1
ATOM 5250 C C . PRO A 1 647 ? 7.285 24.431 -50.259 1.00 45.25 647 PRO A C 1
ATOM 5252 O O . PRO A 1 647 ? 6.205 24.446 -49.663 1.00 45.25 647 PRO A O 1
ATOM 5255 N N . ASP A 1 648 ? 7.361 24.439 -51.597 1.00 43.16 648 ASP A N 1
ATOM 5256 C CA . ASP A 1 648 ? 6.244 24.752 -52.498 1.00 43.16 648 ASP A CA 1
ATOM 5257 C C . ASP A 1 648 ? 5.891 23.715 -53.574 1.00 43.16 648 ASP A C 1
ATOM 5259 O O . ASP A 1 648 ? 4.904 23.905 -54.279 1.00 43.16 648 ASP A O 1
ATOM 5263 N N . LEU A 1 649 ? 6.587 22.580 -53.684 1.00 36.31 649 LEU A N 1
ATOM 5264 C CA . LEU A 1 649 ? 6.271 21.577 -54.711 1.00 36.31 649 LEU A CA 1
ATOM 5265 C C . LEU A 1 649 ? 6.129 20.175 -54.111 1.00 36.31 649 LEU A C 1
ATOM 5267 O O . LEU A 1 649 ? 7.098 19.461 -53.862 1.00 36.31 649 LEU A O 1
ATOM 5271 N N . ALA A 1 650 ? 4.873 19.770 -53.909 1.00 34.56 650 ALA A N 1
ATOM 5272 C CA . ALA A 1 650 ? 4.503 18.368 -53.784 1.00 34.56 650 ALA A CA 1
ATOM 5273 C C . ALA A 1 650 ? 4.271 17.811 -55.192 1.00 34.56 650 ALA A C 1
ATOM 5275 O O . ALA A 1 650 ? 3.231 18.068 -55.794 1.00 34.56 650 ALA A O 1
ATOM 5276 N N . ILE A 1 651 ? 5.227 17.040 -55.704 1.00 28.14 651 ILE A N 1
ATOM 5277 C CA . ILE A 1 651 ? 5.014 16.191 -56.877 1.00 28.14 651 ILE A CA 1
ATOM 5278 C C . ILE A 1 651 ? 4.969 14.741 -56.390 1.00 28.14 651 ILE A C 1
ATOM 5280 O O . ILE A 1 651 ? 5.767 14.327 -55.547 1.00 28.14 651 ILE A O 1
ATOM 5284 N N . ARG A 1 652 ? 3.956 14.011 -56.873 1.00 36.22 652 ARG A N 1
ATOM 5285 C CA . ARG A 1 652 ? 3.786 12.561 -56.713 1.00 36.22 652 ARG A CA 1
ATOM 5286 C C . ARG A 1 652 ? 5.090 11.849 -57.077 1.00 36.22 652 ARG A C 1
ATOM 5288 O O . ARG A 1 652 ? 5.626 12.111 -58.146 1.00 36.22 652 ARG A O 1
ATOM 5295 N N . TYR A 1 653 ? 5.539 10.934 -56.225 1.00 36.50 653 TYR A N 1
ATOM 5296 C CA . TYR A 1 653 ? 6.539 9.945 -56.612 1.00 36.50 653 TYR A CA 1
ATOM 5297 C C . TYR A 1 653 ? 5.834 8.635 -56.934 1.00 36.50 653 TYR A C 1
ATOM 5299 O O . TYR A 1 653 ? 5.090 8.110 -56.100 1.00 36.50 653 TYR A O 1
ATOM 5307 N N . ASP A 1 654 ? 6.044 8.193 -58.170 1.00 34.88 654 ASP A N 1
ATOM 5308 C CA . ASP A 1 654 ? 5.640 6.894 -58.680 1.00 34.88 654 ASP A CA 1
ATOM 5309 C C . ASP A 1 654 ? 6.533 5.806 -58.078 1.00 34.88 654 ASP A C 1
ATOM 5311 O O . ASP A 1 654 ? 7.684 6.053 -57.710 1.00 34.88 654 ASP A O 1
ATOM 5315 N N . HIS A 1 655 ? 5.962 4.627 -57.892 1.00 41.38 655 HIS A N 1
ATOM 5316 C CA . HIS A 1 655 ? 6.516 3.549 -57.080 1.00 41.38 655 HIS A CA 1
ATOM 5317 C C . HIS A 1 655 ? 7.297 2.541 -57.928 1.00 41.38 655 HIS A C 1
ATOM 5319 O O . HIS A 1 655 ? 7.150 1.347 -57.713 1.00 41.38 655 HIS A O 1
ATOM 5325 N N . ASP A 1 656 ? 8.106 3.005 -58.880 1.00 42.38 656 ASP A N 1
ATOM 5326 C CA . ASP A 1 656 ? 8.831 2.124 -59.797 1.00 42.38 656 ASP A CA 1
ATOM 5327 C C . ASP A 1 656 ? 10.289 2.561 -59.943 1.00 42.38 656 ASP A C 1
ATOM 5329 O O . ASP A 1 656 ? 10.640 3.295 -60.854 1.00 42.38 656 ASP A O 1
ATOM 5333 N N . ASP A 1 657 ? 11.145 2.050 -59.059 1.00 41.41 657 ASP A N 1
ATOM 5334 C CA . ASP A 1 657 ? 12.559 1.832 -59.366 1.00 41.41 657 ASP A CA 1
ATOM 5335 C C . ASP A 1 657 ? 12.923 0.429 -58.867 1.00 41.41 657 ASP A C 1
ATOM 5337 O O . ASP A 1 657 ? 13.386 0.218 -57.746 1.00 41.41 657 ASP A O 1
ATOM 5341 N N . ASN A 1 658 ? 12.698 -0.568 -59.726 1.00 44.81 658 ASN A N 1
ATOM 5342 C CA . ASN A 1 658 ? 13.096 -1.970 -59.534 1.00 44.81 658 ASN A CA 1
ATOM 5343 C C . ASN A 1 658 ? 14.624 -2.183 -59.593 1.00 44.81 658 ASN A C 1
ATOM 5345 O O . ASN A 1 658 ? 15.109 -3.295 -59.804 1.00 44.81 658 ASN A O 1
ATOM 5349 N N . THR A 1 659 ? 15.411 -1.131 -59.392 1.00 46.75 659 THR A N 1
ATOM 5350 C CA . THR A 1 659 ? 16.866 -1.175 -59.430 1.00 46.75 659 THR A CA 1
ATOM 5351 C C . THR A 1 659 ? 17.429 -0.305 -58.313 1.00 46.75 659 THR A C 1
ATOM 5353 O O . THR A 1 659 ? 17.409 0.917 -58.417 1.00 46.75 659 THR A O 1
ATOM 5356 N N . SER A 1 660 ? 18.025 -0.958 -57.307 1.00 49.59 660 SER A N 1
ATOM 5357 C CA . SER A 1 660 ? 18.963 -0.428 -56.290 1.00 49.59 660 SER A CA 1
ATOM 5358 C C . SER A 1 660 ? 18.403 -0.193 -54.879 1.00 49.59 660 SER A C 1
ATOM 5360 O O . SER A 1 660 ? 17.711 0.784 -54.626 1.00 49.59 660 SER A O 1
ATOM 5362 N N . ALA A 1 661 ? 18.833 -1.059 -53.951 1.00 59.28 661 ALA A N 1
ATOM 5363 C CA . ALA A 1 661 ? 19.101 -0.893 -52.511 1.00 59.28 661 ALA A CA 1
ATOM 5364 C C . ALA A 1 661 ? 18.902 0.498 -51.857 1.00 59.28 661 ALA A C 1
ATOM 5366 O O . ALA A 1 661 ? 19.825 1.046 -51.245 1.00 59.28 661 ALA A O 1
ATOM 5367 N N . SER A 1 662 ? 17.709 1.083 -51.961 1.00 66.69 662 SER A N 1
ATOM 5368 C CA . SER A 1 662 ? 17.315 2.334 -51.312 1.00 66.69 662 SER A CA 1
ATOM 5369 C C . SER A 1 662 ? 15.793 2.492 -51.308 1.00 66.69 662 SER A C 1
ATOM 5371 O O . SER A 1 662 ? 15.113 2.053 -52.230 1.00 66.69 662 SER A O 1
ATOM 5373 N N . GLY A 1 663 ? 15.229 3.105 -50.265 1.00 71.12 663 GLY A N 1
ATOM 5374 C CA . GLY A 1 663 ? 13.777 3.270 -50.162 1.00 71.12 663 GLY A CA 1
ATOM 5375 C C . GLY A 1 663 ? 13.315 3.940 -48.869 1.00 71.12 663 GLY A C 1
ATOM 5376 O O . GLY A 1 663 ? 14.127 4.293 -48.014 1.00 71.12 663 GLY A O 1
ATOM 5377 N N . ILE A 1 664 ? 11.998 4.134 -48.734 1.00 73.38 664 ILE A N 1
ATOM 5378 C CA . ILE A 1 664 ? 11.338 4.546 -47.483 1.00 73.38 664 ILE A CA 1
ATOM 5379 C C . ILE A 1 664 ? 10.394 3.419 -47.065 1.00 73.38 664 ILE A C 1
ATOM 5381 O O . ILE A 1 664 ? 9.564 2.988 -47.861 1.00 73.38 664 ILE A O 1
ATOM 5385 N N . ILE A 1 665 ? 10.517 2.945 -45.828 1.00 72.38 665 ILE A N 1
ATOM 5386 C CA . ILE A 1 665 ? 9.655 1.912 -45.255 1.00 72.38 665 ILE A CA 1
ATOM 5387 C C . ILE A 1 665 ? 8.828 2.519 -44.134 1.00 72.38 665 ILE A C 1
ATOM 5389 O O . ILE A 1 665 ? 9.359 3.089 -43.179 1.00 72.38 665 ILE A O 1
ATOM 5393 N N . ASN A 1 666 ? 7.522 2.294 -44.231 1.00 73.25 666 ASN A N 1
ATOM 5394 C CA . ASN A 1 666 ? 6.552 2.685 -43.225 1.00 73.25 666 ASN A CA 1
ATOM 5395 C C . ASN A 1 666 ? 6.150 1.462 -42.415 1.00 73.25 666 ASN A C 1
ATOM 5397 O O . ASN A 1 666 ? 5.382 0.616 -42.868 1.00 73.25 666 ASN A O 1
ATOM 5401 N N . LEU A 1 667 ? 6.671 1.372 -41.197 1.00 70.00 667 LEU A N 1
ATOM 5402 C CA . LEU A 1 667 ? 6.336 0.316 -40.256 1.00 70.00 667 LEU A CA 1
ATOM 5403 C C . LEU A 1 667 ? 5.252 0.814 -39.309 1.00 70.00 667 LEU A C 1
ATOM 5405 O O . LEU A 1 667 ? 5.432 1.785 -38.570 1.00 70.00 667 LEU A O 1
ATOM 5409 N N . VAL A 1 668 ? 4.128 0.107 -39.288 1.00 69.06 668 VAL A N 1
ATOM 5410 C CA . VAL A 1 668 ? 3.153 0.232 -38.209 1.00 69.06 668 VAL A CA 1
ATOM 5411 C C . VAL A 1 668 ? 3.468 -0.850 -37.187 1.00 69.06 668 VAL A C 1
ATOM 5413 O O . VAL A 1 668 ? 3.045 -1.996 -37.318 1.00 69.06 668 VAL A O 1
ATOM 5416 N N . ASN A 1 669 ? 4.179 -0.478 -36.129 1.00 63.47 669 ASN A N 1
ATOM 5417 C CA . ASN A 1 669 ? 4.349 -1.345 -34.976 1.00 63.47 669 ASN A CA 1
ATOM 5418 C C . ASN A 1 669 ? 3.083 -1.239 -34.126 1.00 63.47 669 ASN A C 1
ATOM 5420 O O . ASN A 1 669 ? 2.985 -0.464 -33.172 1.00 63.47 669 ASN A O 1
ATOM 5424 N N . THR A 1 670 ? 2.074 -2.023 -34.496 1.00 57.75 670 THR A N 1
ATOM 5425 C CA . THR A 1 670 ? 1.043 -2.430 -33.551 1.00 57.75 670 THR A CA 1
ATOM 5426 C C . THR A 1 670 ? 1.567 -3.667 -32.837 1.00 57.75 670 THR A C 1
ATOM 5428 O O . THR A 1 670 ? 1.595 -4.728 -33.463 1.00 57.75 670 THR A O 1
ATOM 5431 N N . PRO A 1 671 ? 1.987 -3.589 -31.566 1.00 58.16 671 PRO A N 1
ATOM 5432 C CA . PRO A 1 671 ? 2.244 -4.801 -30.807 1.00 58.16 671 PRO A CA 1
ATOM 5433 C C . PRO A 1 671 ? 0.932 -5.597 -30.754 1.00 58.16 671 PRO A C 1
ATOM 5435 O O . PRO A 1 671 ? 0.022 -5.268 -29.994 1.00 58.16 671 PRO A O 1
ATOM 5438 N N . TYR A 1 672 ? 0.806 -6.604 -31.626 1.00 42.78 672 TYR A N 1
ATOM 5439 C CA . TYR A 1 672 ? -0.397 -7.432 -31.789 1.00 42.78 672 TYR A CA 1
ATOM 5440 C C . TYR A 1 672 ? -0.741 -8.146 -30.470 1.00 42.78 672 TYR A C 1
ATOM 5442 O O . TYR A 1 672 ? -1.898 -8.430 -30.173 1.00 42.78 672 TYR A O 1
ATOM 5450 N N . THR A 1 673 ? 0.278 -8.334 -29.629 1.00 53.41 673 THR A N 1
ATOM 5451 C CA . THR A 1 673 ? 0.185 -8.821 -28.260 1.00 53.41 673 THR A CA 1
ATOM 5452 C C . THR A 1 673 ? -0.256 -7.744 -27.266 1.00 53.41 673 THR A C 1
ATOM 5454 O O . THR A 1 673 ? -1.069 -8.056 -26.415 1.00 53.41 673 THR A O 1
ATOM 5457 N N . ALA A 1 674 ? 0.143 -6.468 -27.354 1.00 52.28 674 ALA A N 1
ATOM 5458 C CA . ALA A 1 674 ? -0.071 -5.521 -26.244 1.00 52.28 674 ALA A CA 1
ATOM 5459 C C . ALA A 1 674 ? -1.545 -5.224 -25.927 1.00 52.28 674 ALA A C 1
ATOM 5461 O O . ALA A 1 674 ? -1.895 -5.126 -24.758 1.00 52.28 674 ALA A O 1
ATOM 5462 N N . TYR A 1 675 ? -2.436 -5.089 -26.918 1.00 54.72 675 TYR A N 1
ATOM 5463 C CA . TYR A 1 675 ? -3.853 -4.801 -26.625 1.00 54.72 675 TYR A CA 1
ATOM 5464 C C . TYR A 1 675 ? -4.581 -6.029 -26.048 1.00 54.72 675 TYR A C 1
ATOM 5466 O O . TYR A 1 675 ? -5.407 -5.900 -25.139 1.00 54.72 675 TYR A O 1
ATOM 5474 N N . GLY A 1 676 ? -4.236 -7.228 -26.536 1.00 59.56 676 GLY A N 1
ATOM 5475 C CA . GLY A 1 676 ? -4.680 -8.499 -25.958 1.00 59.56 676 GLY A CA 1
ATOM 5476 C C . GLY A 1 676 ? -4.115 -8.717 -24.552 1.00 59.56 676 GLY A C 1
ATOM 5477 O O . GLY A 1 676 ? -4.858 -9.063 -23.637 1.00 59.56 676 GLY A O 1
ATOM 5478 N N . GLU A 1 677 ? -2.837 -8.407 -24.353 1.00 64.19 677 GLU A N 1
ATOM 5479 C CA . GLU A 1 677 ? -2.139 -8.462 -23.070 1.00 64.19 677 GLU A CA 1
ATOM 5480 C C . GLU A 1 677 ? -2.724 -7.458 -22.073 1.00 64.19 677 GLU A C 1
ATOM 5482 O O . GLU A 1 677 ? -3.014 -7.846 -20.952 1.00 64.19 677 GLU A O 1
ATOM 5487 N N . ILE A 1 678 ? -3.031 -6.209 -22.454 1.00 67.81 678 ILE A N 1
ATOM 5488 C CA . ILE A 1 678 ? -3.714 -5.242 -21.569 1.00 67.81 678 ILE A CA 1
ATOM 5489 C C . ILE A 1 678 ? -5.052 -5.810 -21.081 1.00 67.81 678 ILE A C 1
ATOM 5491 O O . ILE A 1 678 ? -5.372 -5.719 -19.892 1.00 67.81 678 ILE A O 1
ATOM 5495 N N . LYS A 1 679 ? -5.847 -6.398 -21.984 1.00 70.12 679 LYS A N 1
ATOM 5496 C CA . LYS A 1 679 ? -7.134 -7.007 -21.628 1.00 70.12 679 LYS A CA 1
ATOM 5497 C C . LYS A 1 679 ? -6.935 -8.200 -20.692 1.00 70.12 679 LYS A C 1
ATOM 5499 O O . LYS A 1 679 ? -7.634 -8.291 -19.683 1.00 70.12 679 LYS A O 1
ATOM 5504 N N . ASN A 1 680 ? -5.984 -9.080 -20.992 1.00 71.81 680 ASN A N 1
ATOM 5505 C CA . ASN A 1 680 ? -5.662 -10.238 -20.161 1.00 71.81 680 ASN A CA 1
ATOM 5506 C C . ASN A 1 680 ? -5.178 -9.801 -18.777 1.00 71.81 680 ASN A C 1
ATOM 5508 O O . ASN A 1 680 ? -5.717 -10.253 -17.772 1.00 71.81 680 ASN A O 1
ATOM 5512 N N . ILE A 1 681 ? -4.260 -8.840 -18.713 1.00 71.56 681 ILE A N 1
ATOM 5513 C CA . ILE A 1 681 ? -3.766 -8.229 -17.479 1.00 71.56 681 ILE A CA 1
ATOM 5514 C C . ILE A 1 681 ? -4.922 -7.656 -16.655 1.00 71.56 681 ILE A C 1
ATOM 5516 O O . ILE A 1 681 ? -5.005 -7.918 -15.455 1.00 71.56 681 ILE A O 1
ATOM 5520 N N . ALA A 1 682 ? -5.848 -6.921 -17.276 1.00 75.94 682 ALA A N 1
ATOM 5521 C CA . ALA A 1 682 ? -7.004 -6.359 -16.581 1.00 75.94 682 ALA A CA 1
ATOM 5522 C C . ALA A 1 682 ? -7.943 -7.447 -16.027 1.00 75.94 682 ALA A C 1
ATOM 5524 O O . ALA A 1 682 ? -8.433 -7.322 -14.902 1.00 75.94 682 ALA A O 1
ATOM 5525 N N . ILE A 1 683 ? -8.170 -8.527 -16.782 1.00 80.38 683 ILE A N 1
ATOM 5526 C CA . ILE A 1 683 ? -8.976 -9.676 -16.344 1.00 80.38 683 ILE A CA 1
ATOM 5527 C C . ILE A 1 683 ? -8.299 -10.387 -15.169 1.00 80.38 683 ILE A C 1
ATOM 5529 O O . ILE A 1 683 ? -8.942 -10.617 -14.146 1.00 80.38 683 ILE A O 1
ATOM 5533 N N . ILE A 1 684 ? -7.003 -10.684 -15.277 1.00 77.94 684 ILE A N 1
ATOM 5534 C CA . ILE A 1 684 ? -6.218 -11.340 -14.225 1.00 77.94 684 ILE A CA 1
ATOM 5535 C C . ILE A 1 684 ? -6.228 -10.486 -12.960 1.00 77.94 684 ILE A C 1
ATOM 5537 O O . ILE A 1 684 ? -6.496 -10.985 -11.866 1.00 77.94 684 ILE A O 1
ATOM 5541 N N . PHE A 1 685 ? -6.024 -9.179 -13.102 1.00 77.94 685 PHE A N 1
ATOM 5542 C CA . PHE A 1 685 ? -6.121 -8.239 -11.995 1.00 77.94 685 PHE A CA 1
ATOM 5543 C C . PHE A 1 685 ? -7.519 -8.248 -11.351 1.00 77.94 685 PHE A C 1
ATOM 5545 O O . PHE A 1 685 ? -7.642 -8.317 -10.129 1.00 77.94 685 PHE A O 1
ATOM 5552 N N . GLY A 1 686 ? -8.590 -8.265 -12.147 1.00 82.50 686 GLY A N 1
ATOM 5553 C CA . GLY A 1 686 ? -9.958 -8.394 -11.638 1.00 82.50 686 GLY A CA 1
ATOM 5554 C C . GLY A 1 686 ? -10.197 -9.702 -10.871 1.00 82.50 686 GLY A C 1
ATOM 5555 O O . GLY A 1 686 ? -10.753 -9.676 -9.771 1.00 82.50 686 GLY A O 1
ATOM 5556 N N . ILE A 1 687 ? -9.733 -10.834 -11.410 1.00 85.12 687 ILE A N 1
ATOM 5557 C CA . ILE A 1 687 ? -9.843 -12.162 -10.784 1.00 85.12 687 ILE A CA 1
ATOM 5558 C C . ILE A 1 687 ? -9.054 -12.208 -9.473 1.00 85.12 687 ILE A C 1
ATOM 5560 O O . ILE A 1 687 ? -9.588 -12.637 -8.450 1.00 85.12 687 ILE A O 1
ATOM 5564 N N . THR A 1 688 ? -7.807 -11.731 -9.476 1.00 82.75 688 THR A N 1
ATOM 5565 C CA . THR A 1 688 ? -6.952 -11.678 -8.278 1.00 82.75 688 THR A CA 1
ATOM 5566 C C . THR A 1 688 ? -7.575 -10.831 -7.172 1.00 82.75 688 THR A C 1
ATOM 5568 O O . THR A 1 688 ? -7.619 -11.263 -6.020 1.00 82.75 688 THR A O 1
ATOM 5571 N N . LEU A 1 689 ? -8.136 -9.669 -7.515 1.00 83.69 689 LEU A N 1
ATOM 5572 C CA . LEU A 1 689 ? -8.840 -8.808 -6.572 1.00 83.69 689 LEU A CA 1
ATOM 5573 C C . LEU A 1 689 ? -10.082 -9.496 -5.998 1.00 83.69 689 LEU A C 1
ATOM 5575 O O . LEU A 1 689 ? -10.306 -9.446 -4.788 1.00 83.69 689 LEU A O 1
ATOM 5579 N N . LEU A 1 690 ? -10.874 -10.165 -6.839 1.00 86.94 690 LEU A N 1
ATOM 5580 C CA . LEU A 1 690 ? -12.069 -10.886 -6.404 1.00 86.94 690 LEU A CA 1
ATOM 5581 C C . LEU A 1 690 ? -11.709 -12.039 -5.463 1.00 86.94 690 LEU A C 1
ATOM 5583 O O . LEU A 1 690 ? -12.285 -12.141 -4.380 1.00 86.94 690 LEU A O 1
ATOM 5587 N N . ALA A 1 691 ? -10.730 -12.866 -5.827 1.00 86.44 691 ALA A N 1
ATOM 5588 C CA . ALA A 1 691 ? -10.259 -13.971 -4.996 1.00 86.44 691 ALA A CA 1
ATOM 5589 C C . ALA A 1 691 ? -9.753 -13.482 -3.632 1.00 86.44 691 ALA A C 1
ATOM 5591 O O . ALA A 1 691 ? -10.059 -14.073 -2.594 1.00 86.44 691 ALA A O 1
ATOM 5592 N N . LEU A 1 692 ? -9.043 -12.353 -3.618 1.00 84.50 692 LEU A N 1
ATOM 5593 C CA . LEU A 1 692 ? -8.560 -11.726 -2.397 1.00 84.50 692 LEU A CA 1
ATOM 5594 C C . LEU A 1 692 ? -9.714 -11.246 -1.504 1.00 84.50 692 LEU A C 1
ATOM 5596 O O . LEU A 1 692 ? -9.698 -11.476 -0.294 1.00 84.50 692 LEU A O 1
ATOM 5600 N N . LEU A 1 693 ? -10.752 -10.640 -2.086 1.00 86.25 693 LEU A N 1
ATOM 5601 C CA . LEU A 1 693 ? -11.960 -10.263 -1.350 1.00 86.25 693 LEU A CA 1
ATOM 5602 C C . LEU A 1 693 ? -12.694 -11.487 -0.786 1.00 86.25 693 LEU A C 1
ATOM 5604 O O . LEU A 1 693 ? -13.095 -11.464 0.378 1.00 86.25 693 LEU A O 1
ATOM 5608 N N . VAL A 1 694 ? -12.832 -12.564 -1.565 1.00 89.25 694 VAL A N 1
ATOM 5609 C CA . VAL A 1 694 ? -13.465 -13.816 -1.114 1.00 89.25 694 VAL A CA 1
ATOM 5610 C C . VAL A 1 694 ? -12.696 -14.428 0.055 1.00 89.25 694 VAL A C 1
ATOM 5612 O O . VAL A 1 694 ? -13.300 -14.778 1.069 1.00 89.25 694 VAL A O 1
ATOM 5615 N N . TYR A 1 695 ? -11.366 -14.490 -0.026 1.00 86.38 695 TYR A N 1
ATOM 5616 C CA . TYR A 1 695 ? -10.545 -14.989 1.075 1.00 86.38 695 TYR A CA 1
ATOM 5617 C C . TYR A 1 695 ? -10.742 -14.166 2.353 1.00 86.38 695 TYR A C 1
ATOM 5619 O O . TYR A 1 695 ? -10.956 -14.723 3.432 1.00 86.38 695 TYR A O 1
ATOM 5627 N N . ILE A 1 696 ? -10.725 -12.832 2.243 1.00 84.44 696 ILE A N 1
ATOM 5628 C CA . ILE A 1 696 ? -10.928 -11.956 3.402 1.00 84.44 696 ILE A CA 1
ATOM 5629 C C . ILE A 1 696 ? -12.332 -12.151 3.990 1.00 84.44 696 ILE A C 1
ATOM 5631 O O . ILE A 1 696 ? -12.485 -12.113 5.211 1.00 84.44 696 ILE A O 1
ATOM 5635 N N . LEU A 1 697 ? -13.346 -12.385 3.154 1.00 87.31 697 LEU A N 1
ATOM 5636 C CA . LEU A 1 697 ? -14.718 -12.643 3.591 1.00 87.31 697 LEU A CA 1
ATOM 5637 C C . LEU A 1 697 ? -14.836 -13.941 4.399 1.00 87.31 697 LEU A C 1
ATOM 5639 O O . LEU A 1 697 ? -15.532 -13.955 5.412 1.00 87.31 697 LEU A O 1
ATOM 5643 N N . ILE A 1 698 ? -14.147 -15.006 3.980 1.00 87.06 698 ILE A N 1
ATOM 5644 C CA . ILE A 1 698 ? -14.144 -16.298 4.685 1.00 87.06 698 ILE A CA 1
ATOM 5645 C C . ILE A 1 698 ? -13.338 -16.202 5.986 1.00 87.06 698 ILE A C 1
ATOM 5647 O O . ILE A 1 698 ? -13.757 -16.700 7.031 1.00 87.06 698 ILE A O 1
ATOM 5651 N N . ARG A 1 699 ? -12.168 -15.556 5.944 1.00 83.31 699 ARG A N 1
ATOM 5652 C CA . ARG A 1 699 ? -11.222 -15.543 7.066 1.00 83.31 699 ARG A CA 1
ATOM 5653 C C . ARG A 1 699 ? -11.604 -14.558 8.172 1.00 83.31 699 ARG A C 1
ATOM 5655 O O . ARG A 1 699 ? -11.380 -14.840 9.352 1.00 83.31 699 ARG A O 1
ATOM 5662 N N . PHE A 1 700 ? -12.141 -13.390 7.822 1.00 79.94 700 PHE A N 1
ATOM 5663 C CA . PHE A 1 700 ? -12.409 -12.309 8.771 1.00 79.94 700 PHE A CA 1
ATOM 5664 C C . PHE A 1 700 ? -13.906 -12.110 9.022 1.00 79.94 700 PHE A C 1
ATOM 5666 O O . PHE A 1 700 ? -14.746 -12.340 8.160 1.00 79.94 700 PHE A O 1
ATOM 5673 N N . LYS A 1 701 ? -14.268 -11.599 10.212 1.00 84.75 701 LYS A N 1
ATOM 5674 C CA . LYS A 1 701 ? -15.669 -11.220 10.474 1.00 84.75 701 LYS A CA 1
ATOM 5675 C C . LYS A 1 701 ? -16.099 -10.134 9.484 1.00 84.75 701 LYS A C 1
ATOM 5677 O O . LYS A 1 701 ? -15.297 -9.266 9.137 1.00 84.75 701 LYS A O 1
ATOM 5682 N N . TRP A 1 702 ? -17.388 -10.101 9.144 1.00 85.56 702 TRP A N 1
ATOM 5683 C CA . TRP A 1 702 ? -17.945 -9.161 8.161 1.00 85.56 702 TRP A CA 1
ATOM 5684 C C . TRP A 1 702 ? -17.583 -7.680 8.418 1.00 85.56 702 TRP A C 1
ATOM 5686 O O . TRP A 1 702 ? -17.428 -6.913 7.471 1.00 85.56 702 TRP A O 1
ATOM 5696 N N . THR A 1 703 ? -17.400 -7.270 9.682 1.00 88.56 703 THR A N 1
ATOM 5697 C CA . THR A 1 703 ? -17.006 -5.896 10.049 1.00 88.56 703 THR A CA 1
ATOM 5698 C C . THR A 1 703 ? -15.595 -5.538 9.589 1.00 88.56 703 THR A C 1
ATOM 5700 O O . THR A 1 703 ? -15.359 -4.413 9.154 1.00 88.56 703 THR A O 1
ATOM 5703 N N . TYR A 1 704 ? -14.668 -6.493 9.656 1.00 87.31 704 TYR A N 1
ATOM 5704 C CA . TYR A 1 704 ? -13.304 -6.351 9.156 1.00 87.31 704 TYR A CA 1
ATOM 5705 C C . TYR A 1 704 ? -13.272 -6.433 7.631 1.00 87.31 704 TYR A C 1
ATOM 5707 O O . TYR A 1 704 ? -12.626 -5.601 7.003 1.00 87.31 704 TYR A O 1
ATOM 5715 N N . PHE A 1 705 ? -14.016 -7.380 7.046 1.00 89.06 705 PHE A N 1
ATOM 5716 C CA . PHE A 1 705 ? -14.108 -7.545 5.595 1.00 89.06 705 PHE A CA 1
ATOM 5717 C C . PHE A 1 705 ? -14.552 -6.253 4.901 1.00 89.06 705 PHE A C 1
ATOM 5719 O O . PHE A 1 705 ? -13.850 -5.773 4.019 1.00 89.06 705 PHE A O 1
ATOM 5726 N N . VAL A 1 706 ? -15.662 -5.641 5.333 1.00 89.88 706 VAL A N 1
ATOM 5727 C CA . VAL A 1 706 ? -16.179 -4.416 4.694 1.00 89.88 706 VAL A CA 1
ATOM 5728 C C . VAL A 1 706 ? -15.178 -3.262 4.790 1.00 89.88 706 VAL A C 1
ATOM 5730 O O . VAL A 1 706 ? -15.013 -2.519 3.825 1.00 89.88 706 VAL A O 1
ATOM 5733 N N . ALA A 1 707 ? -14.498 -3.111 5.931 1.00 89.88 707 ALA A N 1
ATOM 5734 C CA . ALA A 1 707 ? -13.487 -2.070 6.100 1.00 89.88 707 ALA A CA 1
ATOM 5735 C C . ALA A 1 707 ? -12.292 -2.285 5.156 1.00 89.88 707 ALA A C 1
ATOM 5737 O O . ALA A 1 707 ? -11.874 -1.353 4.474 1.00 89.88 707 ALA A O 1
ATOM 5738 N N . LEU A 1 708 ? -11.784 -3.517 5.082 1.00 88.31 708 LEU A N 1
ATOM 5739 C CA . LEU A 1 708 ? -10.614 -3.872 4.282 1.00 88.31 708 LEU A CA 1
ATOM 5740 C C . LEU A 1 708 ? -10.922 -3.813 2.775 1.00 88.31 708 LEU A C 1
ATOM 5742 O O . LEU A 1 708 ? -10.163 -3.217 2.016 1.00 88.31 708 LEU A O 1
ATOM 5746 N N . ALA A 1 709 ? -12.074 -4.339 2.352 1.00 88.81 709 ALA A N 1
ATOM 5747 C CA . ALA A 1 709 ? -12.529 -4.319 0.964 1.00 88.81 709 ALA A CA 1
ATOM 5748 C C . ALA A 1 709 ? -12.680 -2.892 0.419 1.00 88.81 709 ALA A C 1
ATOM 5750 O O . ALA A 1 709 ? -12.190 -2.579 -0.665 1.00 88.81 709 ALA A O 1
ATOM 5751 N N . LEU A 1 710 ? -13.322 -2.005 1.189 1.00 89.38 710 LEU A N 1
ATOM 5752 C CA . LEU A 1 710 ? -13.522 -0.614 0.781 1.00 89.38 710 LEU A CA 1
ATOM 5753 C C . LEU A 1 710 ? -12.187 0.130 0.686 1.00 89.38 710 LEU A C 1
ATOM 5755 O O . LEU A 1 710 ? -11.968 0.872 -0.270 1.00 89.38 710 LEU A O 1
ATOM 5759 N N . THR A 1 711 ? -11.279 -0.103 1.637 1.00 90.81 711 THR A N 1
ATOM 5760 C CA . THR A 1 711 ? -9.927 0.458 1.592 1.00 90.81 711 THR A CA 1
ATOM 5761 C C . THR A 1 711 ? -9.156 -0.011 0.363 1.00 90.81 711 THR A C 1
ATOM 5763 O O . THR A 1 711 ? -8.571 0.829 -0.309 1.00 90.81 711 THR A O 1
ATOM 5766 N N . LEU A 1 712 ? -9.198 -1.298 0.016 1.00 89.31 712 LEU A N 1
ATOM 5767 C CA . LEU A 1 712 ? -8.498 -1.812 -1.164 1.00 89.31 712 LEU A CA 1
ATOM 5768 C C . LEU A 1 712 ? -8.983 -1.176 -2.462 1.00 89.31 712 LEU A C 1
ATOM 5770 O O . LEU A 1 712 ? -8.176 -0.662 -3.234 1.00 89.31 712 LEU A O 1
ATOM 5774 N N . ILE A 1 713 ? -10.301 -1.173 -2.670 1.00 88.81 713 ILE A N 1
ATOM 5775 C CA . ILE A 1 713 ? -10.918 -0.586 -3.864 1.00 88.81 713 ILE A CA 1
ATOM 5776 C C . ILE A 1 713 ? -10.535 0.891 -3.971 1.00 88.81 713 ILE A C 1
ATOM 5778 O O . ILE A 1 713 ? -10.106 1.354 -5.026 1.00 88.81 713 ILE A O 1
ATOM 5782 N N . LEU A 1 714 ? -10.641 1.629 -2.865 1.00 91.06 714 LEU A N 1
ATOM 5783 C CA . LEU A 1 714 ? -10.330 3.050 -2.856 1.00 91.06 714 LEU A CA 1
ATOM 5784 C C . LEU A 1 714 ? -8.842 3.327 -3.100 1.00 91.06 714 LEU A C 1
ATOM 5786 O O . LEU A 1 714 ? -8.525 4.274 -3.818 1.00 91.06 714 LEU A O 1
ATOM 5790 N N . THR A 1 715 ? -7.937 2.516 -2.547 1.00 91.94 715 THR A N 1
ATOM 5791 C CA . THR A 1 715 ? -6.500 2.670 -2.793 1.00 91.94 715 THR A CA 1
ATOM 5792 C C . THR A 1 715 ? -6.182 2.489 -4.272 1.00 91.94 715 THR A C 1
ATOM 5794 O O . THR A 1 715 ? -5.528 3.356 -4.839 1.00 91.94 715 THR A O 1
ATOM 5797 N N . ILE A 1 716 ? -6.690 1.442 -4.932 1.00 89.38 716 ILE A N 1
ATOM 5798 C CA . ILE A 1 716 ? -6.442 1.224 -6.371 1.00 89.38 716 ILE A CA 1
ATOM 5799 C C . ILE A 1 716 ? -6.933 2.413 -7.193 1.00 89.38 716 ILE A C 1
ATOM 5801 O O . ILE A 1 716 ? -6.206 2.919 -8.050 1.00 89.38 716 ILE A O 1
ATOM 5805 N N . VAL A 1 717 ? -8.155 2.879 -6.920 1.00 90.81 717 VAL A N 1
ATOM 5806 C CA . VAL A 1 717 ? -8.754 4.008 -7.640 1.00 90.81 717 VAL A CA 1
ATOM 5807 C C . VAL A 1 717 ? -7.915 5.271 -7.454 1.00 90.81 717 VAL A C 1
ATOM 5809 O O . VAL A 1 717 ? -7.634 5.964 -8.431 1.00 90.81 717 VAL A O 1
ATOM 5812 N N . LEU A 1 718 ? -7.476 5.570 -6.230 1.00 92.62 718 LEU A N 1
ATOM 5813 C CA . LEU A 1 718 ? -6.665 6.755 -5.943 1.00 92.62 718 LEU A CA 1
ATOM 5814 C C . LEU A 1 718 ? -5.268 6.679 -6.553 1.00 92.62 718 LEU A C 1
ATOM 5816 O O . LEU A 1 718 ? -4.805 7.672 -7.108 1.00 92.62 718 LEU A O 1
ATOM 5820 N N . VAL A 1 719 ? -4.616 5.519 -6.482 1.00 92.56 719 VAL A N 1
ATOM 5821 C CA . VAL A 1 719 ? -3.290 5.295 -7.070 1.00 92.56 719 VAL A CA 1
ATOM 5822 C C . VAL A 1 719 ? -3.354 5.469 -8.576 1.00 92.56 719 VAL A C 1
ATOM 5824 O O . VAL A 1 719 ? -2.615 6.278 -9.123 1.00 92.56 719 VAL A O 1
ATOM 5827 N N . SER A 1 720 ? -4.308 4.802 -9.228 1.00 88.69 720 SER A N 1
ATOM 5828 C CA . SER A 1 720 ? -4.514 4.915 -10.675 1.00 88.69 720 SER A CA 1
ATOM 5829 C C . SER A 1 720 ? -4.827 6.357 -11.082 1.00 88.69 720 SER A C 1
ATOM 5831 O O . SER A 1 720 ? -4.280 6.866 -12.055 1.00 88.69 720 SER A O 1
ATOM 5833 N N . SER A 1 721 ? -5.649 7.058 -10.292 1.00 91.44 721 SER A N 1
ATOM 5834 C CA . SER A 1 721 ? -5.967 8.471 -10.532 1.00 91.44 721 SER A CA 1
ATOM 5835 C C . SER A 1 721 ? -4.729 9.361 -10.436 1.00 91.44 721 SER A C 1
ATOM 5837 O O . SER A 1 721 ? -4.544 10.239 -11.273 1.00 91.44 721 SER A O 1
ATOM 5839 N N . LEU A 1 722 ? -3.869 9.146 -9.437 1.00 92.31 722 LEU A N 1
ATOM 5840 C CA . LEU A 1 722 ? -2.679 9.968 -9.223 1.00 92.31 722 LEU A CA 1
ATOM 5841 C C . LEU A 1 722 ? -1.561 9.658 -10.222 1.00 92.31 722 LEU A C 1
ATOM 5843 O O . LEU A 1 722 ? -0.908 10.591 -10.672 1.00 92.31 722 LEU A O 1
ATOM 5847 N N . VAL A 1 723 ? -1.405 8.403 -10.647 1.00 90.12 723 VAL A N 1
ATOM 5848 C CA . VAL A 1 723 ? -0.535 8.018 -11.775 1.00 90.12 723 VAL A CA 1
ATOM 5849 C C . VAL A 1 723 ? -0.912 8.803 -13.036 1.00 90.12 723 VAL A C 1
ATOM 5851 O O . VAL A 1 723 ? -0.043 9.383 -13.686 1.00 90.12 723 VAL A O 1
ATOM 5854 N N . ILE A 1 724 ? -2.213 8.889 -13.342 1.00 88.69 724 ILE A N 1
ATOM 5855 C CA . ILE A 1 724 ? -2.725 9.639 -14.498 1.00 88.69 724 ILE A CA 1
ATOM 5856 C C . ILE A 1 724 ? -2.512 11.152 -14.323 1.00 88.69 724 ILE A C 1
ATOM 5858 O O . ILE A 1 724 ? -2.044 11.811 -15.252 1.00 88.69 724 ILE A O 1
ATOM 5862 N N . ILE A 1 725 ? -2.813 11.707 -13.140 1.00 91.31 725 ILE A N 1
ATOM 5863 C CA . ILE A 1 725 ? -2.636 13.141 -12.838 1.00 91.31 725 ILE A CA 1
ATOM 5864 C C . ILE A 1 725 ? -1.167 13.557 -12.969 1.00 91.31 725 ILE A C 1
ATOM 5866 O O . ILE A 1 725 ? -0.875 14.571 -13.600 1.00 91.31 725 ILE A O 1
ATOM 5870 N N . PHE A 1 726 ? -0.247 12.780 -12.393 1.00 90.69 726 PHE A N 1
ATOM 5871 C CA . PHE A 1 726 ? 1.188 13.075 -12.397 1.00 90.69 726 PHE A CA 1
ATOM 5872 C C . PHE A 1 726 ? 1.908 12.639 -13.676 1.00 90.69 726 PHE A C 1
ATOM 5874 O O . PHE A 1 726 ? 3.121 12.802 -13.759 1.00 90.69 726 PHE A O 1
ATOM 5881 N N . ARG A 1 727 ? 1.187 12.114 -14.679 1.00 86.50 727 ARG A N 1
ATOM 5882 C CA . ARG A 1 727 ? 1.761 11.675 -15.964 1.00 86.50 727 ARG A CA 1
ATOM 5883 C C . ARG A 1 727 ? 2.883 10.648 -15.820 1.00 86.50 727 ARG A C 1
ATOM 5885 O O . ARG A 1 727 ? 3.805 10.624 -16.634 1.00 86.50 727 ARG A O 1
ATOM 5892 N N . VAL A 1 728 ? 2.784 9.778 -14.819 1.00 86.38 728 VAL A N 1
ATOM 5893 C CA . VAL A 1 728 ? 3.767 8.710 -14.614 1.00 86.38 728 VAL A CA 1
ATOM 5894 C C . VAL A 1 728 ? 3.728 7.758 -15.823 1.00 86.38 728 VAL A C 1
ATOM 5896 O O . VAL A 1 728 ? 2.626 7.355 -16.208 1.00 86.38 728 VAL A O 1
ATOM 5899 N N . PRO A 1 729 ? 4.880 7.411 -16.437 1.00 78.19 729 PRO A N 1
ATOM 5900 C CA . PRO A 1 729 ? 4.934 6.474 -17.557 1.00 78.19 729 PRO A CA 1
ATOM 5901 C C . PRO A 1 729 ? 4.332 5.112 -17.192 1.00 78.19 729 PRO A C 1
ATOM 5903 O O . PRO A 1 729 ? 4.723 4.490 -16.203 1.00 78.19 729 PRO A O 1
ATOM 5906 N N . VAL A 1 730 ? 3.370 4.660 -17.992 1.00 76.81 730 VAL A N 1
ATOM 5907 C CA . VAL A 1 730 ? 2.611 3.423 -17.805 1.00 76.81 730 VAL A CA 1
ATOM 5908 C C . VAL A 1 730 ? 3.198 2.343 -18.709 1.00 76.81 730 VAL A C 1
ATOM 5910 O O . VAL A 1 730 ? 3.002 2.374 -19.925 1.00 76.81 730 VAL A O 1
ATOM 5913 N N . GLY A 1 731 ? 3.939 1.419 -18.095 1.00 74.81 731 GLY A N 1
ATOM 5914 C CA . GLY A 1 731 ? 4.563 0.248 -18.720 1.00 74.81 731 GLY A CA 1
ATOM 5915 C C . GLY A 1 731 ? 4.089 -1.082 -18.106 1.00 74.81 731 GLY A C 1
ATOM 5916 O O . GLY A 1 731 ? 3.128 -1.101 -17.333 1.00 74.81 731 GLY A O 1
ATOM 5917 N N . ILE A 1 732 ? 4.753 -2.201 -18.435 1.00 70.75 732 ILE A N 1
ATOM 5918 C CA . ILE A 1 732 ? 4.361 -3.562 -17.999 1.00 70.75 732 ILE A CA 1
ATOM 5919 C C . ILE A 1 732 ? 4.655 -3.649 -16.499 1.00 70.75 732 ILE A C 1
ATOM 5921 O O . ILE A 1 732 ? 3.919 -4.251 -15.717 1.00 70.75 732 ILE A O 1
ATOM 5925 N N . GLU A 1 733 ? 5.680 -2.909 -16.093 1.00 73.44 733 GLU A N 1
ATOM 5926 C CA . GLU A 1 733 ? 6.192 -2.738 -14.749 1.00 73.44 733 GLU A CA 1
ATOM 5927 C C . GLU A 1 733 ? 5.167 -2.066 -13.820 1.00 73.44 733 GLU A C 1
ATOM 5929 O O . GLU A 1 733 ? 5.244 -2.220 -12.599 1.00 73.44 733 GLU A O 1
ATOM 5934 N N . ILE A 1 734 ? 4.164 -1.346 -14.350 1.00 75.62 734 ILE A N 1
ATOM 5935 C CA . ILE A 1 734 ? 3.160 -0.700 -13.495 1.00 75.62 734 ILE A CA 1
ATOM 5936 C C . ILE A 1 734 ? 2.285 -1.722 -12.766 1.00 75.62 734 ILE A C 1
ATOM 5938 O O . ILE A 1 734 ? 1.825 -1.455 -11.654 1.00 75.62 734 ILE A O 1
ATOM 5942 N N . LEU A 1 735 ? 2.070 -2.904 -13.353 1.00 72.19 735 LEU A N 1
ATOM 5943 C CA . LEU A 1 735 ? 1.270 -3.947 -12.718 1.00 72.19 735 LEU A CA 1
ATOM 5944 C C . LEU A 1 735 ? 1.963 -4.450 -11.450 1.00 72.19 735 LEU A C 1
ATOM 5946 O O . LEU A 1 735 ? 1.333 -4.583 -10.400 1.00 72.19 735 LEU A O 1
ATOM 5950 N N . SER A 1 736 ? 3.277 -4.636 -11.539 1.00 74.19 736 SER A N 1
ATOM 5951 C CA . SER A 1 736 ? 4.164 -4.972 -10.429 1.00 74.19 736 SER A CA 1
ATOM 5952 C C . SER A 1 736 ? 4.072 -3.936 -9.310 1.00 74.19 736 SER A C 1
ATOM 5954 O O . SER A 1 736 ? 3.924 -4.291 -8.138 1.00 74.19 736 SER A O 1
ATOM 5956 N N . ALA A 1 737 ? 4.075 -2.645 -9.665 1.00 80.62 737 ALA A N 1
ATOM 5957 C CA . ALA A 1 737 ? 3.895 -1.561 -8.704 1.00 80.62 737 ALA A CA 1
ATOM 5958 C C . ALA A 1 737 ? 2.517 -1.610 -8.025 1.00 80.62 737 ALA A C 1
ATOM 5960 O O . ALA A 1 737 ? 2.434 -1.518 -6.800 1.00 80.62 737 ALA A O 1
ATOM 5961 N N . ILE A 1 738 ? 1.432 -1.790 -8.785 1.00 80.62 738 ILE A N 1
ATOM 5962 C CA . ILE A 1 738 ? 0.068 -1.860 -8.235 1.00 80.62 738 ILE A CA 1
ATOM 5963 C C . ILE A 1 738 ? -0.074 -3.062 -7.293 1.00 80.62 738 ILE A C 1
ATOM 5965 O O . ILE A 1 738 ? -0.651 -2.928 -6.213 1.00 80.62 738 ILE A O 1
ATOM 5969 N N . LEU A 1 739 ? 0.486 -4.219 -7.654 1.00 77.94 739 LEU A N 1
ATOM 5970 C CA . LEU A 1 739 ? 0.489 -5.416 -6.814 1.00 77.94 739 LEU A CA 1
ATOM 5971 C C . LEU A 1 739 ? 1.259 -5.201 -5.503 1.00 77.94 739 LEU A C 1
ATOM 5973 O O . LEU A 1 739 ? 0.791 -5.602 -4.432 1.00 77.94 739 LEU A O 1
ATOM 5977 N N . ALA A 1 740 ? 2.418 -4.544 -5.565 1.00 78.94 740 ALA A N 1
ATOM 5978 C CA . ALA A 1 740 ? 3.198 -4.198 -4.381 1.00 78.94 740 ALA A CA 1
ATOM 5979 C C . ALA A 1 740 ? 2.422 -3.239 -3.464 1.00 78.94 740 ALA A C 1
ATOM 5981 O O . ALA A 1 740 ? 2.333 -3.462 -2.255 1.00 78.94 740 ALA A O 1
ATOM 5982 N N . VAL A 1 741 ? 1.783 -2.216 -4.037 1.00 86.81 741 VAL A N 1
ATOM 5983 C CA . VAL A 1 741 ? 0.945 -1.259 -3.301 1.00 86.81 741 VAL A CA 1
ATOM 5984 C C . VAL A 1 741 ? -0.264 -1.948 -2.669 1.00 86.81 741 VAL A C 1
ATOM 5986 O O . VAL A 1 741 ? -0.615 -1.654 -1.523 1.00 86.81 741 VAL A O 1
ATOM 5989 N N . LEU A 1 742 ? -0.888 -2.895 -3.370 1.00 82.94 742 LEU A N 1
ATOM 5990 C CA . LEU A 1 742 ? -1.972 -3.707 -2.826 1.00 82.94 742 LEU A CA 1
ATOM 5991 C C . LEU A 1 742 ? -1.510 -4.546 -1.647 1.00 82.94 742 LEU A C 1
ATOM 5993 O O . LEU A 1 742 ? -2.119 -4.479 -0.580 1.00 82.94 742 LEU A O 1
ATOM 5997 N N . SER A 1 743 ? -0.405 -5.267 -1.814 1.00 79.00 743 SER A N 1
ATOM 5998 C CA . SER A 1 743 ? 0.195 -6.073 -0.753 1.00 79.00 743 SER A CA 1
ATOM 5999 C C . SER A 1 743 ? 0.455 -5.207 0.480 1.00 79.00 743 SER A C 1
ATOM 6001 O O . SER A 1 743 ? -0.048 -5.508 1.563 1.00 79.00 743 SER A O 1
ATOM 6003 N N . PHE A 1 744 ? 1.114 -4.058 0.299 1.00 82.75 744 PHE A N 1
ATOM 6004 C CA . PHE A 1 744 ? 1.375 -3.083 1.359 1.00 82.75 744 PHE A CA 1
ATOM 6005 C C . PHE A 1 744 ? 0.096 -2.581 2.049 1.00 82.75 744 PHE A C 1
ATOM 6007 O O . PHE A 1 744 ? 0.024 -2.522 3.281 1.00 82.75 744 PHE A O 1
ATOM 6014 N N . THR A 1 745 ? -0.942 -2.254 1.275 1.00 87.88 745 THR A N 1
ATOM 6015 C CA . THR A 1 745 ? -2.235 -1.781 1.800 1.00 87.88 745 THR A CA 1
ATOM 6016 C C . THR A 1 745 ? -2.879 -2.825 2.702 1.00 87.88 745 THR A C 1
ATOM 6018 O O . THR A 1 745 ? -3.360 -2.502 3.791 1.00 87.88 745 THR A O 1
ATOM 6021 N N . ILE A 1 746 ? -2.875 -4.086 2.268 1.00 83.88 746 ILE A N 1
ATOM 6022 C CA . ILE A 1 746 ? -3.501 -5.176 3.010 1.00 83.88 746 ILE A CA 1
ATOM 6023 C C . ILE A 1 746 ? -2.730 -5.459 4.291 1.00 83.88 746 ILE A C 1
ATOM 6025 O O . ILE A 1 746 ? -3.348 -5.505 5.354 1.00 83.88 746 ILE A O 1
ATOM 6029 N N . ILE A 1 747 ? -1.400 -5.570 4.208 1.00 79.56 747 ILE A N 1
ATOM 6030 C CA . ILE A 1 747 ? -0.507 -5.727 5.364 1.00 79.56 747 ILE A CA 1
ATOM 6031 C C . ILE A 1 747 ? -0.843 -4.665 6.413 1.00 79.56 747 ILE A C 1
ATOM 6033 O O . ILE A 1 747 ? -1.184 -4.977 7.556 1.00 79.56 747 ILE A O 1
ATOM 6037 N N . THR A 1 748 ? -0.830 -3.399 5.998 1.00 82.19 748 THR A N 1
ATOM 6038 C CA . THR A 1 748 ? -1.084 -2.253 6.873 1.00 82.19 748 THR A CA 1
ATOM 6039 C C . THR A 1 748 ? -2.471 -2.334 7.521 1.00 82.19 748 THR A C 1
ATOM 6041 O O . THR A 1 748 ? -2.605 -2.189 8.740 1.00 82.19 748 THR A O 1
ATOM 6044 N N . CYS A 1 749 ? -3.508 -2.642 6.738 1.00 86.12 749 CYS A N 1
ATOM 6045 C CA . CYS A 1 749 ? -4.880 -2.759 7.233 1.00 86.12 749 CYS A CA 1
ATOM 6046 C C . CYS A 1 749 ? -5.076 -3.923 8.208 1.00 86.12 749 CYS A C 1
ATOM 6048 O O . CYS A 1 749 ? -5.619 -3.720 9.296 1.00 86.12 749 CYS A O 1
ATOM 6050 N N . VAL A 1 750 ? -4.637 -5.133 7.848 1.00 82.88 750 VAL A N 1
ATOM 6051 C CA . VAL A 1 750 ? -4.775 -6.340 8.684 1.00 82.88 750 VAL A CA 1
ATOM 6052 C C . VAL A 1 750 ? -4.113 -6.124 10.036 1.00 82.88 750 VAL A C 1
ATOM 6054 O O . VAL A 1 750 ? -4.647 -6.539 11.061 1.00 82.88 750 VAL A O 1
ATOM 6057 N N . LEU A 1 751 ? -2.998 -5.402 10.066 1.00 77.44 751 LEU A N 1
ATOM 6058 C CA . LEU A 1 751 ? -2.252 -5.152 11.288 1.00 77.44 751 LEU A CA 1
ATOM 6059 C C . LEU A 1 751 ? -2.922 -4.133 12.206 1.00 77.44 751 LEU A C 1
ATOM 6061 O O . LEU A 1 751 ? -3.012 -4.368 13.414 1.00 77.44 751 LEU A O 1
ATOM 6065 N N . PHE A 1 752 ? -3.450 -3.037 11.659 1.00 82.88 752 PHE A N 1
ATOM 6066 C CA . PHE A 1 752 ? -4.219 -2.068 12.448 1.00 82.88 752 PHE A CA 1
ATOM 6067 C C . PHE A 1 752 ? -5.476 -2.714 13.032 1.00 82.88 752 PHE A C 1
ATOM 6069 O O . PHE A 1 752 ? -5.774 -2.585 14.223 1.00 82.88 752 PHE A O 1
ATOM 6076 N N . LEU A 1 753 ? -6.186 -3.473 12.201 1.00 82.81 753 LEU A N 1
ATOM 6077 C CA . LEU A 1 753 ? -7.396 -4.185 12.582 1.00 82.81 753 LEU A CA 1
ATOM 6078 C C . LEU A 1 753 ? -7.113 -5.330 13.565 1.00 82.81 753 LEU A C 1
ATOM 6080 O O . LEU A 1 753 ? -7.888 -5.542 14.500 1.00 82.81 753 LEU A O 1
ATOM 6084 N N . GLY A 1 754 ? -5.988 -6.026 13.404 1.00 77.75 754 GLY A N 1
ATOM 6085 C CA . GLY A 1 754 ? -5.501 -7.064 14.309 1.00 77.75 754 GLY A CA 1
ATOM 6086 C C . GLY A 1 754 ? -5.211 -6.516 15.704 1.00 77.75 754 GLY A C 1
ATOM 6087 O O . GLY A 1 754 ? -5.664 -7.097 16.691 1.00 77.75 754 GLY A O 1
ATOM 6088 N N . LYS A 1 755 ? -4.569 -5.343 15.804 1.00 77.44 755 LYS A N 1
ATOM 6089 C CA . LYS A 1 755 ? -4.374 -4.653 17.091 1.00 77.44 755 LYS A CA 1
ATOM 6090 C C . LYS A 1 755 ? -5.704 -4.241 17.723 1.00 77.44 755 LYS A C 1
ATOM 6092 O O . LYS A 1 755 ? -5.899 -4.403 18.923 1.00 77.44 755 LYS A O 1
ATOM 6097 N N . GLY A 1 756 ? -6.652 -3.758 16.922 1.00 79.12 756 GLY A N 1
ATOM 6098 C CA . GLY A 1 756 ? -8.005 -3.472 17.397 1.00 79.12 756 GLY A CA 1
ATOM 6099 C C . GLY A 1 756 ? -8.722 -4.715 17.934 1.00 79.12 756 GLY A C 1
ATOM 6100 O O . GLY A 1 756 ? -9.341 -4.671 18.995 1.00 79.12 756 GLY A O 1
ATOM 6101 N N . LYS A 1 757 ? -8.583 -5.851 17.242 1.00 78.50 757 LYS A N 1
ATOM 6102 C CA . LYS A 1 757 ? -9.118 -7.152 17.664 1.00 78.50 757 LYS A CA 1
ATOM 6103 C C . LYS A 1 757 ? -8.515 -7.615 18.990 1.00 78.50 757 LYS A C 1
ATOM 6105 O O . LYS A 1 757 ? -9.260 -8.120 19.824 1.00 78.50 757 LYS A O 1
ATOM 6110 N N . SER A 1 758 ? -7.206 -7.451 19.192 1.00 72.38 758 SER A N 1
ATOM 6111 C CA . SER A 1 758 ? -6.543 -7.886 20.426 1.00 72.38 758 SER A CA 1
ATOM 6112 C C . SER A 1 758 ? -7.028 -7.090 21.641 1.00 72.38 758 SER A C 1
ATOM 6114 O O . SER A 1 758 ? -7.333 -7.692 22.662 1.00 72.38 758 SER A O 1
ATOM 6116 N N . ILE A 1 759 ? -7.203 -5.768 21.505 1.00 73.56 759 ILE A N 1
ATOM 6117 C CA . ILE A 1 759 ? -7.725 -4.896 22.578 1.00 73.56 759 ILE A CA 1
ATOM 6118 C C . ILE A 1 759 ? -9.174 -5.254 22.938 1.00 73.56 759 ILE A C 1
ATOM 6120 O O . ILE A 1 759 ? -9.568 -5.195 24.097 1.00 73.56 759 ILE A O 1
ATOM 6124 N N . ILE A 1 760 ? -9.989 -5.625 21.947 1.00 77.38 760 ILE A N 1
ATOM 6125 C CA . ILE A 1 760 ? -11.362 -6.072 22.209 1.00 77.38 760 ILE A CA 1
ATOM 6126 C C . ILE A 1 760 ? -11.354 -7.460 22.864 1.00 77.38 760 ILE A C 1
ATOM 6128 O O . ILE A 1 760 ? -12.140 -7.713 23.766 1.00 77.38 760 ILE A O 1
ATOM 6132 N N . LYS A 1 761 ? -10.472 -8.371 22.442 1.00 73.56 761 LYS A N 1
ATOM 6133 C CA . LYS A 1 761 ? -10.407 -9.730 23.000 1.00 73.56 761 LYS A CA 1
ATOM 6134 C C . LYS A 1 761 ? -9.864 -9.765 24.433 1.00 73.56 761 LYS A C 1
ATOM 6136 O O . LYS A 1 761 ? -10.168 -10.707 25.151 1.00 73.56 761 LYS A O 1
ATOM 6141 N N . SER A 1 762 ? -9.086 -8.765 24.846 1.00 69.12 762 SER A N 1
ATOM 6142 C CA . SER A 1 762 ? -8.493 -8.706 26.185 1.00 69.12 762 SER A CA 1
ATOM 6143 C C . SER A 1 762 ? -9.466 -8.284 27.294 1.00 69.12 762 SER A C 1
ATOM 6145 O O . SER A 1 762 ? -9.036 -8.169 28.435 1.00 69.12 762 SER A O 1
ATOM 6147 N N . LYS A 1 763 ? -10.737 -7.988 26.987 1.00 73.75 763 LYS A N 1
ATOM 6148 C CA . LYS A 1 763 ? -11.755 -7.637 27.989 1.00 73.75 763 LYS A CA 1
ATOM 6149 C C . LYS A 1 763 ? -12.778 -8.763 28.162 1.00 73.75 763 LYS A C 1
ATOM 6151 O O . LYS A 1 763 ? -13.171 -9.404 27.188 1.00 73.75 763 LYS A O 1
ATOM 6156 N N . ASP A 1 764 ? -13.229 -8.967 29.397 1.00 71.00 764 ASP A N 1
ATOM 6157 C CA . ASP A 1 764 ? -14.207 -10.001 29.741 1.00 71.00 764 ASP A CA 1
ATOM 6158 C C . ASP A 1 764 ? -15.637 -9.611 29.350 1.00 71.00 764 ASP A C 1
ATOM 6160 O O . ASP A 1 764 ? -16.006 -8.439 29.278 1.00 71.00 764 ASP A O 1
ATOM 6164 N N . ASN A 1 765 ? -16.500 -10.610 29.142 1.00 70.62 765 ASN A N 1
ATOM 6165 C CA . ASN A 1 765 ? -17.897 -10.375 28.756 1.00 70.62 765 ASN A CA 1
ATOM 6166 C C . ASN A 1 765 ? -18.685 -9.553 29.795 1.00 70.62 765 ASN A C 1
ATOM 6168 O O . ASN A 1 765 ? -19.566 -8.791 29.403 1.00 70.62 765 ASN A O 1
ATOM 6172 N N . LYS A 1 766 ? -18.380 -9.683 31.095 1.00 70.31 766 LYS A N 1
ATOM 6173 C CA . LYS A 1 766 ? -19.039 -8.911 32.167 1.00 70.31 766 LYS A CA 1
ATOM 6174 C C . LYS A 1 766 ? -18.682 -7.427 32.094 1.00 70.31 766 LYS A C 1
ATOM 6176 O O . LYS A 1 766 ? -19.575 -6.593 31.985 1.00 70.31 766 LYS A O 1
ATOM 6181 N N . THR A 1 767 ? -17.388 -7.116 32.019 1.00 71.31 767 THR A N 1
ATOM 6182 C CA . THR A 1 767 ? -16.906 -5.740 31.835 1.00 71.31 767 THR A CA 1
ATOM 6183 C C . THR A 1 767 ? -17.417 -5.138 30.525 1.00 71.31 767 THR A C 1
ATOM 6185 O O . THR A 1 767 ? -17.744 -3.957 30.473 1.00 71.31 767 THR A O 1
ATOM 6188 N N . PHE A 1 768 ? -17.582 -5.935 29.465 1.00 71.75 768 PHE A N 1
ATOM 6189 C CA . PHE A 1 768 ? -18.250 -5.475 28.246 1.00 71.75 768 PHE A CA 1
ATOM 6190 C C . PHE A 1 768 ? -19.723 -5.102 28.442 1.00 71.75 768 PHE A C 1
ATOM 6192 O O . PHE A 1 768 ? -20.159 -4.105 27.872 1.00 71.75 768 PHE A O 1
ATOM 6199 N N . MET A 1 769 ? -20.494 -5.879 29.205 1.00 66.12 769 MET A N 1
ATOM 6200 C CA . MET A 1 769 ? -21.905 -5.569 29.459 1.00 66.12 769 MET A CA 1
ATOM 6201 C C . MET A 1 769 ? -22.061 -4.266 30.248 1.00 66.12 769 MET A C 1
ATOM 6203 O O . MET A 1 769 ? -22.878 -3.434 29.864 1.00 66.12 769 MET A O 1
ATOM 6207 N N . GLU A 1 770 ? -21.225 -4.041 31.262 1.00 70.25 770 GLU A N 1
ATOM 6208 C CA . GLU A 1 770 ? -21.196 -2.788 32.034 1.00 70.25 770 GLU A CA 1
ATOM 6209 C C . GLU A 1 770 ? -20.836 -1.586 31.148 1.00 70.25 770 GLU A C 1
ATOM 6211 O O . GLU A 1 770 ? -21.512 -0.558 31.149 1.00 70.25 770 GLU A O 1
ATOM 6216 N N . MET A 1 771 ? -19.812 -1.726 30.298 1.00 69.25 771 MET A N 1
ATOM 6217 C CA . MET A 1 771 ? -19.375 -0.648 29.403 1.00 69.25 771 MET A CA 1
ATOM 6218 C C . MET A 1 771 ? -20.408 -0.267 28.330 1.00 69.25 771 MET A C 1
ATOM 6220 O O . MET A 1 771 ? -20.310 0.827 27.767 1.00 69.25 771 MET A O 1
ATOM 6224 N N . PHE A 1 772 ? -21.361 -1.151 28.016 1.00 73.00 772 PHE A N 1
ATOM 6225 C CA . PHE A 1 772 ? -22.379 -0.950 26.977 1.00 73.00 772 PHE A CA 1
ATOM 6226 C C . PHE A 1 772 ? -23.820 -0.919 27.512 1.00 73.00 772 PHE A C 1
ATOM 6228 O O . PHE A 1 772 ? -24.770 -0.885 26.726 1.00 73.00 772 PHE A O 1
ATOM 6235 N N . GLU A 1 773 ? -24.011 -0.902 28.830 1.00 74.12 773 GLU A N 1
ATOM 6236 C CA . GLU A 1 773 ? -25.308 -1.099 29.488 1.00 74.12 773 GLU A CA 1
ATOM 6237 C C . GLU A 1 773 ? -26.403 -0.174 28.929 1.00 74.12 773 GLU A C 1
ATOM 6239 O O . GLU A 1 773 ? -27.466 -0.626 28.498 1.00 74.12 773 GLU A O 1
ATOM 6244 N N . LYS A 1 774 ? -26.111 1.127 28.817 1.00 69.88 774 LYS A N 1
ATOM 6245 C CA . LYS A 1 774 ? -27.054 2.128 28.287 1.00 69.88 774 LYS A CA 1
ATOM 6246 C C . LYS A 1 774 ? -27.451 1.857 26.833 1.00 69.88 774 LYS A C 1
ATOM 6248 O O . LYS A 1 774 ? -28.597 2.094 26.448 1.00 69.88 774 LYS A O 1
ATOM 6253 N N . GLU A 1 775 ? -26.525 1.369 26.006 1.00 72.62 775 GLU A N 1
ATOM 6254 C CA . GLU A 1 775 ? -26.827 1.005 24.618 1.00 72.62 775 GLU A CA 1
ATOM 6255 C C . GLU A 1 775 ? -27.660 -0.277 24.527 1.00 72.62 775 GLU A C 1
ATOM 6257 O O . GLU A 1 775 ? -28.571 -0.370 23.699 1.00 72.62 775 GLU A O 1
ATOM 6262 N N . ILE A 1 776 ? -27.342 -1.255 25.375 1.00 73.44 776 ILE A N 1
ATOM 6263 C CA . ILE A 1 776 ? -28.011 -2.553 25.473 1.00 73.44 776 ILE A CA 1
ATOM 6264 C C . ILE A 1 776 ? -29.466 -2.358 25.911 1.00 73.44 776 ILE A C 1
ATOM 6266 O O . ILE A 1 776 ? -30.368 -2.873 25.249 1.00 73.44 776 ILE A O 1
ATOM 6270 N N . LEU A 1 777 ? -29.708 -1.546 26.944 1.00 74.19 777 LEU A N 1
ATOM 6271 C CA . LEU A 1 777 ? -31.045 -1.198 27.435 1.00 74.19 777 LEU A CA 1
ATOM 6272 C C . LEU A 1 777 ? -31.883 -0.503 26.356 1.00 74.19 777 LEU A C 1
ATOM 6274 O O . LEU A 1 777 ? -33.004 -0.922 26.066 1.00 74.19 777 LEU A O 1
ATOM 6278 N N . ALA A 1 778 ? -31.325 0.510 25.686 1.00 68.81 778 ALA A N 1
ATOM 6279 C CA . ALA A 1 778 ? -32.019 1.215 24.609 1.00 68.81 778 ALA A CA 1
ATOM 6280 C C . ALA A 1 778 ? -32.357 0.286 23.423 1.00 68.81 778 ALA A C 1
ATOM 6282 O O . ALA A 1 778 ? -33.428 0.396 22.812 1.00 68.81 778 ALA A O 1
ATOM 6283 N N . TYR A 1 779 ? -31.469 -0.660 23.096 1.00 74.56 779 TYR A N 1
ATOM 6284 C CA . TYR A 1 779 ? -31.724 -1.677 22.077 1.00 74.56 779 TYR A CA 1
ATOM 6285 C C . TYR A 1 779 ? -32.800 -2.685 22.507 1.00 74.56 779 TYR A C 1
ATOM 6287 O O . TYR A 1 779 ? -33.692 -2.996 21.712 1.00 74.56 779 TYR A O 1
ATOM 6295 N N . SER A 1 780 ? -32.745 -3.161 23.751 1.00 73.81 780 SER A N 1
ATOM 6296 C CA . SER A 1 780 ? -33.736 -4.071 24.330 1.00 73.81 780 SER A CA 1
ATOM 6297 C C . SER A 1 780 ? -35.132 -3.440 24.322 1.00 73.81 780 SER A C 1
ATOM 6299 O O . SER A 1 780 ? -36.057 -4.009 23.742 1.00 73.81 780 SER A O 1
ATOM 6301 N N . ASN A 1 781 ? -35.263 -2.193 24.790 1.00 74.44 781 ASN A N 1
ATOM 6302 C CA . ASN A 1 781 ? -36.519 -1.430 24.775 1.00 74.44 781 ASN A CA 1
ATOM 6303 C C . ASN A 1 781 ? -37.092 -1.277 23.361 1.00 74.44 781 ASN A C 1
ATOM 6305 O O . ASN A 1 781 ? -38.297 -1.406 23.130 1.00 74.44 781 ASN A O 1
ATOM 6309 N N . LYS A 1 782 ? -36.231 -1.055 22.364 1.00 74.94 782 LYS A N 1
ATOM 6310 C CA . LYS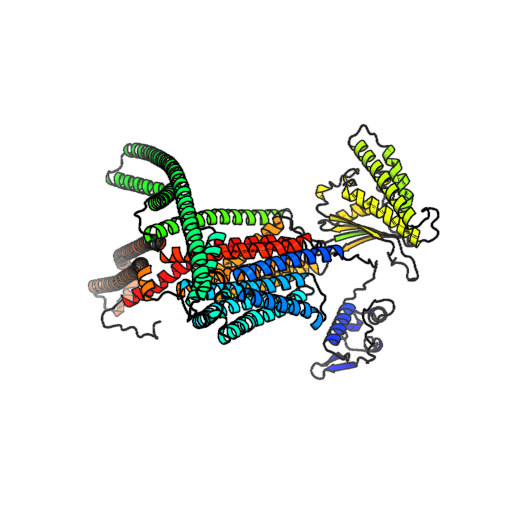 A 1 782 ? -36.639 -1.012 20.954 1.00 74.94 782 LYS A CA 1
ATOM 6311 C C . LYS 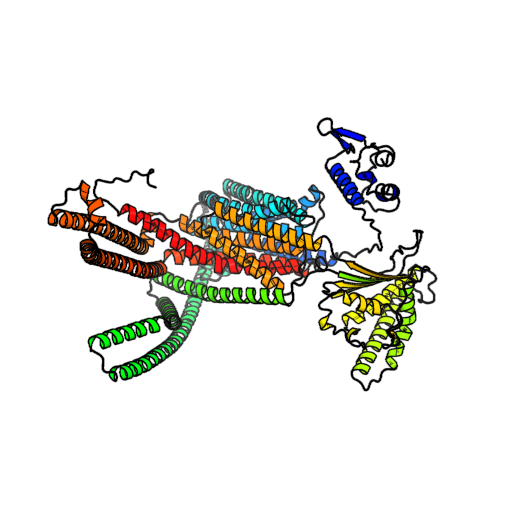A 1 782 ? -37.179 -2.359 20.456 1.00 74.94 782 LYS A C 1
ATOM 6313 O O . LYS A 1 782 ? -38.072 -2.383 19.606 1.00 74.94 782 LYS A O 1
ATOM 6318 N N . LYS A 1 783 ? -36.623 -3.479 20.921 1.00 75.50 783 LYS A N 1
ATOM 6319 C CA . LYS A 1 783 ? -37.073 -4.820 20.529 1.00 75.50 783 LYS A CA 1
ATOM 6320 C C . LYS A 1 783 ? -38.359 -5.212 21.266 1.00 75.50 783 LYS A C 1
ATOM 6322 O O . LYS A 1 783 ? -39.287 -5.675 20.606 1.00 75.50 783 LYS A O 1
ATOM 6327 N N . ALA A 1 784 ? -38.470 -4.885 22.553 1.00 75.38 784 ALA A N 1
ATOM 6328 C CA . ALA A 1 784 ? -39.680 -5.050 23.360 1.00 75.38 784 ALA A CA 1
ATOM 6329 C C . ALA A 1 784 ? -40.868 -4.256 22.788 1.00 75.38 784 ALA A C 1
ATOM 6331 O O . ALA A 1 784 ? -41.916 -4.829 22.506 1.00 75.38 784 ALA A O 1
ATOM 6332 N N . THR A 1 785 ? -40.680 -2.969 22.476 1.00 71.31 785 THR A N 1
ATOM 6333 C CA . THR A 1 785 ? -41.724 -2.142 21.834 1.00 71.31 785 THR A CA 1
ATOM 6334 C C . THR A 1 785 ? -42.139 -2.678 20.461 1.00 71.31 785 THR A C 1
ATOM 6336 O O . THR A 1 785 ? -43.314 -2.619 20.099 1.00 71.31 785 THR A O 1
ATOM 6339 N N . LYS A 1 786 ? -41.208 -3.245 19.678 1.00 76.94 786 LYS A N 1
ATOM 6340 C CA . LYS A 1 786 ? -41.548 -3.908 18.407 1.00 76.94 786 LYS A CA 1
ATOM 6341 C C . LYS A 1 786 ? -42.438 -5.132 18.632 1.00 76.94 786 LYS A C 1
ATOM 6343 O O . LYS A 1 786 ? -43.375 -5.315 17.852 1.00 76.94 786 LYS A O 1
ATOM 6348 N N . HIS A 1 787 ? -42.126 -5.939 19.644 1.00 77.50 787 HIS A N 1
ATOM 6349 C CA . HIS A 1 787 ? -42.884 -7.133 20.006 1.00 77.50 787 HIS A CA 1
ATOM 6350 C C . HIS A 1 787 ? -44.297 -6.765 20.480 1.00 77.50 787 HIS A C 1
ATOM 6352 O O . HIS A 1 787 ? -45.255 -7.172 19.832 1.00 77.50 787 HIS A O 1
ATOM 6358 N N . GLN A 1 788 ? -44.426 -5.856 21.454 1.00 76.50 788 GLN A N 1
ATOM 6359 C CA . GLN A 1 788 ? -45.717 -5.352 21.954 1.00 76.50 788 GLN A CA 1
ATOM 6360 C C . GLN A 1 788 ? -46.618 -4.804 20.837 1.00 76.50 788 GLN A C 1
ATOM 6362 O O . GLN A 1 788 ? -47.824 -5.027 20.819 1.00 76.50 788 GLN A O 1
ATOM 6367 N N . VAL A 1 789 ? -46.051 -4.080 19.863 1.00 74.12 789 VAL A N 1
ATOM 6368 C CA . VAL A 1 789 ? -46.829 -3.573 18.721 1.00 74.12 789 VAL A CA 1
ATOM 6369 C C . VAL A 1 789 ? -47.229 -4.696 17.757 1.00 74.12 789 VAL A C 1
ATOM 6371 O O . VAL A 1 789 ? -48.317 -4.634 17.187 1.00 74.12 789 VAL A O 1
ATOM 6374 N N . HIS A 1 790 ? -46.380 -5.707 17.536 1.00 75.19 790 HIS A N 1
ATOM 6375 C CA . HIS A 1 790 ? -46.751 -6.867 16.712 1.00 75.19 790 HIS A CA 1
ATOM 6376 C C . HIS A 1 790 ? -47.863 -7.684 17.360 1.00 75.19 790 HIS A C 1
ATOM 6378 O O . HIS A 1 790 ? -48.809 -8.045 16.666 1.00 75.19 790 HIS A O 1
ATOM 6384 N N . GLU A 1 791 ? -47.776 -7.899 18.666 1.00 77.19 791 GLU A N 1
ATOM 6385 C CA . GLU A 1 791 ? -48.787 -8.580 19.465 1.00 77.19 791 GLU A CA 1
ATOM 6386 C C . GLU A 1 791 ? -50.115 -7.811 19.447 1.00 77.19 791 GLU A C 1
ATOM 6388 O O . GLU A 1 791 ? -51.138 -8.369 19.070 1.00 77.19 791 GLU A O 1
ATOM 6393 N N . LYS A 1 792 ? -50.101 -6.488 19.678 1.00 77.31 792 LYS A N 1
ATOM 6394 C CA . LYS A 1 792 ? -51.301 -5.643 19.521 1.00 77.31 792 LYS A CA 1
ATOM 6395 C C . LYS A 1 792 ? -51.902 -5.736 18.118 1.00 77.31 792 LYS A C 1
ATOM 6397 O O . LYS A 1 792 ? -53.113 -5.845 17.979 1.00 77.31 792 LYS A O 1
ATOM 6402 N N . ILE A 1 793 ? -51.084 -5.720 17.061 1.00 73.75 793 ILE A N 1
ATOM 6403 C CA . ILE A 1 793 ? -51.571 -5.882 15.677 1.00 73.75 793 ILE A CA 1
ATOM 6404 C C . ILE A 1 793 ? -52.152 -7.286 15.448 1.00 73.75 793 ILE A C 1
ATOM 6406 O O . ILE A 1 793 ? -53.108 -7.428 14.684 1.00 73.75 793 ILE A O 1
ATOM 6410 N N . TYR A 1 794 ? -51.573 -8.318 16.059 1.00 75.38 794 TYR A N 1
ATOM 6411 C CA . TYR A 1 794 ? -52.084 -9.682 15.999 1.00 75.38 794 TYR A CA 1
ATOM 6412 C C . TYR A 1 794 ? -53.430 -9.799 16.722 1.00 75.38 794 TYR A C 1
ATOM 6414 O O . TYR A 1 794 ? -54.399 -10.248 16.113 1.00 75.38 794 TYR A O 1
ATOM 6422 N N . ASN A 1 795 ? -53.536 -9.277 17.944 1.00 79.75 795 ASN A N 1
ATOM 6423 C CA . ASN A 1 795 ? -54.776 -9.257 18.719 1.00 79.75 795 ASN A CA 1
ATOM 6424 C C . ASN A 1 795 ? -55.874 -8.480 17.986 1.00 79.75 795 ASN A C 1
ATOM 6426 O O . ASN A 1 795 ? -56.972 -8.999 17.821 1.00 79.75 795 ASN A O 1
ATOM 6430 N N . LEU A 1 796 ? -55.555 -7.318 17.402 1.00 80.38 796 LEU A N 1
ATOM 6431 C CA . LEU A 1 796 ? -56.487 -6.566 16.553 1.00 80.38 796 LEU A CA 1
ATOM 6432 C C . LEU A 1 796 ? -56.952 -7.368 15.324 1.00 80.38 796 LEU A C 1
ATOM 6434 O O . LEU A 1 796 ? -58.104 -7.256 14.909 1.00 80.38 796 LEU A O 1
ATOM 6438 N N . LYS A 1 797 ? -56.083 -8.190 14.714 1.00 75.94 797 LYS A N 1
ATOM 6439 C CA . LYS A 1 797 ? -56.469 -9.081 13.599 1.00 75.94 797 LYS A CA 1
ATOM 6440 C C . LYS A 1 797 ? -57.420 -10.183 14.060 1.00 75.94 797 LYS A C 1
ATOM 6442 O O . LYS A 1 797 ? -58.366 -10.495 13.336 1.00 75.94 797 LYS A O 1
ATOM 6447 N N . VAL A 1 798 ? -57.160 -10.779 15.223 1.00 78.00 798 VAL A N 1
ATOM 6448 C CA . VAL A 1 798 ? -58.016 -11.811 15.825 1.00 78.00 798 VAL A CA 1
ATOM 6449 C C . VAL A 1 798 ? -59.372 -11.215 16.195 1.00 78.00 798 VAL A C 1
ATOM 6451 O O . VAL A 1 798 ? -60.406 -11.759 15.814 1.00 78.00 798 VAL A O 1
ATOM 6454 N N . GLU A 1 799 ? -59.380 -10.049 16.835 1.00 79.88 799 GLU A N 1
ATOM 6455 C CA . GLU A 1 799 ? -60.588 -9.326 17.218 1.00 79.88 799 GLU A CA 1
ATOM 6456 C C . GLU A 1 799 ? -61.420 -8.928 15.994 1.00 79.88 799 GLU A C 1
ATOM 6458 O O . GLU A 1 799 ? -62.626 -9.165 15.967 1.00 79.88 799 GLU A O 1
ATOM 6463 N N . TYR A 1 800 ? -60.783 -8.426 14.930 1.00 78.19 800 TYR A N 1
ATOM 6464 C CA . TYR A 1 800 ? -61.446 -8.174 13.649 1.00 78.19 800 TYR A CA 1
ATOM 6465 C C . TYR A 1 800 ? -62.070 -9.453 13.068 1.00 78.19 800 TYR A C 1
ATOM 6467 O O . TYR A 1 800 ? -63.217 -9.429 12.618 1.00 78.19 800 TYR A O 1
ATOM 6475 N N . LYS A 1 801 ? -61.351 -10.585 13.092 1.00 73.88 801 LYS A N 1
ATOM 6476 C CA . LYS A 1 801 ? -61.850 -11.878 12.590 1.00 73.88 801 LYS A CA 1
ATOM 6477 C C . LYS A 1 801 ? -63.062 -12.361 13.396 1.00 73.88 801 LYS A C 1
ATOM 6479 O O . LYS A 1 801 ? -64.040 -12.809 12.796 1.00 73.88 801 LYS A O 1
ATOM 6484 N N . ASN A 1 802 ? -63.029 -12.206 14.718 1.00 77.38 802 ASN A N 1
ATOM 6485 C CA . ASN A 1 802 ? -64.121 -12.574 15.620 1.00 77.38 802 ASN A CA 1
ATOM 6486 C C . ASN A 1 802 ? -65.331 -11.643 15.461 1.00 77.38 802 ASN A C 1
ATOM 6488 O O . ASN A 1 802 ? -66.439 -12.127 15.248 1.00 77.38 802 ASN A O 1
ATOM 6492 N N . LYS A 1 803 ? -65.130 -10.318 15.445 1.00 78.31 803 LYS A N 1
ATOM 6493 C CA . LYS A 1 803 ? -66.190 -9.327 15.184 1.00 78.31 803 LYS A CA 1
ATOM 6494 C C . LYS A 1 803 ? -66.838 -9.547 13.818 1.00 78.31 803 LYS A C 1
ATOM 6496 O O . LYS A 1 803 ? -68.059 -9.522 13.715 1.00 78.31 803 LYS A O 1
ATOM 6501 N N . LYS A 1 804 ? -66.051 -9.852 12.780 1.00 69.94 804 LYS A N 1
ATOM 6502 C CA . LYS A 1 804 ? -66.569 -10.220 11.454 1.00 69.94 804 LYS A CA 1
ATOM 6503 C C . LYS A 1 804 ? -67.431 -11.485 11.510 1.00 69.94 804 LYS A C 1
ATOM 6505 O O . LYS A 1 804 ? -68.516 -11.489 10.937 1.00 69.94 804 LYS A O 1
ATOM 6510 N N . LYS A 1 805 ? -66.975 -12.538 12.198 1.00 70.06 805 LYS A N 1
ATOM 6511 C CA . LYS A 1 805 ? -67.736 -13.788 12.375 1.00 70.06 805 LYS A CA 1
ATOM 6512 C C . LYS A 1 805 ? -69.046 -13.547 13.135 1.00 70.06 805 LYS A C 1
ATOM 6514 O O . LYS A 1 805 ? -70.074 -14.077 12.731 1.00 70.06 805 LYS A O 1
ATOM 6519 N N . ASN A 1 806 ? -69.023 -12.705 14.167 1.00 73.50 806 ASN A N 1
ATOM 6520 C CA . ASN A 1 806 ? -70.201 -12.362 14.965 1.00 73.50 806 ASN A CA 1
ATOM 6521 C C . ASN A 1 806 ? -71.206 -11.501 14.192 1.00 73.50 806 ASN A C 1
ATOM 6523 O O . ASN A 1 806 ? -72.394 -11.770 14.285 1.00 73.50 806 ASN A O 1
ATOM 6527 N N . ILE A 1 807 ? -70.756 -10.534 13.382 1.00 69.69 807 ILE A N 1
ATOM 6528 C CA . ILE A 1 807 ? -71.645 -9.755 12.498 1.00 69.69 807 ILE A CA 1
ATOM 6529 C C . ILE A 1 807 ? -72.329 -10.676 11.483 1.00 69.69 807 ILE A C 1
ATOM 6531 O O . ILE A 1 807 ? -73.530 -10.563 11.271 1.00 69.69 807 ILE A O 1
ATOM 6535 N N . ILE A 1 808 ? -71.583 -11.624 10.900 1.00 64.50 808 ILE A N 1
ATOM 6536 C CA . ILE A 1 808 ? -72.152 -12.636 9.998 1.00 64.50 808 ILE A CA 1
ATOM 6537 C C . ILE A 1 808 ? -73.182 -13.498 10.743 1.00 64.50 808 ILE A C 1
ATOM 6539 O O . ILE A 1 808 ? -74.256 -13.749 10.211 1.00 64.50 808 ILE A O 1
ATOM 6543 N N . LYS A 1 809 ? -72.883 -13.928 11.975 1.00 65.12 809 LYS A N 1
ATOM 6544 C CA . LYS A 1 809 ? -73.788 -14.752 12.788 1.00 65.12 809 LYS A CA 1
ATOM 6545 C C . LYS A 1 809 ? -75.065 -13.999 13.192 1.00 65.12 809 LYS A C 1
ATOM 6547 O O . LYS A 1 809 ? -76.148 -14.527 12.985 1.00 65.12 809 LYS A O 1
ATOM 6552 N N . GLN A 1 810 ? -74.950 -12.755 13.663 1.00 66.44 810 GLN A N 1
ATOM 6553 C CA . GLN A 1 810 ? -76.089 -11.902 14.027 1.00 66.44 810 GLN A CA 1
ATOM 6554 C C . GLN A 1 810 ? -76.998 -11.598 12.832 1.00 66.44 810 GLN A C 1
ATOM 6556 O O . GLN A 1 810 ? -78.217 -11.615 12.973 1.00 66.44 810 GLN A O 1
ATOM 6561 N N . GLU A 1 811 ? -76.433 -11.344 11.649 1.00 60.22 811 GLU A N 1
ATOM 6562 C CA . GLU A 1 811 ? -77.242 -11.133 10.442 1.00 60.22 811 GLU A CA 1
ATOM 6563 C C . GLU A 1 811 ? -77.899 -12.425 9.929 1.00 60.22 811 GLU A C 1
ATOM 6565 O O . GLU A 1 811 ? -78.955 -12.354 9.300 1.00 60.22 811 GLU A O 1
ATOM 6570 N N . LEU A 1 812 ? -77.314 -13.599 10.192 1.00 59.03 812 LEU A N 1
ATOM 6571 C CA . LEU A 1 812 ? -77.929 -14.894 9.877 1.00 59.03 812 LEU A CA 1
ATOM 6572 C C . LEU A 1 812 ? -79.075 -15.236 10.841 1.00 59.03 812 LEU A C 1
ATOM 6574 O O . LEU A 1 812 ? -80.116 -15.718 10.394 1.00 59.03 812 LEU A O 1
ATOM 6578 N N . GLU A 1 813 ? -78.904 -14.939 12.132 1.00 59.62 813 GLU A N 1
ATOM 6579 C CA . GLU A 1 813 ? -79.915 -15.141 13.179 1.00 59.62 813 GLU A CA 1
ATOM 6580 C C . GLU A 1 813 ? -81.098 -14.171 13.029 1.00 59.62 813 GLU A C 1
ATOM 6582 O O . GLU A 1 813 ? -82.242 -14.612 13.061 1.00 59.62 813 GLU A O 1
ATOM 6587 N N . GLN A 1 814 ? -80.861 -12.883 12.739 1.00 57.53 814 GLN A N 1
ATOM 6588 C CA . GLN A 1 814 ? -81.938 -11.906 12.483 1.00 57.53 814 GLN A CA 1
ATOM 6589 C C . GLN A 1 814 ? -82.796 -12.221 11.244 1.00 57.53 814 GLN A C 1
ATOM 6591 O O . GLN A 1 814 ? -83.867 -11.642 11.091 1.00 57.53 814 GLN A O 1
ATOM 6596 N N . ASN A 1 815 ? -82.342 -13.109 10.353 1.00 53.88 815 ASN A N 1
ATOM 6597 C CA . ASN A 1 815 ? -83.056 -13.480 9.128 1.00 53.88 815 ASN A CA 1
ATOM 6598 C C . ASN A 1 815 ? -83.604 -14.926 9.130 1.00 53.88 815 ASN A C 1
ATOM 6600 O O . ASN A 1 815 ? -84.100 -15.357 8.091 1.00 53.88 815 ASN A O 1
ATOM 6604 N N . ASN A 1 816 ? -83.531 -15.685 10.236 1.00 52.31 816 ASN A N 1
ATOM 6605 C CA . ASN A 1 816 ? -83.988 -17.089 10.324 1.00 52.31 816 ASN A CA 1
ATOM 6606 C C . ASN A 1 816 ? -83.401 -18.037 9.243 1.00 52.31 816 ASN A C 1
ATOM 6608 O O . ASN A 1 816 ? -84.070 -18.951 8.761 1.00 52.31 816 ASN A O 1
ATOM 6612 N N . ILE A 1 817 ? -82.135 -17.859 8.841 1.00 52.22 817 ILE A N 1
ATOM 6613 C CA . ILE A 1 817 ? -81.512 -18.683 7.784 1.00 52.22 817 ILE A CA 1
ATOM 6614 C C . ILE A 1 817 ? -80.684 -19.823 8.407 1.00 52.22 817 ILE A C 1
ATOM 6616 O O . ILE A 1 817 ? -79.652 -19.577 9.032 1.00 52.22 817 ILE A O 1
ATOM 6620 N N . LYS A 1 818 ? -81.080 -21.090 8.185 1.00 52.50 818 LYS A N 1
ATOM 6621 C CA . LYS A 1 818 ? -80.284 -22.280 8.567 1.00 52.50 818 LYS A CA 1
ATOM 6622 C C . LYS A 1 818 ? -78.897 -22.262 7.895 1.00 52.50 818 LYS A C 1
ATOM 6624 O O . LYS A 1 818 ? -78.777 -22.023 6.694 1.00 52.50 818 LYS A O 1
ATOM 6629 N N . SER A 1 819 ? -77.861 -22.587 8.681 1.00 50.06 819 SER A N 1
ATOM 6630 C CA . SER A 1 819 ? -76.413 -22.540 8.369 1.00 50.06 819 SER A CA 1
ATOM 6631 C C . SER A 1 819 ? -76.020 -22.938 6.933 1.00 50.06 819 SER A C 1
ATOM 6633 O O . SER A 1 819 ? -75.238 -22.235 6.284 1.00 50.06 819 SER A O 1
ATOM 6635 N N . TRP A 1 820 ? -76.599 -24.017 6.398 1.00 47.34 820 TRP A N 1
ATOM 6636 C CA . TRP A 1 820 ? -76.241 -24.560 5.083 1.00 47.34 820 TRP A CA 1
ATOM 6637 C C . TRP A 1 820 ? -76.749 -23.722 3.886 1.00 47.34 820 TRP A C 1
ATOM 6639 O O . TRP A 1 820 ? -76.065 -23.639 2.868 1.00 47.34 820 TRP A O 1
ATOM 6649 N N . LEU A 1 821 ? -77.868 -22.992 4.021 1.00 42.00 821 LEU A N 1
ATOM 6650 C CA . LEU A 1 821 ? -78.453 -22.160 2.948 1.00 42.00 821 LEU A CA 1
ATOM 6651 C C . LEU A 1 821 ? -77.819 -20.758 2.827 1.00 42.00 821 LEU A C 1
ATOM 6653 O O . LEU A 1 821 ? -78.056 -20.036 1.855 1.00 42.00 821 LEU A O 1
ATOM 6657 N N . SER A 1 822 ? -76.957 -20.376 3.774 1.00 52.47 822 SER A N 1
ATOM 6658 C CA . SER A 1 822 ? -76.340 -19.044 3.850 1.00 52.47 822 SER A CA 1
ATOM 6659 C C . SER A 1 822 ? -75.515 -18.657 2.613 1.00 52.47 822 SER A C 1
ATOM 6661 O O . SER A 1 822 ? -75.558 -17.501 2.194 1.00 52.47 822 SER A O 1
ATOM 6663 N N . LYS A 1 823 ? -74.810 -19.605 1.975 1.00 50.12 823 LYS A N 1
ATOM 6664 C CA . LYS A 1 823 ? -73.996 -19.352 0.764 1.00 50.12 823 LYS A CA 1
ATOM 6665 C C . LYS A 1 823 ? -74.838 -19.043 -0.479 1.00 50.12 823 LYS A C 1
ATOM 6667 O O . LYS A 1 823 ? -74.382 -18.296 -1.343 1.00 50.12 823 LYS A O 1
ATOM 6672 N N . ILE A 1 824 ? -76.045 -19.601 -0.561 1.00 46.66 824 ILE A N 1
ATOM 6673 C CA . ILE A 1 824 ? -76.951 -19.454 -1.710 1.00 46.66 824 ILE A CA 1
ATOM 6674 C C . ILE A 1 824 ? -77.760 -18.157 -1.570 1.00 46.66 824 ILE A C 1
ATOM 6676 O O . ILE A 1 824 ? -77.833 -17.367 -2.511 1.00 46.66 824 ILE A O 1
ATOM 6680 N N . VAL A 1 825 ? -78.249 -17.852 -0.363 1.00 47.66 825 VAL A N 1
ATOM 6681 C CA . VAL A 1 825 ? -78.998 -16.612 -0.087 1.00 47.66 825 VAL A CA 1
ATOM 6682 C C . VAL A 1 825 ? -78.112 -15.357 -0.204 1.00 47.66 825 VAL A C 1
ATOM 6684 O O . VAL A 1 825 ? -78.583 -14.317 -0.669 1.00 47.66 825 VAL A O 1
ATOM 6687 N N . PHE A 1 826 ? -76.806 -15.444 0.098 1.00 49.81 826 PHE A N 1
ATOM 6688 C CA . PHE A 1 826 ? -75.855 -14.323 -0.054 1.00 49.81 826 PHE A CA 1
ATOM 6689 C C . PHE A 1 826 ? -75.679 -13.847 -1.509 1.00 49.81 826 PHE A C 1
ATOM 6691 O O . PHE A 1 826 ? -75.251 -12.714 -1.745 1.00 49.81 826 PHE A O 1
ATOM 6698 N N . LYS A 1 827 ? -76.001 -14.700 -2.492 1.00 46.84 827 LYS A N 1
ATOM 6699 C CA . LYS A 1 827 ? -75.975 -14.352 -3.919 1.00 46.84 827 LYS A CA 1
ATOM 6700 C C . LYS A 1 827 ? -77.249 -13.627 -4.377 1.00 46.84 827 LYS A C 1
ATOM 6702 O O . LYS A 1 827 ? -77.170 -12.889 -5.353 1.00 46.84 827 LYS A O 1
ATOM 6707 N N . LEU A 1 828 ? -78.374 -13.789 -3.670 1.00 43.31 828 LEU A N 1
ATOM 6708 C CA . LEU A 1 828 ? -79.712 -13.429 -4.164 1.00 43.31 828 LEU A CA 1
ATOM 6709 C C . LEU A 1 828 ? -80.331 -12.145 -3.571 1.00 43.31 828 LEU A C 1
ATOM 6711 O O . LEU A 1 828 ? -81.251 -11.605 -4.173 1.00 43.31 828 LEU A O 1
ATOM 6715 N N . LYS A 1 829 ? -79.832 -11.579 -2.457 1.00 45.78 829 LYS A N 1
ATOM 6716 C CA . LYS A 1 829 ? -80.357 -10.304 -1.899 1.00 45.78 829 LYS A CA 1
ATOM 6717 C C . LYS A 1 829 ? -79.372 -9.130 -2.026 1.00 45.78 829 LYS A C 1
ATOM 6719 O O . LYS A 1 829 ? -78.461 -8.972 -1.213 1.00 45.78 829 LYS A O 1
ATOM 6724 N N . GLN A 1 830 ? -79.611 -8.236 -2.992 1.00 47.44 830 GLN A N 1
ATOM 6725 C CA . GLN A 1 830 ? -78.847 -6.987 -3.193 1.00 47.44 830 GLN A CA 1
ATOM 6726 C C . GLN A 1 830 ? -78.939 -6.007 -1.997 1.00 47.44 830 GLN A C 1
ATOM 6728 O O . GLN A 1 830 ? -77.947 -5.357 -1.663 1.00 47.44 830 GLN A O 1
ATOM 6733 N N . ASN A 1 831 ? -80.073 -5.958 -1.282 1.00 42.34 831 ASN A N 1
ATOM 6734 C CA . ASN A 1 831 ? -80.287 -5.016 -0.167 1.00 42.34 831 ASN A CA 1
ATOM 6735 C C . ASN A 1 831 ? -79.559 -5.388 1.145 1.00 42.34 831 ASN A C 1
ATOM 6737 O O . ASN A 1 831 ? -79.119 -4.495 1.872 1.00 42.34 831 ASN A O 1
ATOM 6741 N N . LEU A 1 832 ? -79.340 -6.681 1.430 1.00 47.91 832 LEU A N 1
ATOM 6742 C CA . LEU A 1 832 ? -78.506 -7.121 2.566 1.00 47.91 832 LEU A CA 1
ATOM 6743 C C . LEU A 1 832 ? -77.019 -6.842 2.304 1.00 47.91 832 LEU A C 1
ATOM 6745 O O . LEU A 1 832 ? -76.297 -6.389 3.190 1.00 47.91 832 LEU A O 1
ATOM 6749 N N . LYS A 1 833 ? -76.587 -6.996 1.046 1.00 47.91 833 LYS A N 1
ATOM 6750 C CA . LYS A 1 833 ? -75.218 -6.718 0.592 1.00 47.91 833 LYS A CA 1
ATOM 6751 C C . LYS A 1 833 ? -74.807 -5.260 0.830 1.00 47.91 833 LYS A C 1
ATOM 6753 O O . LYS A 1 833 ? -73.650 -5.012 1.153 1.00 47.91 833 LYS A O 1
ATOM 6758 N N . LEU A 1 834 ? -75.737 -4.304 0.723 1.00 46.44 834 LEU A N 1
ATOM 6759 C CA . LEU A 1 834 ? -75.494 -2.871 0.957 1.00 46.44 834 LEU A CA 1
ATOM 6760 C C . LEU A 1 834 ? -75.345 -2.511 2.448 1.00 46.44 834 LEU A C 1
ATOM 6762 O O . LEU A 1 834 ? -74.421 -1.770 2.795 1.00 46.44 834 LEU A O 1
ATOM 6766 N N . ARG A 1 835 ? -76.189 -3.053 3.345 1.00 47.78 835 ARG A N 1
ATOM 6767 C CA . ARG A 1 835 ? -76.071 -2.839 4.807 1.00 47.78 835 ARG A CA 1
ATOM 6768 C C . ARG A 1 835 ? -74.857 -3.562 5.400 1.00 47.78 835 ARG A C 1
ATOM 6770 O O . ARG A 1 835 ? -74.096 -2.931 6.141 1.00 47.78 835 ARG A O 1
ATOM 6777 N N . PHE A 1 836 ? -74.615 -4.808 4.984 1.00 50.97 836 PHE A N 1
ATOM 6778 C CA . PHE A 1 836 ? -73.411 -5.562 5.337 1.00 50.97 836 PHE A CA 1
ATOM 6779 C C . PHE A 1 836 ? -72.155 -4.843 4.837 1.00 50.97 836 PHE A C 1
ATOM 6781 O O . PHE A 1 836 ? -71.235 -4.617 5.619 1.00 50.97 836 PHE A O 1
ATOM 6788 N N . ASN A 1 837 ? -72.138 -4.362 3.583 1.00 57.47 837 ASN A N 1
ATOM 6789 C CA . ASN A 1 837 ? -71.017 -3.571 3.065 1.00 57.47 837 ASN A CA 1
ATOM 6790 C C . ASN A 1 837 ? -70.779 -2.298 3.875 1.00 57.47 837 ASN A C 1
ATOM 6792 O O . ASN A 1 837 ? -69.623 -1.940 4.062 1.00 57.47 837 ASN A O 1
ATOM 6796 N N . LYS A 1 838 ? -71.812 -1.604 4.370 1.00 59.31 838 LYS A N 1
ATOM 6797 C CA . LYS A 1 838 ? -71.627 -0.355 5.127 1.00 59.31 838 LYS A CA 1
ATOM 6798 C C . LYS A 1 838 ? -70.993 -0.614 6.502 1.00 59.31 838 LYS A C 1
ATOM 6800 O O . LYS A 1 838 ? -69.943 -0.037 6.783 1.00 59.31 838 LYS A O 1
ATOM 6805 N N . LYS A 1 839 ? -71.552 -1.535 7.305 1.00 58.38 839 LYS A N 1
ATOM 6806 C CA . LYS A 1 839 ? -70.998 -1.922 8.624 1.00 58.38 839 LYS A CA 1
ATOM 6807 C C . LYS A 1 839 ? -69.628 -2.595 8.501 1.00 58.38 839 LYS A C 1
ATOM 6809 O O . LYS A 1 839 ? -68.695 -2.220 9.207 1.00 58.38 839 LYS A O 1
ATOM 6814 N N . HIS A 1 840 ? -69.472 -3.534 7.569 1.00 60.19 840 HIS A N 1
ATOM 6815 C CA . HIS A 1 840 ? -68.197 -4.208 7.320 1.00 60.19 840 HIS A CA 1
ATOM 6816 C C . HIS A 1 840 ? -67.125 -3.238 6.797 1.00 60.19 840 HIS A C 1
ATOM 6818 O O . HIS A 1 840 ? -65.978 -3.306 7.239 1.00 60.19 840 HIS A O 1
ATOM 6824 N N . ASN A 1 841 ? -67.464 -2.308 5.892 1.00 62.94 841 ASN A N 1
ATOM 6825 C CA . ASN A 1 841 ? -66.504 -1.308 5.410 1.00 62.94 841 ASN A CA 1
ATOM 6826 C C . ASN A 1 841 ? -66.084 -0.334 6.506 1.00 62.94 841 ASN A C 1
ATOM 6828 O O . ASN A 1 841 ? -64.935 0.100 6.495 1.00 62.94 841 ASN A O 1
ATOM 6832 N N . GLN A 1 842 ? -66.978 0.016 7.430 1.00 66.94 842 GLN A N 1
ATOM 6833 C CA . GLN A 1 842 ? -66.651 0.878 8.562 1.00 66.94 842 GLN A CA 1
ATOM 6834 C C . GLN A 1 842 ? -65.713 0.155 9.538 1.00 66.94 842 GLN A C 1
ATOM 6836 O O . GLN A 1 842 ? -64.611 0.635 9.777 1.00 66.94 842 GLN A O 1
ATOM 6841 N N . LEU A 1 843 ? -66.042 -1.083 9.919 1.00 68.19 843 LEU A N 1
ATOM 6842 C CA . LEU A 1 843 ? -65.190 -1.932 10.761 1.00 68.19 843 LEU A CA 1
ATOM 6843 C C . LEU A 1 843 ? -63.807 -2.200 10.131 1.00 68.19 843 LEU A C 1
ATOM 6845 O O . LEU A 1 843 ? -62.787 -2.193 10.816 1.00 68.19 843 LEU A O 1
ATOM 6849 N N . TYR A 1 844 ? -63.744 -2.398 8.810 1.00 67.00 844 TYR A N 1
ATOM 6850 C CA . TYR A 1 844 ? -62.480 -2.543 8.080 1.00 67.00 844 TYR A CA 1
ATOM 6851 C C . TYR A 1 844 ? -61.691 -1.227 7.987 1.00 67.00 844 TYR A C 1
ATOM 6853 O O . TYR A 1 844 ? -60.461 -1.249 8.058 1.00 67.00 844 TYR A O 1
ATOM 6861 N N . LYS A 1 845 ? -62.366 -0.079 7.831 1.00 71.44 845 LYS A N 1
ATOM 6862 C CA . LYS A 1 845 ? -61.727 1.247 7.852 1.00 71.44 845 LYS A CA 1
ATOM 6863 C C . LYS A 1 845 ? -61.127 1.546 9.225 1.00 71.44 845 LYS A C 1
ATOM 6865 O O . LYS A 1 845 ? -59.976 1.979 9.255 1.00 71.44 845 LYS A O 1
ATOM 6870 N N . ASP A 1 846 ? -61.844 1.251 10.305 1.00 73.44 846 ASP A N 1
ATOM 6871 C CA . ASP A 1 846 ? -61.403 1.471 11.688 1.00 73.44 846 ASP A CA 1
ATOM 6872 C C . ASP A 1 846 ? -60.219 0.560 12.038 1.00 73.44 846 ASP A C 1
ATOM 6874 O O . ASP A 1 846 ? -59.151 1.045 12.409 1.00 73.44 846 ASP A O 1
ATOM 6878 N N . PHE A 1 847 ? -60.319 -0.738 11.732 1.00 73.00 847 PHE A N 1
ATOM 6879 C CA . PHE A 1 847 ? -59.208 -1.690 11.844 1.00 73.00 847 PHE A CA 1
ATOM 6880 C C . PHE A 1 847 ? -57.963 -1.247 11.050 1.00 73.00 847 PHE A C 1
ATOM 6882 O O . PHE A 1 847 ? -56.823 -1.317 11.523 1.00 73.00 847 PHE A O 1
ATOM 6889 N N . LYS A 1 848 ? -58.153 -0.754 9.819 1.00 70.81 848 LYS A N 1
ATOM 6890 C CA . LYS A 1 848 ? -57.055 -0.257 8.977 1.00 70.81 848 LYS A CA 1
ATOM 6891 C C . LYS A 1 848 ? -56.457 1.042 9.526 1.00 70.81 848 LYS A C 1
ATOM 6893 O O . LYS A 1 848 ? -55.250 1.244 9.367 1.00 70.81 848 LYS A O 1
ATOM 6898 N N . LEU A 1 849 ? -57.263 1.908 10.143 1.00 77.69 849 LEU A N 1
ATOM 6899 C CA . LEU A 1 849 ? -56.828 3.120 10.841 1.00 77.69 849 LEU A CA 1
ATOM 6900 C C . LEU A 1 849 ? -55.985 2.771 12.071 1.00 77.69 849 LEU A C 1
ATOM 6902 O O . LEU A 1 849 ? -54.848 3.231 12.153 1.00 77.69 849 LEU A O 1
ATOM 6906 N N . GLU A 1 850 ? -56.448 1.865 12.930 1.00 72.00 850 GLU A N 1
ATOM 6907 C CA . GLU A 1 850 ? -55.717 1.415 14.123 1.00 72.00 850 GLU A CA 1
ATOM 6908 C C . GLU A 1 850 ? -54.407 0.699 13.779 1.00 72.00 850 GLU A C 1
ATOM 6910 O O . GLU A 1 850 ? -53.361 0.979 14.370 1.00 72.00 850 GLU A O 1
ATOM 6915 N N . ILE A 1 851 ? -54.392 -0.163 12.754 1.00 70.38 851 ILE A N 1
ATOM 6916 C CA . ILE A 1 851 ? -53.141 -0.748 12.245 1.00 70.38 851 ILE A CA 1
ATOM 6917 C C . ILE A 1 851 ? -52.203 0.341 11.725 1.00 70.38 851 ILE A C 1
ATOM 6919 O O . ILE A 1 851 ? -50.984 0.259 11.913 1.00 70.38 851 ILE A O 1
ATOM 6923 N N . LYS A 1 852 ? -52.733 1.348 11.024 1.00 71.81 852 LYS A N 1
ATOM 6924 C CA . LYS A 1 852 ? -51.932 2.449 10.481 1.00 71.81 852 LYS A CA 1
ATOM 6925 C C . LYS A 1 852 ? -51.352 3.302 11.606 1.00 71.81 852 LYS A C 1
ATOM 6927 O O . LYS A 1 852 ? -50.187 3.683 11.494 1.00 71.81 852 LYS A O 1
ATOM 6932 N N . ASP A 1 853 ? -52.097 3.551 12.673 1.00 75.06 853 ASP A N 1
ATOM 6933 C CA . ASP A 1 853 ? -51.646 4.332 13.823 1.00 75.06 853 ASP A CA 1
ATOM 6934 C C . ASP A 1 853 ? -50.647 3.554 14.689 1.00 75.06 853 ASP A C 1
ATOM 6936 O O . ASP A 1 853 ? -49.567 4.076 14.963 1.00 75.06 853 ASP A O 1
ATOM 6940 N N . ASN A 1 854 ? -50.858 2.259 14.937 1.00 70.69 854 ASN A N 1
ATOM 6941 C CA . ASN A 1 854 ? -49.858 1.386 15.570 1.00 70.69 854 ASN A CA 1
ATOM 6942 C C . ASN A 1 854 ? -48.566 1.264 14.734 1.00 70.69 854 ASN A C 1
ATOM 6944 O O . ASN A 1 854 ? -47.451 1.335 15.260 1.00 70.69 854 ASN A O 1
ATOM 6948 N N . LYS A 1 855 ? -48.672 1.188 13.398 1.00 70.81 855 LYS A N 1
ATOM 6949 C CA . LYS A 1 855 ? -47.503 1.254 12.497 1.00 70.81 855 LYS A CA 1
ATOM 6950 C C . LYS A 1 855 ? -46.820 2.628 12.506 1.00 70.81 855 LYS A C 1
ATOM 6952 O O . LYS A 1 855 ? -45.602 2.689 12.307 1.00 70.81 855 LYS A O 1
ATOM 6957 N N . LYS A 1 856 ? -47.554 3.731 12.708 1.00 71.88 856 LYS A N 1
ATOM 6958 C CA . LYS A 1 856 ? -46.970 5.075 12.881 1.00 71.88 856 LYS A CA 1
ATOM 6959 C C . LYS A 1 856 ? -46.225 5.181 14.208 1.00 71.88 856 LYS A C 1
ATOM 6961 O O . LYS A 1 856 ? -45.097 5.671 14.184 1.00 71.88 856 LYS A O 1
ATOM 6966 N N . ILE A 1 857 ? -46.794 4.675 15.305 1.00 68.88 857 ILE A N 1
ATOM 6967 C CA . ILE A 1 857 ? -46.139 4.592 16.619 1.00 68.88 857 ILE A CA 1
ATOM 6968 C C . ILE A 1 857 ? -44.817 3.832 16.473 1.00 68.88 857 ILE A C 1
ATOM 6970 O O . ILE A 1 857 ? -43.766 4.376 16.802 1.00 68.88 857 ILE A O 1
ATOM 6974 N N . LEU A 1 858 ? -44.824 2.660 15.825 1.00 67.75 858 LEU A N 1
ATOM 6975 C CA . LEU A 1 858 ? -43.609 1.886 15.540 1.00 67.75 858 LEU A CA 1
ATOM 6976 C C . LEU A 1 858 ? -42.577 2.671 14.709 1.00 67.75 858 LEU A C 1
ATOM 6978 O O . LEU A 1 858 ? -41.382 2.642 15.006 1.00 67.75 858 LEU A O 1
ATOM 6982 N N . LYS A 1 859 ? -43.004 3.377 13.651 1.00 67.50 859 LYS A N 1
ATOM 6983 C CA . LYS A 1 859 ? -42.106 4.211 12.827 1.00 67.50 859 LYS A CA 1
ATOM 6984 C C . LYS A 1 859 ? -41.498 5.360 13.634 1.00 67.50 859 LYS A C 1
ATOM 6986 O O . LYS A 1 859 ? -40.315 5.653 13.450 1.00 67.50 859 LYS A O 1
ATOM 6991 N N . HIS A 1 860 ? -42.282 6.001 14.499 1.00 66.62 860 HIS A N 1
ATOM 6992 C CA . HIS A 1 860 ? -41.831 7.102 15.344 1.00 66.62 860 HIS A CA 1
ATOM 6993 C C . HIS A 1 860 ? -40.848 6.606 16.409 1.00 66.62 860 HIS A C 1
ATOM 6995 O O . HIS A 1 860 ? -39.716 7.093 16.452 1.00 66.62 860 HIS A O 1
ATOM 7001 N N . HIS A 1 861 ? -41.206 5.543 17.137 1.00 65.94 861 HIS A N 1
ATOM 7002 C CA . HIS A 1 861 ? -40.341 4.890 18.119 1.00 65.94 861 HIS A CA 1
ATOM 7003 C C . HIS A 1 861 ? -39.037 4.403 17.488 1.00 65.94 861 HIS A C 1
ATOM 7005 O O . HIS A 1 861 ? -37.969 4.690 18.017 1.00 65.94 861 HIS A O 1
ATOM 7011 N N . LYS A 1 862 ? -39.077 3.748 16.315 1.00 62.06 862 LYS A N 1
ATOM 7012 C CA . LYS A 1 862 ? -37.882 3.258 15.596 1.00 62.06 862 LYS A CA 1
ATOM 7013 C C . LYS A 1 862 ? -36.937 4.389 15.185 1.00 62.06 862 LYS A C 1
ATOM 7015 O O . LYS A 1 862 ? -35.727 4.175 15.138 1.00 62.06 862 LYS A O 1
ATOM 7020 N N . LYS A 1 863 ? -37.472 5.569 14.852 1.00 61.50 863 LYS A N 1
ATOM 7021 C CA . LYS A 1 863 ? -36.674 6.748 14.490 1.00 61.50 863 LYS A CA 1
ATOM 7022 C C . LYS A 1 863 ? -36.073 7.415 15.731 1.00 61.50 863 LYS A C 1
ATOM 7024 O O . LYS A 1 863 ? -34.886 7.719 15.699 1.00 61.50 863 LYS A O 1
ATOM 7029 N N . HIS A 1 864 ? -36.853 7.578 16.803 1.00 57.88 864 HIS A N 1
ATOM 7030 C CA . HIS A 1 864 ? -36.391 8.137 18.078 1.00 57.88 864 HIS A CA 1
ATOM 7031 C C . HIS A 1 864 ? -35.343 7.248 18.752 1.00 57.88 864 HIS A C 1
ATOM 7033 O O . HIS A 1 864 ? -34.228 7.709 18.957 1.00 57.88 864 HIS A O 1
ATOM 7039 N N . THR A 1 865 ? -35.624 5.956 18.945 1.00 60.41 865 THR A N 1
ATOM 7040 C CA . THR A 1 865 ? -34.647 5.007 19.517 1.00 60.41 865 THR A CA 1
ATOM 7041 C C . THR A 1 865 ? -33.388 4.875 18.671 1.00 60.41 865 THR A C 1
ATOM 7043 O O . THR A 1 865 ? -32.310 4.704 19.217 1.00 60.41 865 THR A O 1
ATOM 7046 N N . LYS A 1 866 ? -33.460 4.973 17.334 1.00 59.41 866 LYS A N 1
ATOM 7047 C CA . LYS A 1 866 ? -32.241 4.982 16.506 1.00 59.41 866 LYS A CA 1
ATOM 7048 C C . LYS A 1 866 ? -31.364 6.200 16.813 1.00 59.41 866 LYS A C 1
ATOM 7050 O O . LYS A 1 866 ? -30.160 6.042 16.957 1.00 59.41 866 LYS A O 1
ATOM 7055 N N . ILE A 1 867 ? -31.965 7.386 16.914 1.00 57.94 867 ILE A N 1
ATOM 7056 C CA . ILE A 1 867 ? -31.252 8.629 17.245 1.00 57.94 867 ILE A CA 1
ATOM 7057 C C . ILE A 1 867 ? -30.691 8.558 18.669 1.00 57.94 867 ILE A C 1
ATOM 7059 O O . ILE A 1 867 ? -29.552 8.945 18.892 1.00 57.94 867 ILE A O 1
ATOM 7063 N N . GLU A 1 868 ? -31.468 8.039 19.613 1.00 61.78 868 GLU A N 1
ATOM 7064 C CA . GLU A 1 868 ? -31.084 7.875 21.013 1.00 61.78 868 GLU A CA 1
ATOM 7065 C C . GLU A 1 868 ? -29.934 6.876 21.181 1.00 61.78 868 GLU A C 1
ATOM 7067 O O . GLU A 1 868 ? -28.915 7.224 21.769 1.00 61.78 868 GLU A O 1
ATOM 7072 N N . ILE A 1 869 ? -30.022 5.694 20.559 1.00 60.72 869 ILE A N 1
ATOM 7073 C CA . ILE A 1 869 ? -28.927 4.715 20.516 1.00 60.72 869 ILE A CA 1
ATOM 7074 C C . ILE A 1 869 ? -27.688 5.344 19.870 1.00 60.72 869 ILE A C 1
ATOM 7076 O O . ILE A 1 869 ? -26.597 5.216 20.410 1.00 60.72 869 ILE A O 1
ATOM 7080 N N . ASP A 1 870 ? -27.824 6.064 18.752 1.00 58.75 870 ASP A N 1
ATOM 7081 C CA . ASP A 1 870 ? -26.681 6.719 18.104 1.00 58.75 870 ASP A CA 1
ATOM 7082 C C . ASP A 1 870 ? -26.041 7.801 19.003 1.00 58.75 870 ASP A C 1
ATOM 7084 O O . ASP A 1 870 ? -24.816 7.960 18.988 1.00 58.75 870 ASP A O 1
ATOM 7088 N N . LEU A 1 871 ? -26.834 8.524 19.805 1.00 58.78 871 LEU A N 1
ATOM 7089 C CA . LEU A 1 871 ? -26.373 9.542 20.758 1.00 58.78 871 LEU A CA 1
ATOM 7090 C C . LEU A 1 871 ? -25.672 8.927 21.975 1.00 58.78 871 LEU A C 1
ATOM 7092 O O . LEU A 1 871 ? -24.556 9.343 22.291 1.00 58.78 871 LEU A O 1
ATOM 7096 N N . ILE A 1 872 ? -26.290 7.929 22.613 1.00 59.56 872 ILE A N 1
ATOM 7097 C CA . ILE A 1 872 ? -25.726 7.181 23.747 1.00 59.56 872 ILE A CA 1
ATOM 7098 C C . ILE A 1 872 ? -24.416 6.526 23.307 1.00 59.56 872 ILE A C 1
ATOM 7100 O O . ILE A 1 872 ? -23.358 6.766 23.886 1.00 59.56 872 ILE A O 1
ATOM 7104 N N . ALA A 1 873 ? -24.447 5.847 22.166 1.00 57.38 873 ALA A N 1
ATOM 7105 C CA . ALA A 1 873 ? -23.306 5.117 21.655 1.00 57.38 873 ALA A CA 1
ATOM 7106 C C . ALA A 1 873 ? -22.192 6.029 21.114 1.00 57.38 873 ALA A C 1
ATOM 7108 O O . ALA A 1 873 ? -21.046 5.607 20.971 1.00 57.38 873 ALA A O 1
ATOM 7109 N N . ASN A 1 874 ? -22.488 7.284 20.757 1.00 59.94 874 ASN A N 1
ATOM 7110 C CA . ASN A 1 874 ? -21.454 8.290 20.482 1.00 59.94 874 ASN A CA 1
ATOM 7111 C C . ASN A 1 874 ? -20.786 8.812 21.757 1.00 59.94 874 ASN A C 1
ATOM 7113 O O . ASN A 1 874 ? -19.729 9.440 21.666 1.00 59.94 874 ASN A O 1
ATOM 7117 N N . ASN A 1 875 ? -21.366 8.569 22.931 1.00 61.31 875 ASN A N 1
ATOM 7118 C CA . ASN A 1 875 ? -20.793 8.951 24.212 1.00 61.31 875 ASN A CA 1
ATOM 7119 C C . ASN A 1 875 ? -19.947 7.845 24.856 1.00 61.31 875 ASN A C 1
ATOM 7121 O O . ASN A 1 875 ? -19.039 8.225 25.594 1.00 61.31 875 ASN A O 1
ATOM 7125 N N . ASN A 1 876 ? -20.124 6.571 24.480 1.00 68.25 876 ASN A N 1
ATOM 7126 C CA . ASN A 1 876 ? -19.325 5.435 24.959 1.00 68.25 876 ASN A CA 1
ATOM 7127 C C . ASN A 1 876 ? -17.808 5.722 24.931 1.00 68.25 876 ASN A C 1
ATOM 7129 O O . ASN A 1 876 ? -17.263 6.148 23.906 1.00 68.25 876 ASN A O 1
ATOM 7133 N N . THR A 1 877 ? -17.142 5.549 26.072 1.00 68.56 877 THR A N 1
ATOM 7134 C CA . THR A 1 877 ? -15.714 5.830 26.287 1.00 68.56 877 THR A CA 1
ATOM 7135 C C . THR A 1 877 ? -14.820 4.724 25.739 1.00 68.56 877 THR A C 1
ATOM 7137 O O . THR A 1 877 ? -13.798 5.037 25.129 1.00 68.56 877 THR A O 1
ATOM 7140 N N . PHE A 1 878 ? -15.239 3.460 25.839 1.00 75.81 878 PHE A N 1
ATOM 7141 C CA . PHE A 1 878 ? -14.445 2.306 25.420 1.00 75.81 878 PHE A CA 1
ATOM 7142 C C . PHE A 1 878 ? -14.077 2.366 23.938 1.00 75.81 878 PHE A C 1
ATOM 7144 O O . PHE A 1 878 ? -12.903 2.373 23.584 1.00 75.81 878 PHE A O 1
ATOM 7151 N N . LEU A 1 879 ? -15.075 2.488 23.056 1.00 72.62 879 LEU A N 1
ATOM 7152 C CA . LEU A 1 879 ? -14.839 2.497 21.606 1.00 72.62 879 LEU A CA 1
ATOM 7153 C C . LEU A 1 879 ? -13.996 3.697 21.145 1.00 72.62 879 LEU A C 1
ATOM 7155 O O . LEU A 1 879 ? -13.331 3.651 20.106 1.00 72.62 879 LEU A O 1
ATOM 7159 N N . LYS A 1 880 ? -14.028 4.793 21.910 1.00 72.69 880 LYS A N 1
ATOM 7160 C CA . LYS A 1 880 ? -13.199 5.975 21.651 1.00 72.69 880 LYS A CA 1
ATOM 7161 C C . LYS A 1 880 ? -11.756 5.724 22.034 1.00 72.69 880 LYS A C 1
ATOM 7163 O O . LYS A 1 880 ? -10.863 6.072 21.269 1.00 72.69 880 LYS A O 1
ATOM 7168 N N . GLU A 1 881 ? -11.537 5.113 23.186 1.00 74.69 881 GLU A N 1
ATOM 7169 C CA . GLU A 1 881 ? -10.208 4.745 23.647 1.00 74.69 881 GLU A CA 1
ATOM 7170 C C . GLU A 1 881 ? -9.582 3.702 22.714 1.00 74.69 881 GLU A C 1
ATOM 7172 O O . GLU A 1 881 ? -8.458 3.888 22.247 1.00 74.69 881 GLU A O 1
ATOM 7177 N N . THR A 1 882 ? -10.345 2.678 22.309 1.00 79.19 882 THR A N 1
ATOM 7178 C CA . THR A 1 882 ? -9.885 1.693 21.319 1.00 79.19 882 THR A CA 1
ATOM 7179 C C . THR A 1 882 ? -9.517 2.362 20.000 1.00 79.19 882 THR A C 1
ATOM 7181 O O . THR A 1 882 ? -8.483 2.037 19.425 1.00 79.19 882 THR A O 1
ATOM 7184 N N . PHE A 1 883 ? -10.314 3.332 19.530 1.00 82.62 883 PHE A N 1
ATOM 7185 C CA . PHE A 1 883 ? -9.989 4.091 18.322 1.00 82.62 883 PHE A CA 1
ATOM 7186 C C . PHE A 1 883 ? -8.660 4.822 18.451 1.00 82.62 883 PHE A C 1
ATOM 7188 O O . PHE A 1 883 ? -7.816 4.709 17.569 1.00 82.62 883 PHE A O 1
ATOM 7195 N N . ILE A 1 884 ? -8.472 5.567 19.538 1.00 77.81 884 ILE A N 1
ATOM 7196 C CA . ILE A 1 884 ? -7.279 6.390 19.748 1.00 77.81 884 ILE A CA 1
ATOM 7197 C C . ILE A 1 884 ? -6.041 5.509 19.889 1.00 77.81 884 ILE A C 1
ATOM 7199 O O . ILE A 1 884 ? -5.014 5.821 19.291 1.00 77.81 884 ILE A O 1
ATOM 7203 N N . ASN A 1 885 ? -6.143 4.393 20.609 1.00 77.25 885 ASN A N 1
ATOM 7204 C CA . ASN A 1 885 ? -5.035 3.464 20.803 1.00 77.25 885 ASN A CA 1
ATOM 7205 C C . ASN A 1 885 ? -4.627 2.792 19.486 1.00 77.25 885 ASN A C 1
ATOM 7207 O O . ASN A 1 885 ? -3.441 2.776 19.151 1.00 77.25 885 ASN A O 1
ATOM 7211 N N . VAL A 1 886 ? -5.596 2.310 18.699 1.00 82.38 886 VAL A N 1
ATOM 7212 C CA . VAL A 1 886 ? -5.332 1.720 17.375 1.00 82.38 886 VAL A CA 1
ATOM 7213 C C . VAL A 1 886 ? -4.802 2.772 16.400 1.00 82.38 886 VAL A C 1
ATOM 7215 O O . VAL A 1 886 ? -3.850 2.505 15.675 1.00 82.38 886 VAL A O 1
ATOM 7218 N N . PHE A 1 887 ? -5.360 3.983 16.410 1.00 83.81 887 PHE A N 1
ATOM 7219 C CA . PHE A 1 887 ? -4.919 5.074 15.544 1.00 83.81 887 PHE A CA 1
ATOM 7220 C C . PHE A 1 887 ? -3.507 5.554 15.895 1.00 83.81 887 PHE A C 1
ATOM 7222 O O . PHE A 1 887 ? -2.706 5.772 14.994 1.00 83.81 887 PHE A O 1
ATOM 7229 N N . LYS A 1 888 ? -3.167 5.688 17.185 1.00 79.12 888 LYS A N 1
ATOM 7230 C CA . LYS A 1 888 ? -1.818 6.070 17.636 1.00 79.12 888 LYS A CA 1
ATOM 7231 C C . LYS A 1 888 ? -0.796 5.019 17.216 1.00 79.12 888 LYS A C 1
ATOM 7233 O O . LYS A 1 888 ? 0.218 5.384 16.633 1.00 79.12 888 LYS A O 1
ATOM 7238 N N . PHE A 1 889 ? -1.101 3.743 17.460 1.00 77.38 889 PHE A N 1
ATOM 7239 C CA . PHE A 1 889 ? -0.282 2.617 17.011 1.00 77.38 889 PHE A CA 1
ATOM 7240 C C . PHE A 1 889 ? -0.082 2.638 15.493 1.00 77.38 889 PHE A C 1
ATOM 7242 O O . PHE A 1 889 ? 1.045 2.531 15.007 1.00 77.38 889 PHE A O 1
ATOM 7249 N N . GLY A 1 890 ? -1.174 2.823 14.748 1.00 79.62 890 GLY A N 1
ATOM 7250 C CA . GLY A 1 890 ? -1.125 2.895 13.300 1.00 79.62 890 GLY A CA 1
ATOM 7251 C C . GLY A 1 890 ? -0.277 4.065 1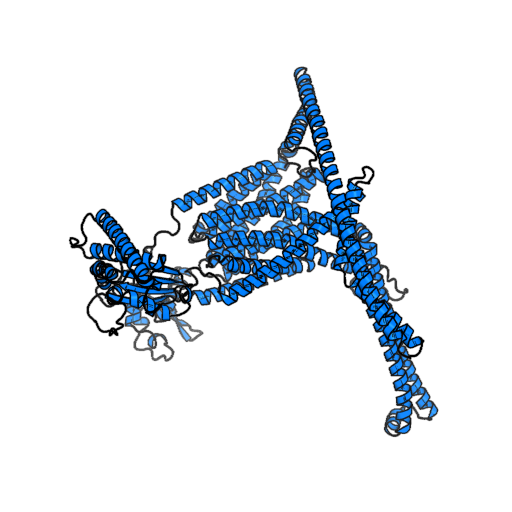2.819 1.00 79.62 890 GLY A C 1
ATOM 7252 O O . GLY A 1 890 ? 0.587 3.874 11.979 1.00 79.62 890 GLY A O 1
ATOM 7253 N N . MET A 1 891 ? -0.453 5.259 13.384 1.00 80.38 891 MET A N 1
ATOM 7254 C CA . MET A 1 891 ? 0.252 6.469 12.963 1.00 80.38 891 MET A CA 1
ATOM 7255 C C . MET A 1 891 ? 1.766 6.378 13.187 1.00 80.38 891 MET A C 1
ATOM 7257 O O . MET A 1 891 ? 2.529 6.698 12.277 1.00 80.38 891 MET A O 1
ATOM 7261 N N . THR A 1 892 ? 2.210 5.919 14.364 1.00 71.81 892 THR A N 1
ATOM 7262 C CA . THR A 1 892 ? 3.645 5.772 14.662 1.00 71.81 892 THR A CA 1
ATOM 7263 C C . THR A 1 892 ? 4.307 4.760 13.742 1.00 71.81 892 THR A C 1
ATOM 7265 O O . THR A 1 892 ? 5.396 5.007 13.230 1.00 71.81 892 THR A O 1
ATOM 7268 N N . ARG A 1 893 ? 3.627 3.637 13.495 1.00 76.56 893 ARG A N 1
ATOM 7269 C CA . ARG A 1 893 ? 4.133 2.599 12.607 1.00 76.56 893 ARG A CA 1
ATOM 7270 C C . ARG A 1 893 ? 4.153 3.069 11.157 1.00 76.56 893 ARG A C 1
ATOM 7272 O O . ARG A 1 893 ? 5.186 2.972 10.507 1.00 76.56 893 ARG A O 1
ATOM 7279 N N . SER A 1 894 ? 3.019 3.564 10.661 1.00 78.75 894 SER A N 1
ATOM 7280 C CA . SER A 1 894 ? 2.864 3.940 9.257 1.00 78.75 894 SER A CA 1
ATOM 7281 C C . SER A 1 894 ? 3.912 4.968 8.869 1.00 78.75 894 SER A C 1
ATOM 7283 O O . SER A 1 894 ? 4.499 4.842 7.807 1.00 78.75 894 SER A O 1
ATOM 7285 N N . PHE A 1 895 ? 4.218 5.930 9.741 1.00 77.88 895 PHE A N 1
ATOM 7286 C CA . PHE A 1 895 ? 5.258 6.922 9.481 1.00 77.88 895 PHE A CA 1
ATOM 7287 C C . PHE A 1 895 ? 6.646 6.296 9.266 1.00 77.88 895 PHE A C 1
ATOM 7289 O O . PHE A 1 895 ? 7.277 6.575 8.251 1.00 77.88 895 PHE A O 1
ATOM 7296 N N . LEU A 1 896 ? 7.093 5.416 10.169 1.00 71.88 896 LEU A N 1
ATOM 7297 C CA . LEU A 1 896 ? 8.410 4.774 10.068 1.00 71.88 896 LEU A CA 1
ATOM 7298 C C . LEU A 1 896 ? 8.523 3.895 8.819 1.00 71.88 896 LEU A C 1
ATOM 7300 O O . LEU A 1 896 ? 9.473 4.026 8.051 1.00 71.88 896 LEU A O 1
ATOM 7304 N N . VAL A 1 897 ? 7.524 3.043 8.588 1.00 76.12 897 VAL A N 1
ATOM 7305 C CA . VAL A 1 897 ? 7.525 2.117 7.450 1.00 76.12 897 VAL A CA 1
ATOM 7306 C C . VAL A 1 897 ? 7.426 2.887 6.131 1.00 76.12 897 VAL A C 1
ATOM 7308 O O . VAL A 1 897 ? 8.181 2.623 5.202 1.00 76.12 897 VAL A O 1
ATOM 7311 N N . THR A 1 898 ? 6.560 3.902 6.058 1.00 81.00 898 THR A N 1
ATOM 7312 C CA . THR A 1 898 ? 6.396 4.722 4.846 1.00 81.00 898 THR A CA 1
ATOM 7313 C C . THR A 1 898 ? 7.702 5.424 4.465 1.00 81.00 898 THR A C 1
ATOM 7315 O O . THR A 1 898 ? 8.030 5.463 3.287 1.00 81.00 898 THR A O 1
ATOM 7318 N N . ILE A 1 899 ? 8.481 5.927 5.431 1.00 82.38 899 ILE A N 1
ATOM 7319 C CA . ILE A 1 899 ? 9.778 6.568 5.146 1.00 82.38 899 ILE A CA 1
ATOM 7320 C C . ILE A 1 899 ? 10.762 5.583 4.513 1.00 82.38 899 ILE A C 1
ATOM 7322 O O . ILE A 1 899 ? 11.376 5.913 3.502 1.00 82.38 899 ILE A O 1
ATOM 7326 N N . ILE A 1 900 ? 10.889 4.379 5.075 1.00 79.06 900 ILE A N 1
ATOM 7327 C CA . ILE A 1 900 ? 11.820 3.356 4.573 1.00 79.06 900 ILE A CA 1
ATOM 7328 C C . ILE A 1 900 ? 11.450 2.954 3.142 1.00 79.06 900 ILE A C 1
ATOM 7330 O O . ILE A 1 900 ? 12.303 2.922 2.257 1.00 79.06 900 ILE A O 1
ATOM 7334 N N . TYR A 1 901 ? 10.164 2.706 2.897 1.00 79.44 901 TYR A N 1
ATOM 7335 C CA . TYR A 1 901 ? 9.688 2.316 1.576 1.00 79.44 901 TYR A CA 1
ATOM 7336 C C . TYR A 1 901 ? 9.772 3.449 0.541 1.00 79.44 901 TYR A C 1
ATOM 7338 O O . TYR A 1 901 ? 10.071 3.182 -0.620 1.00 79.44 901 TYR A O 1
ATOM 7346 N N . ILE A 1 902 ? 9.546 4.707 0.938 1.00 82.62 902 ILE A N 1
ATOM 7347 C CA . ILE A 1 902 ? 9.737 5.862 0.048 1.00 82.62 902 ILE A CA 1
ATOM 7348 C C . ILE A 1 902 ? 11.212 6.033 -0.298 1.00 82.62 902 ILE A C 1
ATOM 7350 O O . ILE A 1 902 ? 11.521 6.248 -1.463 1.00 82.62 902 ILE A O 1
ATOM 7354 N N . ALA A 1 903 ? 12.116 5.922 0.680 1.00 82.31 903 ALA A N 1
ATOM 7355 C CA . ALA A 1 903 ? 13.551 6.031 0.431 1.00 82.31 903 ALA A CA 1
ATOM 7356 C C . ALA A 1 903 ? 14.004 5.005 -0.614 1.00 82.31 903 ALA A C 1
ATOM 7358 O O . ALA A 1 903 ? 14.690 5.351 -1.567 1.00 82.31 903 ALA A O 1
ATOM 7359 N N . TYR A 1 904 ? 13.535 3.766 -0.497 1.00 81.06 904 TYR A N 1
ATOM 7360 C CA . TYR A 1 904 ? 13.799 2.735 -1.490 1.00 81.06 904 TYR A CA 1
ATOM 7361 C C . TYR A 1 904 ? 13.180 3.027 -2.860 1.00 81.06 904 TYR A C 1
ATOM 7363 O O . TYR A 1 904 ? 13.844 2.910 -3.887 1.00 81.06 904 TYR A O 1
ATOM 7371 N N . ALA A 1 905 ? 11.914 3.435 -2.894 1.00 79.31 905 ALA A N 1
ATOM 7372 C CA . ALA A 1 905 ? 11.238 3.709 -4.152 1.00 79.31 905 ALA A CA 1
ATOM 7373 C C . ALA A 1 905 ? 11.834 4.933 -4.876 1.00 79.31 905 ALA A C 1
ATOM 7375 O O . ALA A 1 905 ? 11.850 4.955 -6.103 1.00 79.31 905 ALA A O 1
ATOM 7376 N N . LEU A 1 906 ? 12.395 5.904 -4.141 1.00 82.00 906 LEU A N 1
ATOM 7377 C CA . LEU A 1 906 ? 13.207 6.992 -4.696 1.00 82.00 906 LEU A CA 1
ATOM 7378 C C . LEU A 1 906 ? 14.492 6.457 -5.333 1.00 82.00 906 LEU A C 1
ATOM 7380 O O . LEU A 1 906 ? 14.825 6.855 -6.444 1.00 82.00 906 LEU A O 1
ATOM 7384 N N . ILE A 1 907 ? 15.181 5.529 -4.663 1.00 82.38 907 ILE A N 1
ATOM 7385 C CA . ILE A 1 907 ? 16.395 4.904 -5.201 1.00 82.38 907 ILE A CA 1
ATOM 7386 C C . ILE A 1 907 ? 16.089 4.170 -6.507 1.00 82.38 907 ILE A C 1
ATOM 7388 O O . ILE A 1 907 ? 16.838 4.316 -7.463 1.00 82.38 907 ILE A O 1
ATOM 7392 N N . LEU A 1 908 ? 14.970 3.450 -6.597 1.00 75.25 908 LEU A N 1
ATOM 7393 C CA . LEU A 1 908 ? 14.563 2.826 -7.858 1.00 75.25 908 LEU A CA 1
ATOM 7394 C C . LEU A 1 908 ? 14.166 3.846 -8.925 1.00 75.25 908 LEU A C 1
ATOM 7396 O O . LEU A 1 908 ? 14.570 3.709 -10.075 1.00 75.25 908 LEU A O 1
ATOM 7400 N N . ALA A 1 909 ? 13.376 4.857 -8.551 1.00 76.88 909 ALA A N 1
ATOM 7401 C CA . ALA A 1 909 ? 12.851 5.837 -9.495 1.00 76.88 909 ALA A CA 1
ATOM 7402 C C . ALA A 1 909 ? 13.960 6.665 -10.160 1.00 76.88 909 ALA A C 1
ATOM 7404 O O . ALA A 1 909 ? 13.863 6.976 -11.343 1.00 76.88 909 ALA A O 1
ATOM 7405 N N . PHE A 1 910 ? 14.996 7.021 -9.396 1.00 77.75 910 PHE A N 1
ATOM 7406 C CA . PHE A 1 910 ? 16.116 7.828 -9.879 1.00 77.75 910 PHE A CA 1
ATOM 7407 C C . PHE A 1 910 ? 17.331 6.998 -10.297 1.00 77.75 910 PHE A C 1
ATOM 7409 O O . PHE A 1 910 ? 18.098 7.440 -11.145 1.00 77.75 910 PHE A O 1
ATOM 7416 N N . GLY A 1 911 ? 17.512 5.811 -9.716 1.00 72.38 911 GLY A N 1
ATOM 7417 C CA . GLY A 1 911 ? 18.645 4.936 -10.001 1.00 72.38 911 GLY A CA 1
ATOM 7418 C C . GLY A 1 911 ? 18.517 4.195 -11.328 1.00 72.38 911 GLY A C 1
ATOM 7419 O O . GLY A 1 911 ? 19.506 4.051 -12.043 1.00 72.38 911 GLY A O 1
ATOM 7420 N N . LEU A 1 912 ? 17.301 3.771 -11.699 1.00 74.12 912 LEU A N 1
ATOM 7421 C CA . LEU A 1 912 ? 17.053 3.011 -12.925 1.00 74.12 912 LEU A CA 1
ATOM 7422 C C . LEU A 1 912 ? 15.968 3.684 -13.775 1.00 74.12 912 LEU A C 1
ATOM 7424 O O . LEU A 1 912 ? 14.772 3.478 -13.563 1.00 74.12 912 LEU 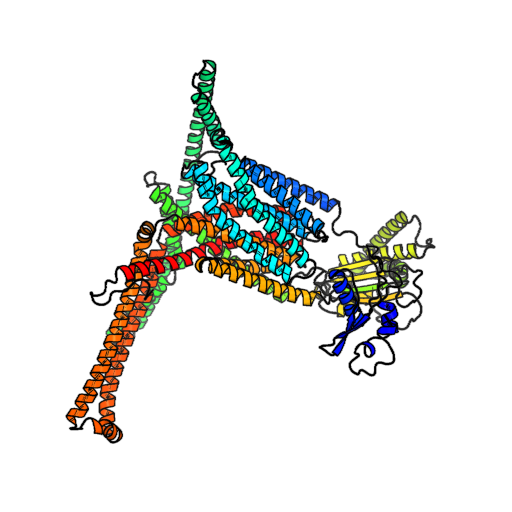A O 1
ATOM 7428 N N . TYR A 1 913 ? 16.395 4.473 -14.767 1.00 71.00 913 TYR A N 1
ATOM 7429 C CA . TYR A 1 913 ? 15.494 5.254 -15.627 1.00 71.00 913 TYR A CA 1
ATOM 7430 C C . TYR A 1 913 ? 14.433 4.390 -16.328 1.00 71.00 913 TYR A C 1
ATOM 7432 O O . TYR A 1 913 ? 13.269 4.786 -16.393 1.00 71.00 913 TYR A O 1
ATOM 7440 N N . SER A 1 914 ? 14.800 3.178 -16.759 1.00 67.44 914 SER A N 1
ATOM 7441 C CA . SER A 1 914 ? 13.888 2.230 -17.417 1.00 67.44 914 SER A CA 1
ATOM 7442 C C . SER A 1 914 ? 12.680 1.842 -16.555 1.00 67.44 914 SER A C 1
ATOM 7444 O O . SER A 1 914 ? 11.613 1.543 -17.081 1.00 67.44 914 SER A O 1
ATOM 7446 N N . ILE A 1 915 ? 12.813 1.899 -15.226 1.00 75.00 915 ILE A N 1
ATOM 7447 C CA . ILE A 1 915 ? 11.792 1.462 -14.264 1.00 75.00 915 ILE A CA 1
ATOM 7448 C C . ILE A 1 915 ? 11.274 2.655 -13.432 1.00 75.00 915 ILE A C 1
ATOM 7450 O O . ILE A 1 915 ? 10.531 2.496 -12.456 1.00 75.00 915 ILE A O 1
ATOM 7454 N N . ALA A 1 916 ? 11.594 3.887 -13.841 1.00 77.56 916 ALA A N 1
ATOM 7455 C CA . ALA A 1 916 ? 11.206 5.098 -13.122 1.00 77.56 916 ALA A CA 1
ATOM 7456 C C . ALA A 1 916 ? 9.686 5.184 -12.886 1.00 77.56 916 ALA A C 1
ATOM 7458 O O . ALA A 1 916 ? 9.238 5.556 -11.798 1.00 77.56 916 ALA A O 1
ATOM 7459 N N . GLY A 1 917 ? 8.883 4.759 -13.871 1.00 80.31 917 GLY A N 1
ATOM 7460 C CA . GLY A 1 917 ? 7.423 4.705 -13.760 1.00 80.31 917 GLY A CA 1
ATOM 7461 C C . GLY A 1 917 ? 6.931 3.799 -12.625 1.00 80.31 917 GLY A C 1
ATOM 7462 O O . GLY A 1 917 ? 6.031 4.172 -11.865 1.00 80.31 917 GLY A O 1
ATOM 7463 N N . MET A 1 918 ? 7.566 2.642 -12.437 1.00 82.69 918 MET A N 1
ATOM 7464 C CA . MET A 1 918 ? 7.254 1.719 -11.345 1.00 82.69 918 MET A CA 1
ATOM 7465 C C . MET A 1 918 ? 7.634 2.331 -9.988 1.00 82.69 918 MET A C 1
ATOM 7467 O O . MET A 1 918 ? 6.795 2.369 -9.087 1.00 82.69 918 MET A O 1
ATOM 7471 N N . GLY A 1 919 ? 8.852 2.874 -9.854 1.00 84.31 919 GLY A N 1
ATOM 7472 C CA . GLY A 1 919 ? 9.328 3.520 -8.623 1.00 84.31 919 GLY A CA 1
ATOM 7473 C C . GLY A 1 919 ? 8.424 4.675 -8.174 1.00 84.31 919 GLY A C 1
ATOM 7474 O O . GLY A 1 919 ? 7.967 4.705 -7.030 1.00 84.31 919 GLY A O 1
ATOM 7475 N N . LEU A 1 920 ? 8.062 5.574 -9.096 1.00 87.56 920 LEU A N 1
ATOM 7476 C CA . LEU A 1 920 ? 7.132 6.680 -8.833 1.00 87.56 920 LEU A CA 1
ATOM 7477 C C . LEU A 1 920 ? 5.742 6.186 -8.411 1.00 87.56 920 LEU A C 1
ATOM 7479 O O . LEU A 1 920 ? 5.152 6.719 -7.467 1.00 87.56 920 LEU A O 1
ATOM 7483 N N . THR A 1 921 ? 5.233 5.140 -9.066 1.00 89.12 921 THR A N 1
ATOM 7484 C CA . THR A 1 921 ? 3.937 4.539 -8.720 1.00 89.12 921 THR A CA 1
ATOM 7485 C C . THR A 1 921 ? 3.947 3.963 -7.304 1.00 89.12 921 THR A C 1
ATOM 7487 O O . THR A 1 921 ? 2.974 4.126 -6.567 1.00 89.12 921 THR A O 1
ATOM 7490 N N . ILE A 1 922 ? 5.055 3.352 -6.877 1.00 87.81 922 ILE A N 1
ATOM 7491 C CA . ILE A 1 922 ? 5.214 2.818 -5.519 1.00 87.81 922 ILE A CA 1
ATOM 7492 C C . ILE A 1 922 ? 5.254 3.945 -4.483 1.00 87.81 922 ILE A C 1
ATOM 7494 O O . ILE A 1 922 ? 4.572 3.838 -3.465 1.00 87.81 922 ILE A O 1
ATOM 7498 N N . ILE A 1 923 ? 5.977 5.044 -4.737 1.00 89.19 923 ILE A N 1
ATOM 7499 C CA . ILE A 1 923 ? 6.008 6.213 -3.833 1.00 89.19 923 ILE A CA 1
ATOM 7500 C C . ILE A 1 923 ? 4.588 6.732 -3.600 1.00 89.19 923 ILE A C 1
ATOM 7502 O O . ILE A 1 923 ? 4.135 6.862 -2.457 1.00 89.19 923 ILE A O 1
ATOM 7506 N N . ILE A 1 924 ? 3.874 6.996 -4.697 1.00 91.38 924 ILE A N 1
ATOM 7507 C CA . ILE A 1 924 ? 2.494 7.481 -4.674 1.00 91.38 924 ILE A CA 1
ATOM 7508 C C . ILE A 1 924 ? 1.609 6.473 -3.931 1.00 91.38 924 ILE A C 1
ATOM 7510 O O . ILE A 1 924 ? 0.843 6.844 -3.038 1.00 91.38 924 ILE A O 1
ATOM 7514 N N . GLY A 1 925 ? 1.740 5.189 -4.256 1.00 90.50 925 GLY A N 1
ATOM 7515 C CA . GLY A 1 925 ? 0.885 4.148 -3.718 1.00 90.50 925 GLY A CA 1
ATOM 7516 C C . GLY A 1 925 ? 1.078 3.858 -2.243 1.00 90.50 925 GLY A C 1
ATOM 7517 O O . GLY A 1 925 ? 0.086 3.701 -1.538 1.00 90.50 925 GLY A O 1
ATOM 7518 N N . ILE A 1 926 ? 2.305 3.873 -1.737 1.00 89.44 926 ILE A N 1
ATOM 7519 C CA . ILE A 1 926 ? 2.581 3.635 -0.316 1.00 89.44 926 ILE A CA 1
ATOM 7520 C C . ILE A 1 926 ? 2.079 4.802 0.537 1.00 89.44 926 ILE A C 1
ATOM 7522 O O . ILE A 1 926 ? 1.455 4.577 1.578 1.00 89.44 926 ILE A O 1
ATOM 7526 N N . LEU A 1 927 ? 2.248 6.044 0.068 1.00 89.69 927 LEU A N 1
ATOM 7527 C CA . LEU A 1 927 ? 1.686 7.227 0.724 1.00 89.69 927 LEU A CA 1
ATOM 7528 C C . LEU A 1 927 ? 0.159 7.148 0.821 1.00 89.69 927 LEU A C 1
ATOM 7530 O O . LEU A 1 927 ? -0.411 7.336 1.899 1.00 89.69 927 LEU A O 1
ATOM 7534 N N . ILE A 1 928 ? -0.511 6.837 -0.290 1.00 91.69 928 ILE A N 1
ATOM 7535 C CA . ILE A 1 928 ? -1.972 6.716 -0.323 1.00 91.69 928 ILE A CA 1
ATOM 7536 C C . ILE A 1 928 ? -2.429 5.546 0.542 1.00 91.69 928 ILE A C 1
ATOM 7538 O O . ILE A 1 928 ? -3.330 5.720 1.357 1.00 91.69 928 ILE A O 1
ATOM 7542 N N . ALA A 1 929 ? -1.806 4.375 0.414 1.00 90.81 929 ALA A N 1
ATOM 7543 C CA . ALA A 1 929 ? -2.151 3.183 1.178 1.00 90.81 929 ALA A CA 1
ATOM 7544 C C . ALA A 1 929 ? -2.073 3.437 2.689 1.00 90.81 929 ALA A C 1
ATOM 7546 O O . ALA A 1 929 ? -3.006 3.111 3.426 1.00 90.81 929 ALA A O 1
ATOM 7547 N N . SER A 1 930 ? -0.996 4.083 3.140 1.00 88.31 930 SER A N 1
ATOM 7548 C CA . SER A 1 930 ? -0.775 4.512 4.524 1.00 88.31 930 SER A CA 1
ATOM 7549 C C . SER A 1 930 ? -1.888 5.455 5.008 1.00 88.31 930 SER A C 1
ATOM 7551 O O . SER A 1 930 ? -2.521 5.216 6.043 1.00 88.31 930 SER A O 1
ATOM 7553 N N . LEU A 1 931 ? -2.211 6.487 4.219 1.00 89.12 931 LEU A N 1
ATOM 7554 C CA . LEU A 1 931 ? -3.251 7.461 4.558 1.00 89.12 931 LEU A CA 1
ATOM 7555 C C . LEU A 1 931 ? -4.657 6.848 4.562 1.00 89.12 931 LEU A C 1
ATOM 7557 O O . LEU A 1 931 ? -5.406 7.045 5.520 1.00 89.12 931 LEU A O 1
ATOM 7561 N N . VAL A 1 932 ? -5.028 6.091 3.528 1.00 90.75 932 VAL A N 1
ATOM 7562 C CA . VAL A 1 932 ? -6.343 5.444 3.402 1.00 90.75 932 VAL A CA 1
ATOM 7563 C C . VAL A 1 932 ? -6.543 4.425 4.528 1.00 90.75 932 VAL A C 1
ATOM 7565 O O . VAL A 1 932 ? -7.610 4.397 5.147 1.00 90.75 932 VAL A O 1
ATOM 7568 N N . SER A 1 933 ? -5.517 3.644 4.873 1.00 88.88 933 SER A N 1
ATOM 7569 C CA . SER A 1 933 ? -5.595 2.673 5.973 1.00 88.88 933 SER A CA 1
ATOM 7570 C C . SER A 1 933 ? -5.881 3.349 7.322 1.00 88.88 933 SER A C 1
ATOM 7572 O O . SER A 1 933 ? -6.713 2.873 8.093 1.00 88.88 933 SER A O 1
ATOM 7574 N N . LEU A 1 934 ? -5.266 4.501 7.607 1.00 87.38 934 LEU A N 1
ATOM 7575 C CA . LEU A 1 934 ? -5.490 5.237 8.859 1.00 87.38 934 LEU A CA 1
ATOM 7576 C C . LEU A 1 934 ? -6.823 5.996 8.888 1.00 87.38 934 LEU A C 1
ATOM 7578 O O . LEU A 1 934 ? -7.526 6.013 9.902 1.00 87.38 934 LEU A O 1
ATOM 7582 N N . ILE A 1 935 ? -7.159 6.657 7.783 1.00 86.25 935 ILE A N 1
ATOM 7583 C CA . ILE A 1 935 ? -8.251 7.633 7.716 1.00 86.25 935 ILE A CA 1
ATOM 7584 C C . ILE A 1 935 ? -9.596 6.965 7.424 1.00 86.25 935 ILE A C 1
ATOM 7586 O O . ILE A 1 935 ? -10.635 7.492 7.826 1.00 86.25 935 ILE A O 1
ATOM 7590 N N . ILE A 1 936 ? -9.589 5.815 6.745 1.00 86.25 936 ILE A N 1
ATOM 7591 C CA . ILE A 1 936 ? -10.797 5.181 6.207 1.00 86.25 936 ILE A CA 1
ATOM 7592 C C . ILE A 1 936 ? -11.033 3.817 6.847 1.00 86.25 936 ILE A C 1
ATOM 7594 O O . ILE A 1 936 ? -12.118 3.607 7.395 1.00 86.25 936 ILE A O 1
ATOM 7598 N N . ALA A 1 937 ? -10.030 2.933 6.885 1.00 87.25 937 ALA A N 1
ATOM 7599 C CA . ALA A 1 937 ? -10.226 1.580 7.413 1.00 87.25 937 ALA A CA 1
ATOM 7600 C C . ALA A 1 937 ? -10.627 1.595 8.899 1.00 87.25 937 ALA A C 1
ATOM 7602 O O . ALA A 1 937 ? -11.639 1.002 9.278 1.00 87.25 937 ALA A O 1
ATOM 7603 N N . ILE A 1 938 ? -9.882 2.325 9.743 1.00 86.62 938 ILE A N 1
ATOM 7604 C CA . ILE A 1 938 ? -10.111 2.340 11.198 1.00 86.62 938 ILE A CA 1
ATOM 7605 C C . ILE A 1 938 ? -11.497 2.924 11.554 1.00 86.62 938 ILE A C 1
ATOM 7607 O O . ILE A 1 938 ? -12.235 2.267 12.297 1.00 86.62 938 ILE A O 1
ATOM 7611 N N . PRO A 1 939 ? -11.918 4.109 11.057 1.00 85.50 939 PRO A N 1
ATOM 7612 C CA . PRO A 1 939 ? -13.231 4.652 11.410 1.00 85.50 939 PRO A CA 1
ATOM 7613 C C . PRO A 1 939 ? -14.402 3.804 10.910 1.00 85.50 939 PRO A C 1
ATOM 7615 O O . PRO A 1 939 ? -15.393 3.668 11.630 1.00 85.50 939 PRO A O 1
ATOM 7618 N N . ILE A 1 940 ? -14.298 3.229 9.705 1.00 87.94 940 ILE A N 1
ATOM 7619 C CA . ILE A 1 940 ? -15.334 2.345 9.153 1.00 87.94 940 ILE A CA 1
ATOM 7620 C C . ILE A 1 940 ? -15.448 1.087 10.004 1.00 87.94 940 ILE A C 1
ATOM 7622 O O . ILE A 1 940 ? -16.553 0.729 10.413 1.00 87.94 940 ILE A O 1
ATOM 7626 N N . TRP A 1 941 ? -14.317 0.458 10.326 1.00 89.19 941 TRP A N 1
ATOM 7627 C CA . TRP A 1 941 ? -14.297 -0.727 11.170 1.00 89.19 941 TRP A CA 1
ATOM 7628 C C . TRP A 1 941 ? -14.952 -0.462 12.529 1.00 89.19 941 TRP A C 1
ATOM 7630 O O . TRP A 1 941 ? -15.859 -1.193 12.911 1.00 89.19 941 TRP A O 1
ATOM 7640 N N . ILE A 1 942 ? -14.589 0.620 13.226 1.00 84.25 942 ILE A N 1
ATOM 7641 C CA . ILE A 1 942 ? -15.175 0.938 14.539 1.00 84.25 942 ILE A CA 1
ATOM 7642 C C . ILE A 1 942 ? -16.660 1.256 14.438 1.00 84.25 942 ILE A C 1
ATOM 7644 O O . ILE A 1 942 ? -17.437 0.850 15.302 1.00 84.25 942 ILE A O 1
ATOM 7648 N N . TRP A 1 943 ? -17.082 1.958 13.388 1.00 82.88 943 TRP A N 1
ATOM 7649 C CA . TRP A 1 943 ? -18.496 2.229 13.158 1.00 82.88 943 TRP A CA 1
ATOM 7650 C C . TRP A 1 943 ? -19.306 0.935 12.969 1.00 82.88 943 TRP A C 1
ATOM 7652 O O . TRP A 1 943 ? -20.390 0.792 13.545 1.00 82.88 943 TRP A O 1
ATOM 7662 N N . LEU A 1 944 ? -18.768 -0.030 12.220 1.00 86.00 944 LEU A N 1
ATOM 7663 C CA . LEU A 1 944 ? -19.383 -1.343 12.016 1.00 86.00 944 LEU A CA 1
ATOM 7664 C C . LEU A 1 944 ? -19.351 -2.199 13.286 1.00 86.00 944 LEU A C 1
ATOM 7666 O O . LEU A 1 944 ? -20.362 -2.802 13.652 1.00 86.00 944 LEU A O 1
ATOM 7670 N N . GLU A 1 945 ? -18.220 -2.216 13.986 1.00 83.69 945 GLU A N 1
ATOM 7671 C CA . GLU A 1 945 ? -18.010 -3.008 15.195 1.00 83.69 945 GLU A CA 1
ATOM 7672 C C . GLU A 1 945 ? -18.909 -2.530 16.335 1.00 83.69 945 GLU A C 1
ATOM 7674 O O . GLU A 1 945 ? -19.553 -3.340 16.997 1.00 83.69 945 GLU A O 1
ATOM 7679 N N . LYS A 1 946 ? -19.076 -1.211 16.477 1.00 81.12 946 LYS A N 1
ATOM 7680 C CA . LYS A 1 946 ? -20.060 -0.589 17.368 1.00 81.12 946 LYS A CA 1
ATOM 7681 C C . LYS A 1 946 ? -21.465 -1.131 17.117 1.00 81.12 946 LYS A C 1
ATOM 7683 O O . LYS A 1 946 ? -22.144 -1.573 18.039 1.00 81.12 946 LYS A O 1
ATOM 7688 N N . LYS A 1 947 ? -21.906 -1.127 15.857 1.00 80.19 947 LYS A N 1
ATOM 7689 C CA . LYS A 1 947 ? -23.244 -1.600 15.478 1.00 80.19 947 LYS A CA 1
ATOM 7690 C C . LYS A 1 947 ? -23.412 -3.099 15.737 1.00 80.19 947 LYS A C 1
ATOM 7692 O O . LYS A 1 947 ? -24.472 -3.521 16.198 1.00 80.19 947 LYS A O 1
ATOM 7697 N N . ARG A 1 948 ? -22.370 -3.889 15.461 1.00 84.81 948 ARG A N 1
ATOM 7698 C CA . ARG A 1 948 ? -22.335 -5.332 15.725 1.00 84.81 948 ARG A CA 1
ATOM 7699 C C . ARG A 1 948 ? -22.456 -5.620 17.221 1.00 84.81 948 ARG A C 1
ATOM 7701 O O . ARG A 1 948 ? -23.309 -6.412 17.603 1.00 84.81 948 ARG A O 1
ATOM 7708 N N . MET A 1 949 ? -21.641 -4.968 18.049 1.00 78.69 949 MET A N 1
ATOM 7709 C CA . MET A 1 949 ? -21.609 -5.174 19.501 1.00 78.69 949 MET A CA 1
ATOM 7710 C C . MET A 1 949 ? -22.953 -4.838 20.148 1.00 78.69 949 MET A C 1
ATOM 7712 O O . MET A 1 949 ? -23.500 -5.676 20.858 1.00 78.69 949 MET A O 1
ATOM 7716 N N . ILE A 1 950 ? -23.544 -3.684 19.816 1.00 74.56 950 ILE A N 1
ATOM 7717 C CA . ILE A 1 950 ? -24.866 -3.283 20.330 1.00 74.56 950 ILE A CA 1
ATOM 7718 C C . ILE A 1 950 ? -25.938 -4.309 19.952 1.00 74.56 950 ILE A C 1
ATOM 7720 O O . ILE A 1 950 ? -26.777 -4.656 20.775 1.00 74.56 950 ILE A O 1
ATOM 7724 N N . HIS A 1 951 ? -25.915 -4.818 18.717 1.00 78.94 951 HIS A N 1
ATOM 7725 C CA . HIS A 1 951 ? -26.893 -5.808 18.276 1.00 78.94 951 HIS A CA 1
ATOM 7726 C C . HIS A 1 951 ? -26.728 -7.153 18.995 1.00 78.94 951 HIS A C 1
ATOM 7728 O O . HIS A 1 951 ? -27.719 -7.734 19.426 1.00 78.94 951 HIS A O 1
ATOM 7734 N N . VAL A 1 952 ? -25.496 -7.659 19.113 1.00 78.88 952 VAL A N 1
ATOM 7735 C CA . VAL A 1 952 ? -25.213 -8.963 19.733 1.00 78.88 952 VAL A CA 1
ATOM 7736 C C . VAL A 1 952 ? -25.486 -8.926 21.237 1.00 78.88 952 VAL A C 1
ATOM 7738 O O . VAL A 1 952 ? -26.228 -9.768 21.734 1.00 78.88 952 VAL A O 1
ATOM 7741 N N . LEU A 1 953 ? -24.934 -7.942 21.953 1.00 78.81 953 LEU A N 1
ATOM 7742 C CA . LEU A 1 953 ? -25.119 -7.807 23.402 1.00 78.81 953 LEU A CA 1
ATOM 7743 C C . LEU A 1 953 ? -26.561 -7.420 23.742 1.00 78.81 953 LEU A C 1
ATOM 7745 O O . LEU A 1 953 ? -27.180 -8.046 24.596 1.00 78.81 953 LEU A O 1
ATOM 7749 N N . GLY A 1 954 ? -27.128 -6.459 23.007 1.00 74.81 954 GLY A N 1
ATOM 7750 C CA . GLY A 1 954 ? -28.517 -6.034 23.156 1.00 74.81 954 GLY A CA 1
ATOM 7751 C C . GLY A 1 954 ? -29.516 -7.160 22.916 1.00 74.81 954 GLY A C 1
ATOM 7752 O O . GLY A 1 954 ? -30.524 -7.239 23.612 1.00 74.81 954 GLY A O 1
ATOM 7753 N N . TYR A 1 955 ? -29.249 -8.050 21.954 1.00 77.88 955 TYR A N 1
ATOM 7754 C CA . TYR A 1 955 ? -30.108 -9.209 21.733 1.00 77.88 955 TYR A CA 1
ATOM 7755 C C . TYR A 1 955 ? -29.986 -10.247 22.847 1.00 77.88 955 TYR A C 1
ATOM 7757 O O . TYR A 1 955 ? -31.014 -10.699 23.337 1.00 77.88 955 TYR A O 1
ATOM 7765 N N . ARG A 1 956 ? -28.764 -10.581 23.280 1.00 79.00 956 ARG A N 1
ATOM 7766 C CA . ARG A 1 956 ? -28.549 -11.519 24.393 1.00 79.00 956 ARG A CA 1
ATOM 7767 C C . ARG A 1 956 ? -29.238 -11.049 25.672 1.00 79.00 956 ARG A C 1
ATOM 7769 O O . ARG A 1 956 ? -29.956 -11.824 26.286 1.00 79.00 956 ARG A O 1
ATOM 7776 N N . TYR A 1 957 ? -29.085 -9.771 26.011 1.00 77.69 957 TYR A N 1
ATOM 7777 C CA . TYR A 1 957 ? -29.744 -9.165 27.167 1.00 77.69 957 TYR A CA 1
ATOM 7778 C C . TYR A 1 957 ? -31.272 -9.159 27.033 1.00 77.69 957 TYR A C 1
ATOM 7780 O O . TYR A 1 957 ? -31.981 -9.482 27.978 1.00 77.69 957 TYR A O 1
ATOM 7788 N N . TYR A 1 958 ? -31.790 -8.839 25.841 1.00 76.62 958 TYR A N 1
ATOM 7789 C CA . TYR A 1 958 ? -33.224 -8.923 25.560 1.00 76.62 958 TYR A CA 1
ATOM 7790 C C . TYR A 1 958 ? -33.767 -10.335 25.800 1.00 76.62 958 TYR A C 1
ATOM 7792 O O . TYR A 1 958 ? -34.794 -10.453 26.449 1.00 76.62 958 TYR A O 1
ATOM 7800 N N . VAL A 1 959 ? -33.082 -11.380 25.316 1.00 77.12 959 VAL A N 1
ATOM 7801 C CA . VAL A 1 959 ? -33.497 -12.783 25.504 1.00 77.12 959 VAL A CA 1
ATOM 7802 C C . VAL A 1 959 ? -33.427 -13.188 26.977 1.00 77.12 959 VAL A C 1
ATOM 7804 O O . VAL A 1 959 ? -34.382 -13.755 27.484 1.00 77.12 959 VAL A O 1
ATOM 7807 N N . GLN A 1 960 ? -32.348 -12.841 27.684 1.00 76.25 960 GLN A N 1
ATOM 7808 C CA . GLN A 1 960 ? -32.196 -13.152 29.113 1.00 76.25 960 GLN A CA 1
ATOM 7809 C C . GLN A 1 960 ? -33.278 -12.501 29.986 1.00 76.25 960 GLN A C 1
ATOM 7811 O O . GLN A 1 960 ? -33.732 -13.107 30.953 1.00 76.25 960 GLN A O 1
ATOM 7816 N N . ASN A 1 961 ? -33.711 -11.289 29.629 1.00 66.81 961 ASN A N 1
ATOM 7817 C CA . ASN A 1 961 ? -34.756 -10.567 30.354 1.00 66.81 961 ASN A CA 1
ATOM 7818 C C . ASN A 1 961 ? -36.174 -10.858 29.838 1.00 66.81 961 ASN A C 1
ATOM 7820 O O . ASN A 1 961 ? -37.144 -10.494 30.499 1.00 66.81 961 ASN A O 1
ATOM 7824 N N . PHE A 1 962 ? -36.315 -11.517 28.684 1.00 62.06 962 PHE A N 1
ATOM 7825 C CA . PHE A 1 962 ? -37.580 -12.075 28.204 1.00 62.06 962 PHE A CA 1
ATOM 7826 C C . PHE A 1 962 ? -37.860 -13.393 28.942 1.00 62.06 962 PHE A C 1
ATOM 7828 O O . PHE A 1 962 ? -37.827 -14.475 28.365 1.00 62.06 962 PHE A O 1
ATOM 7835 N N . LYS A 1 963 ? -38.138 -13.321 30.248 1.00 46.16 963 LYS A N 1
ATOM 7836 C CA . LYS A 1 963 ? -38.845 -14.414 30.924 1.00 46.16 963 LYS A CA 1
ATOM 7837 C C . LYS A 1 963 ? -40.316 -14.344 30.503 1.00 46.16 963 LYS A C 1
ATOM 7839 O O . LYS A 1 963 ? -41.025 -13.424 30.900 1.00 46.16 963 LYS A O 1
ATOM 7844 N N . MET A 1 964 ? -40.731 -15.282 29.654 1.00 43.16 964 MET A N 1
ATOM 7845 C CA . MET A 1 964 ? -42.139 -15.577 29.370 1.00 43.16 964 MET A CA 1
ATOM 7846 C C . MET A 1 964 ? -42.778 -16.268 30.585 1.00 43.16 964 MET A C 1
ATOM 7848 O O . MET A 1 964 ? -42.074 -16.888 31.387 1.00 43.16 964 MET A O 1
ATOM 7852 N N . ASN A 1 965 ? -44.107 -16.165 30.707 1.00 38.78 965 ASN A N 1
ATOM 7853 C CA . ASN A 1 965 ? -44.901 -17.008 31.607 1.00 38.78 965 ASN A CA 1
ATOM 7854 C C . ASN A 1 965 ? -44.528 -18.489 31.410 1.00 38.78 965 ASN A C 1
ATOM 7856 O O . ASN A 1 965 ? -44.169 -18.893 30.308 1.00 38.78 965 ASN A O 1
ATOM 7860 N N . GLN A 1 966 ? -44.603 -19.270 32.489 1.00 39.38 966 GLN A N 1
ATOM 7861 C CA . GLN A 1 966 ? -43.976 -20.586 32.698 1.00 39.38 966 GLN A CA 1
ATOM 7862 C C . GLN A 1 966 ? -44.268 -21.708 31.668 1.00 39.38 966 GLN A C 1
ATOM 7864 O O . GLN A 1 966 ? -43.748 -22.805 31.840 1.00 39.38 966 GLN A O 1
ATOM 7869 N N . GLU A 1 967 ? -45.030 -21.472 30.600 1.00 41.47 967 GLU A N 1
ATOM 7870 C CA . GLU A 1 967 ? -45.495 -22.518 29.674 1.00 41.47 967 GLU A CA 1
ATOM 7871 C C . GLU A 1 967 ? -44.651 -22.693 28.396 1.00 41.47 967 GLU A C 1
ATOM 7873 O O . GLU A 1 967 ? -44.747 -23.731 27.751 1.00 41.47 967 GLU A O 1
ATOM 7878 N N . GLU A 1 968 ? -43.762 -21.758 28.040 1.00 46.81 968 GLU A N 1
ATOM 7879 C CA . GLU A 1 968 ? -42.877 -21.914 26.870 1.00 46.81 968 GLU A CA 1
ATOM 7880 C C . GLU A 1 968 ? -41.397 -21.840 27.278 1.00 46.81 968 GLU A C 1
ATOM 7882 O O . GLU A 1 968 ? -40.766 -20.780 27.265 1.00 46.81 968 GLU A O 1
ATOM 7887 N N . GLN A 1 969 ? -40.815 -22.985 27.649 1.00 40.59 969 GLN A N 1
ATOM 7888 C CA . GLN A 1 969 ? -39.364 -23.110 27.803 1.00 40.59 969 GLN A CA 1
ATOM 7889 C C . GLN A 1 969 ? -38.682 -23.202 26.432 1.00 40.59 969 GLN A C 1
ATOM 7891 O O . GLN A 1 969 ? -38.962 -24.086 25.626 1.00 40.59 969 GLN A O 1
ATOM 7896 N N . ILE A 1 970 ? -37.725 -22.306 26.187 1.00 46.78 970 ILE A N 1
ATOM 7897 C CA . ILE A 1 970 ? -36.808 -22.399 25.049 1.00 46.78 970 ILE A CA 1
ATOM 7898 C C . ILE A 1 970 ? -35.687 -23.378 25.424 1.00 46.78 970 ILE A C 1
ATOM 7900 O O . ILE A 1 970 ? -34.912 -23.111 26.342 1.00 46.78 970 ILE A O 1
ATOM 7904 N N . ILE A 1 971 ? -35.588 -24.494 24.699 1.00 42.16 971 ILE A N 1
ATOM 7905 C CA . ILE A 1 971 ? -34.482 -25.455 24.810 1.00 42.16 971 ILE A CA 1
ATOM 7906 C C . ILE A 1 971 ? -33.307 -24.947 23.961 1.00 42.16 971 ILE A C 1
ATOM 7908 O O . ILE A 1 971 ? -33.440 -24.755 22.748 1.00 42.16 971 ILE A O 1
ATOM 7912 N N . ASN A 1 972 ? -32.150 -24.728 24.594 1.00 32.00 972 ASN A N 1
ATOM 7913 C CA . ASN A 1 972 ? -30.917 -24.347 23.896 1.00 32.00 972 ASN A CA 1
ATOM 7914 C C . ASN A 1 972 ? -30.525 -25.420 22.864 1.00 32.00 972 ASN A C 1
ATOM 7916 O O . ASN A 1 972 ? -30.410 -26.593 23.209 1.00 32.00 972 ASN A O 1
ATOM 7920 N N . GLY A 1 973 ? -30.274 -25.002 21.618 1.00 46.78 973 GLY A N 1
ATOM 7921 C CA . GLY A 1 973 ? -29.822 -25.867 20.517 1.00 46.78 973 GLY A CA 1
ATOM 7922 C C . GLY A 1 973 ? -30.894 -26.253 19.491 1.00 46.78 973 GLY A C 1
ATOM 7923 O O . GLY A 1 973 ? -30.536 -26.725 18.418 1.00 46.78 973 GLY A O 1
ATOM 7924 N N . ILE A 1 974 ? -32.181 -26.019 19.777 1.00 41.62 974 ILE A N 1
ATOM 7925 C CA . ILE A 1 974 ? -33.284 -26.309 18.836 1.00 41.62 974 ILE A CA 1
ATOM 7926 C C . ILE A 1 974 ? -33.811 -25.027 18.167 1.00 41.62 974 ILE A C 1
ATOM 7928 O O . ILE A 1 974 ? -34.152 -25.046 16.988 1.00 41.62 974 ILE A O 1
ATOM 7932 N N . ASN A 1 975 ? -33.839 -23.907 18.899 1.00 45.97 975 ASN A N 1
ATOM 7933 C CA . ASN A 1 975 ? -34.402 -22.625 18.441 1.00 45.97 975 ASN A CA 1
ATOM 7934 C C . ASN A 1 975 ? -33.356 -21.512 18.195 1.00 45.97 975 ASN A C 1
ATOM 7936 O O . ASN A 1 975 ? -33.743 -20.350 18.040 1.00 45.97 975 ASN A O 1
ATOM 7940 N N . ASP A 1 976 ? -32.061 -21.845 18.191 1.00 36.31 976 ASP A N 1
ATOM 7941 C CA . ASP A 1 976 ? -30.948 -20.892 17.998 1.00 36.31 976 ASP A CA 1
ATOM 7942 C C . ASP A 1 976 ? -30.554 -20.692 16.523 1.00 36.31 976 ASP A C 1
ATOM 7944 O O . ASP A 1 976 ? -30.488 -21.698 15.779 1.00 36.31 976 ASP A O 1
#

Radius of gyration: 41.89 Å; Cα contacts (8 Å, |Δi|>4): 903; chains: 1; bounding box: 125×89×110 Å

Secondary structure (DSSP, 8-state):
-HHHHS-S----TT-THHHH--HHHHHHHSS--S----SS---------EEEE-TTT--EEEE---SSHHHHHHHHHHHHHHHTTPPP---B---PPPSS-HHHHHHHHHHHHHHHHHHHHHHHHHHHHHHHHHHHHHHHHHHHHHHHHHHTT----THHHHHHHHHHHHHHHHHHHHHHHHHHHHHTS---HHHHHHHHHHHHHHHHHHHHHHHHHHHHHHHHH--HHHHHHHHHHHHHHHHHHHIIIIIHHHHHHHHHHTTHHHH-GGGSPP---S--SS-HHHHHHHHHHHHHHHHHHT-SS--HHHHHHHHHHHHHHHHHHHHHHHHHHHHHHHHHHHHHHHHHHHHHHHHHHHHHHHHHHHHHHHHHHHHHHHHHTS---HHHHHHHHHHHHHHHHHHHHH-HHHHHHHHHHHHHHHHHHHHH-TTS-HHHHHHHHHHHHHHHHHHHHHHHHHHHHHHHHHHHHHHHHT---B-TTTS-EEEEEEEEHHHHHHHHTHHHHHHGGGGS-TTSHHHHHHHHHHHHHHHHHHHHHHHHHHHHSS-GGG---HHHHHHHHHHHHHHHHHHHHHTTGGGGSSS---HHHH-SSEEEEEEEEEEPPSS-S--S---EEEEEEEEES-S-GGGHHHHHTTSSTTTTT-TT---PPPS---SSSEEEEEEEE--HHHHHHHHHHHHHHHHHHHHHHHHHHHHS-HHHHHHHHHHHHHHHHHHHHHHHHTT--B-THHHHHHHHHHHHHHHHHHHHHHHHHHHHHTS-HHHHHHHHHHHHHHHHHHHHHHHHHHHHHHHHHHHHHHHHHHHHHHHHHTTT--GGGHHHHHHH-HHHHHHHHHHHHHHHHHHHHHHHHHHHHHHHHHHHHHHHHHHHHHH-SHHHHHHHHHHHHHHHHHHHHHHHHHHHHHHHHHH-GGGHHHHHHHHHHHHHHHHHIIIIIHHHHHHHHHHHHHHHHHHHHHHHH----TT-PPPTTT--

=== Feature glossary ===
Each block in this record encodes a different view of the same protein. In brief:

Predicted aligned error. PAE(i, j) answers: if I align the predicted and true structures on residue i, how far off (in Å) do I expect residue j to be? A block-diagonal PAE matrix with low values on the blocks and high values off-diagonal is the signature of a multi-domain protein with confidently predicted domains but uncertain inter-domain orientation.

Contact-map, Ramachandran, and PAE plots. Plot images: a contact map (which residues are close in 3D, as an N×N binary image), a Ramachandran scatter (backbone torsion angles, revealing secondary-structure composition at a glance), and — for AlphaFold structures — a PAE heatmap (pairwise prediction confidence).

Backbone torsions (φ/ψ). φ (phi) and ψ (psi) are the two rotatable backbone dihedrals per residue: φ is the C(i-1)–N–Cα–C torsion, ψ is the N–Cα–C–N(i+1) torsion, both in degrees on (−180°, 180°]. α-helical residues cluster near (−60°, −45°); β-strand residues near (−120°, +130°). A Ramachandran plot is simply a scatter of (φ, ψ) for every residue.

Foldseek 3Di. A 3Di character summarizes, for each residue, the relative orientation of the Cα frame of its nearest spatial neighbor. Because it encodes fold topology rather than chemistry, 3Di alignments detect remote structural similarity that sequence alignment misses.

Radius of gyration, Cα contacts, bounding box. Three whole-structure scalars: the radius of gyration (RMS distance of Cα from centroid, in Å), the count of Cα–Cα contacts (pairs closer than 8 Å and separated by more than four residues in sequence — i.e. tertiary, not local, contacts), and the bounding-box dimensions. Together they distinguish compact globular folds from extended fibres or disordered chains.

Sequence. Sequence gives the chain of amino acids in standard one-letter code (A=alanine, C=cysteine, …, Y=tyrosine), read N→C. It is the only feature that is directly encoded by the gene; all structural features are derived from the folded form of this sequence.

mmCIF coordinates. Atomic coordinates in PDBx/mmCIF format — the same representation the Protein Data Bank distributes. Each line of the _atom_site loop places one backbone atom in Cartesian space (units: ångströms, origin: arbitrary).

Secondary structure (3-state, P-SEA). Three-state secondary structure (P-SEA) collapses the eight DSSP classes into helix (a), strand (b), and coil (c). P-SEA assigns these from Cα geometry alone — distances and angles — without requiring backbone oxygens, so it works on any Cα trace.

InterPro / GO / CATH / organism. Functional annotations link the protein to curated databases. InterPro entries identify conserved domains and families by matching the sequence against member-database signatures (Pfam, PROSITE, CDD, …). Gene Ontology (GO) terms describe molecular function, biological process, and cellular component in a controlled vocabulary. CATH places the structure in a hierarchical fold classification (Class/Architecture/Topology/Homologous-superfamily). The organism is the source species.

B-factor. B-factor (Debye–Waller factor) reflects atomic displacement in the crystal lattice. It is an experimental observable (units Å²), not a prediction; low values mean the atom is pinned down, high values mean it moves or is heterogeneous across the crystal.

Rendered structure images. Structure images are PyMOL renders from six orthogonal camera directions. Cartoon representation draws helices as coils and strands as arrows; sticks shows the backbone as bonds; surface shows the solvent-excluded envelope. Rainbow coloring maps sequence position to hue (blue→red, N→C); chain coloring assigns a distinct color per polypeptide.

Solvent-accessible surface area. Solvent-accessible surface area (SASA) is the area in Å² traced out by the centre of a 1.4 Å probe sphere (a water molecule) rolled over the protein's van der Waals surface (Shrake–Rupley / Lee–Richards construction). Buried residues have near-zero SASA; fully exposed residues can exceed 200 Å². The total SASA scales roughly with the number of surface residues.

Secondary structure (8-state, DSSP). The SS8 string is DSSP's per-residue secondary-structure call. α-helix (H) means an i→i+4 H-bond ladder; β-strand (E) means the residue participates in a β-sheet; 3₁₀ (G) and π (I) are tighter and wider helices; T/S are turns/bends; '-' is loop.

pLDDT. For AlphaFold models, the B-factor field carries pLDDT — the model's own estimate of local accuracy on a 0–100 scale. Regions with pLDDT<50 should be treated as essentially unmodeled; they often correspond to intrinsically disordered segments.

Nearest PDB structures. Nearest PDB neighbors are the top structural matches found by Foldseek when searching this structure against the entire Protein Data Bank. Each hit reports a TM-score (0 to 1; >0.5 almost always implies the same fold) and an E-value. These are *structural* homologs — they may share no detectable sequence similarity.